Protein AF-0000000078881696 (afdb_homodimer)

Foldseek 3Di:
DPPVLVVLLVVLLVLVVDLVNLVVLLVLLVVLLVLLQPDFPPPPPPDPSNVVSLVSLVVSLVVLVVVLVSQCSNQPDDDDPRHQCVDPLSVVSVVLSVLSVVLNCCVVVPPDDPVCVLVNLVSVLSPLCSSVNNCVSDVLLVVVVVLVVVLCVVLVVLVVVLVVVLLVLLVVQLVQFAQQLWAWPQDQPDWFLVSQVVDPGTDTDGDLQGSNDSVSSSVLLVLLLLVFCVVVVQQSSQQGDDHGTHGHGRNHVVSVVSSVVSNCCNNPVSVVVSVVSSVVSVVVVVVVVVVVVVVVPDDVPPPVVVVVVPPPPCVPPDPVLQVLLCCCPDPVVLVVVLVLLVVLVVQVVPDDPPDDPVSVVVSLVVSLVVLVVSLVSVCSNQHPPRQVVDVLSVLSVVLSVLSVVLVVVLVVCVPPVPDDVVVNVVSVVSSCSSNVVNCVNDPVSVVVVVVVVVCVVSVVSVVVNVVSVLSSVLSSQSSNFLPVPCDPVQNQFLQDPQAHSRHSVSSSVNVVCVVVSNSVVRVVSSPRPPDDPD/DPPVLVVLLVVLLVCVPDLVNLVVLLVLLVVLLVLLQPDFPPPDPPDPSVVVSLVSLVVSLVVLVVVLVSQCSNQPDPDDPPHQCVDPLSVVSVVLSVLSVVLNCCVVVPPDDPVCVLVNLVSVLSPLCSSVNNCVSDVLLVVVVVLVVVLCVVLVVLVVVLVVVLLVLLVVQLVQFAQQLWAWPQDQPDWFLVSQVVDPGTDTDGDLQGSNDSVSSSVLLVLLLLVFCVVVVQQSSQQGDDHGTHGHGRNHVVSVVSSVVSNCCNNPVSVVVSVVSSVVSVVVVVVVVVVVVVVVPDDPPPPVVVVVVPPPPCVPPDPVLQVLLCCCVDPVVLVVVLVLLVVLVVQVVPDDPPDDVVSVVVSLVVSLVVLVVVLVSVCSNQHPVRQVVDVLSVLSVVLSVLSVVLVVVLVVCVPPVPDDVVVNVVSVVSSCSSNVVNCVNDPVSVVVVVVVVVCVVSVVSVVVNVVSVLSSVLSSQSSNFLPVPCDPVQNQFLCDPQAHSRHSVSSSVNVVCVVVPPSVVRVVSSPRPPDDPD

pLDDT: mean 77.82, std 12.81, range [27.45, 93.81]

InterPro domains:
  IPR005821 Ion transport domain [PF00520] (18-288)
  IPR005821 Ion transport domain [PF00520] (330-526)
  IPR027359 Voltage-dependent channel domain superfamily [G3DSA:1.20.120.350] (10-143)
  IPR027359 Voltage-dependent channel domain superfamily [G3DSA:1.20.120.350] (320-442)
  IPR043203 Voltage-gated cation channel calcium and sodium [PTHR10037] (7-525)

Nearest PDB structures (foldseek):
  8g1a-assembly1_A  TM=8.115E-01  e=1.337E-26  Homo sapiens
  8hmb-assembly1_D  TM=8.247E-01  e=6.969E-26  Homo sapiens
  8f0p-assembly1_A  TM=8.354E-01  e=2.203E-23  Homo sapiens
  8f0s-assembly1_A  TM=8.367E-01  e=2.345E-22  Homo sapiens
  6a95-assembly1_A  TM=7.964E-01  e=1.069E-21  Periplaneta americana

Structure (mmCIF, N/CA/C/O backbone):
data_AF-0000000078881696-model_v1
#
loop_
_entity.id
_entity.type
_entity.pdbx_description
1 polymer 'Ion transport domain-containing protein'
#
loop_
_atom_site.group_PDB
_atom_site.id
_atom_site.type_symbol
_atom_site.label_atom_id
_atom_site.label_alt_id
_atom_site.label_comp_id
_atom_site.label_asym_id
_atom_site.label_entity_id
_atom_site.label_seq_id
_atom_site.pdbx_PDB_ins_code
_atom_site.Cartn_x
_atom_site.Cartn_y
_atom_site.Cartn_z
_atom_site.occupancy
_atom_site.B_iso_or_equiv
_atom_site.auth_seq_id
_atom_site.auth_comp_id
_atom_site.auth_asym_id
_atom_site.auth_atom_id
_atom_site.pdbx_PDB_model_num
ATOM 1 N N . ILE A 1 1 ? 35.875 -44.031 22.422 1 47.75 1 ILE A N 1
ATOM 2 C CA . ILE A 1 1 ? 34.75 -44.344 21.547 1 47.75 1 ILE A CA 1
ATOM 3 C C . ILE A 1 1 ? 34.969 -45.656 20.828 1 47.75 1 ILE A C 1
ATOM 5 O O . ILE A 1 1 ? 35.969 -45.844 20.125 1 47.75 1 ILE A O 1
ATOM 9 N N . SER A 1 2 ? 34.312 -46.625 21.234 1 57.28 2 SER A N 1
ATOM 10 C CA . SER A 1 2 ? 34.5 -47.969 20.703 1 57.28 2 SER A CA 1
ATOM 11 C C . SER A 1 2 ? 34.5 -47.969 19.188 1 57.28 2 SER A C 1
ATOM 13 O O . SER A 1 2 ? 33.875 -47.125 18.547 1 57.28 2 SER A O 1
ATOM 15 N N . PRO A 1 3 ? 35.469 -48.625 18.562 1 63.91 3 PRO A N 1
ATOM 16 C CA . PRO A 1 3 ? 35.625 -48.719 17.109 1 63.91 3 PRO A CA 1
ATOM 17 C C . PRO A 1 3 ? 34.312 -48.938 16.375 1 63.91 3 PRO A C 1
ATOM 19 O O . PRO A 1 3 ? 34.125 -48.438 15.266 1 63.91 3 PRO A O 1
ATOM 22 N N . CYS A 1 4 ? 33.469 -49.781 16.953 1 62.19 4 CYS A N 1
ATOM 23 C CA . CYS A 1 4 ? 32.156 -50.062 16.359 1 62.19 4 CYS A CA 1
ATOM 24 C C . CYS A 1 4 ? 31.297 -48.812 16.297 1 62.19 4 CYS A C 1
ATOM 26 O O . CYS A 1 4 ? 30.594 -48.562 15.32 1 62.19 4 CYS A O 1
ATOM 28 N N . LEU A 1 5 ? 31.391 -48.031 17.328 1 66.88 5 LEU A N 1
ATOM 29 C CA . LEU A 1 5 ? 30.609 -46.812 17.391 1 66.88 5 LEU A CA 1
ATOM 30 C C . LEU A 1 5 ? 31.109 -45.781 16.359 1 66.88 5 LEU A C 1
ATOM 32 O O . LEU A 1 5 ? 30.312 -45.031 15.797 1 66.88 5 LEU A O 1
ATOM 36 N N . PHE A 1 6 ? 32.344 -46.031 16.109 1 71.88 6 PHE A N 1
ATOM 37 C CA . PHE A 1 6 ? 32.938 -45.156 15.133 1 71.88 6 PHE A CA 1
ATOM 38 C C . PHE A 1 6 ? 32.469 -45.469 13.727 1 71.88 6 PHE A C 1
ATOM 40 O O . PHE A 1 6 ? 32.156 -44.594 12.938 1 71.88 6 PHE A O 1
ATOM 47 N N . ARG A 1 7 ? 32.469 -46.812 13.461 1 76.12 7 ARG A N 1
ATOM 48 C CA . ARG A 1 7 ? 32 -47.219 12.141 1 76.12 7 ARG A CA 1
ATOM 49 C C . ARG A 1 7 ? 30.531 -46.844 11.961 1 76.12 7 ARG A C 1
ATOM 51 O O . ARG A 1 7 ? 30.109 -46.438 10.867 1 76.12 7 ARG A O 1
ATOM 58 N N . PHE A 1 8 ? 29.797 -47.062 12.992 1 80.38 8 PHE A N 1
ATOM 59 C CA . PHE A 1 8 ? 28.391 -46.719 12.961 1 80.38 8 PHE A CA 1
ATOM 60 C C . PHE A 1 8 ? 28.203 -45.25 12.727 1 80.38 8 PHE A C 1
ATOM 62 O O . PHE A 1 8 ? 27.359 -44.812 11.93 1 80.38 8 PHE A O 1
ATOM 69 N N . ARG A 1 9 ? 28.938 -44.469 13.305 1 80.75 9 ARG A N 1
ATOM 70 C CA . ARG A 1 9 ? 28.875 -43 13.156 1 80.75 9 ARG A CA 1
ATOM 71 C C . ARG A 1 9 ? 29.25 -42.594 11.734 1 80.75 9 ARG A C 1
ATOM 73 O O . ARG A 1 9 ? 28.641 -41.688 11.172 1 80.75 9 ARG A O 1
ATOM 80 N N . GLN A 1 10 ? 30.141 -43.312 11.188 1 81.94 10 GLN A N 1
ATOM 81 C CA . GLN A 1 10 ? 30.562 -43 9.828 1 81.94 10 GLN A CA 1
ATOM 82 C C . GLN A 1 10 ? 29.484 -43.344 8.82 1 81.94 10 GLN A C 1
ATOM 84 O O . GLN A 1 10 ? 29.281 -42.625 7.836 1 81.94 10 GLN A O 1
ATOM 89 N N . ARG A 1 11 ? 28.844 -44.438 9.109 1 84.88 11 ARG A N 1
ATOM 90 C CA . ARG A 1 11 ? 27.766 -44.844 8.227 1 84.88 11 ARG A CA 1
ATOM 91 C C . ARG A 1 11 ? 26.609 -43.844 8.305 1 84.88 11 ARG A C 1
ATOM 93 O O . ARG A 1 11 ? 25.984 -43.531 7.289 1 84.88 11 ARG A O 1
ATOM 100 N N . MET A 1 12 ? 26.359 -43.438 9.477 1 83.69 12 MET A N 1
ATOM 101 C CA . MET A 1 12 ? 25.281 -42.469 9.656 1 83.69 12 MET A CA 1
ATOM 102 C C . MET A 1 12 ? 25.625 -41.125 9.016 1 83.69 12 MET A C 1
ATOM 104 O O . MET A 1 12 ? 24.766 -40.469 8.445 1 83.69 12 MET A O 1
ATOM 108 N N . ARG A 1 13 ? 26.812 -40.812 9.039 1 82.25 13 ARG A N 1
ATOM 109 C CA . ARG A 1 13 ? 27.25 -39.562 8.406 1 82.25 13 ARG A CA 1
ATOM 110 C C . ARG A 1 13 ? 27.156 -39.656 6.887 1 82.25 13 ARG A C 1
ATOM 112 O O . ARG A 1 13 ? 26.797 -38.688 6.219 1 82.25 13 ARG A O 1
ATOM 119 N N . ALA A 1 14 ? 27.406 -40.844 6.418 1 84.62 14 ALA A N 1
ATOM 120 C CA . ALA A 1 14 ? 27.312 -41.062 4.98 1 84.62 14 ALA A CA 1
ATOM 121 C C . ALA A 1 14 ? 25.875 -40.969 4.496 1 84.62 14 ALA A C 1
ATOM 123 O O . ALA A 1 14 ? 25.594 -40.438 3.428 1 84.62 14 ALA A O 1
ATOM 124 N N . VAL A 1 15 ? 25 -41.438 5.293 1 83.06 15 VAL A N 1
ATOM 125 C CA . VAL A 1 15 ? 23.594 -41.406 4.938 1 83.06 15 VAL A CA 1
ATOM 126 C C . VAL A 1 15 ? 23.062 -40 4.965 1 83.06 15 VAL A C 1
ATOM 128 O O . VAL A 1 15 ? 22.312 -39.562 4.07 1 83.06 15 VAL A O 1
ATOM 131 N N . CYS A 1 16 ? 23.516 -39.25 5.918 1 79.31 16 CYS A N 1
ATOM 132 C CA . CYS A 1 16 ? 23.031 -37.875 6.105 1 79.31 16 CYS A CA 1
ATOM 133 C C . CYS A 1 16 ? 23.594 -36.969 5.043 1 79.31 16 CYS A C 1
ATOM 135 O O . CYS A 1 16 ? 22.969 -35.938 4.699 1 79.31 16 CYS A O 1
ATOM 137 N N . SER A 1 17 ? 24.734 -37.312 4.578 1 78.5 17 SER A N 1
ATOM 138 C CA . SER A 1 17 ? 25.406 -36.406 3.643 1 78.5 17 SER A CA 1
ATOM 139 C C . SER A 1 17 ? 24.922 -36.625 2.215 1 78.5 17 SER A C 1
ATOM 141 O O . SER A 1 17 ? 25.125 -35.781 1.34 1 78.5 17 SER A O 1
ATOM 143 N N . HIS A 1 18 ? 24.141 -37.75 2.01 1 81.31 18 HIS A N 1
ATOM 144 C CA . HIS A 1 18 ? 23.656 -38.031 0.665 1 81.31 18 HIS A CA 1
ATOM 145 C C . HIS A 1 18 ? 22.469 -37.156 0.307 1 81.31 18 HIS A C 1
ATOM 147 O O . HIS A 1 18 ? 21.594 -36.906 1.141 1 81.31 18 HIS A O 1
ATOM 153 N N . ARG A 1 19 ? 22.453 -36.656 -0.888 1 82.44 19 ARG A N 1
ATOM 154 C CA . ARG A 1 19 ? 21.406 -35.75 -1.378 1 82.44 19 ARG A CA 1
ATOM 155 C C . ARG A 1 19 ? 20.047 -36.438 -1.391 1 82.44 19 ARG A C 1
ATOM 157 O O . ARG A 1 19 ? 19.016 -35.781 -1.209 1 82.44 19 ARG A O 1
ATOM 164 N N . ALA A 1 20 ? 20.047 -37.719 -1.562 1 86.06 20 ALA A N 1
ATOM 165 C CA . ALA A 1 20 ? 18.797 -38.438 -1.604 1 86.06 20 ALA A CA 1
ATOM 166 C C . ALA A 1 20 ? 18.078 -38.406 -0.255 1 86.06 20 ALA A C 1
ATOM 168 O O . ALA A 1 20 ? 16.844 -38.406 -0.195 1 86.06 20 ALA A O 1
ATOM 169 N N . PHE A 1 21 ? 18.844 -38.406 0.776 1 85.81 21 PHE A N 1
ATOM 170 C CA . PHE A 1 21 ? 18.281 -38.312 2.117 1 85.81 21 PHE A CA 1
ATOM 171 C C . PHE A 1 21 ? 17.469 -37.031 2.291 1 85.81 21 PHE A C 1
ATOM 173 O O . PHE A 1 21 ? 16.359 -37.062 2.816 1 85.81 21 PHE A O 1
ATOM 180 N N . ASP A 1 22 ? 17.906 -36 1.717 1 84.12 22 ASP A N 1
ATOM 181 C CA . ASP A 1 22 ? 17.234 -34.719 1.836 1 84.12 22 ASP A CA 1
ATOM 182 C C . ASP A 1 22 ? 15.93 -34.719 1.04 1 84.12 22 ASP A C 1
ATOM 184 O O . ASP A 1 22 ? 14.922 -34.188 1.502 1 84.12 22 ASP A O 1
ATOM 188 N N . TYR A 1 23 ? 15.992 -35.344 -0.033 1 87.81 23 TYR A N 1
ATOM 189 C CA . TYR A 1 23 ? 14.805 -35.375 -0.878 1 87.81 23 TYR A CA 1
ATOM 190 C C . TYR A 1 23 ? 13.719 -36.25 -0.269 1 87.81 23 TYR A C 1
ATOM 192 O O . TYR A 1 23 ? 12.531 -35.906 -0.334 1 87.81 23 TYR A O 1
ATOM 200 N N . VAL A 1 24 ? 14.148 -37.344 0.309 1 89.69 24 VAL A N 1
ATOM 201 C CA . VAL A 1 24 ? 13.188 -38.25 0.927 1 89.69 24 VAL A CA 1
ATOM 202 C C . VAL A 1 24 ? 12.508 -37.562 2.107 1 89.69 24 VAL A C 1
ATOM 204 O O . VAL A 1 24 ? 11.281 -37.625 2.258 1 89.69 24 VAL A O 1
ATOM 207 N N . ILE A 1 25 ? 13.25 -36.906 2.854 1 88.5 25 ILE A N 1
ATOM 208 C CA . ILE A 1 25 ? 12.703 -36.219 4.008 1 88.5 25 ILE A CA 1
ATOM 209 C C . ILE A 1 25 ? 11.781 -35.094 3.539 1 88.5 25 ILE A C 1
ATOM 211 O O . ILE A 1 25 ? 10.734 -34.844 4.145 1 88.5 25 ILE A O 1
ATOM 215 N N . LEU A 1 26 ? 12.156 -34.438 2.494 1 88.5 26 LEU A N 1
ATOM 216 C CA . LEU A 1 26 ? 11.328 -33.375 1.944 1 88.5 26 LEU A CA 1
ATOM 217 C C . LEU A 1 26 ? 9.969 -33.906 1.52 1 88.5 26 LEU A C 1
ATOM 219 O O . LEU A 1 26 ? 8.945 -33.25 1.745 1 88.5 26 LEU A O 1
ATOM 223 N N . VAL A 1 27 ? 9.953 -35.031 0.941 1 91.62 27 VAL A N 1
ATOM 224 C CA . VAL A 1 27 ? 8.703 -35.656 0.508 1 91.62 27 VAL A CA 1
ATOM 225 C C . VAL A 1 27 ? 7.824 -35.938 1.722 1 91.62 27 VAL A C 1
ATOM 227 O O . VAL A 1 27 ? 6.613 -35.688 1.692 1 91.62 27 VAL A O 1
ATOM 230 N N . PHE A 1 28 ? 8.438 -36.438 2.758 1 91.06 28 PHE A N 1
ATOM 231 C CA . PHE A 1 28 ? 7.688 -36.719 3.979 1 91.06 28 PHE A CA 1
ATOM 232 C C . PHE A 1 28 ? 7.145 -35.406 4.578 1 91.06 28 PHE A C 1
ATOM 234 O O . PHE A 1 28 ? 6.039 -35.406 5.125 1 91.06 28 PHE A O 1
ATOM 241 N N . ILE A 1 29 ? 7.898 -34.406 4.453 1 90.12 29 ILE A N 1
ATOM 242 C CA . ILE A 1 29 ? 7.461 -33.125 4.965 1 90.12 29 ILE A CA 1
ATOM 243 C C . ILE A 1 29 ? 6.25 -32.625 4.172 1 90.12 29 ILE A C 1
ATOM 245 O O . ILE A 1 29 ? 5.258 -32.188 4.75 1 90.12 29 ILE A O 1
ATOM 249 N N . ILE A 1 30 ? 6.305 -32.719 2.881 1 90 30 ILE A N 1
ATOM 250 C CA . ILE A 1 30 ? 5.223 -32.25 2.016 1 90 30 ILE A CA 1
ATOM 251 C C . ILE A 1 30 ? 3.953 -33.062 2.318 1 90 30 ILE A C 1
ATOM 253 O O . ILE A 1 30 ? 2.859 -32.5 2.381 1 90 30 ILE A O 1
ATOM 257 N N . PHE A 1 31 ? 4.105 -34.344 2.6 1 91.31 31 PHE A N 1
ATOM 258 C CA . PHE A 1 31 ? 2.961 -35.188 2.941 1 91.31 31 PHE A CA 1
ATOM 259 C C . PHE A 1 31 ? 2.389 -34.781 4.297 1 91.31 31 PHE A C 1
ATOM 261 O O . PHE A 1 31 ? 1.171 -34.781 4.484 1 91.31 31 PHE A O 1
ATOM 268 N N . SER A 1 32 ? 3.279 -34.531 5.164 1 88.94 32 SER A N 1
ATOM 269 C CA . SER A 1 32 ? 2.832 -34.094 6.48 1 88.94 32 SER A CA 1
ATOM 270 C C . SER A 1 32 ? 2.047 -32.781 6.383 1 88.94 32 SER A C 1
ATOM 272 O O . SER A 1 32 ? 1.05 -32.594 7.086 1 88.94 32 SER A O 1
ATOM 274 N N . CYS A 1 33 ? 2.5 -31.906 5.516 1 88.44 33 CYS A N 1
ATOM 275 C CA . CYS A 1 33 ? 1.8 -30.641 5.309 1 88.44 33 CYS A CA 1
ATOM 276 C C . CYS A 1 33 ? 0.437 -30.875 4.668 1 88.44 33 CYS A C 1
ATOM 278 O O . CYS A 1 33 ? -0.538 -30.203 5.012 1 88.44 33 CYS A O 1
ATOM 280 N N . ALA A 1 34 ? 0.365 -31.781 3.789 1 88.25 34 ALA A N 1
ATOM 281 C CA . ALA A 1 34 ? -0.898 -32.094 3.131 1 88.25 34 ALA A CA 1
ATOM 282 C C . ALA A 1 34 ? -1.921 -32.625 4.133 1 88.25 34 ALA A C 1
ATOM 284 O O . ALA A 1 34 ? -3.1 -32.281 4.074 1 88.25 34 ALA A O 1
ATOM 285 N N . VAL A 1 35 ? -1.448 -33.438 5.031 1 87.44 35 VAL A N 1
ATOM 286 C CA . VAL A 1 35 ? -2.328 -34 6.055 1 87.44 35 VAL A CA 1
ATOM 287 C C . VAL A 1 35 ? -2.805 -32.875 6.984 1 87.44 35 VAL A C 1
ATOM 289 O O . VAL A 1 35 ? -3.971 -32.844 7.383 1 87.44 35 VAL A O 1
ATOM 292 N N . LEU A 1 36 ? -1.923 -32 7.258 1 85.62 36 LEU A N 1
ATOM 293 C CA . LEU A 1 36 ? -2.27 -30.875 8.109 1 85.62 36 LEU A CA 1
ATOM 294 C C . LEU A 1 36 ? -3.324 -30 7.438 1 85.62 36 LEU A C 1
ATOM 296 O O . LEU A 1 36 ? -4.207 -29.453 8.109 1 85.62 36 LEU A O 1
ATOM 300 N N . ALA A 1 37 ? -3.24 -29.859 6.172 1 84.94 37 ALA A N 1
ATOM 301 C CA . ALA A 1 37 ? -4.152 -29 5.418 1 84.94 37 ALA A CA 1
ATOM 302 C C . ALA A 1 37 ? -5.562 -29.594 5.398 1 84.94 37 ALA A C 1
ATOM 304 O O . ALA A 1 37 ? -6.543 -28.859 5.246 1 84.94 37 ALA A O 1
ATOM 305 N N . ILE A 1 38 ? -5.641 -30.844 5.531 1 83.56 38 ILE A N 1
ATOM 306 C CA . ILE A 1 38 ? -6.938 -31.516 5.48 1 83.56 38 ILE A CA 1
ATOM 307 C C . ILE A 1 38 ? -7.605 -31.453 6.852 1 83.56 38 ILE A C 1
ATOM 309 O O . ILE A 1 38 ? -8.828 -31.594 6.961 1 83.56 38 ILE A O 1
ATOM 313 N N . GLU A 1 39 ? -6.867 -31.109 7.812 1 76.62 39 GLU A N 1
ATOM 314 C CA . GLU A 1 39 ? -7.406 -31.047 9.164 1 76.62 39 GLU A CA 1
ATOM 315 C C . GLU A 1 39 ? -8.367 -29.875 9.336 1 76.62 39 GLU A C 1
ATOM 317 O O . GLU A 1 39 ? -8.016 -28.734 9.039 1 76.62 39 GLU A O 1
ATOM 322 N N . ALA A 1 40 ? -9.695 -30.188 9.32 1 70.75 40 ALA A N 1
ATOM 323 C CA . ALA A 1 40 ? -10.742 -29.203 9.523 1 70.75 40 ALA A CA 1
ATOM 324 C C . ALA A 1 40 ? -11.375 -29.344 10.906 1 70.75 40 ALA A C 1
ATOM 326 O O . ALA A 1 40 ? -11.375 -30.438 11.477 1 70.75 40 ALA A O 1
ATOM 327 N N . PRO A 1 41 ? -11.672 -28.188 11.484 1 65.62 41 PRO A N 1
ATOM 328 C CA . PRO A 1 41 ? -12.234 -28.25 12.836 1 65.62 41 PRO A CA 1
ATOM 329 C C . PRO A 1 41 ? -13.531 -29.062 12.891 1 65.62 41 PRO A C 1
ATOM 331 O O . PRO A 1 41 ? -13.898 -29.578 13.953 1 65.62 41 PRO A O 1
ATOM 334 N N . ASP A 1 42 ? -14.18 -29.156 11.719 1 64.44 42 ASP A N 1
ATOM 335 C CA . ASP A 1 42 ? -15.5 -29.781 11.75 1 64.44 42 ASP A CA 1
ATOM 336 C C . ASP A 1 42 ? -15.398 -31.297 11.68 1 64.44 42 ASP A C 1
ATOM 338 O O . ASP A 1 42 ? -16.406 -32 11.711 1 64.44 42 ASP A O 1
ATOM 342 N N . ILE A 1 43 ? -14.164 -31.781 11.703 1 67.12 43 ILE A N 1
ATOM 343 C CA . ILE A 1 43 ? -14.039 -33.219 11.617 1 67.12 43 ILE A CA 1
ATOM 344 C C . ILE A 1 43 ? -14.398 -33.875 12.961 1 67.12 43 ILE A C 1
ATOM 346 O O . ILE A 1 43 ? -13.883 -33.469 14 1 67.12 43 ILE A O 1
ATOM 350 N N . ALA A 1 44 ? -15.453 -34.656 12.883 1 64.56 44 ALA A N 1
ATOM 351 C CA . ALA A 1 44 ? -15.969 -35.312 14.078 1 64.56 44 ALA A CA 1
ATOM 352 C C . ALA A 1 44 ? -14.859 -36.031 14.844 1 64.56 44 ALA A C 1
ATOM 354 O O . ALA A 1 44 ? -13.953 -36.594 14.234 1 64.56 44 ALA A O 1
ATOM 355 N N . GLU A 1 45 ? -14.695 -35.75 16.094 1 64.12 45 GLU A N 1
ATOM 356 C CA . GLU A 1 45 ? -13.68 -36.344 16.969 1 64.12 45 GLU A CA 1
ATOM 357 C C . GLU A 1 45 ? -13.641 -37.875 16.797 1 64.12 45 GLU A C 1
ATOM 359 O O . GLU A 1 45 ? -12.586 -38.5 16.922 1 64.12 45 GLU A O 1
ATOM 364 N N . GLN A 1 46 ? -14.82 -38.438 16.438 1 65.06 46 GLN A N 1
ATOM 365 C CA . GLN A 1 46 ? -14.844 -39.906 16.422 1 65.06 46 GLN A CA 1
ATOM 366 C C . GLN A 1 46 ? -14.898 -40.438 14.984 1 65.06 46 GLN A C 1
ATOM 368 O O . GLN A 1 46 ? -15.094 -41.625 14.766 1 65.06 46 GLN A O 1
ATOM 373 N N . GLY A 1 47 ? -14.453 -39.562 14.031 1 71.5 47 GLY A N 1
ATOM 374 C CA . GLY A 1 47 ? -14.602 -40 12.656 1 71.5 47 GLY A CA 1
ATOM 375 C C . GLY A 1 47 ? -13.344 -40.656 12.109 1 71.5 47 GLY A C 1
ATOM 376 O O . GLY A 1 47 ? -12.281 -40.594 12.727 1 71.5 47 GLY A O 1
ATOM 377 N N . LEU A 1 48 ? -13.438 -41.531 11.109 1 80.69 48 LEU A N 1
ATOM 378 C CA . LEU A 1 48 ? -12.352 -42.219 10.43 1 80.69 48 LEU A CA 1
ATOM 379 C C . LEU A 1 48 ? -11.297 -41.25 9.938 1 80.69 48 LEU A C 1
ATOM 381 O O . LEU A 1 48 ? -10.094 -41.531 10.016 1 80.69 48 LEU A O 1
ATOM 385 N N . LYS A 1 49 ? -11.758 -40.125 9.578 1 82.19 49 LYS A N 1
ATOM 386 C CA . LYS A 1 49 ? -10.828 -39.125 9.062 1 82.19 49 LYS A CA 1
ATOM 387 C C . LYS A 1 49 ? -9.898 -38.625 10.156 1 82.19 49 LYS A C 1
ATOM 389 O O . LYS A 1 49 ? -8.703 -38.438 9.922 1 82.19 49 LYS A O 1
ATOM 394 N N . ARG A 1 50 ? -10.367 -38.531 11.273 1 81.94 50 ARG A N 1
ATOM 395 C CA . ARG A 1 50 ? -9.555 -38.062 12.391 1 81.94 50 ARG A CA 1
ATOM 396 C C . ARG A 1 50 ? -8.516 -39.094 12.797 1 81.94 50 ARG A C 1
ATOM 398 O O . ARG A 1 50 ? -7.371 -38.75 13.102 1 81.94 50 ARG A O 1
ATOM 405 N N . GLN A 1 51 ? -8.953 -40.281 12.766 1 82.81 51 GLN A N 1
ATOM 406 C CA . GLN A 1 51 ? -8.023 -41.344 13.125 1 82.81 51 GLN A CA 1
ATOM 407 C C . GLN A 1 51 ? -6.871 -41.406 12.133 1 82.81 51 GLN A C 1
ATOM 409 O O . GLN A 1 51 ? -5.719 -41.625 12.531 1 82.81 51 GLN A O 1
ATOM 414 N N . ILE A 1 52 ? -7.219 -41.25 10.922 1 85.69 52 ILE A N 1
ATOM 415 C CA . ILE A 1 52 ? -6.195 -41.281 9.883 1 85.69 52 ILE A CA 1
ATOM 416 C C . ILE A 1 52 ? -5.219 -40.125 10.07 1 85.69 52 ILE A C 1
ATOM 418 O O . ILE A 1 52 ? -4.004 -40.312 9.938 1 85.69 52 ILE A O 1
ATOM 422 N N . ILE A 1 53 ? -5.773 -39.062 10.383 1 85.25 53 ILE A N 1
ATOM 423 C CA . ILE A 1 53 ? -4.945 -37.875 10.578 1 85.25 53 ILE A CA 1
ATOM 424 C C . ILE A 1 53 ? -4.023 -38.094 11.781 1 85.25 53 ILE A C 1
ATOM 426 O O . ILE A 1 53 ? -2.822 -37.812 11.703 1 85.25 53 ILE A O 1
ATOM 430 N N . ASP A 1 54 ? -4.516 -38.625 12.844 1 83.31 54 ASP A N 1
ATOM 431 C CA . ASP A 1 54 ? -3.734 -38.812 14.062 1 83.31 54 ASP A CA 1
ATOM 432 C C . ASP A 1 54 ? -2.648 -39.875 13.867 1 83.31 54 ASP A C 1
ATOM 434 O O . ASP A 1 54 ? -1.521 -39.688 14.336 1 83.31 54 ASP A O 1
ATOM 438 N N . ILE A 1 55 ? -3 -40.844 13.18 1 87.75 55 ILE A N 1
ATOM 439 C CA . ILE A 1 55 ? -2.025 -41.906 12.922 1 87.75 55 ILE A CA 1
ATOM 440 C C . ILE A 1 55 ? -0.923 -41.375 12.008 1 87.75 55 ILE A C 1
ATOM 442 O O . ILE A 1 55 ? 0.256 -41.688 12.211 1 87.75 55 ILE A O 1
ATOM 446 N N . SER A 1 56 ? -1.372 -40.688 11.016 1 89.25 56 SER A N 1
ATOM 447 C CA . SER A 1 56 ? -0.387 -40.125 10.109 1 89.25 56 SER A CA 1
ATOM 448 C C . SER A 1 56 ? 0.561 -39.188 10.852 1 89.25 56 SER A C 1
ATOM 450 O O . SER A 1 56 ? 1.771 -39.188 10.617 1 89.25 56 SER A O 1
ATOM 452 N N . MET A 1 57 ? 0.048 -38.406 11.727 1 86.69 57 MET A N 1
ATOM 453 C CA . MET A 1 57 ? 0.875 -37.5 12.484 1 86.69 57 MET A CA 1
ATOM 454 C C . MET A 1 57 ? 1.875 -38.25 13.359 1 86.69 57 MET A C 1
ATOM 456 O O . MET A 1 57 ? 3.018 -37.812 13.516 1 86.69 57 MET A O 1
ATOM 460 N N . LEU A 1 58 ? 1.396 -39.312 13.844 1 88.69 58 LEU A N 1
ATOM 461 C CA . LEU A 1 58 ? 2.275 -40.125 14.664 1 88.69 58 LEU A CA 1
ATOM 462 C C . LEU A 1 58 ? 3.395 -40.75 13.828 1 88.69 58 LEU A C 1
ATOM 464 O O . LEU A 1 58 ? 4.559 -40.719 14.234 1 88.69 58 LEU A O 1
ATOM 468 N N . VAL A 1 59 ? 3.016 -41.219 12.703 1 93.12 59 VAL A N 1
ATOM 469 C CA . VAL A 1 59 ? 3.992 -41.844 11.82 1 93.12 59 VAL A CA 1
ATOM 470 C C . VAL A 1 59 ? 5.039 -40.812 11.391 1 93.12 59 VAL A C 1
ATOM 472 O O . VAL A 1 59 ? 6.242 -41.094 11.422 1 93.12 59 VAL A O 1
ATOM 475 N N . PHE A 1 60 ? 4.598 -39.719 11.031 1 91.5 60 PHE A N 1
ATOM 476 C CA . PHE A 1 60 ? 5.531 -38.688 10.586 1 91.5 60 PHE A CA 1
ATOM 477 C C . PHE A 1 60 ? 6.434 -38.25 11.727 1 91.5 60 PHE A C 1
ATOM 479 O O . PHE A 1 60 ? 7.625 -38 11.531 1 91.5 60 PHE A O 1
ATOM 486 N N . THR A 1 61 ? 5.93 -38.125 12.914 1 90.5 61 THR A N 1
ATOM 487 C CA . THR A 1 61 ? 6.734 -37.719 14.062 1 90.5 61 THR A CA 1
ATOM 488 C C . THR A 1 61 ? 7.824 -38.75 14.336 1 90.5 61 THR A C 1
ATOM 490 O O . THR A 1 61 ? 8.961 -38.406 14.664 1 90.5 61 THR A O 1
ATOM 493 N N . ILE A 1 62 ? 7.488 -39.969 14.156 1 93.81 62 ILE A N 1
ATOM 494 C CA . ILE A 1 62 ? 8.461 -41.031 14.367 1 93.81 62 ILE A CA 1
ATOM 495 C C . ILE A 1 62 ? 9.57 -40.938 13.32 1 93.81 62 ILE A C 1
ATOM 497 O O . ILE A 1 62 ? 10.75 -41.062 13.641 1 93.81 62 ILE A O 1
ATOM 501 N N . ILE A 1 63 ? 9.141 -40.719 12.133 1 93.25 63 ILE A N 1
ATOM 502 C CA . ILE A 1 63 ? 10.102 -40.625 11.047 1 93.25 63 ILE A CA 1
ATOM 503 C C . ILE A 1 63 ? 11.055 -39.438 11.297 1 93.25 63 ILE A C 1
ATOM 505 O O . ILE A 1 63 ? 12.266 -39.594 11.148 1 93.25 63 ILE A O 1
ATOM 509 N N . PHE A 1 64 ? 10.555 -38.375 11.695 1 91.56 64 PHE A N 1
ATOM 510 C CA . PHE A 1 64 ? 11.375 -37.188 11.93 1 91.56 64 PHE A CA 1
ATOM 511 C C . PHE A 1 64 ? 12.25 -37.375 13.164 1 91.56 64 PHE A C 1
ATOM 513 O O . PHE A 1 64 ? 13.352 -36.844 13.234 1 91.56 64 PHE A O 1
ATOM 520 N N . THR A 1 65 ? 11.773 -38.125 14.102 1 92.94 65 THR A N 1
ATOM 521 C CA . THR A 1 65 ? 12.578 -38.406 15.273 1 92.94 65 THR A CA 1
ATOM 522 C C . THR A 1 65 ? 13.766 -39.281 14.906 1 92.94 65 THR A C 1
ATOM 524 O O . THR A 1 65 ? 14.883 -39.062 15.383 1 92.94 65 THR A O 1
ATOM 527 N N . ILE A 1 66 ? 13.516 -40.25 14.039 1 92.56 66 ILE A N 1
ATOM 528 C CA . ILE A 1 66 ? 14.586 -41.125 13.562 1 92.56 66 ILE A CA 1
ATOM 529 C C . ILE A 1 66 ? 15.625 -40.281 12.805 1 92.56 66 ILE A C 1
ATOM 531 O O . ILE A 1 66 ? 16.828 -40.469 12.992 1 92.56 66 ILE A O 1
ATOM 535 N N . GLU A 1 67 ? 15.125 -39.406 12.008 1 90.31 67 GLU A N 1
ATOM 536 C CA . GLU A 1 67 ? 16.031 -38.531 11.281 1 90.31 67 GLU A CA 1
ATOM 537 C C . GLU A 1 67 ? 16.891 -37.719 12.242 1 90.31 67 GLU A C 1
ATOM 539 O O . GLU A 1 67 ? 18.094 -37.594 12.039 1 90.31 67 GLU A O 1
ATOM 544 N N . MET A 1 68 ? 16.297 -37.188 13.242 1 89.31 68 MET A N 1
ATOM 545 C CA . MET A 1 68 ? 17.016 -36.406 14.227 1 89.31 68 MET A CA 1
ATOM 546 C C . MET A 1 68 ? 18.047 -37.219 14.969 1 89.31 68 MET A C 1
ATOM 548 O O . MET A 1 68 ? 19.172 -36.781 15.195 1 89.31 68 MET A O 1
ATOM 552 N N . LEU A 1 69 ? 17.688 -38.438 15.273 1 88.94 69 LEU A N 1
ATOM 553 C CA . LEU A 1 69 ? 18.594 -39.312 16 1 88.94 69 LEU A CA 1
ATOM 554 C C . LEU A 1 69 ? 19.797 -39.688 15.133 1 88.94 69 LEU A C 1
ATOM 556 O O . LEU A 1 69 ? 20.922 -39.75 15.625 1 88.94 69 LEU A O 1
ATOM 560 N N . ILE A 1 70 ? 19.531 -39.906 13.891 1 88.12 70 ILE A N 1
ATOM 561 C CA . ILE A 1 70 ? 20.609 -40.219 12.977 1 88.12 70 ILE A CA 1
ATOM 562 C C . ILE A 1 70 ? 21.594 -39.062 12.883 1 88.12 70 ILE A C 1
ATOM 564 O O . ILE A 1 70 ? 22.812 -39.25 12.93 1 88.12 70 ILE A O 1
ATOM 568 N N . LYS A 1 71 ? 21.062 -37.906 12.781 1 86.31 71 LYS A N 1
ATOM 569 C CA . LYS A 1 71 ? 21.906 -36.719 12.672 1 86.31 71 LYS A CA 1
ATOM 570 C C . LYS A 1 71 ? 22.656 -36.438 13.977 1 86.31 71 LYS A C 1
ATOM 572 O O . LYS A 1 71 ? 23.812 -36 13.953 1 86.31 71 LYS A O 1
ATOM 577 N N . LEU A 1 72 ? 21.922 -36.688 15.055 1 85.81 72 LEU A N 1
ATOM 578 C CA . LEU A 1 72 ? 22.531 -36.5 16.359 1 85.81 72 LEU A CA 1
ATOM 579 C C . LEU A 1 72 ? 23.719 -37.438 16.547 1 85.81 72 LEU A C 1
ATOM 581 O O . LEU A 1 72 ? 24.75 -37.062 17.094 1 85.81 72 LEU A O 1
ATOM 585 N N . VAL A 1 73 ? 23.547 -38.656 16.094 1 84.12 73 VAL A N 1
ATOM 586 C CA . VAL A 1 73 ? 24.609 -39.656 16.219 1 84.12 73 VAL A CA 1
ATOM 587 C C . VAL A 1 73 ? 25.734 -39.312 15.242 1 84.12 73 VAL A C 1
ATOM 589 O O . VAL A 1 73 ? 26.922 -39.469 15.57 1 84.12 73 VAL A O 1
ATOM 592 N N . ALA A 1 74 ? 25.391 -38.812 14.086 1 83.12 74 ALA A N 1
ATOM 593 C CA . ALA A 1 74 ? 26.391 -38.5 13.07 1 83.12 74 ALA A CA 1
ATOM 594 C C . ALA A 1 74 ? 27.219 -37.281 13.469 1 83.12 74 ALA A C 1
ATOM 596 O O . ALA A 1 74 ? 28.438 -37.312 13.336 1 83.12 74 ALA A O 1
ATOM 597 N N . MET A 1 75 ? 26.609 -36.25 13.883 1 81.5 75 MET A N 1
ATOM 598 C CA . MET A 1 75 ? 27.312 -34.969 14.117 1 81.5 75 MET A CA 1
ATOM 599 C C . MET A 1 75 ? 27.719 -34.844 15.578 1 81.5 75 MET A C 1
ATOM 601 O O . MET A 1 75 ? 28.656 -34.125 15.906 1 81.5 75 MET A O 1
ATOM 605 N N . GLY A 1 76 ? 27.094 -35.5 16.5 1 76.31 76 GLY A N 1
ATOM 606 C CA . GLY A 1 76 ? 27.359 -35.312 17.922 1 76.31 76 GLY A CA 1
ATOM 607 C C . GLY A 1 76 ? 26.531 -34.219 18.562 1 76.31 76 GLY A C 1
ATOM 608 O O . GLY A 1 76 ? 26.031 -33.344 17.859 1 76.31 76 GLY A O 1
ATOM 609 N N . LEU A 1 77 ? 26.094 -34.344 19.766 1 73.5 77 LEU A N 1
ATOM 610 C CA . LEU A 1 77 ? 25.203 -33.375 20.438 1 73.5 77 LEU A CA 1
ATOM 611 C C . LEU A 1 77 ? 25.953 -32.094 20.797 1 73.5 77 LEU A C 1
ATOM 613 O O . LEU A 1 77 ? 25.547 -31.016 20.375 1 73.5 77 LEU A O 1
ATOM 617 N N . VAL A 1 78 ? 26.797 -32 21.75 1 66.94 78 VAL A N 1
ATOM 618 C CA . VAL A 1 78 ? 27.328 -30.75 22.297 1 66.94 78 VAL A CA 1
ATOM 619 C C . VAL A 1 78 ? 28.812 -30.641 21.922 1 66.94 78 VAL A C 1
ATOM 621 O O . VAL A 1 78 ? 29.312 -29.547 21.656 1 66.94 78 VAL A O 1
ATOM 624 N N . LEU A 1 79 ? 29.672 -31.703 21.906 1 59.16 79 LEU A N 1
ATOM 625 C CA . LEU A 1 79 ? 31.125 -31.609 21.984 1 59.16 79 LEU A CA 1
ATOM 626 C C . LEU A 1 79 ? 31.75 -31.547 20.594 1 59.16 79 LEU A C 1
ATOM 628 O O . LEU A 1 79 ? 31.484 -32.406 19.75 1 59.16 79 LEU A O 1
ATOM 632 N N . GLY A 1 80 ? 32.375 -30.281 20.172 1 59.75 80 GLY A N 1
ATOM 633 C CA . GLY A 1 80 ? 33.219 -30.109 19 1 59.75 80 GLY A CA 1
ATOM 634 C C . GLY A 1 80 ? 32.656 -29.141 17.984 1 59.75 80 GLY A C 1
ATOM 635 O O . GLY A 1 80 ? 31.531 -28.672 18.125 1 59.75 80 GLY A O 1
ATOM 636 N N . PRO A 1 81 ? 33.375 -28.797 16.984 1 65.75 81 PRO A N 1
ATOM 637 C CA . PRO A 1 81 ? 32.969 -27.891 15.906 1 65.75 81 PRO A CA 1
ATOM 638 C C . PRO A 1 81 ? 32 -28.547 14.93 1 65.75 81 PRO A C 1
ATOM 640 O O . PRO A 1 81 ? 32.156 -29.719 14.602 1 65.75 81 PRO A O 1
ATOM 643 N N . GLY A 1 82 ? 30.781 -27.922 14.672 1 66.69 82 GLY A N 1
ATOM 644 C CA . GLY A 1 82 ? 29.812 -28.438 13.711 1 66.69 82 GLY A CA 1
ATOM 645 C C . GLY A 1 82 ? 28.781 -29.344 14.344 1 66.69 82 GLY A C 1
ATOM 646 O O . GLY A 1 82 ? 28.312 -30.297 13.703 1 66.69 82 GLY A O 1
ATOM 647 N N . THR A 1 83 ? 28.656 -29.25 15.617 1 74.88 83 THR A N 1
ATOM 648 C CA . THR A 1 83 ? 27.734 -30.125 16.328 1 74.88 83 THR A CA 1
ATOM 649 C C . THR A 1 83 ? 26.297 -29.703 16.094 1 74.88 83 THR A C 1
ATOM 651 O O . THR A 1 83 ? 26.031 -28.625 15.562 1 74.88 83 THR A O 1
ATOM 654 N N . TYR A 1 84 ? 25.359 -30.609 16.422 1 78.94 84 TYR A N 1
ATOM 655 C CA . TYR A 1 84 ? 23.938 -30.484 16.156 1 78.94 84 TYR A CA 1
ATOM 656 C C . TYR A 1 84 ? 23.375 -29.234 16.828 1 78.94 84 TYR A C 1
ATOM 658 O O . TYR A 1 84 ? 22.594 -28.5 16.219 1 78.94 84 TYR A O 1
ATOM 666 N N . LEU A 1 85 ? 23.797 -28.797 18.016 1 80.12 85 LEU A N 1
ATOM 667 C CA . LEU A 1 85 ? 23.219 -27.688 18.766 1 80.12 85 LEU A CA 1
ATOM 668 C C . LEU A 1 85 ? 23.828 -26.359 18.328 1 80.12 85 LEU A C 1
ATOM 670 O O . LEU A 1 85 ? 23.312 -25.281 18.656 1 80.12 85 LEU A O 1
ATOM 674 N N . ARG A 1 86 ? 24.875 -26.422 17.625 1 78.44 86 ARG A N 1
ATOM 675 C CA . ARG A 1 86 ? 25.531 -25.188 17.203 1 78.44 86 ARG A CA 1
ATOM 676 C C . ARG A 1 86 ? 24.953 -24.672 15.891 1 78.44 86 ARG A C 1
ATOM 678 O O . ARG A 1 86 ? 25.047 -23.484 15.578 1 78.44 86 ARG A O 1
ATOM 685 N N . ASP A 1 87 ? 24.344 -25.594 15.195 1 80.12 87 ASP A N 1
ATOM 686 C CA . ASP A 1 87 ? 23.672 -25.203 13.961 1 80.12 87 ASP A CA 1
ATOM 687 C C . ASP A 1 87 ? 22.219 -24.797 14.242 1 80.12 87 ASP A C 1
ATOM 689 O O . ASP A 1 87 ? 21.422 -25.594 14.703 1 80.12 87 ASP A O 1
ATOM 693 N N . GLY A 1 88 ? 21.922 -23.516 14.016 1 82 88 GLY A N 1
ATOM 694 C CA . GLY A 1 88 ? 20.609 -22.969 14.289 1 82 88 GLY A CA 1
ATOM 695 C C . GLY A 1 88 ? 19.484 -23.734 13.617 1 82 88 GLY A C 1
ATOM 696 O O . GLY A 1 88 ? 18.391 -23.875 14.18 1 82 88 GLY A O 1
ATOM 697 N N . TRP A 1 89 ? 19.781 -24.281 12.445 1 82.88 89 TRP A N 1
ATOM 698 C CA . TRP A 1 89 ? 18.75 -25 11.703 1 82.88 89 TRP A CA 1
ATOM 699 C C . TRP A 1 89 ? 18.5 -26.375 12.32 1 82.88 89 TRP A C 1
ATOM 701 O O . TRP A 1 89 ? 17.344 -26.844 12.359 1 82.88 89 TRP A O 1
ATOM 711 N N . ASP A 1 90 ? 19.547 -26.938 12.789 1 85.56 90 ASP A N 1
ATOM 712 C CA . ASP A 1 90 ? 19.391 -28.234 13.461 1 85.56 90 ASP A CA 1
ATOM 713 C C . ASP A 1 90 ? 18.656 -28.078 14.789 1 85.56 90 ASP A C 1
ATOM 715 O O . ASP A 1 90 ? 17.859 -28.938 15.164 1 85.56 90 ASP A O 1
ATOM 719 N N . VAL A 1 91 ? 18.922 -27.016 15.398 1 86.94 91 VAL A N 1
ATOM 720 C CA . VAL A 1 91 ? 18.234 -26.75 16.656 1 86.94 91 VAL A CA 1
ATOM 721 C C . VAL A 1 91 ? 16.75 -26.547 16.391 1 86.94 91 VAL A C 1
ATOM 723 O O . VAL A 1 91 ? 15.906 -27 17.188 1 86.94 91 VAL A O 1
ATOM 726 N N . LEU A 1 92 ? 16.5 -25.844 15.352 1 87.19 92 LEU A N 1
ATOM 727 C CA . LEU A 1 92 ? 15.094 -25.641 14.992 1 87.19 92 LEU A CA 1
ATOM 728 C C . LEU A 1 92 ? 14.406 -26.969 14.727 1 87.19 92 LEU A C 1
ATOM 730 O O . LEU A 1 92 ? 13.281 -27.203 15.188 1 87.19 92 LEU A O 1
ATOM 734 N N . ASP A 1 93 ? 15.094 -27.812 14.047 1 87.19 93 ASP A N 1
ATOM 735 C CA . ASP A 1 93 ? 14.539 -29.125 13.766 1 87.19 93 ASP A CA 1
ATOM 736 C C . ASP A 1 93 ? 14.297 -29.906 15.055 1 87.19 93 ASP A C 1
ATOM 738 O O . ASP A 1 93 ? 13.266 -30.578 15.195 1 87.19 93 ASP A O 1
ATOM 742 N N . GLY A 1 94 ? 15.281 -29.828 15.914 1 87.62 94 GLY A N 1
ATOM 743 C CA . GLY A 1 94 ? 15.109 -30.469 17.203 1 87.62 94 GLY A CA 1
ATOM 744 C C . GLY A 1 94 ? 13.945 -29.922 18 1 87.62 94 GLY A C 1
ATOM 745 O O . GLY A 1 94 ? 13.188 -30.672 18.609 1 87.62 94 GLY A O 1
ATOM 746 N N . PHE A 1 95 ? 13.836 -28.719 18.016 1 90.75 95 PHE A N 1
ATOM 747 C CA . PHE A 1 95 ? 12.734 -28.062 18.703 1 90.75 95 PHE A CA 1
ATOM 748 C C . PHE A 1 95 ? 11.391 -28.5 18.125 1 90.75 95 PHE A C 1
ATOM 750 O O . PHE A 1 95 ? 10.445 -28.766 18.859 1 90.75 95 PHE A O 1
ATOM 757 N N . LEU A 1 96 ? 11.32 -28.609 16.812 1 90.25 96 LEU A N 1
ATOM 758 C CA . LEU A 1 96 ? 10.078 -28.984 16.141 1 90.25 96 LEU A CA 1
ATOM 759 C C . LEU A 1 96 ? 9.695 -30.422 16.453 1 90.25 96 LEU A C 1
ATOM 761 O O . LEU A 1 96 ? 8.516 -30.734 16.609 1 90.25 96 LEU A O 1
ATOM 765 N N . VAL A 1 97 ? 10.664 -31.266 16.547 1 90.25 97 VAL A N 1
ATOM 766 C CA . VAL A 1 97 ? 10.398 -32.656 16.891 1 90.25 97 VAL A CA 1
ATOM 767 C C . VAL A 1 97 ? 9.891 -32.75 18.328 1 90.25 97 VAL A C 1
ATOM 769 O O . VAL A 1 97 ? 8.953 -33.5 18.609 1 90.25 97 VAL A O 1
ATOM 772 N N . MET A 1 98 ? 10.438 -31.938 19.203 1 90.44 98 MET A N 1
ATOM 773 C CA . MET A 1 98 ? 10 -31.922 20.594 1 90.44 98 MET A CA 1
ATOM 774 C C . MET A 1 98 ? 8.555 -31.453 20.703 1 90.44 98 MET A C 1
ATOM 776 O O . MET A 1 98 ? 7.758 -32.031 21.438 1 90.44 98 MET A O 1
ATOM 780 N N . VAL A 1 99 ? 8.312 -30.438 19.984 1 87.94 99 VAL A N 1
ATOM 781 C CA . VAL A 1 99 ? 6.961 -29.891 19.984 1 87.94 99 VAL A CA 1
ATOM 782 C C . VAL A 1 99 ? 5.977 -30.906 19.438 1 87.94 99 VAL A C 1
ATOM 784 O O . VAL A 1 99 ? 4.852 -31.031 19.922 1 87.94 99 VAL A O 1
ATOM 787 N N . SER A 1 100 ? 6.359 -31.656 18.406 1 88.12 100 SER A N 1
ATOM 788 C CA . SER A 1 100 ? 5.504 -32.688 17.812 1 88.12 100 SER A CA 1
ATOM 789 C C . SER A 1 100 ? 5.207 -33.781 18.812 1 88.12 100 SER A C 1
ATOM 791 O O . SER A 1 100 ? 4.09 -34.312 18.859 1 88.12 100 SER A O 1
ATOM 793 N N . TRP A 1 101 ? 6.156 -34.094 19.641 1 89 101 TRP A N 1
ATOM 794 C CA . TRP A 1 101 ? 5.949 -35.094 20.656 1 89 101 TRP A CA 1
ATOM 795 C C . TRP A 1 101 ? 5.016 -34.625 21.75 1 89 101 TRP A C 1
ATOM 797 O O . TRP A 1 101 ? 4.188 -35.375 22.266 1 89 101 TRP A O 1
ATOM 807 N N . ILE A 1 102 ? 5.203 -33.406 22.078 1 86 102 ILE A N 1
ATOM 808 C CA . ILE A 1 102 ? 4.312 -32.844 23.078 1 86 102 ILE A CA 1
ATOM 809 C C . ILE A 1 102 ? 2.875 -32.875 22.562 1 86 102 ILE A C 1
ATOM 811 O O . ILE A 1 102 ? 1.952 -33.188 23.312 1 86 102 ILE A O 1
ATOM 815 N N . ASP A 1 103 ? 2.689 -32.562 21.297 1 82.5 103 ASP A N 1
ATOM 816 C CA . ASP A 1 103 ? 1.367 -32.594 20.688 1 82.5 103 ASP A CA 1
ATOM 817 C C . ASP A 1 103 ? 0.76 -34 20.734 1 82.5 103 ASP A C 1
ATOM 819 O O . ASP A 1 103 ? -0.411 -34.156 21.078 1 82.5 103 ASP A O 1
ATOM 823 N N . ILE A 1 104 ? 1.517 -35 20.5 1 82.62 104 ILE A N 1
ATOM 824 C CA . ILE A 1 104 ? 1.041 -36.375 20.469 1 82.62 104 ILE A CA 1
ATOM 825 C C . ILE A 1 104 ? 0.684 -36.844 21.891 1 82.62 104 ILE A C 1
ATOM 827 O O . ILE A 1 104 ? -0.347 -37.469 22.094 1 82.62 104 ILE A O 1
ATOM 831 N N . ILE A 1 105 ? 1.477 -36.406 22.797 1 82.62 105 ILE A N 1
ATOM 832 C CA . ILE A 1 105 ? 1.242 -36.812 24.188 1 82.62 105 ILE A CA 1
ATOM 833 C C . ILE A 1 105 ? -0.048 -36.156 24.688 1 82.62 105 ILE A C 1
ATOM 835 O O . ILE A 1 105 ? -0.856 -36.812 25.344 1 82.62 105 ILE A O 1
ATOM 839 N N . VAL A 1 106 ? -0.173 -34.969 24.328 1 76.5 106 VAL A N 1
ATOM 840 C CA . VAL A 1 106 ? -1.355 -34.25 24.781 1 76.5 106 VAL A CA 1
ATOM 841 C C . VAL A 1 106 ? -2.598 -34.812 24.078 1 76.5 106 VAL A C 1
ATOM 843 O O . VAL A 1 106 ? -3.652 -34.938 24.703 1 76.5 106 VAL A O 1
ATOM 846 N N . THR A 1 107 ? -2.529 -35.094 22.797 1 73.06 107 THR A N 1
ATOM 847 C CA . THR A 1 107 ? -3.658 -35.594 22.031 1 73.06 107 THR A CA 1
ATOM 848 C C . THR A 1 107 ? -4.078 -36.969 22.547 1 73.06 107 THR A C 1
ATOM 850 O O . THR A 1 107 ? -5.27 -37.281 22.641 1 73.06 107 THR A O 1
ATOM 853 N N . TYR A 1 108 ? -3.176 -37.75 22.953 1 74.75 108 TYR A N 1
ATOM 854 C CA . TYR A 1 108 ? -3.494 -39.125 23.359 1 74.75 108 TYR A CA 1
ATOM 855 C C . TYR A 1 108 ? -3.805 -39.188 24.859 1 74.75 108 TYR A C 1
ATOM 857 O O . TYR A 1 108 ? -4.48 -40.125 25.312 1 74.75 108 TYR A O 1
ATOM 865 N N . THR A 1 109 ? -3.314 -38.156 25.625 1 69.81 109 THR A N 1
ATOM 866 C CA . THR A 1 109 ? -3.617 -38.156 27.047 1 69.81 109 THR A CA 1
ATOM 867 C C . THR A 1 109 ? -4.918 -37.406 27.328 1 69.81 109 THR A C 1
ATOM 869 O O . THR A 1 109 ? -5.496 -37.562 28.422 1 69.81 109 THR A O 1
ATOM 872 N N . SER A 1 110 ? -5.305 -36.375 26.562 1 59.19 110 SER A N 1
ATOM 873 C CA . SER A 1 110 ? -6.398 -35.469 26.875 1 59.19 110 SER A CA 1
ATOM 874 C C . SER A 1 110 ? -7.75 -36.156 26.781 1 59.19 110 SER A C 1
ATOM 876 O O . SER A 1 110 ? -8.508 -35.938 25.828 1 59.19 110 SER A O 1
ATOM 878 N N . HIS A 1 111 ? -7.984 -37.344 26.828 1 52.94 111 HIS A N 1
ATOM 879 C CA . HIS A 1 111 ? -9.352 -37.781 27.078 1 52.94 111 HIS A CA 1
ATOM 880 C C . HIS A 1 111 ? -10 -36.969 28.188 1 52.94 111 HIS A C 1
ATOM 882 O O . HIS A 1 111 ? -11.141 -37.219 28.562 1 52.94 111 HIS A O 1
ATOM 888 N N . VAL A 1 112 ? -9.297 -36.312 29.109 1 48.06 112 VAL A N 1
ATOM 889 C CA . VAL A 1 112 ? -10.008 -35.969 30.328 1 48.06 112 VAL A CA 1
ATOM 890 C C . VAL A 1 112 ? -10.875 -34.75 30.094 1 48.06 112 VAL A C 1
ATOM 892 O O . VAL A 1 112 ? -11.875 -34.812 29.375 1 48.06 112 VAL A O 1
ATOM 895 N N . SER A 1 113 ? -10.773 -33.5 31.078 1 48.53 113 SER A N 1
ATOM 896 C CA . SER A 1 113 ? -11.773 -32.5 31.469 1 48.53 113 SER A CA 1
ATOM 897 C C . SER A 1 113 ? -11.883 -31.391 30.438 1 48.53 113 SER A C 1
ATOM 899 O O . SER A 1 113 ? -10.898 -31.047 29.781 1 48.53 113 SER A O 1
ATOM 901 N N . PRO A 1 114 ? -13.078 -31.016 29.984 1 49.75 114 PRO A N 1
ATOM 902 C CA . PRO A 1 114 ? -13.508 -29.953 29.078 1 49.75 114 PRO A CA 1
ATOM 903 C C . PRO A 1 114 ? -12.641 -28.703 29.172 1 49.75 114 PRO A C 1
ATOM 905 O O . PRO A 1 114 ? -12.461 -28 28.188 1 49.75 114 PRO A O 1
ATOM 908 N N . GLU A 1 115 ? -12.312 -28.391 30.375 1 49.72 115 GLU A N 1
ATOM 909 C CA . GLU A 1 115 ? -11.625 -27.141 30.641 1 49.72 115 GLU A CA 1
ATOM 910 C C . GLU A 1 115 ? -10.258 -27.094 29.969 1 49.72 115 GLU A C 1
ATOM 912 O O . GLU A 1 115 ? -9.805 -26.031 29.531 1 49.72 115 GLU A O 1
ATOM 917 N N . VAL A 1 116 ? -9.633 -28.234 29.828 1 50.22 116 VAL A N 1
ATOM 918 C CA . VAL A 1 116 ? -8.258 -28.359 29.359 1 50.22 116 VAL A CA 1
ATOM 919 C C . VAL A 1 116 ? -8.227 -28.297 27.828 1 50.22 116 VAL A C 1
ATOM 921 O O . VAL A 1 116 ? -7.152 -28.188 27.234 1 50.22 116 VAL A O 1
ATOM 924 N N . LEU A 1 117 ? -9.375 -28.359 27.312 1 52 117 LEU A N 1
ATOM 925 C CA . LEU A 1 117 ? -9.547 -28.359 25.859 1 52 117 LEU A CA 1
ATOM 926 C C . LEU A 1 117 ? -9.031 -27.062 25.25 1 52 117 LEU A C 1
ATOM 928 O O . LEU A 1 117 ? -8.445 -27.062 24.172 1 52 117 LEU A O 1
ATOM 932 N N . GLY A 1 118 ? -9.375 -25.922 26.062 1 55.19 118 GLY A N 1
ATOM 933 C CA . GLY A 1 118 ? -8.875 -24.656 25.531 1 55.19 118 GLY A CA 1
ATOM 934 C C . GLY A 1 118 ? -7.367 -24.625 25.391 1 55.19 118 GLY A C 1
ATOM 935 O O . GLY A 1 118 ? -6.844 -24.172 24.375 1 55.19 118 GLY A O 1
ATOM 936 N N . THR A 1 119 ? -6.699 -25.125 26.469 1 56.44 119 THR A N 1
ATOM 937 C CA . THR A 1 119 ? -5.242 -25.156 26.484 1 56.44 119 THR A CA 1
ATOM 938 C C . THR A 1 119 ? -4.707 -26.156 25.453 1 56.44 119 THR A C 1
ATOM 940 O O . THR A 1 119 ? -3.668 -25.922 24.844 1 56.44 119 THR A O 1
ATOM 943 N N . LEU A 1 120 ? -5.535 -27.156 25.203 1 58.72 120 LEU A N 1
ATOM 944 C CA . LEU A 1 120 ? -5.145 -28.188 24.25 1 58.72 120 LEU A CA 1
ATOM 945 C C . LEU A 1 120 ? -5.145 -27.641 22.812 1 58.72 120 LEU A C 1
ATOM 947 O O . LEU A 1 120 ? -4.297 -28.016 22 1 58.72 120 LEU A O 1
ATOM 951 N N . ARG A 1 121 ? -6.062 -26.734 22.703 1 62.97 121 ARG A N 1
ATOM 952 C CA . ARG A 1 121 ? -6.156 -26.141 21.375 1 62.97 121 ARG A CA 1
ATOM 953 C C . ARG A 1 121 ? -4.91 -25.328 21.062 1 62.97 121 ARG A C 1
ATOM 955 O O . ARG A 1 121 ? -4.438 -25.328 19.922 1 62.97 121 ARG A O 1
ATOM 962 N N . VAL A 1 122 ? -4.438 -24.734 22.125 1 65.44 122 VAL A N 1
ATOM 963 C CA . VAL A 1 122 ? -3.25 -23.922 21.922 1 65.44 122 VAL A CA 1
ATOM 964 C C . VAL A 1 122 ? -2.049 -24.812 21.609 1 65.44 122 VAL A C 1
ATOM 966 O O . VAL A 1 122 ? -1.218 -24.469 20.766 1 65.44 122 VAL A O 1
ATOM 969 N N . PHE A 1 123 ? -2.096 -25.969 22.234 1 69 123 PHE A N 1
ATOM 970 C CA . PHE A 1 123 ? -0.972 -26.875 22 1 69 123 PHE A CA 1
ATOM 971 C C . PHE A 1 123 ? -1.089 -27.531 20.641 1 69 123 PHE A C 1
ATOM 973 O O . PHE A 1 123 ? -0.08 -27.797 19.984 1 69 123 PHE A O 1
ATOM 980 N N . ARG A 1 124 ? -2.342 -27.75 20.234 1 70.69 124 ARG A N 1
ATOM 981 C CA . ARG A 1 124 ? -2.539 -28.297 18.891 1 70.69 124 ARG A CA 1
ATOM 982 C C . ARG A 1 124 ? -2.107 -27.312 17.812 1 70.69 124 ARG A C 1
ATOM 984 O O . ARG A 1 124 ? -1.757 -27.703 16.703 1 70.69 124 ARG A O 1
ATOM 991 N N . ALA A 1 125 ? -2.115 -26.094 18.266 1 77.5 125 ALA A N 1
ATOM 992 C CA . ALA A 1 125 ? -1.684 -25.047 17.344 1 77.5 125 ALA A CA 1
ATOM 993 C C . ALA A 1 125 ? -0.185 -25.141 17.062 1 77.5 125 ALA A C 1
ATOM 995 O O . ALA A 1 125 ? 0.291 -24.688 16.016 1 77.5 125 ALA A O 1
ATOM 996 N N . LEU A 1 126 ? 0.458 -25.875 17.938 1 78.56 126 LEU A N 1
ATOM 997 C CA . LEU A 1 126 ? 1.905 -25.984 17.797 1 78.56 126 LEU A CA 1
ATOM 998 C C . LEU A 1 126 ? 2.27 -26.922 16.656 1 78.56 126 LEU A C 1
ATOM 1000 O O . LEU A 1 126 ? 3.354 -26.812 16.062 1 78.56 126 LEU A O 1
ATOM 1004 N N . ARG A 1 127 ? 1.369 -27.812 16.25 1 77.88 127 ARG A N 1
ATOM 1005 C CA . ARG A 1 127 ? 1.621 -28.75 15.164 1 77.88 127 ARG A CA 1
ATOM 1006 C C . ARG A 1 127 ? 1.716 -28.016 13.828 1 77.88 127 ARG A C 1
ATOM 1008 O O . ARG A 1 127 ? 2.277 -28.547 12.859 1 77.88 127 ARG A O 1
ATOM 1015 N N . THR A 1 128 ? 1.165 -26.812 13.828 1 82.25 128 THR A N 1
ATOM 1016 C CA . THR A 1 128 ? 1.135 -26.047 12.586 1 82.25 128 THR A CA 1
ATOM 1017 C C . THR A 1 128 ? 2.516 -25.469 12.266 1 82.25 128 THR A C 1
ATOM 1019 O O . THR A 1 128 ? 2.732 -24.938 11.188 1 82.25 128 THR A O 1
ATOM 1022 N N . LEU A 1 129 ? 3.473 -25.719 13.156 1 86.38 129 LEU A N 1
ATOM 1023 C CA . LEU A 1 129 ? 4.824 -25.203 12.938 1 86.38 129 LEU A CA 1
ATOM 1024 C C . LEU A 1 129 ? 5.672 -26.234 12.195 1 86.38 129 LEU A C 1
ATOM 1026 O O . LEU A 1 129 ? 6.812 -25.938 11.82 1 86.38 129 LEU A O 1
ATOM 1030 N N . ARG A 1 130 ? 5.113 -27.438 11.875 1 83.88 130 ARG A N 1
ATOM 1031 C CA . ARG A 1 130 ? 5.84 -28.547 11.273 1 83.88 130 ARG A CA 1
ATOM 1032 C C . ARG A 1 130 ? 6.363 -28.172 9.891 1 83.88 130 ARG A C 1
ATOM 1034 O O . ARG A 1 130 ? 7.488 -28.531 9.531 1 83.88 130 ARG A O 1
ATOM 1041 N N . PRO A 1 131 ? 5.594 -27.359 9.203 1 87.69 131 PRO A N 1
ATOM 1042 C CA . PRO A 1 131 ? 6.043 -27.031 7.848 1 87.69 131 PRO A CA 1
ATOM 1043 C C . PRO A 1 131 ? 7.316 -26.188 7.836 1 87.69 131 PRO A C 1
ATOM 1045 O O . PRO A 1 131 ? 7.969 -26.062 6.797 1 87.69 131 PRO A O 1
ATOM 1048 N N . LEU A 1 132 ? 7.703 -25.625 8.969 1 89.44 132 LEU A N 1
ATOM 1049 C CA . LEU A 1 132 ? 8.914 -24.812 9.047 1 89.44 132 LEU A CA 1
ATOM 1050 C C . LEU A 1 132 ? 10.148 -25.656 8.75 1 89.44 132 LEU A C 1
ATOM 1052 O O . LEU A 1 132 ? 11.219 -25.109 8.453 1 89.44 132 LEU A O 1
ATOM 1056 N N . ARG A 1 133 ? 10 -26.984 8.68 1 86.75 133 ARG A N 1
ATOM 1057 C CA . ARG A 1 133 ? 11.102 -27.906 8.422 1 86.75 133 ARG A CA 1
ATOM 1058 C C . ARG A 1 133 ? 11.562 -27.828 6.969 1 86.75 133 ARG A C 1
ATOM 1060 O O . ARG A 1 133 ? 12.664 -28.25 6.637 1 86.75 133 ARG A O 1
ATOM 1067 N N . VAL A 1 134 ? 10.648 -27.312 6.207 1 87.12 134 VAL A N 1
ATOM 1068 C CA . VAL A 1 134 ? 10.953 -27.234 4.781 1 87.12 134 VAL A CA 1
ATOM 1069 C C . VAL A 1 134 ? 12.109 -26.266 4.547 1 87.12 134 VAL A C 1
ATOM 1071 O O . VAL A 1 134 ? 12.875 -26.422 3.588 1 87.12 134 VAL A O 1
ATOM 1074 N N . ILE A 1 135 ? 12.336 -25.344 5.402 1 86.75 135 ILE A N 1
ATOM 1075 C CA . ILE A 1 135 ? 13.312 -24.266 5.238 1 86.75 135 ILE A CA 1
ATOM 1076 C C . ILE A 1 135 ? 14.719 -24.859 5.168 1 86.75 135 ILE A C 1
ATOM 1078 O O . ILE A 1 135 ? 15.539 -24.438 4.352 1 86.75 135 ILE A O 1
ATOM 1082 N N . ARG A 1 136 ? 14.992 -25.859 5.93 1 79.88 136 ARG A N 1
ATOM 1083 C CA . ARG A 1 136 ? 16.328 -26.453 6.004 1 79.88 136 ARG A CA 1
ATOM 1084 C C . ARG A 1 136 ? 16.641 -27.25 4.746 1 79.88 136 ARG A C 1
ATOM 1086 O O . ARG A 1 136 ? 17.797 -27.359 4.344 1 79.88 136 ARG A O 1
ATOM 1093 N N . ARG A 1 137 ? 15.656 -27.734 4.18 1 80.5 137 ARG A N 1
ATOM 1094 C CA . ARG A 1 137 ? 15.867 -28.672 3.076 1 80.5 137 ARG A CA 1
ATOM 1095 C C . ARG A 1 137 ? 15.883 -27.938 1.738 1 80.5 137 ARG A C 1
ATOM 1097 O O . ARG A 1 137 ? 16.344 -28.484 0.732 1 80.5 137 ARG A O 1
ATOM 1104 N N . ALA A 1 138 ? 15.344 -26.766 1.735 1 77.88 138 ALA A N 1
ATOM 1105 C CA . ALA A 1 138 ? 15.367 -25.953 0.524 1 77.88 138 ALA A CA 1
ATOM 1106 C C . ALA A 1 138 ? 16.406 -24.844 0.628 1 77.88 138 ALA A C 1
ATOM 1108 O O . ALA A 1 138 ? 16.188 -23.828 1.301 1 77.88 138 ALA A O 1
ATOM 1109 N N . PRO A 1 139 ? 17.531 -25.016 -0.037 1 77.31 139 PRO A N 1
ATOM 1110 C CA . PRO A 1 139 ? 18.625 -24.047 0.105 1 77.31 139 PRO A CA 1
ATOM 1111 C C . PRO A 1 139 ? 18.219 -22.641 -0.278 1 77.31 139 PRO A C 1
ATOM 1113 O O . PRO A 1 139 ? 18.656 -21.672 0.354 1 77.31 139 PRO A O 1
ATOM 1116 N N . GLY A 1 140 ? 17.438 -22.5 -1.312 1 75.31 140 GLY A N 1
ATOM 1117 C CA . GLY A 1 140 ? 16.969 -21.188 -1.683 1 75.31 140 GLY A CA 1
ATOM 1118 C C . GLY A 1 140 ? 16.141 -20.516 -0.591 1 75.31 140 GLY A C 1
ATOM 1119 O O . GLY A 1 140 ? 16.297 -19.328 -0.338 1 75.31 140 GLY A O 1
ATOM 1120 N N . LEU A 1 141 ? 15.406 -21.266 0.059 1 81.88 141 LEU A N 1
ATOM 1121 C CA . LEU A 1 141 ? 14.562 -20.766 1.139 1 81.88 141 LEU A CA 1
ATOM 1122 C C . LEU A 1 141 ? 15.406 -20.391 2.354 1 81.88 141 LEU A C 1
ATOM 1124 O O . LEU A 1 141 ? 15.125 -19.391 3.021 1 81.88 141 LEU A O 1
ATOM 1128 N N . LYS A 1 142 ? 16.438 -21.156 2.562 1 81.06 142 LYS A N 1
ATOM 1129 C CA . LYS A 1 142 ? 17.312 -20.906 3.695 1 81.06 142 LYS A CA 1
ATOM 1130 C C . LYS A 1 142 ? 18 -19.547 3.572 1 81.06 142 LYS A C 1
ATOM 1132 O O . LYS A 1 142 ? 18.109 -18.797 4.551 1 81.06 142 LYS A O 1
ATOM 1137 N N . LEU A 1 143 ? 18.375 -19.25 2.42 1 76.62 143 LEU A N 1
ATOM 1138 C CA . LEU A 1 143 ? 19.062 -17.984 2.18 1 76.62 143 LEU A CA 1
ATOM 1139 C C . LEU A 1 143 ? 18.125 -16.797 2.43 1 76.62 143 LEU A C 1
ATOM 1141 O O . LEU A 1 143 ? 18.531 -15.805 3.045 1 76.62 143 LEU A O 1
ATOM 1145 N N . VAL A 1 144 ? 16.969 -16.969 1.965 1 78.38 144 VAL A N 1
ATOM 1146 C CA . VAL A 1 144 ? 16.016 -15.883 2.111 1 78.38 144 VAL A CA 1
ATOM 1147 C C . VAL A 1 144 ? 15.672 -15.695 3.588 1 78.38 144 VAL A C 1
ATOM 1149 O O . VAL A 1 144 ? 15.602 -14.562 4.074 1 78.38 144 VAL A O 1
ATOM 1152 N N . VAL A 1 145 ? 15.477 -16.734 4.289 1 82.94 145 VAL A N 1
ATOM 1153 C CA . VAL A 1 145 ? 15.109 -16.672 5.699 1 82.94 145 VAL A CA 1
ATOM 1154 C C . VAL A 1 145 ? 16.266 -16.078 6.508 1 82.94 145 VAL A C 1
ATOM 1156 O O . VAL A 1 145 ? 16.047 -15.281 7.414 1 82.94 145 VAL A O 1
ATOM 1159 N N . GLN A 1 146 ? 17.422 -16.453 6.148 1 77.38 146 GLN A N 1
ATOM 1160 C CA . GLN A 1 146 ? 18.594 -15.93 6.836 1 77.38 146 GLN A CA 1
ATOM 1161 C C . GLN A 1 146 ? 18.734 -14.43 6.629 1 77.38 146 GLN A C 1
ATOM 1163 O O . GLN A 1 146 ? 19.047 -13.688 7.562 1 77.38 146 GLN A O 1
ATOM 1168 N N . THR A 1 147 ? 18.484 -14.008 5.469 1 73.75 147 THR A N 1
ATOM 1169 C CA . THR A 1 147 ? 18.547 -12.586 5.164 1 73.75 147 THR A CA 1
ATOM 1170 C C . THR A 1 147 ? 17.5 -11.812 5.965 1 73.75 147 THR A C 1
ATOM 1172 O O . THR A 1 147 ? 17.781 -10.727 6.477 1 73.75 147 THR A O 1
ATOM 1175 N N . LEU A 1 148 ? 1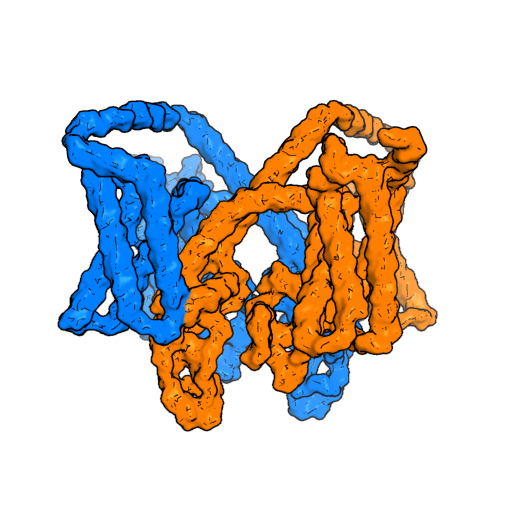6.359 -12.383 6.047 1 79.38 148 LEU A N 1
ATOM 1176 C CA . LEU A 1 148 ? 15.297 -11.742 6.801 1 79.38 148 LEU A CA 1
ATOM 1177 C C . LEU A 1 148 ? 15.641 -11.68 8.289 1 79.38 148 LEU A C 1
ATOM 1179 O O . LEU A 1 148 ? 15.352 -10.688 8.953 1 79.38 148 LEU A O 1
ATOM 1183 N N . LEU A 1 149 ? 16.25 -12.711 8.734 1 81.44 149 LEU A N 1
ATOM 1184 C CA . LEU A 1 149 ? 16.609 -12.75 10.141 1 81.44 149 LEU A CA 1
ATOM 1185 C C . LEU A 1 149 ? 17.734 -11.75 10.438 1 81.44 149 LEU A C 1
ATOM 1187 O O . LEU A 1 149 ? 17.734 -11.133 11.508 1 81.44 149 LEU A O 1
ATOM 1191 N N . TYR A 1 150 ? 18.578 -11.594 9.492 1 76.19 150 TYR A N 1
ATOM 1192 C CA . TYR A 1 150 ? 19.656 -10.617 9.633 1 76.19 150 TYR A CA 1
ATOM 1193 C C . TYR A 1 150 ? 19.109 -9.195 9.586 1 76.19 150 TYR A C 1
ATOM 1195 O O . TYR A 1 150 ? 19.688 -8.273 10.172 1 76.19 150 TYR A O 1
ATOM 1203 N N . SER A 1 151 ? 18 -9.023 8.93 1 76.12 151 SER A N 1
ATOM 1204 C CA . SER A 1 151 ? 17.391 -7.707 8.82 1 76.12 151 SER A CA 1
ATOM 1205 C C . SER A 1 151 ? 16.609 -7.355 10.078 1 76.12 151 SER A C 1
ATOM 1207 O O . SER A 1 151 ? 16.125 -6.227 10.227 1 76.12 151 SER A O 1
ATOM 1209 N N . LEU A 1 152 ? 16.5 -8.281 10.992 1 82.81 152 LEU A N 1
ATOM 1210 C CA . LEU A 1 152 ? 15.695 -8.055 12.195 1 82.81 152 LEU A CA 1
ATOM 1211 C C . LEU A 1 152 ? 16.359 -7.031 13.109 1 82.81 152 LEU A C 1
ATOM 1213 O O . LEU A 1 152 ? 15.672 -6.234 13.75 1 82.81 152 LEU A O 1
ATOM 1217 N N . LYS A 1 153 ? 17.641 -6.984 13.133 1 78.75 153 LYS A N 1
ATOM 1218 C CA . LYS A 1 153 ? 18.328 -6.055 14.016 1 78.75 153 LYS A CA 1
ATOM 1219 C C . LYS A 1 153 ? 18.125 -4.609 13.57 1 78.75 153 LYS A C 1
ATOM 1221 O O . LYS A 1 153 ? 17.625 -3.783 14.328 1 78.75 153 LYS A O 1
ATOM 1226 N N . PRO A 1 154 ? 18.484 -4.301 12.273 1 73.19 154 PRO A N 1
ATOM 1227 C CA . PRO A 1 154 ? 18.234 -2.922 11.852 1 73.19 154 PRO A CA 1
ATOM 1228 C C . PRO A 1 154 ? 16.75 -2.561 11.867 1 73.19 154 PRO A C 1
ATOM 1230 O O . PRO A 1 154 ? 16.391 -1.407 12.133 1 73.19 154 PRO A O 1
ATOM 1233 N N . ILE A 1 155 ? 15.859 -3.471 11.57 1 80.88 155 ILE A N 1
ATOM 1234 C CA . ILE A 1 155 ? 14.422 -3.23 11.609 1 80.88 155 ILE A CA 1
ATOM 1235 C C . ILE A 1 155 ? 13.984 -2.961 13.047 1 80.88 155 ILE A C 1
ATOM 1237 O O . ILE A 1 155 ? 13.031 -2.209 13.289 1 80.88 155 ILE A O 1
ATOM 1241 N N . GLY A 1 156 ? 14.656 -3.592 14.023 1 80.5 156 GLY A N 1
ATOM 1242 C CA . GLY A 1 156 ? 14.336 -3.414 15.43 1 80.5 156 GLY A CA 1
ATOM 1243 C C . GLY A 1 156 ? 14.398 -1.966 15.883 1 80.5 156 GLY A C 1
ATOM 1244 O O . GLY A 1 156 ? 13.516 -1.492 16.594 1 80.5 156 GLY A O 1
ATOM 1245 N N . ASN A 1 157 ? 15.289 -1.209 15.406 1 74.38 157 ASN A N 1
ATOM 1246 C CA . ASN A 1 157 ? 15.422 0.2 15.766 1 74.38 157 ASN A CA 1
ATOM 1247 C C . ASN A 1 157 ? 14.281 1.032 15.188 1 74.38 157 ASN A C 1
ATOM 1249 O O . ASN A 1 157 ? 13.758 1.922 15.859 1 74.38 157 ASN A O 1
ATOM 1253 N N . THR A 1 158 ? 13.977 0.708 13.969 1 77.25 158 THR A N 1
ATOM 1254 C CA . THR A 1 158 ? 12.883 1.433 13.328 1 77.25 158 THR A CA 1
ATOM 1255 C C . THR A 1 158 ? 11.555 1.131 14.016 1 77.25 158 THR A C 1
ATOM 1257 O O . THR A 1 158 ? 10.727 2.025 14.195 1 77.25 158 THR A O 1
ATOM 1260 N N . VAL A 1 159 ? 11.422 -0.101 14.422 1 83.25 159 VAL A N 1
ATOM 1261 C CA . VAL A 1 159 ? 10.195 -0.509 15.094 1 83.25 159 VAL A CA 1
ATOM 1262 C C . VAL A 1 159 ? 10.102 0.164 16.469 1 83.25 159 VAL A C 1
ATOM 1264 O O . VAL A 1 159 ? 9.016 0.535 16.906 1 83.25 159 VAL A O 1
ATOM 1267 N N . LEU A 1 160 ? 11.156 0.302 17.078 1 78.75 160 LEU A N 1
ATOM 1268 C CA . LEU A 1 160 ? 11.172 0.974 18.375 1 78.75 160 LEU A CA 1
ATOM 1269 C C . LEU A 1 160 ? 10.766 2.436 18.234 1 78.75 160 LEU A C 1
ATOM 1271 O O . LEU A 1 160 ? 9.977 2.945 19.031 1 78.75 160 LEU A O 1
ATOM 1275 N N . ILE A 1 161 ? 11.281 3.072 17.266 1 76.31 161 ILE A N 1
ATOM 1276 C CA . ILE A 1 161 ? 10.914 4.461 17 1 76.31 161 ILE A CA 1
ATOM 1277 C C . ILE A 1 161 ? 9.422 4.551 16.703 1 76.31 161 ILE A C 1
ATOM 1279 O O . ILE A 1 161 ? 8.727 5.43 17.203 1 76.31 161 ILE A O 1
ATOM 1283 N N . ALA A 1 162 ? 9.008 3.656 15.852 1 81.75 162 ALA A N 1
ATOM 1284 C CA . ALA A 1 162 ? 7.586 3.621 15.516 1 81.75 162 ALA A CA 1
ATOM 1285 C C . ALA A 1 162 ? 6.734 3.398 16.766 1 81.75 162 ALA A C 1
ATOM 1287 O O . ALA A 1 162 ? 5.684 4.02 16.922 1 81.75 162 ALA A O 1
ATOM 1288 N N . ALA A 1 163 ? 7.18 2.512 17.625 1 83.69 163 ALA A N 1
ATOM 1289 C CA . ALA A 1 163 ? 6.445 2.213 18.859 1 83.69 163 ALA A CA 1
ATOM 1290 C C . ALA A 1 163 ? 6.34 3.445 19.75 1 83.69 163 ALA A C 1
ATOM 1292 O O . ALA A 1 163 ? 5.293 3.699 20.344 1 83.69 163 ALA A O 1
ATOM 1293 N N . ILE A 1 164 ? 7.371 4.199 19.812 1 78.5 164 ILE A N 1
ATOM 1294 C CA . ILE A 1 164 ? 7.379 5.418 20.625 1 78.5 164 ILE A CA 1
ATOM 1295 C C . ILE A 1 164 ? 6.375 6.418 20.047 1 78.5 164 ILE A C 1
ATOM 1297 O O . ILE A 1 164 ? 5.598 7.016 20.797 1 78.5 164 ILE A O 1
ATOM 1301 N N . PHE A 1 165 ? 6.375 6.543 18.781 1 80.62 165 PHE A N 1
ATOM 1302 C CA . PHE A 1 165 ? 5.434 7.457 18.141 1 80.62 165 PHE A CA 1
ATOM 1303 C C . PHE A 1 165 ? 4 6.984 18.344 1 80.62 165 PHE A C 1
ATOM 1305 O O . PHE A 1 165 ? 3.109 7.793 18.609 1 80.62 165 PHE A O 1
ATOM 1312 N N . PHE A 1 166 ? 3.787 5.719 18.234 1 88.25 166 PHE A N 1
ATOM 1313 C CA . PHE A 1 166 ? 2.455 5.156 18.422 1 88.25 166 PHE A CA 1
ATOM 1314 C C . PHE A 1 166 ? 1.968 5.395 19.844 1 88.25 166 PHE A C 1
ATOM 1316 O O . PHE A 1 166 ? 0.807 5.75 20.062 1 88.25 166 PHE A O 1
ATOM 1323 N N . VAL A 1 167 ? 2.877 5.227 20.75 1 85.38 167 VAL A N 1
ATOM 1324 C CA . VAL A 1 167 ? 2.506 5.406 22.156 1 85.38 167 VAL A CA 1
ATOM 1325 C C . VAL A 1 167 ? 2.227 6.883 22.422 1 85.38 167 VAL A C 1
ATOM 1327 O O . VAL A 1 167 ? 1.268 7.219 23.125 1 85.38 167 VAL A O 1
ATOM 1330 N N . MET A 1 168 ? 2.996 7.746 21.859 1 83.56 168 MET A N 1
ATOM 1331 C CA . MET A 1 168 ? 2.795 9.18 22.031 1 83.56 168 MET A CA 1
ATOM 1332 C C . MET A 1 168 ? 1.43 9.602 21.5 1 83.56 168 MET A C 1
ATOM 1334 O O . MET A 1 168 ? 0.665 10.273 22.188 1 83.56 168 MET A O 1
ATOM 1338 N N . PHE A 1 169 ? 1.143 9.164 20.297 1 88.31 169 PHE A N 1
ATOM 1339 C CA . PHE A 1 169 ? -0.141 9.523 19.703 1 88.31 169 PHE A CA 1
ATOM 1340 C C . PHE A 1 169 ? -1.28 8.781 20.391 1 88.31 169 PHE A C 1
ATOM 1342 O O . PHE A 1 169 ? -2.41 9.273 20.438 1 88.31 169 PHE A O 1
ATOM 1349 N N . GLY A 1 170 ? -0.935 7.578 20.828 1 90.75 170 GLY A N 1
ATOM 1350 C CA . GLY A 1 170 ? -1.934 6.844 21.594 1 90.75 170 GLY A CA 1
ATOM 1351 C C . GLY A 1 170 ? -2.373 7.562 22.859 1 90.75 170 GLY A C 1
ATOM 1352 O O . GLY A 1 170 ? -3.57 7.68 23.125 1 90.75 170 GLY A O 1
ATOM 1353 N N . ILE A 1 171 ? -1.448 8.086 23.609 1 86.94 171 ILE A N 1
ATOM 1354 C CA . ILE A 1 171 ? -1.739 8.812 24.844 1 86.94 171 ILE A CA 1
ATOM 1355 C C . ILE A 1 171 ? -2.502 10.094 24.516 1 86.94 171 ILE A C 1
ATOM 1357 O O . ILE A 1 171 ? -3.477 10.43 25.188 1 86.94 171 ILE A O 1
ATOM 1361 N N . LEU A 1 172 ? -2.098 10.734 23.453 1 86.12 172 LEU A N 1
ATOM 1362 C CA . LEU A 1 172 ? -2.797 11.938 23.016 1 86.12 172 LEU A CA 1
ATOM 1363 C C . LEU A 1 172 ? -4.234 11.617 22.625 1 86.12 172 LEU A C 1
ATOM 1365 O O . LEU A 1 172 ? -5.152 12.375 22.953 1 86.12 172 LEU A O 1
ATOM 1369 N N . GLY A 1 173 ? -4.422 10.523 21.953 1 89.75 173 GLY A N 1
ATOM 1370 C CA . GLY A 1 173 ? -5.754 10.109 21.547 1 89.75 173 GLY A CA 1
ATOM 1371 C C . GLY A 1 173 ? -6.664 9.812 22.719 1 89.75 173 GLY A C 1
ATOM 1372 O O . GLY A 1 173 ? -7.844 10.164 22.703 1 89.75 173 GLY A O 1
ATOM 1373 N N . VAL A 1 174 ? -6.098 9.172 23.703 1 88.69 174 VAL A N 1
ATOM 1374 C CA . VAL A 1 174 ? -6.887 8.859 24.891 1 88.69 174 VAL A CA 1
ATOM 1375 C C . VAL A 1 174 ? -7.312 10.148 25.594 1 88.69 174 VAL A C 1
ATOM 1377 O O . VAL A 1 174 ? -8.453 10.273 26.031 1 88.69 174 VAL A O 1
ATOM 1380 N N . GLN A 1 175 ? -6.473 11.086 25.656 1 83.5 175 GLN A N 1
ATOM 1381 C CA . GLN A 1 175 ? -6.777 12.359 26.312 1 83.5 175 GLN A CA 1
ATOM 1382 C C . GLN A 1 175 ? -7.832 13.141 25.531 1 83.5 175 GLN A C 1
ATOM 1384 O O . GLN A 1 175 ? -8.672 13.82 26.125 1 83.5 175 GLN A O 1
ATOM 1389 N N . LEU A 1 176 ? -7.816 12.992 24.281 1 84.38 176 LEU A N 1
ATOM 1390 C CA . LEU A 1 176 ? -8.734 13.766 23.438 1 84.38 176 LEU A CA 1
ATOM 1391 C C . LEU A 1 176 ? -10.086 13.078 23.328 1 84.38 176 LEU A C 1
ATOM 1393 O O . LEU A 1 176 ? -11.125 13.734 23.312 1 84.38 176 LEU A O 1
ATOM 1397 N N . PHE A 1 177 ? -10.086 11.719 23.297 1 89.56 177 PHE A N 1
ATOM 1398 C CA . PHE A 1 177 ? -11.305 11.055 22.844 1 89.56 177 PHE A CA 1
ATOM 1399 C C . PHE A 1 177 ? -11.812 10.062 23.891 1 89.56 177 PHE A C 1
ATOM 1401 O O . PHE A 1 177 ? -12.805 9.375 23.656 1 89.56 177 PHE A O 1
ATOM 1408 N N . LYS A 1 178 ? -11.281 10 25.016 1 87.38 178 LYS A N 1
ATOM 1409 C CA . LYS A 1 178 ? -11.688 8.992 26 1 87.38 178 LYS A CA 1
ATOM 1410 C C . LYS A 1 178 ? -13.172 9.109 26.328 1 87.38 178 LYS A C 1
ATOM 1412 O O . LYS A 1 178 ? -13.625 10.164 26.781 1 87.38 178 LYS A O 1
ATOM 1417 N N . GLY A 1 179 ? -13.898 8.125 26 1 87.94 179 GLY A N 1
ATOM 1418 C CA . GLY A 1 179 ? -15.312 8.039 26.344 1 87.94 179 GLY A CA 1
ATOM 1419 C C . GLY A 1 179 ? -16.203 8.773 25.359 1 87.94 179 GLY A C 1
ATOM 1420 O O . GLY A 1 179 ? -17.422 8.852 25.562 1 87.94 179 GLY A O 1
ATOM 1421 N N . LYS A 1 180 ? -15.703 9.258 24.375 1 90.06 180 LYS A N 1
ATOM 1422 C CA . LYS A 1 180 ? -16.484 10.125 23.484 1 90.06 180 LYS A CA 1
ATOM 1423 C C . LYS A 1 180 ? -16.953 9.375 22.25 1 90.06 180 LYS A C 1
ATOM 1425 O O . LYS A 1 180 ? -17.719 9.906 21.453 1 90.06 180 LYS A O 1
ATOM 1430 N N . PHE A 1 181 ? -16.594 8.133 22.109 1 92 181 PHE A N 1
ATOM 1431 C CA . PHE A 1 181 ? -16.891 7.402 20.891 1 92 181 PHE A CA 1
ATOM 1432 C C . PHE A 1 181 ? -18.156 6.574 21.047 1 92 181 PHE A C 1
ATOM 1434 O O . PHE A 1 181 ? -18.469 5.734 20.203 1 92 181 PHE A O 1
ATOM 1441 N N . TYR A 1 182 ? -18.938 6.855 22.062 1 90 182 TYR A N 1
ATOM 1442 C CA . TYR A 1 182 ? -20.219 6.18 22.266 1 90 182 TYR A CA 1
ATOM 1443 C C . TYR A 1 182 ? -21.312 6.836 21.438 1 90 182 TYR A C 1
ATOM 1445 O O . TYR A 1 182 ? -21.234 8.031 21.125 1 90 182 TYR A O 1
ATOM 1453 N N . TYR A 1 183 ? -22.234 6.082 20.969 1 89.75 183 TYR A N 1
ATOM 1454 C CA . TYR A 1 183 ? -23.359 6.609 20.188 1 89.75 183 TYR A CA 1
ATOM 1455 C C . TYR A 1 183 ? -24.609 5.766 20.391 1 89.75 183 TYR A C 1
ATOM 1457 O O . TYR A 1 183 ? -24.531 4.641 20.891 1 89.75 183 TYR A O 1
ATOM 1465 N N . CYS A 1 184 ? -25.688 6.395 20.141 1 89.94 184 CYS A N 1
ATOM 1466 C CA . CYS A 1 184 ? -26.953 5.688 20.25 1 89.94 184 CYS A CA 1
ATOM 1467 C C . CYS A 1 184 ? -27.281 4.957 18.953 1 89.94 184 CYS A C 1
ATOM 1469 O O . CYS A 1 184 ? -27.516 5.59 17.922 1 89.94 184 CYS A O 1
ATOM 1471 N N . GLU A 1 185 ? -27.188 3.697 18.984 1 87.31 185 GLU A N 1
ATOM 1472 C CA . GLU A 1 185 ? -27.547 2.898 17.812 1 87.31 185 GLU A CA 1
ATOM 1473 C C . GLU A 1 185 ? -29.062 2.758 17.672 1 87.31 185 GLU A C 1
ATOM 1475 O O . GLU A 1 185 ? -29.734 2.367 18.625 1 87.31 185 GLU A O 1
ATOM 1480 N N . GLY A 1 186 ? -29.641 3.072 16.469 1 77.88 186 GLY A N 1
ATOM 1481 C CA . GLY A 1 186 ? -31.062 2.895 16.234 1 77.88 186 GLY A CA 1
ATOM 1482 C C . GLY A 1 186 ? -31.828 4.207 16.141 1 77.88 186 GLY A C 1
ATOM 1483 O O . GLY A 1 186 ? -32.875 4.27 15.516 1 77.88 186 GLY A O 1
ATOM 1484 N N . ASP A 1 187 ? -31.391 5.188 17 1 77.44 187 ASP A N 1
ATOM 1485 C CA . ASP A 1 187 ? -32.031 6.488 16.984 1 77.44 187 ASP A CA 1
ATOM 1486 C C . ASP A 1 187 ? -31.031 7.621 16.844 1 77.44 187 ASP A C 1
ATOM 1488 O O . ASP A 1 187 ? -30.328 7.949 17.812 1 77.44 187 ASP A O 1
ATOM 1492 N N . SER A 1 188 ? -30.984 8.234 15.703 1 78 188 SER A N 1
ATOM 1493 C CA . SER A 1 188 ? -29.969 9.242 15.438 1 78 188 SER A CA 1
ATOM 1494 C C . SER A 1 188 ? -30.422 10.625 15.914 1 78 188 SER A C 1
ATOM 1496 O O . SER A 1 188 ? -29.625 11.562 15.953 1 78 188 SER A O 1
ATOM 1498 N N . HIS A 1 189 ? -31.625 10.758 16.453 1 81.06 189 HIS A N 1
ATOM 1499 C CA . HIS A 1 189 ? -32.156 12.078 16.781 1 81.06 189 HIS A CA 1
ATOM 1500 C C . HIS A 1 189 ? -32 12.375 18.266 1 81.06 189 HIS A C 1
ATOM 1502 O O . HIS A 1 189 ? -32.25 13.5 18.703 1 81.06 189 HIS A O 1
ATOM 1508 N N . VAL A 1 190 ? -31.469 11.383 18.922 1 86.12 190 VAL A N 1
ATOM 1509 C CA . VAL A 1 190 ? -31.312 11.602 20.359 1 86.12 190 VAL A CA 1
ATOM 1510 C C . VAL A 1 190 ? -30.094 12.492 20.609 1 86.12 190 VAL A C 1
ATOM 1512 O O . VAL A 1 190 ? -29.156 12.508 19.812 1 86.12 190 VAL A O 1
ATOM 1515 N N . ILE A 1 191 ? -30.125 13.234 21.703 1 86.19 191 ILE A N 1
ATOM 1516 C CA . ILE A 1 191 ? -29.078 14.203 21.969 1 86.19 191 ILE A CA 1
ATOM 1517 C C . ILE A 1 191 ? -28.125 13.664 23.047 1 86.19 191 ILE A C 1
ATOM 1519 O O . ILE A 1 191 ? -26.938 13.961 23.031 1 86.19 191 ILE A O 1
ATOM 1523 N N . SER A 1 192 ? -28.734 12.852 24 1 89.69 192 SER A N 1
ATOM 1524 C CA . SER A 1 192 ? -27.906 12.414 25.125 1 89.69 192 SER A CA 1
ATOM 1525 C C . SER A 1 192 ? -28.125 10.945 25.453 1 89.69 192 SER A C 1
ATOM 1527 O O . SER A 1 192 ? -29.062 10.328 24.938 1 89.69 192 SER A O 1
ATOM 1529 N N . LYS A 1 193 ? -27.172 10.406 26.234 1 89.69 193 LYS A N 1
ATOM 1530 C CA . LYS A 1 193 ? -27.266 9.016 26.672 1 89.69 193 LYS A CA 1
ATOM 1531 C C . LYS A 1 193 ? -28.594 8.758 27.391 1 89.69 193 LYS A C 1
ATOM 1533 O O . LYS A 1 193 ? -29.219 7.715 27.188 1 89.69 193 LYS A O 1
ATOM 1538 N N . GLN A 1 194 ? -28.984 9.719 28.172 1 88.88 194 GLN A N 1
ATOM 1539 C CA . GLN A 1 194 ? -30.234 9.578 28.938 1 88.88 194 GLN A CA 1
ATOM 1540 C C . GLN A 1 194 ? -31.438 9.484 28 1 88.88 194 GLN A C 1
ATOM 1542 O O . GLN A 1 194 ? -32.344 8.664 28.219 1 88.88 194 GLN A O 1
ATOM 1547 N N . GLU A 1 195 ? -31.344 10.305 27.016 1 89.88 195 GLU A N 1
ATOM 1548 C CA . GLU A 1 195 ? -32.438 10.281 26.047 1 89.88 195 GLU A CA 1
ATOM 1549 C C . GLU A 1 195 ? -32.438 8.984 25.234 1 89.88 195 GLU A C 1
ATOM 1551 O O . GLU A 1 195 ? -33.5 8.477 24.875 1 89.88 195 GLU A O 1
ATOM 1556 N N . CYS A 1 196 ? -31.281 8.531 25.031 1 89.38 196 CYS A N 1
ATOM 1557 C CA . CYS A 1 196 ? -31.156 7.266 24.312 1 89.38 196 CYS A CA 1
ATOM 1558 C C . CYS A 1 196 ? -31.719 6.117 25.156 1 89.38 196 CYS A C 1
ATOM 1560 O O . CYS A 1 196 ? -32.375 5.227 24.625 1 89.38 196 CYS A O 1
ATOM 1562 N N . ALA A 1 197 ? -31.406 6.129 26.406 1 87.62 197 ALA A N 1
ATOM 1563 C CA . ALA A 1 197 ? -31.891 5.09 27.312 1 87.62 197 ALA A CA 1
ATOM 1564 C C . ALA A 1 197 ? -33.406 5.102 27.406 1 87.62 197 ALA A C 1
ATOM 1566 O O . ALA A 1 197 ? -34.031 4.059 27.609 1 87.62 197 ALA A O 1
ATOM 1567 N N . ASN A 1 198 ? -33.938 6.234 27.25 1 85.19 198 ASN A N 1
ATOM 1568 C CA . ASN A 1 198 ? -35.406 6.387 27.328 1 85.19 198 ASN A CA 1
ATOM 1569 C C . ASN A 1 198 ? -36.062 6.039 26 1 85.19 198 ASN A C 1
ATOM 1571 O O . ASN A 1 198 ? -37.281 5.852 25.953 1 85.19 198 ASN A O 1
ATOM 1575 N N . SER A 1 199 ? -35.25 5.992 25 1 82.56 199 SER A N 1
ATOM 1576 C CA . SER A 1 199 ? -35.812 5.656 23.688 1 82.56 199 SER A CA 1
ATOM 1577 C C . SER A 1 199 ? -36.062 4.16 23.578 1 82.56 199 SER A C 1
ATOM 1579 O O . SER A 1 199 ? -35.375 3.35 24.188 1 82.56 199 SER A O 1
ATOM 1581 N N . THR A 1 200 ? -37.125 3.684 22.984 1 73 200 THR A N 1
ATOM 1582 C CA . THR A 1 200 ? -37.531 2.291 22.844 1 73 200 THR A CA 1
ATOM 1583 C C . THR A 1 200 ? -36.625 1.552 21.859 1 73 200 THR A C 1
ATOM 1585 O O . THR A 1 200 ? -36.5 0.327 21.922 1 73 200 THR A O 1
ATOM 1588 N N . ARG A 1 201 ? -35.938 2.24 21.078 1 76.38 201 ARG A N 1
ATOM 1589 C CA . ARG A 1 201 ? -35.25 1.542 20 1 76.38 201 ARG A CA 1
ATOM 1590 C C . ARG A 1 201 ? -33.719 1.773 20.062 1 76.38 201 ARG A C 1
ATOM 1592 O O . ARG A 1 201 ? -32.969 1.123 19.359 1 76.38 201 ARG A O 1
ATOM 1599 N N . GLY A 1 202 ? -33.344 2.607 21.062 1 80.5 202 GLY A N 1
ATOM 1600 C CA . GLY A 1 202 ? -31.953 3.02 21.031 1 80.5 202 GLY A CA 1
ATOM 1601 C C . GLY A 1 202 ? -31.094 2.281 22.031 1 80.5 202 GLY A C 1
ATOM 1602 O O . GLY A 1 202 ? -31.547 1.925 23.125 1 80.5 202 GLY A O 1
ATOM 1603 N N . GLN A 1 203 ? -29.891 1.823 21.594 1 87.94 203 GLN A N 1
ATOM 1604 C CA . GLN A 1 203 ? -28.891 1.246 22.484 1 87.94 203 GLN A CA 1
ATOM 1605 C C . GLN A 1 203 ? -27.578 2.045 22.453 1 87.94 203 GLN A C 1
ATOM 1607 O O . GLN A 1 203 ? -27.078 2.354 21.375 1 87.94 203 GLN A O 1
ATOM 1612 N N . TRP A 1 204 ? -27.125 2.414 23.672 1 89.44 204 TRP A N 1
ATOM 1613 C CA . TRP A 1 204 ? -25.875 3.16 23.797 1 89.44 204 TRP A CA 1
ATOM 1614 C C . TRP A 1 204 ? -24.672 2.236 23.641 1 89.44 204 TRP A C 1
ATOM 1616 O O . TRP A 1 204 ? -24.375 1.436 24.531 1 89.44 204 TRP A O 1
ATOM 1626 N N . VAL A 1 205 ? -24.031 2.26 22.5 1 88.25 205 VAL A N 1
ATOM 1627 C CA . VAL A 1 205 ? -22.969 1.32 22.188 1 88.25 205 VAL A CA 1
ATOM 1628 C C . VAL A 1 205 ? -21.688 2.086 21.891 1 88.25 205 VAL A C 1
ATOM 1630 O O . VAL A 1 205 ? -21.719 3.242 21.453 1 88.25 205 VAL A O 1
ATOM 1633 N N . ASN A 1 206 ? -20.578 1.451 22.234 1 89 206 ASN A N 1
ATOM 1634 C CA . ASN A 1 206 ? -19.266 1.999 21.938 1 89 206 ASN A CA 1
ATOM 1635 C C . ASN A 1 206 ? -18.781 1.584 20.547 1 89 206 ASN A C 1
ATOM 1637 O O . ASN A 1 206 ? -19.141 0.51 20.062 1 89 206 ASN A O 1
ATOM 1641 N N . ARG A 1 207 ? -18.078 2.48 19.891 1 88.69 207 ARG A N 1
ATOM 1642 C CA . ARG A 1 207 ? -17.516 2.143 18.594 1 88.69 207 ARG A CA 1
ATOM 1643 C C . ARG A 1 207 ? -16.453 1.05 18.734 1 88.69 207 ARG A C 1
ATOM 1645 O O . ARG A 1 207 ? -15.805 0.93 19.766 1 88.69 207 ARG A O 1
ATOM 1652 N N . ARG A 1 208 ? -16.219 0.265 17.75 1 84.75 208 ARG A N 1
ATOM 1653 C CA . ARG A 1 208 ? -15.266 -0.837 17.734 1 84.75 208 ARG A CA 1
ATOM 1654 C C . ARG A 1 208 ? -13.844 -0.334 17.969 1 84.75 208 ARG A C 1
ATOM 1656 O O . ARG A 1 208 ? -13.078 -0.939 18.719 1 84.75 208 ARG A O 1
ATOM 1663 N N . TYR A 1 209 ? -13.609 0.606 17.281 1 88.88 209 TYR A N 1
ATOM 1664 C CA . TYR A 1 209 ? -12.312 1.251 17.453 1 88.88 209 TYR A CA 1
ATOM 1665 C C . TYR A 1 209 ? -12.453 2.549 18.25 1 88.88 209 TYR A C 1
ATOM 1667 O O . TYR A 1 209 ? -13.109 3.49 17.797 1 88.88 209 TYR A O 1
ATOM 1675 N N . ASN A 1 210 ? -11.969 2.525 19.422 1 91.94 210 ASN A N 1
ATOM 1676 C CA . ASN A 1 210 ? -12.117 3.664 20.328 1 91.94 210 ASN A CA 1
ATOM 1677 C C . ASN A 1 210 ? -10.797 4.027 21 1 91.94 210 ASN A C 1
ATOM 1679 O O . ASN A 1 210 ? -9.766 3.41 20.719 1 91.94 210 ASN A O 1
ATOM 1683 N N . PHE A 1 211 ? -10.852 5.074 21.734 1 93.19 211 PHE A N 1
ATOM 1684 C CA . PHE A 1 211 ? -9.672 5.609 22.406 1 93.19 211 PHE A CA 1
ATOM 1685 C C . PHE A 1 211 ? -9.883 5.664 23.922 1 93.19 211 PHE A C 1
ATOM 1687 O O . PHE A 1 211 ? -9.492 6.637 24.562 1 93.19 211 PHE A O 1
ATOM 1694 N N . ASP A 1 212 ? -10.562 4.676 24.469 1 91.56 212 ASP A N 1
ATOM 1695 C CA . ASP A 1 212 ? -10.922 4.703 25.875 1 91.56 212 ASP A CA 1
ATOM 1696 C C . ASP A 1 212 ? -9.719 4.371 26.766 1 91.56 212 ASP A C 1
ATOM 1698 O O . ASP A 1 212 ? -9.641 4.828 27.906 1 91.56 212 ASP A O 1
ATOM 1702 N N . ASP A 1 213 ? -8.898 3.498 26.281 1 91 213 ASP A N 1
ATOM 1703 C CA . ASP A 1 213 ? -7.641 3.162 26.938 1 91 213 ASP A CA 1
ATOM 1704 C C . ASP A 1 213 ? -6.492 3.104 25.938 1 91 213 ASP A C 1
ATOM 1706 O O . ASP A 1 213 ? -6.703 3.232 24.734 1 91 213 ASP A O 1
ATOM 1710 N N . LEU A 1 214 ? -5.324 3.018 26.547 1 89.12 214 LEU A N 1
ATOM 1711 C CA . LEU A 1 214 ? -4.152 3.088 25.688 1 89.12 214 LEU A CA 1
ATOM 1712 C C . LEU A 1 214 ? -4.109 1.901 24.734 1 89.12 214 LEU A C 1
ATOM 1714 O O . LEU A 1 214 ? -3.777 2.059 23.547 1 89.12 214 LEU A O 1
ATOM 1718 N N . LEU A 1 215 ? -4.441 0.766 25.203 1 90.06 215 LEU A N 1
ATOM 1719 C CA . LEU A 1 215 ? -4.402 -0.411 24.344 1 90.06 215 LEU A CA 1
ATOM 1720 C C . LEU A 1 215 ? -5.375 -0.265 23.172 1 90.06 215 LEU A C 1
ATOM 1722 O O . LEU A 1 215 ? -5.02 -0.531 22.016 1 90.06 215 LEU A O 1
ATOM 1726 N N . GLN A 1 216 ? -6.555 0.204 23.453 1 91.38 216 GLN A N 1
ATOM 1727 C CA . GLN A 1 216 ? -7.555 0.399 22.422 1 91.38 216 GLN A CA 1
ATOM 1728 C C . GLN A 1 216 ? -7.137 1.505 21.453 1 91.38 216 GLN A C 1
ATOM 1730 O O . GLN A 1 216 ? -7.387 1.414 20.25 1 91.38 216 GLN A O 1
ATOM 1735 N N . ALA A 1 217 ? -6.527 2.43 22.047 1 93.62 217 ALA A N 1
ATOM 1736 C CA . ALA A 1 217 ? -6.043 3.523 21.219 1 93.62 217 ALA A CA 1
ATOM 1737 C C . ALA A 1 217 ? -4.961 3.039 20.25 1 93.62 217 ALA A C 1
ATOM 1739 O O . ALA A 1 217 ? -4.945 3.424 19.078 1 93.62 217 ALA A O 1
ATOM 1740 N N . LEU A 1 218 ? -4.141 2.178 20.781 1 92.75 218 LEU A N 1
ATOM 1741 C CA . LEU A 1 218 ? -3.057 1.666 19.938 1 92.75 218 LEU A CA 1
ATOM 1742 C C . LEU A 1 218 ? -3.6 0.798 18.812 1 92.75 218 LEU A C 1
ATOM 1744 O O . LEU A 1 218 ? -3.104 0.857 17.688 1 92.75 218 LEU A O 1
ATOM 1748 N N . ILE A 1 219 ? -4.566 0.049 19.109 1 91.31 219 ILE A N 1
ATOM 1749 C CA . ILE A 1 219 ? -5.18 -0.792 18.078 1 91.31 219 ILE A CA 1
ATOM 1750 C C . ILE A 1 219 ? -5.855 0.084 17.031 1 91.31 219 ILE A C 1
ATOM 1752 O O . ILE A 1 219 ? -5.715 -0.158 15.828 1 91.31 219 ILE A O 1
ATOM 1756 N N . SER A 1 220 ? -6.539 1.087 17.5 1 92.5 220 SER A N 1
ATOM 1757 C CA . SER A 1 220 ? -7.203 2.008 16.578 1 92.5 220 SER A CA 1
ATOM 1758 C C . SER A 1 220 ? -6.191 2.715 15.688 1 92.5 220 SER A C 1
ATOM 1760 O O . SER A 1 220 ? -6.41 2.84 14.477 1 92.5 220 SER A O 1
ATOM 1762 N N . LEU A 1 221 ? -5.141 3.09 16.344 1 92.94 221 LEU A N 1
ATOM 1763 C CA . LEU A 1 221 ? -4.113 3.793 15.586 1 92.94 221 LEU A CA 1
ATOM 1764 C C . LEU A 1 221 ? -3.42 2.852 14.609 1 92.94 221 LEU A C 1
ATOM 1766 O O . LEU A 1 221 ? -3.008 3.27 13.523 1 92.94 221 LEU A O 1
ATOM 1770 N N . PHE A 1 222 ? -3.326 1.641 15 1 89.88 222 PHE A N 1
ATOM 1771 C CA . PHE A 1 222 ? -2.752 0.651 14.094 1 89.88 222 PHE A CA 1
ATOM 1772 C C . PHE A 1 222 ? -3.613 0.491 12.852 1 89.88 222 PHE A C 1
ATOM 1774 O O . PHE A 1 222 ? -3.094 0.441 11.734 1 89.88 222 PHE A O 1
ATOM 1781 N N . VAL A 1 223 ? -4.816 0.431 13.031 1 88.69 223 VAL A N 1
ATOM 1782 C CA . VAL A 1 223 ? -5.738 0.301 11.906 1 88.69 223 VAL A CA 1
ATOM 1783 C C . VAL A 1 223 ? -5.668 1.552 11.031 1 88.69 223 VAL A C 1
ATOM 1785 O O . VAL A 1 223 ? -5.66 1.457 9.805 1 88.69 223 VAL A O 1
ATOM 1788 N N . VAL A 1 224 ? -5.559 2.684 11.664 1 89.94 224 VAL A N 1
ATOM 1789 C CA . VAL A 1 224 ? -5.457 3.941 10.93 1 89.94 224 VAL A CA 1
ATOM 1790 C C . VAL A 1 224 ? -4.184 3.949 10.086 1 89.94 224 VAL A C 1
ATOM 1792 O O . VAL A 1 224 ? -4.195 4.395 8.938 1 89.94 224 VAL A O 1
ATOM 1795 N N . SER A 1 225 ? -3.184 3.398 10.633 1 89.06 225 SER A N 1
ATOM 1796 C CA . SER A 1 225 ? -1.893 3.412 9.953 1 89.06 225 SER A CA 1
ATOM 1797 C C . SER A 1 225 ? -1.901 2.502 8.727 1 89.06 225 SER A C 1
ATOM 1799 O O . SER A 1 225 ? -1.109 2.688 7.801 1 89.06 225 SER A O 1
ATOM 1801 N N . THR A 1 226 ? -2.742 1.504 8.672 1 85.75 226 THR A N 1
ATOM 1802 C CA . THR A 1 226 ? -2.834 0.591 7.539 1 85.75 226 THR A CA 1
ATOM 1803 C C . THR A 1 226 ? -3.668 1.204 6.418 1 85.75 226 THR A C 1
ATOM 1805 O O . THR A 1 226 ? -3.736 0.655 5.316 1 85.75 226 THR A O 1
ATOM 1808 N N . LYS A 1 227 ? -4.223 2.309 6.621 1 85.81 227 LYS A N 1
ATOM 1809 C CA . LYS A 1 227 ? -4.941 3.117 5.645 1 85.81 227 LYS A CA 1
ATOM 1810 C C . LYS A 1 227 ? -6.242 2.439 5.223 1 85.81 227 LYS A C 1
ATOM 1812 O O . LYS A 1 227 ? -6.848 2.814 4.215 1 85.81 227 LYS A O 1
ATOM 1817 N N . ASP A 1 228 ? -6.59 1.418 5.961 1 85 228 ASP A N 1
ATOM 1818 C CA . ASP A 1 228 ? -7.871 0.776 5.676 1 85 228 ASP A CA 1
ATOM 1819 C C . ASP A 1 228 ? -8.938 1.216 6.676 1 85 228 ASP A C 1
ATOM 1821 O O . ASP A 1 228 ? -8.781 1.022 7.883 1 85 228 ASP A O 1
ATOM 1825 N N . GLY A 1 229 ? -9.945 1.867 6.195 1 83.88 229 GLY A N 1
ATOM 1826 C CA . GLY A 1 229 ? -11.039 2.275 7.055 1 83.88 229 GLY A CA 1
ATOM 1827 C C . GLY A 1 229 ? -10.68 3.428 7.977 1 83.88 229 GLY A C 1
ATOM 1828 O O . GLY A 1 229 ? -11.312 3.609 9.023 1 83.88 229 GLY A O 1
ATOM 1829 N N . TRP A 1 230 ? -9.609 4.137 7.711 1 87.19 230 TRP A N 1
ATOM 1830 C CA . TRP A 1 230 ? -9.148 5.207 8.594 1 87.19 230 TRP A CA 1
ATOM 1831 C C . TRP A 1 230 ? -10.094 6.402 8.531 1 87.19 230 TRP A C 1
ATOM 1833 O O . TRP A 1 230 ? -10.266 7.113 9.523 1 87.19 230 TRP A O 1
ATOM 1843 N N . VAL A 1 231 ? -10.781 6.598 7.453 1 86.19 231 VAL A N 1
ATOM 1844 C CA . VAL A 1 231 ? -11.656 7.754 7.293 1 86.19 231 VAL A CA 1
ATOM 1845 C C . VAL A 1 231 ? -12.844 7.641 8.25 1 86.19 231 VAL A C 1
ATOM 1847 O O . VAL A 1 231 ? -13.289 8.641 8.812 1 86.19 231 VAL A O 1
ATOM 1850 N N . GLU A 1 232 ? -13.289 6.406 8.359 1 86.75 232 GLU A N 1
ATOM 1851 C CA . GLU A 1 232 ? -14.398 6.195 9.289 1 86.75 232 GLU A CA 1
ATOM 1852 C C . GLU A 1 232 ? -13.984 6.516 10.719 1 86.75 232 GLU A C 1
ATOM 1854 O O . GLU A 1 232 ? -14.727 7.164 11.453 1 86.75 232 GLU A O 1
ATOM 1859 N N . ILE A 1 233 ? -12.852 6.098 11.102 1 89.38 233 ILE A N 1
ATOM 1860 C CA . ILE A 1 233 ? -12.352 6.348 12.445 1 89.38 233 ILE A CA 1
ATOM 1861 C C . ILE A 1 233 ? -12.117 7.848 12.641 1 89.38 233 ILE A C 1
ATOM 1863 O O . ILE A 1 233 ? -12.445 8.398 13.695 1 89.38 233 ILE A O 1
ATOM 1867 N N . MET A 1 234 ? -11.625 8.492 11.656 1 90.88 234 MET A N 1
ATOM 1868 C CA . MET A 1 234 ? -11.383 9.93 11.703 1 90.88 234 MET A CA 1
ATOM 1869 C C . MET A 1 234 ? -12.695 10.695 11.859 1 90.88 234 MET A C 1
ATOM 1871 O O . MET A 1 234 ? -12.781 11.617 12.672 1 90.88 234 MET A O 1
ATOM 1875 N N . HIS A 1 235 ? -13.719 10.266 11.148 1 88.56 235 HIS A N 1
ATOM 1876 C CA . HIS A 1 235 ? -14.992 10.969 11.234 1 88.56 235 HIS A CA 1
ATOM 1877 C C . HIS A 1 235 ? -15.656 10.727 12.586 1 88.56 235 HIS A C 1
ATOM 1879 O O . HIS A 1 235 ? -16.344 11.609 13.117 1 88.56 235 HIS A O 1
ATOM 1885 N N . HIS A 1 236 ? -15.453 9.531 13.109 1 90.56 236 HIS A N 1
ATOM 1886 C CA . HIS A 1 236 ? -15.945 9.289 14.461 1 90.56 236 HIS A CA 1
ATOM 1887 C C . HIS A 1 236 ? -15.305 10.258 15.453 1 90.56 236 HIS A C 1
ATOM 1889 O O . HIS A 1 236 ? -15.961 10.711 16.391 1 90.56 236 HIS A O 1
ATOM 1895 N N . GLY A 1 237 ? -14.086 10.531 15.234 1 90.56 237 GLY A N 1
ATOM 1896 C CA . GLY A 1 237 ? -13.383 11.477 16.094 1 90.56 237 GLY A CA 1
ATOM 1897 C C . GLY A 1 237 ? -13.844 12.906 15.898 1 90.56 237 GLY A C 1
ATOM 1898 O O . GLY A 1 237 ? -14.008 13.648 16.875 1 90.56 237 GLY A O 1
ATOM 1899 N N . ILE A 1 238 ? -14.117 13.273 14.695 1 88.88 238 ILE A N 1
ATOM 1900 C CA . ILE A 1 238 ? -14.539 14.633 14.375 1 88.88 238 ILE A CA 1
ATOM 1901 C C . ILE A 1 238 ? -15.969 14.852 14.859 1 88.88 238 ILE A C 1
ATOM 1903 O O . ILE A 1 238 ? -16.312 15.945 15.336 1 88.88 238 ILE A O 1
ATOM 1907 N N . ASP A 1 239 ? -16.781 13.797 14.773 1 89.38 239 ASP A N 1
ATOM 1908 C CA . ASP A 1 239 ? -18.203 13.891 15.109 1 89.38 239 ASP A CA 1
ATOM 1909 C C . ASP A 1 239 ? -18.406 13.844 16.625 1 89.38 239 ASP A C 1
ATOM 1911 O O . ASP A 1 239 ? -19.453 14.25 17.125 1 89.38 239 ASP A O 1
ATOM 1915 N N . ALA A 1 240 ? -17.422 13.344 17.312 1 90.38 240 ALA A N 1
ATOM 1916 C CA . ALA A 1 240 ? -17.562 13.203 18.766 1 90.38 240 ALA A CA 1
ATOM 1917 C C . ALA A 1 240 ? -17.672 14.562 19.438 1 90.38 240 ALA A C 1
ATOM 1919 O O . ALA A 1 240 ? -16.953 15.5 19.078 1 90.38 240 ALA A O 1
ATOM 1920 N N . VAL A 1 241 ? -18.625 14.75 20.297 1 87.69 241 VAL A N 1
ATOM 1921 C CA . VAL A 1 241 ? -18.828 16.016 20.984 1 87.69 241 VAL A CA 1
ATOM 1922 C C . VAL A 1 241 ? -18.266 15.938 22.406 1 87.69 241 VAL A C 1
ATOM 1924 O O . VAL A 1 241 ? -17.281 16.594 22.734 1 87.69 241 VAL A O 1
ATOM 1927 N N . ASP A 1 242 ? -18.906 15.141 23.297 1 87.12 242 ASP A N 1
ATOM 1928 C CA . ASP A 1 242 ? -18.484 14.961 24.688 1 87.12 242 ASP A CA 1
ATOM 1929 C C . ASP A 1 242 ? -18.938 13.602 25.219 1 87.12 242 ASP A C 1
ATOM 1931 O O . ASP A 1 242 ? -19.516 12.797 24.484 1 87.12 242 ASP A O 1
ATOM 1935 N N . VAL A 1 243 ? -18.562 13.359 26.469 1 88 243 VAL A N 1
ATOM 1936 C CA . VAL A 1 243 ? -18.953 12.094 27.094 1 88 243 VAL A CA 1
ATOM 1937 C C . VAL A 1 243 ? -20.469 12.047 27.281 1 88 243 VAL A C 1
ATOM 1939 O O . VAL A 1 243 ? -21.062 13 27.75 1 88 243 VAL A O 1
ATOM 1942 N N . ASP A 1 244 ? -21.125 11.109 26.75 1 88.88 244 ASP A N 1
ATOM 1943 C CA . ASP A 1 244 ? -22.547 10.828 26.938 1 88.88 244 ASP A CA 1
ATOM 1944 C C . ASP A 1 244 ? -23.406 11.773 26.094 1 88.88 244 ASP A C 1
ATOM 1946 O O . ASP A 1 244 ? -24.516 12.148 26.484 1 88.88 244 ASP A O 1
ATOM 1950 N N . VAL A 1 245 ? -22.844 12.289 25.094 1 90.94 245 VAL A N 1
ATOM 1951 C CA . VAL A 1 245 ? -23.578 13.125 24.141 1 90.94 245 VAL A CA 1
ATOM 1952 C C . VAL A 1 245 ? -23.531 12.484 22.75 1 90.94 245 VAL A C 1
ATOM 1954 O O . VAL A 1 245 ? -22.5 11.914 22.359 1 90.94 245 VAL A O 1
ATOM 1957 N N . GLN A 1 246 ? -24.578 12.523 22.078 1 90.75 246 GLN A N 1
ATOM 1958 C CA . GLN A 1 246 ? -24.672 11.961 20.734 1 90.75 246 GLN A CA 1
ATOM 1959 C C . GLN A 1 246 ? -23.75 12.695 19.766 1 90.75 246 GLN A C 1
ATOM 1961 O O . GLN A 1 246 ? -23.641 13.922 19.828 1 90.75 246 GLN A O 1
ATOM 1966 N N . PRO A 1 247 ? -23.062 11.953 18.969 1 90.06 247 PRO A N 1
ATOM 1967 C CA . PRO A 1 247 ? -22.172 12.594 17.984 1 90.06 247 PRO A CA 1
ATOM 1968 C C . PRO A 1 247 ? -22.922 13.477 17 1 90.06 247 PRO A C 1
ATOM 1970 O O . PRO A 1 247 ? -24.062 13.164 16.625 1 90.06 247 PRO A O 1
ATOM 1973 N N . ILE A 1 248 ? -22.359 14.625 16.734 1 87.75 248 ILE A N 1
ATOM 1974 C CA . ILE A 1 248 ? -22.891 15.547 15.734 1 87.75 248 ILE A CA 1
ATOM 1975 C C . ILE A 1 248 ? -21.953 15.602 14.531 1 87.75 248 ILE A C 1
ATOM 1977 O O . ILE A 1 248 ? -20.734 15.68 14.688 1 87.75 248 ILE A O 1
ATOM 1981 N N . VAL A 1 249 ? -22.547 15.555 13.406 1 83.69 249 VAL A N 1
ATOM 1982 C CA . VAL A 1 249 ? -21.766 15.508 12.172 1 83.69 249 VAL A CA 1
ATOM 1983 C C . VAL A 1 249 ? -20.906 16.766 12.047 1 83.69 249 VAL A C 1
ATOM 1985 O O . VAL A 1 249 ? -21.422 17.891 12.219 1 83.69 249 VAL A O 1
ATOM 1988 N N . ASN A 1 250 ? -19.609 16.656 11.852 1 80.88 250 ASN A N 1
ATOM 1989 C CA . ASN A 1 250 ? -18.625 17.703 11.625 1 80.88 250 ASN A CA 1
ATOM 1990 C C . ASN A 1 250 ? -18.609 18.703 12.773 1 80.88 250 ASN A C 1
ATOM 1992 O O . ASN A 1 250 ? -18.594 19.922 12.547 1 80.88 250 ASN A O 1
ATOM 1996 N N . TYR A 1 251 ? -18.734 18.141 13.977 1 83.5 251 TYR A N 1
ATOM 1997 C CA . TYR A 1 251 ? -18.734 18.984 15.164 1 83.5 251 TYR A CA 1
ATOM 1998 C C . TYR A 1 251 ? -17.406 19.719 15.312 1 83.5 251 TYR A C 1
ATOM 2000 O O . TYR A 1 251 ? -17.375 20.938 15.492 1 83.5 251 TYR A O 1
ATOM 2008 N N . ALA A 1 252 ? -16.328 19.047 15.211 1 85.19 252 ALA A N 1
ATOM 2009 C CA . ALA A 1 252 ? -15 19.625 15.398 1 85.19 252 ALA A CA 1
ATOM 2010 C C . ALA A 1 252 ? -14.055 19.203 14.273 1 85.19 252 ALA A C 1
ATOM 2012 O O . ALA A 1 252 ? -13.328 18.219 14.398 1 85.19 252 ALA A O 1
ATOM 2013 N N . GLU A 1 253 ? -13.922 20 13.312 1 83.38 253 GLU A N 1
ATOM 2014 C CA . GLU A 1 253 ? -13.133 19.672 12.133 1 83.38 253 GLU A CA 1
ATOM 2015 C C . GLU A 1 253 ? -11.633 19.797 12.414 1 83.38 253 GLU A C 1
ATOM 2017 O O . GLU A 1 253 ? -10.812 19.203 11.719 1 83.38 253 GLU A O 1
ATOM 2022 N N . TRP A 1 254 ? -11.383 20.531 13.484 1 82.44 254 TRP A N 1
ATOM 2023 C CA . TRP A 1 254 ? -9.977 20.75 13.789 1 82.44 254 TRP A CA 1
ATOM 2024 C C . TRP A 1 254 ? -9.312 19.453 14.242 1 82.44 254 TRP A C 1
ATOM 2026 O O . TRP A 1 254 ? -8.086 19.328 14.211 1 82.44 254 TRP A O 1
ATOM 2036 N N . ARG A 1 255 ? -10.102 18.484 14.656 1 87.81 255 ARG A N 1
ATOM 2037 C CA . ARG A 1 255 ? -9.562 17.203 15.117 1 87.81 255 ARG A CA 1
ATOM 2038 C C . ARG A 1 255 ? -8.906 16.453 13.969 1 87.81 255 ARG A C 1
ATOM 2040 O O . ARG A 1 255 ? -8.219 15.445 14.188 1 87.81 255 ARG A O 1
ATOM 2047 N N . LEU A 1 256 ? -8.992 17.031 12.734 1 88.88 256 LEU A N 1
ATOM 2048 C CA . LEU A 1 256 ? -8.281 16.484 11.578 1 88.88 256 LEU A CA 1
ATOM 2049 C C . LEU A 1 256 ? -6.773 16.594 11.766 1 88.88 256 LEU A C 1
ATOM 2051 O O . LEU A 1 256 ? -6.016 15.789 11.227 1 88.88 256 LEU A O 1
ATOM 2055 N N . VAL A 1 257 ? -6.402 17.531 12.609 1 87.06 257 VAL A N 1
ATOM 2056 C CA . VAL A 1 257 ? -4.984 17.797 12.836 1 87.06 257 VAL A CA 1
ATOM 2057 C C . VAL A 1 257 ? -4.367 16.656 13.641 1 87.06 257 VAL A C 1
ATOM 2059 O O . VAL A 1 257 ? -3.146 16.469 13.625 1 87.06 257 VAL A O 1
ATOM 2062 N N . TYR A 1 258 ? -5.16 15.906 14.312 1 89.06 258 TYR A N 1
ATOM 2063 C CA . TYR A 1 258 ? -4.668 14.742 15.047 1 89.06 258 TYR A CA 1
ATOM 2064 C C . TYR A 1 258 ? -4.457 13.555 14.109 1 89.06 258 TYR A C 1
ATOM 2066 O O . TYR A 1 258 ? -3.404 12.914 14.141 1 89.06 258 TYR A O 1
ATOM 2074 N N . PHE A 1 259 ? -5.387 13.297 13.219 1 91.5 259 PHE A N 1
ATOM 2075 C CA . PHE A 1 259 ? -5.395 12.07 12.43 1 91.5 259 PHE A CA 1
ATOM 2076 C C . PHE A 1 259 ? -4.48 12.188 11.219 1 91.5 259 PHE A C 1
ATOM 2078 O O . PHE A 1 259 ? -3.795 11.234 10.859 1 91.5 259 PHE A O 1
ATOM 2085 N N . ILE A 1 260 ? -4.371 13.32 10.586 1 87.5 260 ILE A N 1
ATOM 2086 C CA . ILE A 1 260 ? -3.621 13.484 9.352 1 87.5 260 ILE A CA 1
ATOM 2087 C C . ILE A 1 260 ? -2.127 13.352 9.625 1 87.5 260 ILE A C 1
ATOM 2089 O O . ILE A 1 260 ? -1.433 12.57 8.977 1 87.5 260 ILE A O 1
ATOM 2093 N N . PRO A 1 261 ? -1.628 14.07 10.648 1 86.25 261 PRO A N 1
ATOM 2094 C CA . PRO A 1 261 ? -0.203 13.891 10.93 1 86.25 261 PRO A CA 1
ATOM 2095 C C . PRO A 1 261 ? 0.141 12.461 11.328 1 86.25 261 PRO A C 1
ATOM 2097 O O . PRO A 1 261 ? 1.212 11.953 10.984 1 86.25 261 PRO A O 1
ATOM 2100 N N . PHE A 1 262 ? -0.722 11.898 12.07 1 89.94 262 PHE A N 1
ATOM 2101 C CA . PHE A 1 262 ? -0.448 10.516 12.445 1 89.94 262 PHE A CA 1
ATOM 2102 C C . PHE A 1 262 ? -0.375 9.625 11.211 1 89.94 262 PHE A C 1
ATOM 2104 O O . PHE A 1 262 ? 0.49 8.758 11.117 1 89.94 262 PHE A O 1
ATOM 2111 N N . LEU A 1 263 ? -1.311 9.797 10.32 1 89.38 263 LEU A N 1
ATOM 2112 C CA . LEU A 1 263 ? -1.325 9.008 9.102 1 89.38 263 LEU A CA 1
ATOM 2113 C C . LEU A 1 263 ? -0.056 9.234 8.281 1 89.38 263 LEU A C 1
ATOM 2115 O O . LEU A 1 263 ? 0.507 8.289 7.727 1 89.38 263 LEU A O 1
ATOM 2119 N N . LEU A 1 264 ? 0.414 10.453 8.242 1 83.75 264 LEU A N 1
ATOM 2120 C CA . LEU A 1 264 ? 1.609 10.789 7.473 1 83.75 264 LEU A CA 1
ATOM 2121 C C . LEU A 1 264 ? 2.857 10.211 8.133 1 83.75 264 LEU A C 1
ATOM 2123 O O . LEU A 1 264 ? 3.707 9.625 7.457 1 83.75 264 LEU A O 1
ATOM 2127 N N . LEU A 1 265 ? 2.867 10.258 9.422 1 79.56 265 LEU A N 1
ATOM 2128 C CA . LEU A 1 265 ? 4.047 9.797 10.148 1 79.56 265 LEU A CA 1
ATOM 2129 C C . LEU A 1 265 ? 3.998 8.297 10.383 1 79.56 265 LEU A C 1
ATOM 2131 O O . LEU A 1 265 ? 4.949 7.582 10.062 1 79.56 265 LEU A O 1
ATOM 2135 N N . GLY A 1 266 ? 2.848 7.852 10.977 1 75.5 266 GLY A N 1
ATOM 2136 C CA . GLY A 1 266 ? 2.701 6.445 11.32 1 75.5 266 GLY A CA 1
ATOM 2137 C C . GLY A 1 266 ? 2.436 5.559 10.117 1 75.5 266 GLY A C 1
ATOM 2138 O O . GLY A 1 266 ? 2.996 4.469 10.008 1 75.5 266 GLY A O 1
ATOM 2139 N N . GLY A 1 267 ? 1.656 6.004 9.18 1 75.81 267 GLY A N 1
ATOM 2140 C CA . GLY A 1 267 ? 1.251 5.203 8.039 1 75.81 267 GLY A CA 1
ATOM 2141 C C . GLY A 1 267 ? 2.225 5.281 6.879 1 75.81 267 GLY A C 1
ATOM 2142 O O . GLY A 1 267 ? 2.664 4.254 6.359 1 75.81 267 GLY A O 1
ATOM 2143 N N . PHE A 1 268 ? 2.738 6.402 6.656 1 79.75 268 PHE A N 1
ATOM 2144 C CA . PHE A 1 268 ? 3.545 6.578 5.453 1 79.75 268 PHE A CA 1
ATOM 2145 C C . PHE A 1 268 ? 5.031 6.535 5.785 1 79.75 268 PHE A C 1
ATOM 2147 O O . PHE A 1 268 ? 5.789 5.785 5.172 1 79.75 268 PHE A O 1
ATOM 2154 N N . LEU A 1 269 ? 5.426 7.23 6.762 1 76 269 LEU A N 1
ATOM 2155 C CA . LEU A 1 269 ? 6.852 7.383 7.039 1 76 269 LEU A CA 1
ATOM 2156 C C . LEU A 1 269 ? 7.43 6.109 7.641 1 76 269 LEU A C 1
ATOM 2158 O O . LEU A 1 269 ? 8.445 5.598 7.164 1 76 269 LEU A O 1
ATOM 2162 N N . VAL A 1 270 ? 6.742 5.648 8.648 1 76.38 270 VAL A N 1
ATOM 2163 C CA . VAL A 1 270 ? 7.266 4.492 9.375 1 76.38 270 VAL A CA 1
ATOM 2164 C C . VAL A 1 270 ? 7.305 3.277 8.445 1 76.38 270 VAL A C 1
ATOM 2166 O O . VAL A 1 270 ? 8.305 2.562 8.391 1 76.38 270 VAL A O 1
ATOM 2169 N N . LEU A 1 271 ? 6.281 3.033 7.691 1 76.62 271 LEU A N 1
ATOM 2170 C CA . LEU A 1 271 ? 6.238 1.893 6.785 1 76.62 271 LEU A CA 1
ATOM 2171 C C . LEU A 1 271 ? 7.309 2.014 5.707 1 76.62 271 LEU A C 1
ATOM 2173 O O . LEU A 1 271 ? 7.973 1.03 5.371 1 76.62 271 LEU A O 1
ATOM 2177 N N . ASN A 1 272 ? 7.504 3.18 5.312 1 73.5 272 ASN A N 1
ATOM 2178 C CA . ASN A 1 272 ? 8.492 3.383 4.254 1 73.5 272 ASN A CA 1
ATOM 2179 C C . ASN A 1 272 ? 9.914 3.285 4.789 1 73.5 272 ASN A C 1
ATOM 2181 O O . ASN A 1 272 ? 10.828 2.891 4.062 1 73.5 272 ASN A O 1
ATOM 2185 N N . MET A 1 273 ? 10.07 3.639 6.035 1 73.81 273 MET A N 1
ATOM 2186 C CA . MET A 1 273 ? 11.375 3.471 6.66 1 73.81 273 MET A CA 1
ATOM 2187 C C . MET A 1 273 ? 11.727 1.993 6.809 1 73.81 273 MET A C 1
ATOM 2189 O O . MET A 1 273 ? 12.875 1.597 6.594 1 73.81 273 MET A O 1
ATOM 2193 N N . ILE A 1 274 ? 10.773 1.249 7.117 1 76.75 274 ILE A N 1
ATOM 2194 C CA . ILE A 1 274 ? 10.984 -0.186 7.273 1 76.75 274 ILE A CA 1
ATOM 2195 C C . ILE A 1 274 ? 11.344 -0.804 5.922 1 76.75 274 ILE A C 1
ATOM 2197 O O . ILE A 1 274 ? 12.289 -1.587 5.82 1 76.75 274 ILE A O 1
ATOM 2201 N N . VAL A 1 275 ? 10.633 -0.45 4.91 1 75.25 275 VAL A N 1
ATOM 2202 C CA . VAL A 1 275 ? 10.898 -0.954 3.566 1 75.25 275 VAL A CA 1
ATOM 2203 C C . VAL A 1 275 ? 12.297 -0.522 3.121 1 75.25 275 VAL A C 1
ATOM 2205 O O . VAL A 1 275 ? 13.031 -1.31 2.523 1 75.25 275 VAL A O 1
ATOM 2208 N N . GLY A 1 276 ? 12.664 0.71 3.416 1 71 276 GLY A N 1
ATOM 2209 C CA . GLY A 1 276 ? 13.984 1.219 3.066 1 71 276 GLY A CA 1
ATOM 2210 C C . GLY A 1 276 ? 15.109 0.434 3.705 1 71 276 GLY A C 1
ATOM 2211 O O . GLY A 1 276 ? 16.094 0.086 3.037 1 71 276 GLY A O 1
ATOM 2212 N N . VAL A 1 277 ? 14.945 0.07 4.914 1 73.25 277 VAL A N 1
ATOM 2213 C CA . VAL A 1 277 ? 15.969 -0.67 5.641 1 73.25 277 VAL A CA 1
ATOM 2214 C C . VAL A 1 277 ? 16.078 -2.088 5.086 1 73.25 277 VAL A C 1
ATOM 2216 O O . VAL A 1 277 ? 17.172 -2.623 4.945 1 73.25 277 VAL A O 1
ATOM 2219 N N . VAL A 1 278 ? 14.969 -2.66 4.754 1 73.31 278 VAL A N 1
ATOM 2220 C CA . VAL A 1 278 ? 14.961 -4.016 4.215 1 73.31 278 VAL A CA 1
ATOM 2221 C C . VAL A 1 278 ? 15.617 -4.035 2.838 1 73.31 278 VAL A C 1
ATOM 2223 O O . VAL A 1 278 ? 16.422 -4.918 2.537 1 73.31 278 VAL A O 1
ATOM 2226 N N . VAL A 1 279 ? 15.328 -3.043 2.059 1 70.44 279 VAL A N 1
ATOM 2227 C CA . VAL A 1 279 ? 15.883 -2.965 0.709 1 70.44 279 VAL A CA 1
ATOM 2228 C C . VAL A 1 279 ? 17.391 -2.729 0.78 1 70.44 279 VAL A C 1
ATOM 2230 O O . VAL A 1 279 ? 18.156 -3.312 0.007 1 70.44 279 VAL A O 1
ATOM 2233 N N . GLU A 1 280 ? 17.781 -1.903 1.689 1 71 280 GLU A N 1
ATOM 2234 C CA . GLU A 1 280 ? 19.203 -1.621 1.862 1 71 280 GLU A CA 1
ATOM 2235 C C . GLU A 1 280 ? 19.969 -2.875 2.275 1 71 280 GLU A C 1
ATOM 2237 O O . GLU A 1 280 ? 21.078 -3.127 1.783 1 71 280 GLU A O 1
ATOM 2242 N N . ASN A 1 281 ? 19.406 -3.607 3.133 1 70.56 281 ASN A N 1
ATOM 2243 C CA . ASN A 1 281 ? 20.047 -4.84 3.57 1 70.56 281 ASN A CA 1
ATOM 2244 C C . ASN A 1 281 ? 20.109 -5.871 2.447 1 70.56 281 ASN A C 1
ATOM 2246 O O . ASN A 1 281 ? 21.078 -6.613 2.33 1 70.56 281 ASN A O 1
ATOM 2250 N N . PHE A 1 282 ? 19.094 -5.895 1.722 1 65 282 PHE A N 1
ATOM 2251 C CA . PHE A 1 282 ? 19.078 -6.812 0.588 1 65 282 PHE A CA 1
ATOM 2252 C C . PHE A 1 282 ? 20.172 -6.445 -0.417 1 65 282 PHE A C 1
ATOM 2254 O O . PHE A 1 282 ? 20.828 -7.32 -0.972 1 65 282 PHE A O 1
ATOM 2261 N N . GLN A 1 283 ? 20.328 -5.164 -0.67 1 67.62 283 GLN A N 1
ATOM 2262 C CA . GLN A 1 283 ? 21.359 -4.699 -1.592 1 67.62 283 GLN A CA 1
ATOM 2263 C C . GLN A 1 283 ? 22.75 -5.016 -1.061 1 67.62 283 GLN A C 1
ATOM 2265 O O . GLN A 1 283 ? 23.641 -5.418 -1.821 1 67.62 283 GLN A O 1
ATOM 2270 N N . ARG A 1 284 ? 22.875 -4.852 0.136 1 71.31 284 ARG A N 1
ATOM 2271 C CA . ARG A 1 284 ? 24.156 -5.156 0.75 1 71.31 284 ARG A CA 1
ATOM 2272 C C . ARG A 1 284 ? 24.469 -6.645 0.648 1 71.31 284 ARG A C 1
ATOM 2274 O O . ARG A 1 284 ? 25.609 -7.023 0.374 1 71.31 284 ARG A O 1
ATOM 2281 N N . CYS A 1 285 ? 23.484 -7.461 0.867 1 65.06 285 CYS A N 1
ATOM 2282 C CA . CYS A 1 285 ? 23.656 -8.906 0.761 1 65.06 285 CYS A CA 1
ATOM 2283 C C . CYS A 1 285 ? 23.969 -9.312 -0.673 1 65.06 285 CYS A C 1
ATOM 2285 O O . CYS A 1 285 ? 24.812 -10.188 -0.905 1 65.06 285 CYS A O 1
ATOM 2287 N N . ARG A 1 286 ? 23.281 -8.656 -1.533 1 65.56 286 ARG A N 1
ATOM 2288 C CA . ARG A 1 286 ? 23.516 -8.938 -2.945 1 65.56 286 ARG A CA 1
ATOM 2289 C C . ARG A 1 286 ? 24.922 -8.531 -3.355 1 65.56 286 ARG A C 1
ATOM 2291 O O . ARG A 1 286 ? 25.578 -9.234 -4.121 1 65.56 286 ARG A O 1
ATOM 2298 N N . GLU A 1 287 ? 25.266 -7.414 -2.924 1 70.12 287 GLU A N 1
ATOM 2299 C CA . GLU A 1 287 ? 26.625 -6.961 -3.217 1 70.12 287 GLU A CA 1
ATOM 2300 C C . GLU A 1 287 ? 27.672 -7.934 -2.67 1 70.12 287 GLU A C 1
ATOM 2302 O O . GLU A 1 287 ? 28.672 -8.227 -3.332 1 70.12 287 GLU A O 1
ATOM 2307 N N . ARG A 1 288 ? 27.406 -8.414 -1.605 1 66.19 288 ARG A N 1
ATOM 2308 C CA . ARG A 1 288 ? 28.312 -9.383 -1.005 1 66.19 288 ARG A CA 1
ATOM 2309 C C . ARG A 1 288 ? 28.344 -10.68 -1.804 1 66.19 288 ARG A C 1
ATOM 2311 O O . ARG A 1 288 ? 29.406 -11.281 -1.982 1 66.19 288 ARG A O 1
ATOM 2318 N N . MET A 1 289 ? 27.203 -11.062 -2.254 1 63.09 289 MET A N 1
ATOM 2319 C CA . MET A 1 289 ? 27.109 -12.281 -3.055 1 63.09 289 MET A CA 1
ATOM 2320 C C . MET A 1 289 ? 27.828 -12.102 -4.395 1 63.09 289 MET A C 1
ATOM 2322 O O . MET A 1 289 ? 28.484 -13.023 -4.879 1 63.09 289 MET A O 1
ATOM 2326 N N . ASP A 1 290 ? 27.578 -10.969 -4.938 1 65.5 290 ASP A N 1
ATOM 2327 C CA . ASP A 1 290 ? 28.25 -10.656 -6.199 1 65.5 290 ASP A CA 1
ATOM 2328 C C . ASP A 1 290 ? 29.766 -10.617 -6.023 1 65.5 290 ASP A C 1
ATOM 2330 O O . ASP A 1 290 ? 30.5 -11.078 -6.891 1 65.5 290 ASP A O 1
ATOM 2334 N N . GLU A 1 291 ? 30.125 -10.062 -5.012 1 66.5 291 GLU A N 1
ATOM 2335 C CA . GLU A 1 291 ? 31.562 -10.031 -4.715 1 66.5 291 GLU A CA 1
ATOM 2336 C C . GLU A 1 291 ? 32.125 -11.445 -4.527 1 66.5 291 GLU A C 1
ATOM 2338 O O . GLU A 1 291 ? 33.219 -11.75 -4.992 1 66.5 291 GLU A O 1
ATOM 2343 N N . GLU A 1 292 ? 31.359 -12.25 -3.961 1 63.78 292 GLU A N 1
ATOM 2344 C CA . GLU A 1 292 ? 31.781 -13.633 -3.748 1 63.78 292 GLU A CA 1
ATOM 2345 C C . GLU A 1 292 ? 31.797 -14.414 -5.059 1 63.78 292 GLU A C 1
ATOM 2347 O O . GLU A 1 292 ? 32.656 -15.266 -5.27 1 63.78 292 GLU A O 1
ATOM 2352 N N . GLU A 1 293 ? 30.844 -14.07 -5.836 1 61.84 293 GLU A N 1
ATOM 2353 C CA . GLU A 1 293 ? 30.781 -14.734 -7.137 1 61.84 293 GLU A CA 1
ATOM 2354 C C . GLU A 1 293 ? 31.906 -14.266 -8.055 1 61.84 293 GLU A C 1
ATOM 2356 O O . GLU A 1 293 ? 32.438 -15.055 -8.828 1 61.84 293 GLU A O 1
ATOM 2361 N N . GLN A 1 294 ? 32.125 -12.961 -8.094 1 62.69 294 GLN A N 1
ATOM 2362 C CA . GLN A 1 294 ? 33.219 -12.414 -8.891 1 62.69 294 GLN A CA 1
ATOM 2363 C C . GLN A 1 294 ? 34.562 -12.922 -8.398 1 62.69 294 GLN A C 1
ATOM 2365 O O . GLN A 1 294 ? 35.531 -13.016 -9.164 1 62.69 294 GLN A O 1
ATOM 2370 N N . ALA A 1 295 ? 34.719 -12.969 -7.242 1 55.38 295 ALA A N 1
ATOM 2371 C CA . ALA A 1 295 ? 35.969 -13.523 -6.719 1 55.38 295 ALA A CA 1
ATOM 2372 C C . ALA A 1 295 ? 36.156 -14.969 -7.164 1 55.38 295 ALA A C 1
ATOM 2374 O O . ALA A 1 295 ? 37.25 -15.516 -7.051 1 55.38 295 ALA A O 1
ATOM 2375 N N . ARG A 1 296 ? 34.938 -15.516 -7.832 1 53.66 296 ARG A N 1
ATOM 2376 C CA . ARG A 1 296 ? 35.094 -16.844 -8.406 1 53.66 296 ARG A CA 1
ATOM 2377 C C . ARG A 1 296 ? 35.594 -16.781 -9.844 1 53.66 296 ARG A C 1
ATOM 2379 O O . ARG A 1 296 ? 35.062 -16.016 -10.648 1 53.66 296 ARG A O 1
ATOM 2386 N N . PRO A 1 297 ? 36.875 -16.922 -10.188 1 49.97 297 PRO A N 1
ATOM 2387 C CA . PRO A 1 297 ? 37.594 -16.75 -11.453 1 49.97 297 PRO A CA 1
ATOM 2388 C C . PRO A 1 297 ? 36.75 -17.141 -12.672 1 49.97 297 PRO A C 1
ATOM 2390 O O . PRO A 1 297 ? 37.156 -16.875 -13.805 1 49.97 297 PRO A O 1
ATOM 2393 N N . HIS A 1 298 ? 35.781 -17.875 -12.859 1 44.59 298 HIS A N 1
ATOM 2394 C CA . HIS A 1 298 ? 35.625 -18.781 -13.992 1 44.59 298 HIS A CA 1
ATOM 2395 C C . HIS A 1 298 ? 34.906 -18.109 -15.156 1 44.59 298 HIS A C 1
ATOM 2397 O O . HIS A 1 298 ? 34.969 -18.609 -16.281 1 44.59 298 HIS A O 1
ATOM 2403 N N . ARG A 1 299 ? 33.719 -17.453 -15.258 1 45.03 299 ARG A N 1
ATOM 2404 C CA . ARG A 1 299 ? 32.781 -17.625 -16.359 1 45.03 299 ARG A CA 1
ATOM 2405 C C . ARG A 1 299 ? 33 -16.562 -17.438 1 45.03 299 ARG A C 1
ATOM 2407 O O . ARG A 1 299 ? 32.312 -16.547 -18.438 1 45.03 299 ARG A O 1
ATOM 2414 N N . LYS A 1 300 ? 33.719 -15.531 -17.375 1 51.53 300 LYS A N 1
ATOM 2415 C CA . LYS A 1 300 ? 33.781 -14.477 -18.391 1 51.53 300 LYS A CA 1
ATOM 2416 C C . LYS A 1 300 ? 34.25 -15.023 -19.734 1 51.53 300 LYS A C 1
ATOM 2418 O O . LYS A 1 300 ? 34 -14.43 -20.781 1 51.53 300 LYS A O 1
ATOM 2423 N N . GLY A 1 301 ? 35 -15.953 -19.734 1 42.56 301 GLY A N 1
ATOM 2424 C CA . GLY A 1 301 ? 35.656 -16.375 -20.953 1 42.56 301 GLY A CA 1
ATOM 2425 C C . GLY A 1 301 ? 34.719 -16.969 -21.984 1 42.56 301 GLY A C 1
ATOM 2426 O O . GLY A 1 301 ? 35 -16.969 -23.172 1 42.56 301 GLY A O 1
ATOM 2427 N N . LYS A 1 302 ? 33.469 -17.578 -21.766 1 45.62 302 LYS A N 1
ATOM 2428 C CA . LYS A 1 302 ? 32.75 -18.438 -22.734 1 45.62 302 LYS A CA 1
ATOM 2429 C C . LYS A 1 302 ? 31.844 -17.609 -23.609 1 45.62 302 LYS A C 1
ATOM 2431 O O . LYS A 1 302 ? 31.516 -18.016 -24.734 1 45.62 302 LYS A O 1
ATOM 2436 N N . LYS A 1 303 ? 31.25 -16.469 -23.266 1 50.94 303 LYS A N 1
ATOM 2437 C CA . LYS A 1 303 ? 30.266 -15.75 -24.078 1 50.94 303 LYS A CA 1
ATOM 2438 C C . LYS A 1 303 ? 30.906 -15.172 -25.328 1 50.94 303 LYS A C 1
ATOM 2440 O O . LYS A 1 303 ? 30.266 -15.125 -26.391 1 50.94 303 LYS A O 1
ATOM 2445 N N . ALA A 1 304 ? 32.094 -14.656 -25.312 1 47.25 304 ALA A N 1
ATOM 2446 C CA . ALA A 1 304 ? 32.75 -14.047 -26.469 1 47.25 304 ALA A CA 1
ATOM 2447 C C . ALA A 1 304 ? 32.938 -15.07 -27.578 1 47.25 304 ALA A C 1
ATOM 2449 O O . ALA A 1 304 ? 32.812 -14.734 -28.766 1 47.25 304 ALA A O 1
ATOM 2450 N N . ARG A 1 305 ? 33.219 -16.188 -27.219 1 46.47 305 ARG A N 1
ATOM 2451 C CA . ARG A 1 305 ? 33.562 -17.141 -28.266 1 46.47 305 ARG A CA 1
ATOM 2452 C C . ARG A 1 305 ? 32.375 -17.516 -29.109 1 46.47 305 ARG A C 1
ATOM 2454 O O . ARG A 1 305 ? 32.5 -17.734 -30.312 1 46.47 305 ARG A O 1
ATOM 2461 N N . ASN A 1 306 ? 31.125 -17.562 -28.531 1 48.72 306 ASN A N 1
ATOM 2462 C CA . ASN A 1 306 ? 29.969 -18.016 -29.281 1 48.72 306 ASN A CA 1
ATOM 2463 C C . ASN A 1 306 ? 29.469 -16.953 -30.25 1 48.72 306 ASN A C 1
ATOM 2465 O O . ASN A 1 306 ? 28.859 -17.281 -31.281 1 48.72 306 ASN A O 1
ATOM 2469 N N . GLN A 1 307 ? 29.641 -15.695 -30.062 1 49.81 307 GLN A N 1
ATOM 2470 C CA . GLN A 1 307 ? 29.188 -14.664 -30.984 1 49.81 307 GLN A CA 1
ATOM 2471 C C . GLN A 1 307 ? 29.969 -14.719 -32.312 1 49.81 307 GLN A C 1
ATOM 2473 O O . GLN A 1 307 ? 29.422 -14.406 -33.344 1 49.81 307 GLN A O 1
ATOM 2478 N N . MET A 1 308 ? 31.219 -14.984 -32.219 1 46.75 308 MET A N 1
ATOM 2479 C CA . MET A 1 308 ? 32 -14.953 -33.469 1 46.75 308 MET A CA 1
ATOM 2480 C C . MET A 1 308 ? 31.516 -16 -34.438 1 46.75 308 MET A C 1
ATOM 2482 O O . MET A 1 308 ? 31.578 -15.805 -35.656 1 46.75 308 MET A O 1
ATOM 2486 N N . GLN A 1 309 ? 31.141 -17.188 -33.938 1 47.53 309 GLN A N 1
ATOM 2487 C CA . GLN A 1 309 ? 30.922 -18.266 -34.875 1 47.53 309 GLN A CA 1
ATOM 2488 C C . GLN A 1 309 ? 29.625 -18.062 -35.688 1 47.53 309 GLN A C 1
ATOM 2490 O O . GLN A 1 309 ? 29.391 -18.734 -36.688 1 47.53 309 GLN A O 1
ATOM 2495 N N . ASP A 1 310 ? 28.641 -17.297 -35.281 1 52.66 310 ASP A N 1
ATOM 2496 C CA . ASP A 1 310 ? 27.312 -17.266 -35.875 1 52.66 310 ASP A CA 1
ATOM 2497 C C . ASP A 1 310 ? 27.312 -16.5 -37.188 1 52.66 310 ASP A C 1
ATOM 2499 O O . ASP A 1 310 ? 26.281 -16.344 -37.844 1 52.66 310 ASP A O 1
ATOM 2503 N N . SER A 1 311 ? 28.312 -15.797 -37.562 1 53.16 311 SER A N 1
ATOM 2504 C CA . SER A 1 311 ? 28.219 -14.93 -38.719 1 53.16 311 SER A CA 1
ATOM 2505 C C . SER A 1 311 ? 27.922 -15.727 -39.969 1 53.16 311 SER A C 1
ATOM 2507 O O . SER A 1 311 ? 27.234 -15.227 -40.875 1 53.16 311 SER A O 1
ATOM 2509 N N . LEU A 1 312 ? 28.5 -16.953 -40.125 1 60.03 312 LEU A N 1
ATOM 2510 C CA . LEU A 1 312 ? 28.5 -17.391 -41.531 1 60.03 312 LEU A CA 1
ATOM 2511 C C . LEU A 1 312 ? 27.562 -18.578 -41.719 1 60.03 312 LEU A C 1
ATOM 2513 O O . LEU A 1 312 ? 27.766 -19.391 -42.625 1 60.03 312 LEU A O 1
ATOM 2517 N N . TYR A 1 313 ? 26.453 -18.656 -40.969 1 66.56 313 TYR A N 1
ATOM 2518 C CA . TYR A 1 313 ? 25.703 -19.922 -41.031 1 66.56 313 TYR A CA 1
ATOM 2519 C C . TYR A 1 313 ? 24.875 -19.984 -42.312 1 66.56 313 TYR A C 1
ATOM 2521 O O . TYR A 1 313 ? 24.484 -21.062 -42.75 1 66.56 313 TYR A O 1
ATOM 2529 N N . TYR A 1 314 ? 24.703 -18.875 -43.031 1 65.94 314 TYR A N 1
ATOM 2530 C CA . TYR A 1 314 ? 23.812 -18.875 -44.188 1 65.94 314 TYR A CA 1
ATOM 2531 C C . TYR A 1 314 ? 24.562 -19.203 -45.469 1 65.94 314 TYR A C 1
ATOM 2533 O O . TYR A 1 314 ? 24 -19.156 -46.562 1 65.94 314 TYR A O 1
ATOM 2541 N N . GLU A 1 315 ? 25.766 -19.531 -45.375 1 67.94 315 GLU A N 1
ATOM 2542 C CA . GLU A 1 315 ? 26.531 -19.766 -46.594 1 67.94 315 GLU A CA 1
ATOM 2543 C C . GLU A 1 315 ? 26.031 -21.016 -47.344 1 67.94 315 GLU A C 1
ATOM 2545 O O . GLU A 1 315 ? 26.062 -21.062 -48.562 1 67.94 315 GLU A O 1
ATOM 2550 N N . SER A 1 316 ? 25.438 -22.016 -46.594 1 69.5 316 SER A N 1
ATOM 2551 C CA . SER A 1 316 ? 25.094 -23.281 -47.219 1 69.5 316 SER A CA 1
ATOM 2552 C C . SER A 1 316 ? 23.625 -23.328 -47.594 1 69.5 316 SER A C 1
ATOM 2554 O O . SER A 1 316 ? 23.141 -24.344 -48.125 1 69.5 316 SER A O 1
ATOM 2556 N N . TYR A 1 317 ? 22.984 -22.094 -47.562 1 77.19 317 TYR A N 1
ATOM 2557 C CA . TYR A 1 317 ? 21.547 -22.172 -47.781 1 77.19 317 TYR A CA 1
ATOM 2558 C C . TYR A 1 317 ? 21.219 -22.078 -49.281 1 77.19 317 TYR A C 1
ATOM 2560 O O . TYR A 1 317 ? 21.969 -21.469 -50.031 1 77.19 317 TYR A O 1
ATOM 2568 N N . GLY A 1 318 ? 20.25 -22.891 -49.844 1 80.88 318 GLY A N 1
ATOM 2569 C CA . GLY A 1 318 ? 19.766 -22.781 -51.219 1 80.88 318 GLY A CA 1
ATOM 2570 C C . GLY A 1 318 ? 19.188 -21.422 -51.531 1 80.88 318 GLY A C 1
ATOM 2571 O O . GLY A 1 318 ? 19 -20.594 -50.625 1 80.88 318 GLY A O 1
ATOM 2572 N N . PRO A 1 319 ? 19.047 -21.125 -52.719 1 83.62 319 PRO A N 1
ATOM 2573 C CA . PRO A 1 319 ? 18.625 -19.781 -53.125 1 83.62 319 PRO A CA 1
ATOM 2574 C C . PRO A 1 319 ? 17.25 -19.422 -52.594 1 83.62 319 PRO A C 1
ATOM 2576 O O . PRO A 1 319 ? 17.047 -18.281 -52.125 1 83.62 319 PRO A O 1
ATOM 2579 N N . LEU A 1 320 ? 16.297 -20.375 -52.594 1 85.12 320 LEU A N 1
ATOM 2580 C CA . LEU A 1 320 ? 14.961 -20.078 -52.094 1 85.12 320 LEU A CA 1
ATOM 2581 C C . LEU A 1 320 ? 15.008 -19.828 -50.562 1 85.12 320 LEU A C 1
ATOM 2583 O O . LEU A 1 320 ? 14.367 -18.906 -50.062 1 85.12 320 LEU A O 1
ATOM 2587 N N . ARG A 1 321 ? 15.703 -20.578 -49.906 1 85.88 321 ARG A N 1
ATOM 2588 C CA . ARG A 1 321 ? 15.828 -20.453 -48.469 1 85.88 321 ARG A CA 1
ATOM 2589 C C . ARG A 1 321 ? 16.547 -19.156 -48.094 1 85.88 321 ARG A C 1
ATOM 2591 O O . ARG A 1 321 ? 16.219 -18.531 -47.094 1 85.88 321 ARG A O 1
ATOM 2598 N N . LEU A 1 322 ? 17.359 -18.781 -48.969 1 85.25 322 LEU A N 1
ATOM 2599 C CA . LEU A 1 322 ? 18.094 -17.547 -48.719 1 85.25 322 LEU A CA 1
ATOM 2600 C C . LEU A 1 322 ? 17.203 -16.328 -48.875 1 85.25 322 LEU A C 1
ATOM 2602 O O . LEU A 1 322 ? 17.312 -15.367 -48.125 1 85.25 322 LEU A O 1
ATOM 2606 N N . LYS A 1 323 ? 16.344 -16.469 -49.938 1 86.5 323 LYS A N 1
ATOM 2607 C CA . LYS A 1 32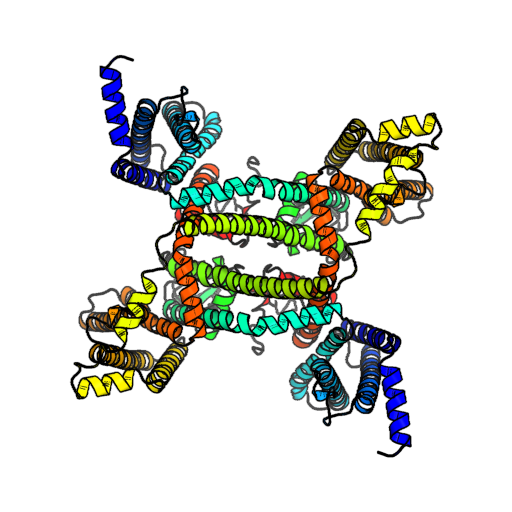3 ? 15.406 -15.367 -50.125 1 86.5 323 LYS A CA 1
ATOM 2608 C C . LYS A 1 323 ? 14.453 -15.234 -48.938 1 86.5 323 LYS A C 1
ATOM 2610 O O . LYS A 1 323 ? 14.172 -14.125 -48.5 1 86.5 323 LYS A O 1
ATOM 2615 N N . ILE A 1 324 ? 14.039 -16.328 -48.406 1 86.44 324 ILE A N 1
ATOM 2616 C CA . ILE A 1 324 ? 13.125 -16.344 -47.281 1 86.44 324 ILE A CA 1
ATOM 2617 C C . ILE A 1 324 ? 13.852 -15.828 -46.031 1 86.44 324 ILE A C 1
ATOM 2619 O O . ILE A 1 324 ? 13.281 -15.086 -45.219 1 86.44 324 ILE A O 1
ATOM 2623 N N . HIS A 1 325 ? 15.016 -16.219 -45.969 1 84.31 325 HIS A N 1
ATOM 2624 C CA . HIS A 1 325 ? 15.828 -15.797 -44.844 1 84.31 325 HIS A CA 1
ATOM 2625 C C . HIS A 1 325 ? 16.031 -14.289 -44.844 1 84.31 325 HIS A C 1
ATOM 2627 O O . HIS A 1 325 ? 15.961 -13.648 -43.781 1 84.31 325 HIS A O 1
ATOM 2633 N N . PHE A 1 326 ? 16.203 -13.773 -46.031 1 82.69 326 PHE A N 1
ATOM 2634 C CA . PHE A 1 326 ? 16.438 -12.336 -46.125 1 82.69 326 PHE A CA 1
ATOM 2635 C C . PHE A 1 326 ? 15.164 -11.562 -45.844 1 82.69 326 PHE A C 1
ATOM 2637 O O . PHE A 1 326 ? 15.195 -10.5 -45.25 1 82.69 326 PHE A O 1
ATOM 2644 N N . ILE A 1 327 ? 14.055 -12.164 -46.188 1 83.69 327 ILE A N 1
ATOM 2645 C CA . ILE A 1 327 ? 12.773 -11.508 -45.969 1 83.69 327 ILE A CA 1
ATOM 2646 C C . ILE A 1 327 ? 12.453 -11.508 -44.469 1 83.69 327 ILE A C 1
ATOM 2648 O O . ILE A 1 327 ? 11.977 -10.508 -43.938 1 83.69 327 ILE A O 1
ATOM 2652 N N . CYS A 1 328 ? 12.797 -12.594 -43.812 1 80.75 328 CYS A N 1
ATOM 2653 C CA . CYS A 1 328 ? 12.445 -12.773 -42.406 1 80.75 328 CYS A CA 1
ATOM 2654 C C . CYS A 1 328 ? 13.359 -11.953 -41.5 1 80.75 328 CYS A C 1
ATOM 2656 O O . CYS A 1 328 ? 12.984 -11.594 -40.375 1 80.75 328 CYS A O 1
ATOM 2658 N N . THR A 1 329 ? 14.516 -11.688 -42 1 76.38 329 THR A N 1
ATOM 2659 C CA . THR A 1 329 ? 15.469 -10.977 -41.156 1 76.38 329 THR A CA 1
ATOM 2660 C C . THR A 1 329 ? 15.422 -9.477 -41.438 1 76.38 329 THR A C 1
ATOM 2662 O O . THR A 1 329 ? 16.078 -8.703 -40.719 1 76.38 329 THR A O 1
ATOM 2665 N N . HIS A 1 330 ? 14.516 -9.109 -42.438 1 80.69 330 HIS A N 1
ATOM 2666 C CA . HIS A 1 330 ? 14.414 -7.688 -42.75 1 80.69 330 HIS A CA 1
ATOM 2667 C C . HIS A 1 330 ? 13.547 -6.953 -41.719 1 80.69 330 HIS A C 1
ATOM 2669 O O . HIS A 1 330 ? 12.648 -7.551 -41.125 1 80.69 330 HIS A O 1
ATOM 2675 N N . ARG A 1 331 ? 13.883 -5.723 -41.5 1 80.19 331 ARG A N 1
ATOM 2676 C CA . ARG A 1 331 ? 13.203 -4.867 -40.531 1 80.19 331 ARG A CA 1
ATOM 2677 C C . ARG A 1 331 ? 11.727 -4.703 -40.906 1 80.19 331 ARG A C 1
ATOM 2679 O O . ARG A 1 331 ? 10.867 -4.641 -40.031 1 80.19 331 ARG A O 1
ATOM 2686 N N . ASN A 1 332 ? 11.43 -4.797 -42.188 1 83.06 332 ASN A N 1
ATOM 2687 C CA . ASN A 1 332 ? 10.055 -4.625 -42.625 1 83.06 332 ASN A CA 1
ATOM 2688 C C . ASN A 1 332 ? 9.18 -5.805 -42.188 1 83.06 332 ASN A C 1
ATOM 2690 O O . ASN A 1 332 ? 7.98 -5.641 -41.938 1 83.06 332 ASN A O 1
ATOM 2694 N N . TRP A 1 333 ? 9.742 -6.945 -42.125 1 84.81 333 TRP A N 1
ATOM 2695 C CA . TRP A 1 333 ? 9.016 -8.125 -41.688 1 84.81 333 TRP A CA 1
ATOM 2696 C C . TRP A 1 333 ? 8.578 -7.992 -40.219 1 84.81 333 TRP A C 1
ATOM 2698 O O . TRP A 1 333 ? 7.426 -8.289 -39.875 1 84.81 333 TRP A O 1
ATOM 2708 N N . ASP A 1 334 ? 9.445 -7.422 -39.531 1 80.06 334 ASP A N 1
ATOM 2709 C CA . ASP A 1 334 ? 9.133 -7.25 -38.125 1 80.06 334 ASP A CA 1
ATOM 2710 C C . ASP A 1 334 ? 8.008 -6.242 -37.906 1 80.06 334 ASP A C 1
ATOM 2712 O O . ASP A 1 334 ? 7.137 -6.438 -37.062 1 80.06 334 ASP A O 1
ATOM 2716 N N . ILE A 1 335 ? 8.047 -5.262 -38.688 1 82.94 335 ILE A N 1
ATOM 2717 C CA . ILE A 1 335 ? 7.02 -4.227 -38.594 1 82.94 335 ILE A CA 1
ATOM 2718 C C . ILE A 1 335 ? 5.68 -4.781 -39.062 1 82.94 335 ILE A C 1
ATOM 2720 O O . ILE A 1 335 ? 4.637 -4.488 -38.469 1 82.94 335 ILE A O 1
ATOM 2724 N N . THR A 1 336 ? 5.723 -5.57 -40.125 1 86.69 336 THR A N 1
ATOM 2725 C CA . THR A 1 336 ? 4.496 -6.156 -40.656 1 86.69 336 THR A CA 1
ATOM 2726 C C . THR A 1 336 ? 3.875 -7.117 -39.625 1 86.69 336 THR A C 1
ATOM 2728 O O . THR A 1 336 ? 2.666 -7.082 -39.406 1 86.69 336 THR A O 1
ATOM 2731 N N . ILE A 1 337 ? 4.684 -7.887 -39.062 1 85.25 337 ILE A N 1
ATOM 2732 C CA . ILE A 1 337 ? 4.184 -8.844 -38.094 1 85.25 337 ILE A CA 1
ATOM 2733 C C . ILE A 1 337 ? 3.658 -8.102 -36.844 1 85.25 337 ILE A C 1
ATOM 2735 O O . ILE A 1 337 ? 2.627 -8.477 -36.281 1 85.25 337 ILE A O 1
ATOM 2739 N N . ALA A 1 338 ? 4.336 -7.074 -36.5 1 82.75 338 ALA A N 1
ATOM 2740 C CA . ALA A 1 338 ? 3.879 -6.254 -35.375 1 82.75 338 ALA A CA 1
ATOM 2741 C C . ALA A 1 338 ? 2.506 -5.652 -35.656 1 82.75 338 ALA A C 1
ATOM 2743 O O . ALA A 1 338 ? 1.639 -5.633 -34.781 1 82.75 338 ALA A O 1
ATOM 2744 N N . ALA A 1 339 ? 2.352 -5.215 -36.812 1 87.12 339 ALA A N 1
ATOM 2745 C CA . ALA A 1 339 ? 1.07 -4.637 -37.219 1 87.12 339 ALA A CA 1
ATOM 2746 C C . ALA A 1 339 ? -0.039 -5.684 -37.156 1 87.12 339 ALA A C 1
ATOM 2748 O O . ALA A 1 339 ? -1.152 -5.402 -36.719 1 87.12 339 ALA A O 1
ATOM 2749 N N . ILE A 1 340 ? 0.27 -6.855 -37.656 1 88.75 340 ILE A N 1
ATOM 2750 C CA . ILE A 1 340 ? -0.707 -7.938 -37.656 1 88.75 340 ILE A CA 1
ATOM 2751 C C . ILE A 1 340 ? -1.084 -8.297 -36.219 1 88.75 340 ILE A C 1
ATOM 2753 O O . ILE A 1 340 ? -2.258 -8.539 -35.938 1 88.75 340 ILE A O 1
ATOM 2757 N N . ILE A 1 341 ? -0.129 -8.336 -35.438 1 85.88 341 ILE A N 1
ATOM 2758 C CA . ILE A 1 341 ? -0.378 -8.641 -34.031 1 85.88 341 ILE A CA 1
ATOM 2759 C C . ILE A 1 341 ? -1.289 -7.574 -33.406 1 85.88 341 ILE A C 1
ATOM 2761 O O . ILE A 1 341 ? -2.262 -7.895 -32.719 1 85.88 341 ILE A O 1
ATOM 2765 N N . CYS A 1 342 ? -1.002 -6.332 -33.656 1 85.88 342 CYS A N 1
ATOM 2766 C CA . CYS A 1 342 ? -1.799 -5.227 -33.125 1 85.88 342 CYS A CA 1
ATOM 2767 C C . CYS A 1 342 ? -3.234 -5.305 -33.625 1 85.88 342 CYS A C 1
ATOM 2769 O O . CYS A 1 342 ? -4.18 -5.094 -32.875 1 85.88 342 CYS A O 1
ATOM 2771 N N . ILE A 1 343 ? -3.402 -5.645 -34.906 1 88.88 343 ILE A N 1
ATOM 2772 C CA . ILE A 1 343 ? -4.734 -5.758 -35.5 1 88.88 343 ILE A CA 1
ATOM 2773 C C . ILE A 1 343 ? -5.484 -6.922 -34.844 1 88.88 343 ILE A C 1
ATOM 2775 O O . ILE A 1 343 ? -6.68 -6.812 -34.562 1 88.88 343 ILE A O 1
ATOM 2779 N N . ASN A 1 344 ? -4.789 -7.98 -34.594 1 86.88 344 ASN A N 1
ATOM 2780 C CA . ASN A 1 344 ? -5.398 -9.125 -33.938 1 86.88 344 ASN A CA 1
ATOM 2781 C C . ASN A 1 344 ? -5.898 -8.75 -32.531 1 86.88 344 ASN A C 1
ATOM 2783 O O . ASN A 1 344 ? -7.012 -9.125 -32.156 1 86.88 344 ASN A O 1
ATOM 2787 N N . VAL A 1 345 ? -5.094 -8.008 -31.875 1 84.81 345 VAL A N 1
ATOM 2788 C CA . VAL A 1 345 ? -5.453 -7.613 -30.516 1 84.81 345 VAL A CA 1
ATOM 2789 C C . VAL A 1 345 ? -6.648 -6.66 -30.547 1 84.81 345 VAL A C 1
ATOM 2791 O O . VAL A 1 345 ? -7.555 -6.762 -29.719 1 84.81 345 VAL A O 1
ATOM 2794 N N . ILE A 1 346 ? -6.625 -5.801 -31.484 1 86 346 ILE A N 1
ATOM 2795 C CA . ILE A 1 346 ? -7.73 -4.863 -31.625 1 86 346 ILE A CA 1
ATOM 2796 C C . ILE A 1 346 ? -9.016 -5.629 -31.953 1 86 346 ILE A C 1
ATOM 2798 O O . ILE A 1 346 ? -10.078 -5.332 -31.391 1 86 346 ILE A O 1
ATOM 2802 N N . CYS A 1 347 ? -8.898 -6.625 -32.812 1 84.69 347 CYS A N 1
ATOM 2803 C CA . CYS A 1 347 ? -10.055 -7.445 -33.156 1 84.69 347 CYS A CA 1
ATOM 2804 C C . CYS A 1 347 ? -10.555 -8.219 -31.922 1 84.69 347 CYS A C 1
ATOM 2806 O O . CYS A 1 347 ? -11.766 -8.328 -31.719 1 84.69 347 CYS A O 1
ATOM 2808 N N . MET A 1 348 ? -9.641 -8.672 -31.25 1 83.06 348 MET A N 1
ATOM 2809 C CA . MET A 1 348 ? -10.023 -9.414 -30.047 1 83.06 348 MET A CA 1
ATOM 2810 C C . MET A 1 348 ? -10.633 -8.477 -29 1 83.06 348 MET A C 1
ATOM 2812 O O . MET A 1 348 ? -11.508 -8.883 -28.234 1 83.06 348 MET A O 1
ATOM 2816 N N . SER A 1 349 ? -10.18 -7.215 -29.031 1 82.81 349 SER A N 1
ATOM 2817 C CA . SER A 1 349 ? -10.656 -6.227 -28.062 1 82.81 349 SER A CA 1
ATOM 2818 C C . SER A 1 349 ? -12.078 -5.773 -28.391 1 82.81 349 SER A C 1
ATOM 2820 O O . SER A 1 349 ? -12.789 -5.266 -27.516 1 82.81 349 SER A O 1
ATOM 2822 N N . LEU A 1 350 ? -12.508 -5.996 -29.531 1 82.19 350 LEU A N 1
ATOM 2823 C CA . LEU A 1 350 ? -13.828 -5.551 -29.953 1 82.19 350 LEU A CA 1
ATOM 2824 C C . LEU A 1 350 ? -14.898 -6.547 -29.531 1 82.19 350 LEU A C 1
ATOM 2826 O O . LEU A 1 350 ? -16.094 -6.254 -29.609 1 82.19 350 LEU A O 1
ATOM 2830 N N . GLU A 1 351 ? -14.43 -7.688 -29.062 1 81.38 351 GLU A N 1
ATOM 2831 C CA . GLU A 1 351 ? -15.398 -8.672 -28.594 1 81.38 351 GLU A CA 1
ATOM 2832 C C . GLU A 1 351 ? -16.188 -8.148 -27.391 1 81.38 351 GLU A C 1
ATOM 2834 O O . GLU A 1 351 ? -15.609 -7.594 -26.453 1 81.38 351 GLU A O 1
ATOM 2839 N N . HIS A 1 352 ? -17.469 -7.934 -27.531 1 81.75 352 HIS A N 1
ATOM 2840 C CA . HIS A 1 352 ? -18.344 -7.477 -26.453 1 81.75 352 HIS A CA 1
ATOM 2841 C C . HIS A 1 352 ? -19.547 -8.398 -26.297 1 81.75 352 HIS A C 1
ATOM 2843 O O . HIS A 1 352 ? -19.766 -9.297 -27.109 1 81.75 352 HIS A O 1
ATOM 2849 N N . TYR A 1 353 ? -20.219 -8.156 -25.219 1 78 353 TYR A N 1
ATOM 2850 C CA . TYR A 1 353 ? -21.422 -8.93 -24.906 1 78 353 TYR A CA 1
ATOM 2851 C C . TYR A 1 353 ? -22.469 -8.758 -26 1 78 353 TYR A C 1
ATOM 2853 O O . TYR A 1 353 ? -22.766 -7.637 -26.422 1 78 353 TYR A O 1
ATOM 2861 N N . LYS A 1 354 ? -22.984 -9.797 -26.594 1 76.06 354 LYS A N 1
ATOM 2862 C CA . LYS A 1 354 ? -24.062 -9.875 -27.562 1 76.06 354 LYS A CA 1
ATOM 2863 C C . LYS A 1 354 ? -23.531 -9.773 -29 1 76.06 354 LYS A C 1
ATOM 2865 O O . LYS A 1 354 ? -24.281 -9.555 -29.938 1 76.06 354 LYS A O 1
ATOM 2870 N N . MET A 1 355 ? -22.203 -9.875 -29.172 1 78.06 355 MET A N 1
ATOM 2871 C CA . MET A 1 355 ? -21.625 -9.812 -30.5 1 78.06 355 MET A CA 1
ATOM 2872 C C . MET A 1 355 ? -21.844 -11.125 -31.25 1 78.06 355 MET A C 1
ATOM 2874 O O . MET A 1 355 ? -21.828 -12.195 -30.656 1 78.06 355 MET A O 1
ATOM 2878 N N . PRO A 1 356 ? -22.109 -10.945 -32.562 1 77.31 356 PRO A N 1
ATOM 2879 C CA . PRO A 1 356 ? -22.281 -12.164 -33.344 1 77.31 356 PRO A CA 1
ATOM 2880 C C . PRO A 1 356 ? -21.062 -13.07 -33.312 1 77.31 356 PRO A C 1
ATOM 2882 O O . PRO A 1 356 ? -19.922 -12.586 -33.406 1 77.31 356 PRO A O 1
ATOM 2885 N N . GLN A 1 357 ? -21.234 -14.391 -33.094 1 78.31 357 GLN A N 1
ATOM 2886 C CA . GLN A 1 357 ? -20.188 -15.375 -32.906 1 78.31 357 GLN A CA 1
ATOM 2887 C C . GLN A 1 357 ? -19.422 -15.641 -34.188 1 78.31 357 GLN A C 1
ATOM 2889 O O . GLN A 1 357 ? -18.25 -16.031 -34.188 1 78.31 357 GLN A O 1
ATOM 2894 N N . VAL A 1 358 ? -20.031 -15.266 -35.312 1 80.38 358 VAL A N 1
ATOM 2895 C CA . VAL A 1 358 ? -19.406 -15.57 -36.594 1 80.38 358 VAL A CA 1
ATOM 2896 C C . VAL A 1 358 ? -18.172 -14.703 -36.812 1 80.38 358 VAL A C 1
ATOM 2898 O O . VAL A 1 358 ? -17.156 -15.18 -37.312 1 80.38 358 VAL A O 1
ATOM 2901 N N . PHE A 1 359 ? -18.25 -13.508 -36.438 1 82.56 359 PHE A N 1
ATOM 2902 C CA . PHE A 1 359 ? -17.141 -12.586 -36.594 1 82.56 359 PHE A CA 1
ATOM 2903 C C . PHE A 1 359 ? -15.953 -13.016 -35.75 1 82.56 359 PHE A C 1
ATOM 2905 O O . PHE A 1 359 ? -14.812 -13.016 -36.219 1 82.56 359 PHE A O 1
ATOM 2912 N N . VAL A 1 360 ? -16.266 -13.477 -34.625 1 80.38 360 VAL A N 1
ATOM 2913 C CA . VAL A 1 360 ? -15.211 -13.859 -33.688 1 80.38 360 VAL A CA 1
ATOM 2914 C C . VAL A 1 360 ? -14.508 -15.117 -34.188 1 80.38 360 VAL A C 1
ATOM 2916 O O . VAL A 1 360 ? -13.281 -15.211 -34.125 1 80.38 360 VAL A O 1
ATOM 2919 N N . GLU A 1 361 ? -15.227 -16.016 -34.688 1 81.5 361 GLU A N 1
ATOM 2920 C CA . GLU A 1 361 ? -14.664 -17.281 -35.156 1 81.5 361 GLU A CA 1
ATOM 2921 C C . GLU A 1 361 ? -13.859 -17.078 -36.438 1 81.5 361 GLU A C 1
ATOM 2923 O O . GLU A 1 361 ? -12.773 -17.656 -36.594 1 81.5 361 GLU A O 1
ATOM 2928 N N . THR A 1 362 ? -14.367 -16.25 -37.312 1 85.12 362 THR A N 1
ATOM 2929 C CA . THR A 1 362 ? -13.68 -16.016 -38.562 1 85.12 362 THR A CA 1
ATOM 2930 C C . THR A 1 362 ? -12.344 -15.305 -38.344 1 85.12 362 THR A C 1
ATOM 2932 O O . THR A 1 362 ? -11.336 -15.656 -38.938 1 85.12 362 THR A O 1
ATOM 2935 N N . THR A 1 363 ? -12.43 -14.328 -37.5 1 86.81 363 THR A N 1
ATOM 2936 C CA . THR A 1 363 ? -11.203 -13.602 -37.219 1 86.81 363 THR A CA 1
ATOM 2937 C C . THR A 1 363 ? -10.195 -14.516 -36.531 1 86.81 363 THR A C 1
ATOM 2939 O O . THR A 1 363 ? -8.992 -14.422 -36.781 1 86.81 363 THR A O 1
ATOM 2942 N N . ASN A 1 364 ? -10.664 -15.398 -35.719 1 85.44 364 ASN A N 1
ATOM 2943 C CA . ASN A 1 364 ? -9.789 -16.344 -35.031 1 85.44 364 ASN A CA 1
ATOM 2944 C C . ASN A 1 364 ? -9.078 -17.266 -36 1 85.44 364 ASN A C 1
ATOM 2946 O O . ASN A 1 364 ? -7.871 -17.484 -35.906 1 85.44 364 ASN A O 1
ATOM 2950 N N . TYR A 1 365 ? -9.867 -17.719 -37 1 87.44 365 TYR A N 1
ATOM 2951 C CA . TYR A 1 365 ? -9.289 -18.609 -38 1 87.44 365 TYR A CA 1
ATOM 2952 C C . TYR A 1 365 ? -8.281 -17.891 -38.875 1 87.44 365 TYR A C 1
ATOM 2954 O O . TYR A 1 365 ? -7.215 -18.422 -39.188 1 87.44 365 TYR A O 1
ATOM 2962 N N . PHE A 1 366 ? -8.641 -16.734 -39.156 1 90.75 366 PHE A N 1
ATOM 2963 C CA . PHE A 1 366 ? -7.801 -15.945 -40.031 1 90.75 366 PHE A CA 1
ATOM 2964 C C . PHE A 1 366 ? -6.461 -15.625 -39.406 1 90.75 366 PHE A C 1
ATOM 2966 O O . PHE A 1 366 ? -5.402 -15.898 -39.969 1 90.75 366 PHE A O 1
ATOM 2973 N N . PHE A 1 367 ? -6.492 -15.102 -38.281 1 90.75 367 PHE A N 1
ATOM 2974 C CA . PHE A 1 367 ? -5.258 -14.664 -37.656 1 90.75 367 PHE A CA 1
ATOM 2975 C C . PHE A 1 367 ? -4.41 -15.859 -37.219 1 90.75 367 PHE A C 1
ATOM 2977 O O . PHE A 1 367 ? -3.18 -15.812 -37.312 1 90.75 367 PHE A O 1
ATOM 2984 N N . THR A 1 368 ? -5 -16.922 -36.812 1 89.19 368 THR A N 1
ATOM 2985 C CA . THR A 1 368 ? -4.242 -18.125 -36.469 1 89.19 368 THR A CA 1
ATOM 2986 C C . THR A 1 368 ? -3.506 -18.656 -37.688 1 89.19 368 THR A C 1
ATOM 2988 O O . THR A 1 368 ? -2.344 -19.062 -37.594 1 89.19 368 THR A O 1
ATOM 2991 N N . SER A 1 369 ? -4.219 -18.594 -38.812 1 92 369 SER A N 1
ATOM 2992 C CA . SER A 1 369 ? -3.594 -19.062 -40.062 1 92 369 SER A CA 1
ATOM 2993 C C . SER A 1 369 ? -2.385 -18.203 -40.406 1 92 369 SER A C 1
ATOM 2995 O O . SER A 1 369 ? -1.353 -18.719 -40.844 1 92 369 SER A O 1
ATOM 2997 N N . VAL A 1 370 ? -2.539 -16.938 -40.188 1 92.38 370 VAL A N 1
ATOM 2998 C CA . VAL A 1 370 ? -1.453 -16.016 -40.5 1 92.38 370 VAL A CA 1
ATOM 2999 C C . VAL A 1 370 ? -0.259 -16.297 -39.594 1 92.38 370 VAL A C 1
ATOM 3001 O O . VAL A 1 370 ? 0.888 -16.297 -40.062 1 92.38 370 VAL A O 1
ATOM 3004 N N . PHE A 1 371 ? -0.482 -16.562 -38.375 1 91.44 371 PHE A N 1
ATOM 3005 C CA . PHE A 1 371 ? 0.604 -16.797 -37.438 1 91.44 371 PHE A CA 1
ATOM 3006 C C . PHE A 1 371 ? 1.261 -18.141 -37.688 1 91.44 371 PHE A C 1
ATOM 3008 O O . PHE A 1 371 ? 2.463 -18.312 -37.469 1 91.44 371 PHE A O 1
ATOM 3015 N N . VAL A 1 372 ? 0.467 -19.094 -38.125 1 92.75 372 VAL A N 1
ATOM 3016 C CA . VAL A 1 372 ? 1.031 -20.391 -38.469 1 92.75 372 VAL A CA 1
ATOM 3017 C C . VAL A 1 372 ? 1.982 -20.234 -39.656 1 92.75 372 VAL A C 1
ATOM 3019 O O . VAL A 1 372 ? 3.086 -20.781 -39.656 1 92.75 372 VAL A O 1
ATOM 3022 N N . ILE A 1 373 ? 1.579 -19.422 -40.625 1 92.88 373 ILE A N 1
ATOM 3023 C CA . ILE A 1 373 ? 2.406 -19.172 -41.812 1 92.88 373 ILE A CA 1
ATOM 3024 C C . ILE A 1 373 ? 3.695 -18.469 -41.375 1 92.88 373 ILE A C 1
ATOM 3026 O O . ILE A 1 373 ? 4.777 -18.797 -41.875 1 92.88 373 ILE A O 1
ATOM 3030 N N . GLU A 1 374 ? 3.553 -17.609 -40.5 1 91.38 374 GLU A N 1
ATOM 3031 C CA . GLU A 1 374 ? 4.723 -16.891 -40 1 91.38 374 GLU A CA 1
ATOM 3032 C C . GLU A 1 374 ? 5.734 -17.844 -39.375 1 91.38 374 GLU A C 1
ATOM 3034 O O . GLU A 1 374 ? 6.934 -17.75 -39.656 1 91.38 374 GLU A O 1
ATOM 3039 N N . VAL A 1 375 ? 5.316 -18.766 -38.562 1 91.12 375 VAL A N 1
ATOM 3040 C CA . VAL A 1 375 ? 6.203 -19.703 -37.875 1 91.12 375 VAL A CA 1
ATOM 3041 C C . VAL A 1 375 ? 6.824 -20.656 -38.875 1 91.12 375 VAL A C 1
ATOM 3043 O O . VAL A 1 375 ? 8.016 -20.969 -38.812 1 91.12 375 VAL A O 1
ATOM 3046 N N . VAL A 1 376 ? 6.031 -21.047 -39.844 1 91.94 376 VAL A N 1
ATOM 3047 C CA . VAL A 1 376 ? 6.516 -22 -40.844 1 91.94 376 VAL A CA 1
ATOM 3048 C C . VAL A 1 376 ? 7.598 -21.344 -41.688 1 91.94 376 VAL A C 1
ATOM 3050 O O . VAL A 1 376 ? 8.641 -21.938 -41.969 1 91.94 376 VAL A O 1
ATOM 3053 N N . VAL A 1 377 ? 7.371 -20.094 -42.031 1 90.19 377 VAL A N 1
ATOM 3054 C CA . VAL A 1 377 ? 8.336 -19.359 -42.875 1 90.19 377 VAL A CA 1
ATOM 3055 C C . VAL A 1 377 ? 9.617 -19.141 -42.062 1 90.19 377 VAL A C 1
ATOM 3057 O O . VAL A 1 377 ? 10.719 -19.281 -42.625 1 90.19 377 VAL A O 1
ATOM 3060 N N . LYS A 1 378 ? 9.539 -18.859 -40.844 1 89.81 378 LYS A N 1
ATOM 3061 C CA . LYS A 1 378 ? 10.711 -18.625 -40 1 89.81 378 LYS A CA 1
ATOM 3062 C C . LYS A 1 378 ? 11.492 -19.906 -39.75 1 89.81 378 LYS A C 1
ATOM 3064 O O . LYS A 1 378 ? 12.719 -19.891 -39.688 1 89.81 378 LYS A O 1
ATOM 3069 N N . VAL A 1 379 ? 10.719 -21.016 -39.594 1 89.81 379 VAL A N 1
ATOM 3070 C CA . VAL A 1 379 ? 11.367 -22.297 -39.406 1 89.81 379 VAL A CA 1
ATOM 3071 C C . VAL A 1 379 ? 12.133 -22.703 -40.656 1 89.81 379 VAL A C 1
ATOM 3073 O O . VAL A 1 379 ? 13.234 -23.234 -40.594 1 89.81 379 VAL A O 1
ATOM 3076 N N . ILE A 1 380 ? 11.547 -22.344 -41.812 1 87.69 380 ILE A N 1
ATOM 3077 C CA . ILE A 1 380 ? 12.195 -22.641 -43.094 1 87.69 380 ILE A CA 1
ATOM 3078 C C . ILE A 1 380 ? 13.422 -21.75 -43.25 1 87.69 380 ILE A C 1
ATOM 3080 O O . ILE A 1 380 ? 14.469 -22.219 -43.719 1 87.69 380 ILE A O 1
ATOM 3084 N N . ALA A 1 381 ? 13.328 -20.531 -42.781 1 86.56 381 ALA A N 1
ATOM 3085 C CA . ALA A 1 381 ? 14.422 -19.578 -42.938 1 86.56 381 ALA A CA 1
ATOM 3086 C C . ALA A 1 381 ? 15.586 -19.891 -42 1 86.56 381 ALA A C 1
ATOM 3088 O O . ALA A 1 381 ? 16.75 -19.891 -42.438 1 86.56 381 ALA A O 1
ATOM 3089 N N . LEU A 1 382 ? 15.367 -20.188 -40.812 1 85.75 382 LEU A N 1
ATOM 3090 C CA . LEU A 1 382 ? 16.422 -20.359 -39.844 1 85.75 382 LEU A CA 1
ATOM 3091 C C . LEU A 1 382 ? 16.812 -21.828 -39.688 1 85.75 382 LEU A C 1
ATOM 3093 O O . LEU A 1 382 ? 17.938 -22.156 -39.344 1 85.75 382 LEU A O 1
ATOM 3097 N N . GLY A 1 383 ? 15.938 -22.781 -40 1 81.25 383 GLY A N 1
ATOM 3098 C CA . GLY A 1 383 ? 16.203 -24.188 -39.844 1 81.25 383 GLY A CA 1
ATOM 3099 C C . GLY A 1 383 ? 15.789 -24.734 -38.5 1 81.25 383 GLY A C 1
ATOM 3100 O O . GLY A 1 383 ? 15.516 -23.969 -37.562 1 81.25 383 GLY A O 1
ATOM 3101 N N . PHE A 1 384 ? 15.742 -26.016 -38.344 1 83.88 384 PHE A N 1
ATOM 3102 C CA . PHE A 1 384 ? 15.242 -26.688 -37.156 1 83.88 384 PHE A CA 1
ATOM 3103 C C . PHE A 1 384 ? 16.266 -26.625 -36.031 1 83.88 384 PHE A C 1
ATOM 3105 O O . PHE A 1 384 ? 15.914 -26.797 -34.844 1 83.88 384 PHE A O 1
ATOM 3112 N N . VAL A 1 385 ? 17.438 -26.203 -36.281 1 82.31 385 VAL A N 1
ATOM 3113 C CA . VAL A 1 385 ? 18.484 -26.188 -35.281 1 82.31 385 VAL A CA 1
ATOM 3114 C C . VAL A 1 385 ? 18.625 -24.781 -34.688 1 82.31 385 VAL A C 1
ATOM 3116 O O . VAL A 1 385 ? 18.766 -24.625 -33.469 1 82.31 385 VAL A O 1
ATOM 3119 N N . ARG A 1 386 ? 18.469 -23.812 -35.562 1 82.75 386 ARG A N 1
ATOM 3120 C CA . ARG A 1 386 ? 18.703 -22.453 -35.094 1 82.75 386 ARG A CA 1
ATOM 3121 C C . ARG A 1 386 ? 17.422 -21.812 -34.562 1 82.75 386 ARG A C 1
ATOM 3123 O O . ARG A 1 386 ? 17.469 -20.891 -33.75 1 82.75 386 ARG A O 1
ATOM 3130 N N . TYR A 1 387 ? 16.312 -22.328 -34.938 1 87.56 387 TYR A N 1
ATOM 3131 C CA . TYR A 1 387 ? 15.039 -21.75 -34.531 1 87.56 387 TYR A CA 1
ATOM 3132 C C . TYR A 1 387 ? 14.852 -21.797 -33.031 1 87.56 387 TYR A C 1
ATOM 3134 O O . TYR A 1 387 ? 14.508 -20.781 -32.406 1 87.56 387 TYR A O 1
ATOM 3142 N N . PRO A 1 388 ? 15.188 -22.938 -32.375 1 88 388 PRO A N 1
ATOM 3143 C CA . PRO A 1 388 ? 14.938 -23 -30.938 1 88 388 PRO A CA 1
ATOM 3144 C C . PRO A 1 388 ? 16.016 -22.281 -30.125 1 88 388 PRO A C 1
ATOM 3146 O O . PRO A 1 388 ? 15.883 -22.141 -28.906 1 88 388 PRO A O 1
ATOM 3149 N N . LYS A 1 389 ? 17.047 -21.75 -30.719 1 82.38 389 LYS A N 1
ATOM 3150 C CA . LYS A 1 389 ? 18.109 -21.047 -30 1 82.38 389 LYS A CA 1
ATOM 3151 C C . LYS A 1 389 ? 17.609 -19.703 -29.453 1 82.38 389 LYS A C 1
ATOM 3153 O O . LYS A 1 389 ? 18.078 -19.234 -28.422 1 82.38 389 LYS A O 1
ATOM 3158 N N . ASP A 1 390 ? 16.609 -19.188 -30.234 1 80.06 390 ASP A N 1
ATOM 3159 C CA . ASP A 1 390 ? 15.977 -17.969 -29.75 1 80.06 390 ASP A CA 1
ATOM 3160 C C . ASP A 1 390 ? 14.734 -18.266 -28.922 1 80.06 390 ASP A C 1
ATOM 3162 O O . ASP A 1 390 ? 13.773 -18.859 -29.406 1 80.06 390 ASP A O 1
ATOM 3166 N N . ARG A 1 391 ? 14.758 -17.891 -27.641 1 79.31 391 ARG A N 1
ATOM 3167 C CA . ARG A 1 391 ? 13.664 -18.172 -26.719 1 79.31 391 ARG A CA 1
ATOM 3168 C C . ARG A 1 391 ? 12.359 -17.562 -27.203 1 79.31 391 ARG A C 1
ATOM 3170 O O . ARG A 1 391 ? 11.281 -18.125 -26.984 1 79.31 391 ARG A O 1
ATOM 3177 N N . TRP A 1 392 ? 12.406 -16.469 -27.922 1 79.25 392 TRP A N 1
ATOM 3178 C CA . TRP A 1 392 ? 11.195 -15.789 -28.391 1 79.25 392 TRP A CA 1
ATOM 3179 C C . TRP A 1 392 ? 10.516 -16.594 -29.5 1 79.25 392 TRP A C 1
ATOM 3181 O O . TRP A 1 392 ? 9.289 -16.547 -29.641 1 79.25 392 TRP A O 1
ATOM 3191 N N . ASN A 1 393 ? 11.398 -17.281 -30.234 1 85.69 393 ASN A N 1
ATOM 3192 C CA . ASN A 1 393 ? 10.836 -18.156 -31.266 1 85.69 393 ASN A CA 1
ATOM 3193 C C . ASN A 1 393 ? 10.125 -19.359 -30.656 1 85.69 393 ASN A C 1
ATOM 3195 O O . ASN A 1 393 ? 9.117 -19.812 -31.203 1 85.69 393 ASN A O 1
ATOM 3199 N N . LEU A 1 394 ? 10.641 -19.719 -29.562 1 87.25 394 LEU A N 1
ATOM 3200 C CA . LEU A 1 394 ? 10 -20.844 -28.875 1 87.25 394 LEU A CA 1
ATOM 3201 C C . LEU A 1 394 ? 8.641 -20.422 -28.312 1 87.25 394 LEU A C 1
ATOM 3203 O O . LEU A 1 394 ? 7.691 -21.219 -28.328 1 87.25 394 LEU A O 1
ATOM 3207 N N . ILE A 1 395 ? 8.578 -19.266 -27.812 1 82.62 395 ILE A N 1
ATOM 3208 C CA . ILE A 1 395 ? 7.32 -18.75 -27.281 1 82.62 395 ILE A CA 1
ATOM 3209 C C . ILE A 1 395 ? 6.309 -18.594 -28.422 1 82.62 395 ILE A C 1
ATOM 3211 O O . ILE A 1 395 ? 5.133 -18.938 -28.266 1 82.62 395 ILE A O 1
ATOM 3215 N N . ASP A 1 396 ? 6.805 -18.156 -29.516 1 86.88 396 ASP A N 1
ATOM 3216 C CA . ASP A 1 396 ? 5.93 -18.031 -30.688 1 86.88 396 ASP A CA 1
ATOM 3217 C C . ASP A 1 396 ? 5.383 -19.375 -31.125 1 86.88 396 ASP A C 1
ATOM 3219 O O . ASP A 1 396 ? 4.203 -19.5 -31.453 1 86.88 396 ASP A O 1
ATOM 3223 N N . LEU A 1 397 ? 6.25 -20.297 -31.078 1 89.81 397 LEU A N 1
ATOM 3224 C CA . LEU A 1 397 ? 5.836 -21.641 -31.469 1 89.81 397 LEU A CA 1
ATOM 3225 C C . LEU A 1 397 ? 4.805 -22.188 -30.484 1 89.81 397 LEU A C 1
ATOM 3227 O O . LEU A 1 397 ? 3.818 -22.797 -30.906 1 89.81 397 LEU A O 1
ATOM 3231 N N . ALA A 1 398 ? 5.047 -21.984 -29.25 1 89.06 398 ALA A N 1
ATOM 3232 C CA . ALA A 1 398 ? 4.105 -22.453 -28.219 1 89.06 398 ALA A CA 1
ATOM 3233 C C . ALA A 1 398 ? 2.744 -21.781 -28.391 1 89.06 398 ALA A C 1
ATOM 3235 O O . ALA A 1 398 ? 1.707 -22.438 -28.266 1 89.06 398 ALA A O 1
ATOM 3236 N N . ILE A 1 399 ? 2.74 -20.5 -28.688 1 88.12 399 ILE A N 1
ATOM 3237 C CA . ILE A 1 399 ? 1.503 -19.734 -28.844 1 88.12 399 ILE A CA 1
ATOM 3238 C C . ILE A 1 399 ? 0.722 -20.281 -30.047 1 88.12 399 ILE A C 1
ATOM 3240 O O . ILE A 1 399 ? -0.493 -20.484 -29.969 1 88.12 399 ILE A O 1
ATOM 3244 N N . VAL A 1 400 ? 1.414 -20.562 -31.141 1 89.06 400 VAL A N 1
ATOM 3245 C CA . VAL A 1 400 ? 0.769 -21.062 -32.375 1 89.06 400 VAL A CA 1
ATOM 3246 C C . VAL A 1 400 ? 0.231 -22.469 -32.125 1 89.06 400 VAL A C 1
ATOM 3248 O O . VAL A 1 400 ? -0.882 -22.797 -32.562 1 89.06 400 VAL A O 1
ATOM 3251 N N . LEU A 1 401 ? 0.953 -23.25 -31.406 1 89.75 401 LEU A N 1
ATOM 3252 C CA . LEU A 1 401 ? 0.506 -24.609 -31.109 1 89.75 401 LEU A CA 1
ATOM 3253 C C . LEU A 1 401 ? -0.739 -24.594 -30.219 1 89.75 401 LEU A C 1
ATOM 3255 O O . LEU A 1 401 ? -1.676 -25.359 -30.453 1 89.75 401 LEU A O 1
ATOM 3259 N N . LEU A 1 402 ? -0.689 -23.703 -29.297 1 87 402 LEU A N 1
ATOM 3260 C CA . LEU A 1 402 ? -1.836 -23.594 -28.406 1 87 402 LEU A CA 1
ATOM 3261 C C . LEU A 1 402 ? -3.061 -23.078 -29.156 1 87 402 LEU A C 1
ATOM 3263 O O . LEU A 1 402 ? -4.18 -23.516 -28.906 1 87 402 LEU A O 1
ATOM 3267 N N . SER A 1 403 ? -2.865 -22.141 -30.047 1 86.12 403 SER A N 1
ATOM 3268 C CA . SER A 1 403 ? -3.969 -21.578 -30.828 1 86.12 403 SER A CA 1
ATOM 3269 C C . SER A 1 403 ? -4.562 -22.625 -31.766 1 86.12 403 SER A C 1
ATOM 3271 O O . SER A 1 403 ? -5.785 -22.734 -31.875 1 86.12 403 SER A O 1
ATOM 3273 N N . VAL A 1 404 ? -3.713 -23.453 -32.344 1 88 404 VAL A N 1
ATOM 3274 C CA . VAL A 1 404 ? -4.172 -24.484 -33.25 1 88 404 VAL A CA 1
ATOM 3275 C C . VAL A 1 404 ? -4.887 -25.594 -32.5 1 88 404 VAL A C 1
ATOM 3277 O O . VAL A 1 404 ? -5.926 -26.094 -32.906 1 88 404 VAL A O 1
ATOM 3280 N N . THR A 1 405 ? -4.293 -25.906 -31.375 1 85.38 405 THR A N 1
ATOM 3281 C CA . THR A 1 405 ? -4.926 -26.922 -30.531 1 85.38 405 THR A CA 1
ATOM 3282 C C . THR A 1 405 ? -6.309 -26.469 -30.078 1 85.38 405 THR A C 1
ATOM 3284 O O . THR A 1 405 ? -7.246 -27.266 -30.031 1 85.38 405 THR A O 1
ATOM 3287 N N . GLY A 1 406 ? -6.43 -25.172 -29.812 1 81.06 406 GLY A N 1
ATOM 3288 C CA . GLY A 1 406 ? -7.719 -24.625 -29.438 1 81.06 406 GLY A CA 1
ATOM 3289 C C . GLY A 1 406 ? -8.758 -24.719 -30.531 1 81.06 406 GLY A C 1
ATOM 3290 O O . GLY A 1 406 ? -9.906 -25.078 -30.281 1 81.06 406 GLY A O 1
ATOM 3291 N N . ILE A 1 407 ? -8.352 -24.516 -31.75 1 82.62 407 ILE A N 1
ATOM 3292 C CA . ILE A 1 407 ? -9.258 -24.562 -32.906 1 82.62 407 ILE A CA 1
ATOM 3293 C C . ILE A 1 407 ? -9.648 -26.016 -33.188 1 82.62 407 ILE A C 1
ATOM 3295 O O . ILE A 1 407 ? -10.82 -26.297 -33.438 1 82.62 407 ILE A O 1
ATOM 3299 N N . VAL A 1 408 ? -8.68 -26.891 -33.062 1 83.5 408 VAL A N 1
ATOM 3300 C CA . VAL A 1 408 ? -8.938 -28.297 -33.312 1 83.5 408 VAL A CA 1
ATOM 3301 C C . VAL A 1 408 ? -9.898 -28.859 -32.281 1 83.5 408 VAL A C 1
ATOM 3303 O O . VAL A 1 408 ? -10.82 -29.609 -32.625 1 83.5 408 VAL A O 1
ATOM 3306 N N . LEU A 1 409 ? -9.664 -28.469 -31.141 1 79.5 409 LEU A N 1
ATOM 3307 C CA . LEU A 1 409 ? -10.539 -28.938 -30.078 1 79.5 409 LEU A CA 1
ATOM 3308 C C . LEU A 1 409 ? -11.945 -28.391 -30.234 1 79.5 409 LEU A C 1
ATOM 3310 O O . LEU A 1 409 ? -12.93 -29.094 -29.984 1 79.5 409 LEU A O 1
ATOM 3314 N N . GLU A 1 410 ? -12.047 -27.125 -30.641 1 77.44 410 GLU A N 1
ATOM 3315 C CA . GLU A 1 410 ? -13.352 -26.516 -30.875 1 77.44 410 GLU A CA 1
ATOM 3316 C C . GLU A 1 410 ? -14.086 -27.219 -32.031 1 77.44 410 GLU A C 1
ATOM 3318 O O . GLU A 1 410 ? -15.297 -27.422 -31.953 1 77.44 410 GLU A O 1
ATOM 3323 N N . LEU A 1 411 ? -13.391 -27.672 -33.031 1 77.19 411 LEU A N 1
ATOM 3324 C CA . LEU A 1 411 ? -13.984 -28.344 -34.188 1 77.19 411 LEU A CA 1
ATOM 3325 C C . LEU A 1 411 ? -14.391 -29.766 -33.844 1 77.19 411 LEU A C 1
ATOM 3327 O O . LEU A 1 411 ? -15.422 -30.266 -34.312 1 77.19 411 LEU A O 1
ATOM 3331 N N . LEU A 1 412 ? -13.578 -30.328 -33 1 77.31 412 LEU A N 1
ATOM 3332 C CA . LEU A 1 412 ? -13.891 -31.688 -32.562 1 77.31 412 LEU A CA 1
ATOM 3333 C C . LEU A 1 412 ? -15.148 -31.719 -31.719 1 77.31 412 LEU A C 1
ATOM 3335 O O . LEU A 1 412 ? -15.953 -32.656 -31.812 1 77.31 412 LEU A O 1
ATOM 3339 N N . VAL A 1 413 ? -15.242 -30.75 -30.891 1 74.12 413 VAL A N 1
ATOM 3340 C CA . VAL A 1 413 ? -16.406 -30.672 -30.016 1 74.12 413 VAL A CA 1
ATOM 3341 C C . VAL A 1 413 ? -17.656 -30.391 -30.844 1 74.12 413 VAL A C 1
ATOM 3343 O O . VAL A 1 413 ? -18.734 -30.906 -30.547 1 74.12 413 VAL A O 1
ATOM 3346 N N . LYS A 1 414 ? -17.594 -29.516 -31.781 1 72.06 414 LYS A N 1
ATOM 3347 C CA . LYS A 1 414 ? -18.734 -29.203 -32.656 1 72.06 414 LYS A CA 1
ATOM 3348 C C . LYS A 1 414 ? -19.188 -30.438 -33.406 1 72.06 414 LYS A C 1
ATOM 3350 O O . LYS A 1 414 ? -20.375 -30.641 -33.625 1 72.06 414 LYS A O 1
ATOM 3355 N N . VAL A 1 415 ? -18.219 -31.266 -33.75 1 69.81 415 VAL A N 1
ATOM 3356 C CA . VAL A 1 415 ? -18.562 -32.438 -34.562 1 69.81 415 VAL A CA 1
ATOM 3357 C C . VAL A 1 415 ? -19.078 -33.562 -33.656 1 69.81 415 VAL A C 1
ATOM 3359 O O . VAL A 1 415 ? -20.078 -34.188 -33.969 1 69.81 415 VAL A O 1
ATOM 3362 N N . ASP A 1 416 ? -18.297 -33.969 -32.656 1 64.62 416 ASP A N 1
ATOM 3363 C CA . ASP A 1 416 ? -18.641 -35.219 -31.969 1 64.62 416 ASP A CA 1
ATOM 3364 C C . ASP A 1 416 ? -19.297 -34.938 -30.609 1 64.62 416 ASP A C 1
ATOM 3366 O O . ASP A 1 416 ? -19.594 -35.875 -29.844 1 64.62 416 ASP A O 1
ATOM 3370 N N . HIS A 1 417 ? -19.797 -33.75 -30.281 1 63.56 417 HIS A N 1
ATOM 3371 C CA . HIS A 1 417 ? -20.438 -33.438 -29.016 1 63.56 417 HIS A CA 1
ATOM 3372 C C . HIS A 1 417 ? -19.734 -34.125 -27.859 1 63.56 417 HIS A C 1
ATOM 3374 O O . HIS A 1 417 ? -20.375 -34.531 -26.891 1 63.56 417 HIS A O 1
ATOM 3380 N N . LEU A 1 418 ? -18.609 -34.5 -27.984 1 59.09 418 LEU A N 1
ATOM 3381 C CA . LEU A 1 418 ? -17.906 -35.344 -27.016 1 59.09 418 LEU A CA 1
ATOM 3382 C C . LEU A 1 418 ? -17.609 -34.562 -25.75 1 59.09 418 LEU A C 1
ATOM 3384 O O . LEU A 1 418 ? -17.422 -35.156 -24.672 1 59.09 418 LEU A O 1
ATOM 3388 N N . PHE A 1 419 ? -17.453 -33.281 -25.844 1 60.81 419 PHE A N 1
ATOM 3389 C CA . PHE A 1 419 ? -17.031 -32.562 -24.641 1 60.81 419 PHE A CA 1
ATOM 3390 C C . PHE A 1 419 ? -18.109 -31.609 -24.156 1 60.81 419 PHE A C 1
ATOM 3392 O O . PHE A 1 419 ? -18.938 -31.156 -24.953 1 60.81 419 PHE A O 1
ATOM 3399 N N . ASN A 1 420 ? -18.328 -31.562 -22.828 1 61 420 ASN A N 1
ATOM 3400 C CA . ASN A 1 420 ? -19.25 -30.656 -22.172 1 61 420 ASN A CA 1
ATOM 3401 C C . ASN A 1 420 ? -19.062 -29.219 -22.656 1 61 420 ASN A C 1
ATOM 3403 O O . ASN A 1 420 ? -17.922 -28.781 -22.875 1 61 420 ASN A O 1
ATOM 3407 N N . PRO A 1 421 ? -20.109 -28.625 -23.172 1 61.09 421 PRO A N 1
ATOM 3408 C CA . PRO A 1 421 ? -20.078 -27.25 -23.656 1 61.09 421 PRO A CA 1
ATOM 3409 C C . PRO A 1 421 ? -19.312 -26.312 -22.734 1 61.09 421 PRO A C 1
ATOM 3411 O O . PRO A 1 421 ? -18.719 -25.328 -23.188 1 61.09 421 PRO A O 1
ATOM 3414 N N . THR A 1 422 ? -19.25 -26.625 -21.5 1 60.03 422 THR A N 1
ATOM 3415 C CA . THR A 1 422 ? -18.562 -25.781 -20.547 1 60.03 422 THR A CA 1
ATOM 3416 C C . THR A 1 422 ? -17.062 -25.797 -20.766 1 60.03 422 THR A C 1
ATOM 3418 O O . THR A 1 422 ? -16.391 -24.766 -20.672 1 60.03 422 THR A O 1
ATOM 3421 N N . VAL A 1 423 ? -16.656 -26.984 -21.172 1 60.84 423 VAL A N 1
ATOM 3422 C CA . VAL A 1 423 ? -15.219 -27.141 -21.406 1 60.84 423 VAL A CA 1
ATOM 3423 C C . VAL A 1 423 ? -14.82 -26.375 -22.672 1 60.84 423 VAL A C 1
ATOM 3425 O O . VAL A 1 423 ? -13.727 -25.797 -22.734 1 60.84 423 VAL A O 1
ATOM 3428 N N . ILE A 1 424 ? -15.805 -26.281 -23.594 1 61.22 424 ILE A N 1
ATOM 3429 C CA . ILE A 1 424 ? -15.539 -25.578 -24.844 1 61.22 424 ILE A CA 1
ATOM 3430 C C . ILE A 1 424 ? -15.289 -24.109 -24.578 1 61.22 424 ILE A C 1
ATOM 3432 O O . ILE A 1 424 ? -14.391 -23.5 -25.172 1 61.22 424 ILE A O 1
ATOM 3436 N N . ARG A 1 425 ? -16.109 -23.688 -23.781 1 62 425 ARG A N 1
ATOM 3437 C CA . ARG A 1 425 ? -16.016 -22.266 -23.484 1 62 425 ARG A CA 1
ATOM 3438 C C . ARG A 1 425 ? -14.688 -21.938 -22.797 1 62 425 ARG A C 1
ATOM 3440 O O . ARG A 1 425 ? -14.094 -20.891 -23.078 1 62 425 ARG A O 1
ATOM 3447 N N . THR A 1 426 ? -14.227 -22.953 -22.094 1 61.81 426 THR A N 1
ATOM 3448 C CA . THR A 1 426 ? -12.977 -22.734 -21.375 1 61.81 426 THR A CA 1
ATOM 3449 C C . THR A 1 426 ? -11.781 -22.828 -22.328 1 61.81 426 THR A C 1
ATOM 3451 O O . THR A 1 426 ? -10.797 -22.109 -22.172 1 61.81 426 THR A O 1
ATOM 3454 N N . LEU A 1 427 ? -12.055 -23.625 -23.312 1 63.94 427 LEU A N 1
ATOM 3455 C CA . LEU A 1 427 ? -10.945 -23.828 -24.234 1 63.94 427 LEU A CA 1
ATOM 3456 C C . LEU A 1 427 ? -10.766 -22.625 -25.156 1 63.94 427 LEU A C 1
ATOM 3458 O O . LEU A 1 427 ? -9.672 -22.406 -25.688 1 63.94 427 LEU A O 1
ATOM 3462 N N . ARG A 1 428 ? -11.859 -21.859 -25.312 1 66.44 428 ARG A N 1
ATOM 3463 C CA . ARG A 1 428 ? -11.781 -20.625 -26.094 1 66.44 428 ARG A CA 1
ATOM 3464 C C . ARG A 1 428 ? -10.797 -19.641 -25.469 1 66.44 428 ARG A C 1
ATOM 3466 O O . ARG A 1 428 ? -10.266 -18.766 -26.156 1 66.44 428 ARG A O 1
ATOM 3473 N N . VAL A 1 429 ? -10.461 -20.047 -24.297 1 69.12 429 VAL A N 1
ATOM 3474 C CA . VAL A 1 429 ? -9.547 -19.156 -23.562 1 69.12 429 VAL A CA 1
ATOM 3475 C C . VAL A 1 429 ? -8.133 -19.297 -24.141 1 69.12 429 VAL A C 1
ATOM 3477 O O . VAL A 1 429 ? -7.332 -18.375 -24.047 1 69.12 429 VAL A O 1
ATOM 3480 N N . LEU A 1 430 ? -7.957 -20.406 -24.875 1 73.19 430 LEU A N 1
ATOM 3481 C CA . LEU A 1 430 ? -6.617 -20.656 -25.391 1 73.19 430 LEU A CA 1
ATOM 3482 C C . LEU A 1 430 ? -6.293 -19.688 -26.531 1 73.19 430 LEU A C 1
ATOM 3484 O O . LEU A 1 430 ? -5.121 -19.453 -26.828 1 73.19 430 LEU A O 1
ATOM 3488 N N . ARG A 1 431 ? -7.34 -19.141 -27.203 1 71.94 431 ARG A N 1
ATOM 3489 C CA . ARG A 1 431 ? -7.125 -18.172 -28.281 1 71.94 431 ARG A CA 1
ATOM 3490 C C . ARG A 1 431 ? -6.488 -16.906 -27.75 1 71.94 431 ARG A C 1
ATOM 3492 O O . ARG A 1 431 ? -5.84 -16.156 -28.5 1 71.94 431 ARG A O 1
ATOM 3499 N N . ILE A 1 432 ? -6.531 -16.797 -26.484 1 72 432 ILE A N 1
ATOM 3500 C CA . ILE A 1 432 ? -6.105 -15.547 -25.875 1 72 432 ILE A CA 1
ATOM 3501 C C . ILE A 1 432 ? -4.582 -15.523 -25.75 1 72 432 ILE A C 1
ATOM 3503 O O . ILE A 1 432 ? -3.977 -14.453 -25.672 1 72 432 ILE A O 1
ATOM 3507 N N . THR A 1 433 ? -4.082 -16.766 -25.922 1 75.31 433 THR A N 1
ATOM 3508 C CA . THR A 1 433 ? -2.629 -16.844 -25.797 1 75.31 433 THR A CA 1
ATOM 3509 C C . THR A 1 433 ? -1.945 -16.031 -26.891 1 75.31 433 THR A C 1
ATOM 3511 O O . THR A 1 433 ? -0.783 -15.641 -26.75 1 75.31 433 THR A O 1
ATOM 3514 N N . ARG A 1 434 ? -2.715 -15.68 -27.938 1 78.94 434 ARG A N 1
ATOM 3515 C CA . ARG A 1 434 ? -2.15 -14.914 -29.047 1 78.94 434 ARG A CA 1
ATOM 3516 C C . ARG A 1 434 ? -1.838 -13.484 -28.625 1 78.94 434 ARG A C 1
ATOM 3518 O O . ARG A 1 434 ? -0.983 -12.828 -29.234 1 78.94 434 ARG A O 1
ATOM 3525 N N . VAL A 1 435 ? -2.592 -13.094 -27.625 1 77.75 435 VAL A N 1
ATOM 3526 C CA . VAL A 1 435 ? -2.373 -11.727 -27.172 1 77.75 435 VAL A CA 1
ATOM 3527 C C . VAL A 1 435 ? -0.981 -11.602 -26.547 1 77.75 435 VAL A C 1
ATOM 3529 O O . VAL A 1 435 ? -0.406 -10.508 -26.516 1 77.75 435 VAL A O 1
ATOM 3532 N N . LEU A 1 436 ? -0.433 -12.703 -26.156 1 76.75 436 LEU A N 1
ATOM 3533 C CA . LEU A 1 436 ? 0.889 -12.711 -25.547 1 76.75 436 LEU A CA 1
ATOM 3534 C C . LEU A 1 436 ? 1.96 -12.297 -26.547 1 76.75 436 LEU A C 1
ATOM 3536 O O . LEU A 1 436 ? 3.066 -11.914 -26.156 1 76.75 436 LEU A O 1
ATOM 3540 N N . LYS A 1 437 ? 1.593 -12.367 -27.828 1 78.25 437 LYS A N 1
ATOM 3541 C CA . LYS A 1 437 ? 2.537 -11.961 -28.875 1 78.25 437 LYS A CA 1
ATOM 3542 C C . LYS A 1 437 ? 2.795 -10.453 -28.812 1 78.25 437 LYS A C 1
ATOM 3544 O O . LYS A 1 437 ? 3.787 -9.969 -29.359 1 78.25 437 LYS A O 1
ATOM 3549 N N . LEU A 1 438 ? 1.834 -9.844 -28.156 1 74.75 438 LEU A N 1
ATOM 3550 C CA . LEU A 1 438 ? 1.971 -8.398 -28.031 1 74.75 438 LEU A CA 1
ATOM 3551 C C . LEU A 1 438 ? 3.225 -8.039 -27.234 1 74.75 438 LEU A C 1
ATOM 3553 O O . LEU A 1 438 ? 3.801 -6.969 -27.422 1 74.75 438 LEU A O 1
ATOM 3557 N N . VAL A 1 439 ? 3.672 -8.906 -26.422 1 71.25 439 VAL A N 1
ATOM 3558 C CA . VAL A 1 439 ? 4.824 -8.656 -25.562 1 71.25 439 VAL A CA 1
ATOM 3559 C C . VAL A 1 439 ? 6.082 -8.508 -26.406 1 71.25 439 VAL A C 1
ATOM 3561 O O . VAL A 1 439 ? 7.023 -7.816 -26.031 1 71.25 439 VAL A O 1
ATOM 3564 N N . LYS A 1 440 ? 6.148 -9.047 -27.625 1 70.44 440 LYS A N 1
ATOM 3565 C CA . LYS A 1 440 ? 7.305 -9.047 -28.516 1 70.44 440 LYS A CA 1
ATOM 3566 C C . LYS A 1 440 ? 7.48 -7.691 -29.188 1 70.44 440 LYS A C 1
ATOM 3568 O O . LYS A 1 440 ? 8.562 -7.371 -29.688 1 70.44 440 LYS A O 1
ATOM 3573 N N . LEU A 1 441 ? 6.383 -6.93 -29.312 1 64.81 441 LEU A N 1
ATOM 3574 C CA . LEU A 1 441 ? 6.395 -5.723 -30.125 1 64.81 441 LEU A CA 1
ATOM 3575 C C . LEU A 1 441 ? 7.359 -4.691 -29.562 1 64.81 441 LEU A C 1
ATOM 3577 O O . LEU A 1 441 ? 8.016 -3.965 -30.312 1 64.81 441 LEU A O 1
ATOM 3581 N N . ALA A 1 442 ? 7.355 -4.395 -28.266 1 58.56 442 ALA A N 1
ATOM 3582 C CA . ALA A 1 442 ? 8.133 -3.219 -27.891 1 58.56 442 ALA A CA 1
ATOM 3583 C C . ALA A 1 442 ? 9.539 -3.613 -27.422 1 58.56 442 ALA A C 1
ATOM 3585 O O . ALA A 1 442 ? 9.688 -4.449 -26.531 1 58.56 442 ALA A O 1
ATOM 3586 N N . LYS A 1 443 ? 10.617 -3.275 -28.328 1 60 443 LYS A N 1
ATOM 3587 C CA . LYS A 1 443 ? 12.016 -3.492 -27.969 1 60 443 LYS A CA 1
ATOM 3588 C C . LYS A 1 443 ? 12.266 -3.162 -26.5 1 60 443 LYS A C 1
ATOM 3590 O O . LYS A 1 443 ? 12.977 -3.896 -25.812 1 60 443 LYS A O 1
ATOM 3595 N N . GLY A 1 444 ? 11.664 -2.031 -26.125 1 59.56 444 GLY A N 1
ATOM 3596 C CA . GLY A 1 444 ? 11.773 -1.657 -24.719 1 59.56 444 GLY A CA 1
ATOM 3597 C C . GLY A 1 444 ? 11.156 -2.674 -23.781 1 59.56 444 GLY A C 1
ATOM 3598 O O . GLY A 1 444 ? 11.719 -2.969 -22.719 1 59.56 444 GLY A O 1
ATOM 3599 N N . VAL A 1 445 ? 10.203 -3.322 -24.328 1 63.62 445 VAL A N 1
ATOM 3600 C CA . VAL A 1 445 ? 9.508 -4.32 -23.516 1 63.62 445 VAL A CA 1
ATOM 3601 C C . VAL A 1 445 ? 10.352 -5.594 -23.438 1 63.62 445 VAL A C 1
ATOM 3603 O O . VAL A 1 445 ? 10.414 -6.234 -22.391 1 63.62 445 VAL A O 1
ATOM 3606 N N . ARG A 1 446 ? 11.031 -5.832 -24.578 1 64.25 446 ARG A N 1
ATOM 3607 C CA . ARG A 1 446 ? 11.867 -7.031 -24.594 1 64.25 446 ARG A CA 1
ATOM 3608 C C . ARG A 1 446 ? 13.016 -6.91 -23.594 1 64.25 446 ARG A C 1
ATOM 3610 O O . ARG A 1 446 ? 13.336 -7.871 -22.891 1 64.25 446 ARG A O 1
ATOM 3617 N N . SER A 1 447 ? 13.523 -5.688 -23.578 1 67.94 447 SER A N 1
ATOM 3618 C CA . SER A 1 447 ? 14.633 -5.484 -22.656 1 67.94 447 SER A CA 1
ATOM 3619 C C . SER A 1 447 ? 14.164 -5.59 -21.203 1 67.94 447 SER A C 1
ATOM 3621 O O . SER A 1 447 ? 14.844 -6.188 -20.375 1 67.94 447 SER A O 1
ATOM 3623 N N . LEU A 1 448 ? 13.07 -5.082 -21.047 1 63.75 448 LEU A N 1
ATOM 3624 C CA . LEU A 1 448 ? 12.531 -5.117 -19.688 1 63.75 448 LEU A CA 1
ATOM 3625 C C . LEU A 1 448 ? 12.141 -6.539 -19.297 1 63.75 448 LEU A C 1
ATOM 3627 O O . LEU A 1 448 ? 12.391 -6.969 -18.172 1 63.75 448 LEU A O 1
ATOM 3631 N N . LEU A 1 449 ? 11.609 -7.215 -20.234 1 64.56 449 LEU A N 1
ATOM 3632 C CA . LEU A 1 449 ? 11.18 -8.578 -19.953 1 64.56 449 LEU A CA 1
ATOM 3633 C C . LEU A 1 449 ? 12.391 -9.492 -19.75 1 64.56 449 LEU A C 1
ATOM 3635 O O . LEU A 1 449 ? 12.359 -10.391 -18.906 1 64.56 449 LEU A O 1
ATOM 3639 N N . ASP A 1 450 ? 13.344 -9.203 -20.516 1 65.81 450 ASP A N 1
ATOM 3640 C CA . ASP A 1 450 ? 14.57 -9.984 -20.344 1 65.81 450 ASP A CA 1
ATOM 3641 C C . ASP A 1 450 ? 15.164 -9.758 -18.953 1 65.81 450 ASP A C 1
ATOM 3643 O O . ASP A 1 450 ? 15.648 -10.695 -18.312 1 65.81 450 ASP A O 1
ATOM 3647 N N . THR A 1 451 ? 15.07 -8.562 -18.547 1 63.75 451 THR A N 1
ATOM 3648 C CA . THR A 1 451 ? 15.539 -8.25 -17.203 1 63.75 451 THR A CA 1
ATOM 3649 C C . THR A 1 451 ? 14.672 -8.945 -16.156 1 63.75 451 THR A C 1
ATOM 3651 O O . THR A 1 451 ? 15.188 -9.461 -15.164 1 63.75 451 THR A O 1
ATOM 3654 N N . LEU A 1 452 ? 13.445 -8.945 -16.469 1 64.88 452 LEU A N 1
ATOM 3655 C CA . LEU A 1 452 ? 12.523 -9.617 -15.555 1 64.88 452 LEU A CA 1
ATOM 3656 C C . LEU A 1 452 ? 12.805 -11.109 -15.5 1 64.88 452 LEU A C 1
ATOM 3658 O O . LEU A 1 452 ? 12.773 -11.711 -14.422 1 64.88 452 LEU A O 1
ATOM 3662 N N . PHE A 1 453 ? 13.172 -11.656 -16.641 1 66.81 453 PHE A N 1
ATOM 3663 C CA . PHE A 1 453 ? 13.438 -13.086 -16.703 1 66.81 453 PHE A CA 1
ATOM 3664 C C . PHE A 1 453 ? 14.75 -13.43 -16 1 66.81 453 PHE A C 1
ATOM 3666 O O . PHE A 1 453 ? 14.891 -14.508 -15.43 1 66.81 453 PHE A O 1
ATOM 3673 N N . GLU A 1 454 ? 15.547 -12.477 -16.109 1 64.44 454 GLU A N 1
ATOM 3674 C CA . GLU A 1 454 ? 16.812 -12.688 -15.406 1 64.44 454 GLU A CA 1
ATOM 3675 C C . GLU A 1 454 ? 16.625 -12.617 -13.891 1 64.44 454 GLU A C 1
ATOM 3677 O O . GLU A 1 454 ? 17.375 -13.25 -13.141 1 64.44 454 GLU A O 1
ATOM 3682 N N . ALA A 1 455 ? 15.609 -11.891 -13.5 1 62.38 455 ALA A N 1
ATOM 3683 C CA . ALA A 1 455 ? 15.336 -11.727 -12.078 1 62.38 455 ALA A CA 1
ATOM 3684 C C . ALA A 1 455 ? 14.414 -12.828 -11.562 1 62.38 455 ALA A C 1
ATOM 3686 O O . ALA A 1 455 ? 14.328 -13.055 -10.352 1 62.38 455 ALA A O 1
ATOM 3687 N N . LEU A 1 456 ? 13.898 -13.625 -12.422 1 66.94 456 LEU A N 1
ATOM 3688 C CA . LEU A 1 456 ? 12.844 -14.586 -12.117 1 66.94 456 LEU A CA 1
ATOM 3689 C C . LEU A 1 456 ? 13.375 -15.703 -11.234 1 66.94 456 LEU A C 1
ATOM 3691 O O . LEU A 1 456 ? 12.68 -16.156 -10.32 1 66.94 456 LEU A O 1
ATOM 3695 N N . PRO A 1 457 ? 14.609 -16.078 -11.43 1 63.81 457 PRO A N 1
ATOM 3696 C CA . PRO A 1 457 ? 15.047 -17.203 -10.609 1 63.81 457 PRO A CA 1
ATOM 3697 C C . PRO A 1 457 ? 15.117 -16.859 -9.125 1 63.81 457 PRO A C 1
ATOM 3699 O O . PRO A 1 457 ? 15.055 -17.766 -8.281 1 63.81 457 PRO A O 1
ATOM 3702 N N . GLN A 1 458 ? 15.18 -15.703 -8.812 1 64.56 458 GLN A N 1
ATOM 3703 C CA . GLN A 1 458 ? 15.25 -15.297 -7.414 1 64.56 458 GLN A CA 1
ATOM 3704 C C . GLN A 1 458 ? 13.852 -15.133 -6.824 1 64.56 458 GLN A C 1
ATOM 3706 O O . GLN A 1 458 ? 13.68 -15.172 -5.605 1 64.56 458 GLN A O 1
ATOM 3711 N N . VAL A 1 459 ? 12.867 -15.078 -7.609 1 73.56 459 VAL A N 1
ATOM 3712 C CA . VAL A 1 459 ? 11.508 -14.742 -7.184 1 73.56 459 VAL A CA 1
ATOM 3713 C C . VAL A 1 459 ? 10.828 -15.977 -6.605 1 73.56 459 VAL A C 1
ATOM 3715 O O . VAL A 1 459 ? 10.125 -15.891 -5.59 1 73.56 459 VAL A O 1
ATOM 3718 N N . PRO A 1 460 ? 11.172 -17.141 -7.117 1 76.25 460 PRO A N 1
ATOM 3719 C CA . PRO A 1 460 ? 10.461 -18.312 -6.602 1 76.25 460 PRO A CA 1
ATOM 3720 C C . PRO A 1 460 ? 10.789 -18.594 -5.141 1 76.25 460 PRO A C 1
ATOM 3722 O O . PRO A 1 460 ? 9.93 -19.078 -4.391 1 76.25 460 PRO A O 1
ATOM 3725 N N . ASN A 1 461 ? 11.977 -18.344 -4.691 1 76.81 461 ASN A N 1
ATOM 3726 C CA . ASN A 1 461 ? 12.336 -18.578 -3.299 1 76.81 461 ASN A CA 1
ATOM 3727 C C . ASN A 1 461 ? 11.562 -17.672 -2.357 1 76.81 461 ASN A C 1
ATOM 3729 O O . ASN A 1 461 ? 11.109 -18.094 -1.294 1 76.81 461 ASN A O 1
ATOM 3733 N N . LEU A 1 462 ? 11.43 -16.5 -2.795 1 80.06 462 LEU A N 1
ATOM 3734 C CA . LEU A 1 462 ? 10.633 -15.578 -2.002 1 80.06 462 LEU A CA 1
ATOM 3735 C C . LEU A 1 462 ? 9.164 -15.984 -2 1 80.06 462 LEU A C 1
ATOM 3737 O O . LEU A 1 462 ? 8.492 -15.898 -0.968 1 80.06 462 LEU A O 1
ATOM 3741 N N . GLY A 1 463 ? 8.758 -16.375 -3.133 1 82.75 463 GLY A N 1
ATOM 3742 C CA . GLY A 1 463 ? 7.391 -16.859 -3.23 1 82.75 463 GLY A CA 1
ATOM 3743 C C . GLY A 1 463 ? 7.125 -18.078 -2.369 1 82.75 463 GLY A C 1
ATOM 3744 O O . GLY A 1 463 ? 6.07 -18.188 -1.739 1 82.75 463 GLY A O 1
ATOM 3745 N N . LEU A 1 464 ? 8.047 -18.875 -2.322 1 85.06 464 LEU A N 1
ATOM 3746 C CA . LEU A 1 464 ? 7.914 -20.078 -1.511 1 85.06 464 LEU A CA 1
ATOM 3747 C C . LEU A 1 464 ? 7.852 -19.734 -0.028 1 85.06 464 LEU A C 1
ATOM 3749 O O . LEU A 1 464 ? 7.113 -20.375 0.731 1 85.06 464 LEU A O 1
ATOM 3753 N N . LEU A 1 465 ? 8.648 -18.844 0.325 1 86.25 465 LEU A N 1
ATOM 3754 C CA . LEU A 1 465 ? 8.609 -18.422 1.718 1 86.25 465 LEU A CA 1
ATOM 3755 C C . LEU A 1 465 ? 7.246 -17.844 2.072 1 86.25 465 LEU A C 1
ATOM 3757 O O . LEU A 1 465 ? 6.68 -18.172 3.115 1 86.25 465 LEU A O 1
ATOM 3761 N N . PHE A 1 466 ? 6.754 -17 1.233 1 87.5 466 PHE A N 1
ATOM 3762 C CA . PHE A 1 466 ? 5.441 -16.422 1.479 1 87.5 466 PHE A CA 1
ATOM 3763 C C . PHE A 1 466 ? 4.367 -17.5 1.523 1 87.5 466 PHE A C 1
ATOM 3765 O O . PHE A 1 466 ? 3.469 -17.453 2.363 1 87.5 466 PHE A O 1
ATOM 3772 N N . PHE A 1 467 ? 4.488 -18.391 0.604 1 88.75 467 PHE A N 1
ATOM 3773 C CA . PHE A 1 467 ? 3.541 -19.5 0.584 1 88.75 467 PHE A CA 1
ATOM 3774 C C . PHE A 1 467 ? 3.617 -20.312 1.878 1 88.75 467 PHE A C 1
ATOM 3776 O O . PHE A 1 467 ? 2.588 -20.703 2.434 1 88.75 467 PHE A O 1
ATOM 3783 N N . LEU A 1 468 ? 4.773 -20.562 2.359 1 88.38 468 LEU A N 1
ATOM 3784 C CA . LEU A 1 468 ? 4.973 -21.297 3.605 1 88.38 468 LEU A CA 1
ATOM 3785 C C . LEU A 1 468 ? 4.348 -20.547 4.781 1 88.38 468 LEU A C 1
ATOM 3787 O O . LEU A 1 468 ? 3.67 -21.156 5.613 1 88.38 468 LEU A O 1
ATOM 3791 N N . LEU A 1 469 ? 4.566 -19.297 4.797 1 90.38 469 LEU A N 1
ATOM 3792 C CA . LEU A 1 469 ? 4.02 -18.484 5.879 1 90.38 469 LEU A CA 1
ATOM 3793 C C . LEU A 1 469 ? 2.494 -18.484 5.832 1 90.38 469 LEU A C 1
ATOM 3795 O O . LEU A 1 469 ? 1.835 -18.625 6.863 1 90.38 469 LEU A O 1
ATOM 3799 N N . PHE A 1 470 ? 1.983 -18.297 4.641 1 91.31 470 PHE A N 1
ATOM 3800 C CA . PHE A 1 470 ? 0.534 -18.328 4.492 1 91.31 470 PHE A CA 1
ATOM 3801 C C . PHE A 1 470 ? -0.026 -19.688 4.902 1 91.31 470 PHE A C 1
ATOM 3803 O O . PHE A 1 470 ? -1.103 -19.766 5.496 1 91.31 470 PHE A O 1
ATOM 3810 N N . PHE A 1 471 ? 0.689 -20.703 4.59 1 90.19 471 PHE A N 1
ATOM 3811 C CA . PHE A 1 471 ? 0.269 -22.062 4.934 1 90.19 471 PHE A CA 1
ATOM 3812 C C . PHE A 1 471 ? 0.228 -22.234 6.445 1 90.19 471 PHE A C 1
ATOM 3814 O O . PHE A 1 471 ? -0.776 -22.703 6.992 1 90.19 471 PHE A O 1
ATOM 3821 N N . ILE A 1 472 ? 1.186 -21.812 7.086 1 89.94 472 ILE A N 1
ATOM 3822 C CA . ILE A 1 472 ? 1.285 -21.984 8.531 1 89.94 472 ILE A CA 1
ATOM 3823 C C . ILE A 1 472 ? 0.198 -21.172 9.219 1 89.94 472 ILE A C 1
ATOM 3825 O O . ILE A 1 472 ? -0.516 -21.672 10.086 1 89.94 472 ILE A O 1
ATOM 3829 N N . TYR A 1 473 ? 0.044 -20 8.773 1 91.31 473 TYR A N 1
ATOM 3830 C CA . TYR A 1 473 ? -0.933 -19.125 9.422 1 91.31 473 TYR A CA 1
ATOM 3831 C C . TYR A 1 473 ? -2.355 -19.578 9.102 1 91.31 473 TYR A C 1
ATOM 3833 O O . TYR A 1 473 ? -3.275 -19.359 9.891 1 91.31 473 TYR A O 1
ATOM 3841 N N . SER A 1 474 ? -2.488 -20.062 7.941 1 89.94 474 SER A N 1
ATOM 3842 C CA . SER A 1 474 ? -3.803 -20.609 7.609 1 89.94 474 SER A CA 1
ATOM 3843 C C . SER A 1 474 ? -4.16 -21.781 8.516 1 89.94 474 SER A C 1
ATOM 3845 O O . SER A 1 474 ? -5.281 -21.859 9.023 1 89.94 474 SER A O 1
ATOM 3847 N N . CYS A 1 475 ? -3.244 -22.656 8.781 1 87.19 475 CYS A N 1
ATOM 3848 C CA . CYS A 1 475 ? -3.473 -23.812 9.648 1 87.19 475 CYS A CA 1
ATOM 3849 C C . CYS A 1 475 ? -3.674 -23.359 11.094 1 87.19 475 CYS A C 1
ATOM 3851 O O . CYS A 1 475 ? -4.523 -23.906 11.797 1 87.19 475 CYS A O 1
ATOM 3853 N N . LEU A 1 476 ? -2.936 -22.391 11.461 1 86.62 476 LEU A N 1
ATOM 3854 C CA . LEU A 1 476 ? -3.078 -21.844 12.812 1 86.62 476 LEU A CA 1
ATOM 3855 C C . LEU A 1 476 ? -4.438 -21.188 12.984 1 86.62 476 LEU A C 1
ATOM 3857 O O . LEU A 1 476 ? -5.082 -21.328 14.023 1 86.62 476 LEU A O 1
ATOM 3861 N N . GLY A 1 477 ? -4.824 -20.438 12.008 1 84.31 477 GLY A N 1
ATOM 3862 C CA . GLY A 1 477 ? -6.129 -19.797 12.062 1 84.31 477 GLY A CA 1
ATOM 3863 C C . GLY A 1 477 ? -7.277 -20.781 12.156 1 84.31 477 GLY A C 1
ATOM 3864 O O . GLY A 1 477 ? -8.25 -20.531 12.883 1 84.31 477 GLY A O 1
ATOM 3865 N N . ILE A 1 478 ? -7.148 -21.844 11.445 1 83.44 478 ILE A N 1
ATOM 3866 C CA . ILE A 1 478 ? -8.188 -22.859 11.484 1 83.44 478 ILE A CA 1
ATOM 3867 C C . ILE A 1 478 ? -8.25 -23.484 12.883 1 83.44 478 ILE A C 1
ATOM 3869 O O . ILE A 1 478 ? -9.336 -23.734 13.406 1 83.44 478 ILE A O 1
ATOM 3873 N N . GLN A 1 479 ? -7.137 -23.641 13.5 1 78.88 479 GLN A N 1
ATOM 3874 C CA . GLN A 1 479 ? -7.09 -24.25 14.82 1 78.88 479 GLN A CA 1
ATOM 3875 C C . GLN A 1 479 ? -7.586 -23.297 15.891 1 78.88 479 GLN A C 1
ATOM 3877 O O . GLN A 1 479 ? -8.273 -23.703 16.828 1 78.88 479 GLN A O 1
ATOM 3882 N N . LEU A 1 480 ? -7.297 -22.047 15.711 1 77.38 480 LEU A N 1
ATOM 3883 C CA . LEU A 1 480 ? -7.625 -21.078 16.75 1 77.38 480 LEU A CA 1
ATOM 3884 C C . LEU A 1 480 ? -9.031 -20.516 16.547 1 77.38 480 LEU A C 1
ATOM 3886 O O . LEU A 1 480 ? -9.766 -20.312 17.516 1 77.38 480 LEU A O 1
ATOM 3890 N N . PHE A 1 481 ? -9.438 -20.312 15.273 1 76.31 481 PHE A N 1
ATOM 3891 C CA . PHE A 1 481 ? -10.672 -19.578 15.023 1 76.31 481 PHE A CA 1
ATOM 3892 C C . PHE A 1 481 ? -11.664 -20.438 14.258 1 76.31 481 PHE A C 1
ATOM 3894 O O . PHE A 1 481 ? -12.773 -20 13.953 1 76.31 481 PHE A O 1
ATOM 3901 N N . GLY A 1 482 ? -11.281 -21.531 13.875 1 71.19 482 GLY A N 1
ATOM 3902 C CA . GLY A 1 482 ? -12.141 -22.391 13.062 1 71.19 482 GLY A CA 1
ATOM 3903 C C . GLY A 1 482 ? -13.438 -22.75 13.766 1 71.19 482 GLY A C 1
ATOM 3904 O O . GLY A 1 482 ? -14.453 -23 13.109 1 71.19 482 GLY A O 1
ATOM 3905 N N . SER A 1 483 ? -13.391 -22.75 15.062 1 63.16 483 SER A N 1
ATOM 3906 C CA . SER A 1 483 ? -14.578 -23.172 15.789 1 63.16 483 SER A CA 1
ATOM 3907 C C . SER A 1 483 ? -15.5 -21.984 16.078 1 63.16 483 SER A C 1
ATOM 3909 O O . SER A 1 483 ? -16.562 -22.156 16.672 1 63.16 483 SER A O 1
ATOM 3911 N N . LEU A 1 484 ? -15.055 -20.812 15.594 1 59.69 484 LEU A N 1
ATOM 3912 C CA . LEU A 1 484 ? -15.906 -19.656 15.844 1 59.69 484 LEU A CA 1
ATOM 3913 C C . LEU A 1 484 ? -17.156 -19.703 14.977 1 59.69 484 LEU A C 1
ATOM 3915 O O . LEU A 1 484 ? -17.078 -19.875 13.758 1 59.69 484 LEU A O 1
ATOM 3919 N N . GLU A 1 485 ? -18.25 -20.344 15.445 1 54.16 485 GLU A N 1
ATOM 3920 C CA . GLU A 1 485 ? -19.531 -20.484 14.773 1 54.16 485 GLU A CA 1
ATOM 3921 C C . GLU A 1 485 ? -20.109 -19.125 14.398 1 54.16 485 GLU A C 1
ATOM 3923 O O . GLU A 1 485 ? -20.359 -18.281 15.266 1 54.16 485 GLU A O 1
ATOM 3928 N N . CYS A 1 486 ? -19.703 -18.547 13.32 1 54.97 486 CYS A N 1
ATOM 3929 C CA . CYS A 1 486 ? -20.422 -17.359 12.875 1 54.97 486 CYS A CA 1
ATOM 3930 C C . CYS A 1 486 ? -21.781 -17.734 12.305 1 54.97 486 CYS A C 1
ATOM 3932 O O . CYS A 1 486 ? -21.859 -18.375 11.258 1 54.97 486 CYS A O 1
ATOM 3934 N N . SER A 1 487 ? -22.703 -18.219 13.109 1 48.75 487 SER A N 1
ATOM 3935 C CA . SER A 1 487 ? -24.047 -18.609 12.703 1 48.75 487 SER A CA 1
ATOM 3936 C C . SER A 1 487 ? -24.922 -17.391 12.43 1 48.75 487 SER A C 1
ATOM 3938 O O . SER A 1 487 ? -24.516 -16.266 12.711 1 48.75 487 SER A O 1
ATOM 3940 N N . HIS A 1 488 ? -25.969 -17.562 11.594 1 51.16 488 HIS A N 1
ATOM 3941 C CA . HIS A 1 488 ? -27.031 -16.578 11.359 1 51.16 488 HIS A CA 1
ATOM 3942 C C . HIS A 1 488 ? -27.406 -15.867 12.648 1 51.16 488 HIS A C 1
ATOM 3944 O O . HIS A 1 488 ? -27.719 -14.672 12.641 1 51.16 488 HIS A O 1
ATOM 3950 N N . ASP A 1 489 ? -27.359 -16.578 13.656 1 48.66 489 ASP A N 1
ATOM 3951 C CA . ASP A 1 489 ? -27.859 -16.047 14.922 1 48.66 489 ASP A CA 1
ATOM 3952 C C . ASP A 1 489 ? -26.797 -15.195 15.617 1 48.66 489 ASP A C 1
ATOM 3954 O O . ASP A 1 489 ? -27.141 -14.328 16.422 1 48.66 489 ASP A O 1
ATOM 3958 N N . TYR A 1 490 ? -25.547 -15.516 15.344 1 49.44 490 TYR A N 1
ATOM 3959 C CA . TYR A 1 490 ? -24.469 -14.727 15.938 1 49.44 490 TYR A CA 1
ATOM 3960 C C . TYR A 1 490 ? -23.547 -14.148 14.867 1 49.44 490 TYR A C 1
ATOM 3962 O O . TYR A 1 490 ? -22.547 -14.766 14.508 1 49.44 490 TYR A O 1
ATOM 3970 N N . PRO A 1 491 ? -24.031 -13.102 14.234 1 52.5 491 PRO A N 1
ATOM 3971 C CA . PRO A 1 491 ? -23.297 -12.531 13.102 1 52.5 491 PRO A CA 1
ATOM 3972 C C . PRO A 1 491 ? -21.875 -12.094 13.461 1 52.5 491 PRO A C 1
ATOM 3974 O O . PRO A 1 491 ? -21.672 -11.438 14.484 1 52.5 491 PRO A O 1
ATOM 3977 N N . CYS A 1 492 ? -20.922 -12.898 13.273 1 54.5 492 CYS A N 1
ATOM 3978 C CA . CYS A 1 492 ? -19.547 -12.461 13.461 1 54.5 492 CYS A CA 1
ATOM 3979 C C . CYS A 1 492 ? -19.219 -11.289 12.547 1 54.5 492 CYS A C 1
ATOM 3981 O O . CYS A 1 492 ? -19.391 -11.383 11.328 1 54.5 492 CYS A O 1
ATOM 3983 N N . GLN A 1 493 ? -19.172 -10.164 13.125 1 52.56 493 GLN A N 1
ATOM 3984 C CA . GLN A 1 493 ? -18.859 -8.93 12.398 1 52.56 493 GLN A CA 1
ATOM 3985 C C . GLN A 1 493 ? -17.469 -8.992 11.797 1 52.56 493 GLN A C 1
ATOM 3987 O O . GLN A 1 493 ? -16.5 -9.32 12.484 1 52.56 493 GLN A O 1
ATOM 3992 N N . GLY A 1 494 ? -17.297 -9.039 10.5 1 55.66 494 GLY A N 1
ATOM 3993 C CA . GLY A 1 494 ? -16.047 -9.055 9.766 1 55.66 494 GLY A CA 1
ATOM 3994 C C . GLY A 1 494 ? -15.859 -10.305 8.93 1 55.66 494 GLY A C 1
ATOM 3995 O O . GLY A 1 494 ? -15.359 -10.242 7.809 1 55.66 494 GLY A O 1
ATOM 3996 N N . PHE A 1 495 ? -16.25 -11.461 9.82 1 55.81 495 PHE A N 1
ATOM 3997 C CA . PHE A 1 495 ? -16.188 -12.695 9.047 1 55.81 495 PHE A CA 1
ATOM 3998 C C . PHE A 1 495 ? -17.438 -12.852 8.18 1 55.81 495 PHE A C 1
ATOM 4000 O O . PHE A 1 495 ? -18.547 -12.586 8.633 1 55.81 495 PHE A O 1
ATOM 4007 N N . ASN A 1 496 ? -17.234 -12.555 6.977 1 59.88 496 ASN A N 1
ATOM 4008 C CA . ASN A 1 496 ? -18.312 -12.742 6.016 1 59.88 496 ASN A CA 1
ATOM 4009 C C . ASN A 1 496 ? -18.203 -14.094 5.309 1 59.88 496 ASN A C 1
ATOM 4011 O O . ASN A 1 496 ? -17.281 -14.867 5.582 1 59.88 496 ASN A O 1
ATOM 4015 N N . ARG A 1 497 ? -19.188 -14.438 4.688 1 61.25 497 ARG A N 1
ATOM 4016 C CA . ARG A 1 497 ? -19.25 -15.664 3.898 1 61.25 497 ARG A CA 1
ATOM 4017 C C . ARG A 1 497 ? -17.953 -15.875 3.117 1 61.25 497 ARG A C 1
ATOM 4019 O O . ARG A 1 497 ? -17.562 -17.016 2.863 1 61.25 497 ARG A O 1
ATOM 4026 N N . HIS A 1 498 ? -17.234 -14.812 3.057 1 63.94 498 HIS A N 1
ATOM 4027 C CA . HIS A 1 498 ? -16.078 -14.938 2.18 1 63.94 498 HIS A CA 1
ATOM 4028 C C . HIS A 1 498 ? -14.773 -14.891 2.977 1 63.94 498 HIS A C 1
ATOM 4030 O O . HIS A 1 498 ? -13.688 -15.039 2.41 1 63.94 498 HIS A O 1
ATOM 4036 N N . ALA A 1 499 ? -14.953 -14.664 4.309 1 71.25 499 ALA A N 1
ATOM 4037 C CA . ALA A 1 499 ? -13.742 -14.602 5.129 1 71.25 499 ALA A CA 1
ATOM 4038 C C . ALA A 1 499 ? -13.914 -15.406 6.414 1 71.25 499 ALA A C 1
ATOM 4040 O O . ALA A 1 499 ? -14.547 -14.938 7.367 1 71.25 499 ALA A O 1
ATOM 4041 N N . HIS A 1 500 ? -13.516 -16.609 6.34 1 73.69 500 HIS A N 1
ATOM 4042 C CA . HIS A 1 500 ? -13.586 -17.438 7.543 1 73.69 500 HIS A CA 1
ATOM 4043 C C . HIS A 1 500 ? -12.461 -18.469 7.566 1 73.69 500 HIS A C 1
ATOM 4045 O O . HIS A 1 500 ? -11.727 -18.609 6.59 1 73.69 500 HIS A O 1
ATOM 4051 N N . PHE A 1 501 ? -12.281 -19.062 8.633 1 76.5 501 PHE A N 1
ATOM 4052 C CA . PHE A 1 501 ? -11.211 -20.031 8.828 1 76.5 501 PHE A CA 1
ATOM 4053 C C . PHE A 1 501 ? -11.773 -21.438 9.016 1 76.5 501 PHE A C 1
ATOM 4055 O O . PHE A 1 501 ? -11.289 -22.203 9.852 1 76.5 501 PHE A O 1
ATOM 4062 N N . ARG A 1 502 ? -12.781 -21.734 8.242 1 75.75 502 ARG A N 1
ATOM 4063 C CA . ARG A 1 502 ? -13.383 -23.047 8.383 1 75.75 502 ARG A CA 1
ATOM 4064 C C . ARG A 1 502 ? -12.703 -24.062 7.469 1 75.75 502 ARG A C 1
ATOM 4066 O O . ARG A 1 502 ? -12.562 -25.234 7.828 1 75.75 502 ARG A O 1
ATOM 4073 N N . ASP A 1 503 ? -12.383 -23.578 6.305 1 80 503 ASP A N 1
ATOM 4074 C CA . ASP A 1 503 ? -11.695 -24.438 5.344 1 80 503 ASP A CA 1
ATOM 4075 C C . ASP A 1 503 ? -10.344 -23.844 4.949 1 80 503 ASP A C 1
ATOM 4077 O O . ASP A 1 503 ? -10.117 -22.641 5.098 1 80 503 ASP A O 1
ATOM 4081 N N . PHE A 1 504 ? -9.477 -24.797 4.602 1 84.69 504 PHE A N 1
ATOM 4082 C CA . PHE A 1 504 ? -8.109 -24.391 4.297 1 84.69 504 PHE A CA 1
ATOM 4083 C C . PHE A 1 504 ? -8.078 -23.406 3.131 1 84.69 504 PHE A C 1
ATOM 4085 O O . PHE A 1 504 ? -7.375 -22.406 3.182 1 84.69 504 PHE A O 1
ATOM 4092 N N . GLY A 1 505 ? -8.82 -23.672 2.076 1 81.5 505 GLY A N 1
ATOM 4093 C CA . GLY A 1 505 ? -8.828 -22.797 0.915 1 81.5 505 GLY A CA 1
ATOM 4094 C C . GLY A 1 505 ? -9.305 -21.391 1.231 1 81.5 505 GLY A C 1
ATOM 4095 O O . GLY A 1 505 ? -8.664 -20.406 0.833 1 81.5 505 GLY A O 1
ATOM 4096 N N . THR A 1 506 ? -10.328 -21.25 1.999 1 83.19 506 THR A N 1
ATOM 4097 C CA . THR A 1 506 ? -10.867 -19.938 2.355 1 83.19 506 THR A CA 1
ATOM 4098 C C . THR A 1 506 ? -9.961 -19.234 3.365 1 83.19 506 THR A C 1
ATOM 4100 O O . THR A 1 506 ? -9.844 -18.016 3.355 1 83.19 506 THR A O 1
ATOM 4103 N N . ALA A 1 507 ? -9.336 -20.047 4.172 1 87.19 507 ALA A N 1
ATOM 4104 C CA . ALA A 1 507 ? -8.398 -19.469 5.129 1 87.19 507 ALA A CA 1
ATOM 4105 C C . ALA A 1 507 ? -7.215 -18.812 4.414 1 87.19 507 ALA A C 1
ATOM 4107 O O . ALA A 1 507 ? -6.789 -17.719 4.777 1 87.19 507 ALA A O 1
ATOM 4108 N N . MET A 1 508 ? -6.797 -19.516 3.414 1 88.06 508 MET A N 1
ATOM 4109 C CA . MET A 1 508 ? -5.688 -18.984 2.629 1 88.06 508 MET A CA 1
ATOM 4110 C C . MET A 1 508 ? -6.098 -17.688 1.927 1 88.06 508 MET A C 1
ATOM 4112 O O . MET A 1 508 ? -5.332 -16.719 1.901 1 88.06 508 MET A O 1
ATOM 4116 N N . LEU A 1 509 ? -7.238 -17.688 1.456 1 84.94 509 LEU A N 1
ATOM 4117 C CA . LEU A 1 509 ? -7.738 -16.5 0.76 1 84.94 509 LEU A CA 1
ATOM 4118 C C . LEU A 1 509 ? -7.965 -15.352 1.735 1 84.94 509 LEU A C 1
ATOM 4120 O O . LEU A 1 509 ? -7.734 -14.188 1.396 1 84.94 509 LEU A O 1
ATOM 4124 N N . THR A 1 510 ? -8.391 -15.703 2.877 1 86 510 THR A N 1
ATOM 4125 C CA . THR A 1 510 ? -8.609 -14.68 3.9 1 86 510 THR A CA 1
ATOM 4126 C C . THR A 1 510 ? -7.285 -14.039 4.309 1 86 510 THR A C 1
ATOM 4128 O O . THR A 1 510 ? -7.203 -12.82 4.465 1 86 510 THR A O 1
ATOM 4131 N N . LEU A 1 511 ? -6.352 -14.883 4.457 1 88.5 511 LEU A N 1
ATOM 4132 C CA . LEU A 1 511 ? -5.043 -14.352 4.824 1 88.5 511 LEU A CA 1
ATOM 4133 C C . LEU A 1 511 ? -4.461 -13.508 3.695 1 88.5 511 LEU A C 1
ATOM 4135 O O . LEU A 1 511 ? -3.789 -12.508 3.945 1 88.5 511 LEU A O 1
ATOM 4139 N N . PHE A 1 512 ? -4.727 -13.953 2.494 1 86.88 512 PHE A N 1
ATOM 4140 C CA . PHE A 1 512 ? -4.285 -13.172 1.349 1 86.88 512 PHE A CA 1
ATOM 4141 C C . PHE A 1 512 ? -5 -11.828 1.303 1 86.88 512 PHE A C 1
ATOM 4143 O O . PHE A 1 512 ? -4.398 -10.805 0.965 1 86.88 512 PHE A O 1
ATOM 4150 N N . ARG A 1 513 ? -6.203 -11.812 1.646 1 86.06 513 ARG A N 1
ATOM 4151 C CA . ARG A 1 513 ? -6.984 -10.578 1.732 1 86.06 513 ARG A CA 1
ATOM 4152 C C . ARG A 1 513 ? -6.418 -9.648 2.793 1 86.06 513 ARG A C 1
ATOM 4154 O O . ARG A 1 513 ? -6.293 -8.438 2.564 1 86.06 513 ARG A O 1
ATOM 4161 N N . ILE A 1 514 ? -5.984 -10.219 3.875 1 86.5 514 ILE A N 1
ATOM 4162 C CA . ILE A 1 514 ? -5.414 -9.43 4.965 1 86.5 514 ILE A CA 1
ATOM 4163 C C . ILE A 1 514 ? -4.059 -8.867 4.547 1 86.5 514 ILE A C 1
ATOM 4165 O O . ILE A 1 514 ? -3.752 -7.707 4.816 1 86.5 514 ILE A O 1
ATOM 4169 N N . ALA A 1 515 ? -3.387 -9.703 3.855 1 86.5 515 ALA A N 1
ATOM 4170 C CA . ALA A 1 515 ? -2.051 -9.289 3.434 1 86.5 515 ALA A CA 1
ATOM 4171 C C . ALA A 1 515 ? -2.121 -8.164 2.408 1 86.5 515 ALA A C 1
ATOM 4173 O O . ALA A 1 515 ? -1.228 -7.312 2.348 1 86.5 515 ALA A O 1
ATOM 4174 N N . THR A 1 516 ? -3.174 -8.102 1.616 1 84.69 516 THR A N 1
ATOM 4175 C CA . THR A 1 516 ? -3.328 -7.07 0.598 1 84.69 516 THR A CA 1
ATOM 4176 C C . THR A 1 516 ? -4.09 -5.875 1.154 1 84.69 516 THR A C 1
ATOM 4178 O O . THR A 1 516 ? -4.293 -4.879 0.453 1 84.69 516 THR A O 1
ATOM 4181 N N . GLY A 1 517 ? -4.43 -5.914 2.391 1 79.38 517 GLY A N 1
ATOM 4182 C CA . GLY A 1 517 ? -5.004 -4.777 3.096 1 79.38 517 GLY A CA 1
ATOM 4183 C C . GLY A 1 517 ? -6.461 -4.531 2.744 1 79.38 517 GLY A C 1
ATOM 4184 O O . GLY A 1 517 ? -6.973 -3.428 2.939 1 79.38 517 GLY A O 1
ATOM 4185 N N . ASP A 1 518 ? -7.078 -5.504 2.164 1 80.5 518 ASP A N 1
ATOM 4186 C CA . ASP A 1 518 ? -8.477 -5.289 1.814 1 80.5 518 ASP A CA 1
ATOM 4187 C C . ASP A 1 518 ? -9.391 -5.602 2.996 1 80.5 518 ASP A C 1
ATOM 4189 O O . ASP A 1 518 ? -9.523 -6.758 3.4 1 80.5 518 ASP A O 1
ATOM 4193 N N . ASN A 1 519 ? -10.039 -4.621 3.578 1 74.75 519 ASN A N 1
ATOM 4194 C CA . ASN A 1 519 ? -11.047 -4.688 4.633 1 74.75 519 ASN A CA 1
ATOM 4195 C C . ASN A 1 519 ? -10.562 -5.512 5.82 1 74.75 519 ASN A C 1
ATOM 4197 O O . ASN A 1 519 ? -11.32 -6.32 6.367 1 74.75 519 ASN A O 1
ATOM 4201 N N . TRP A 1 520 ? -9.305 -5.426 6.137 1 77.25 520 TRP A N 1
ATOM 4202 C CA . TRP A 1 520 ? -8.797 -6.211 7.258 1 77.25 520 TRP A CA 1
ATOM 4203 C C . TRP A 1 520 ? -9.258 -5.625 8.586 1 77.25 520 TRP A C 1
ATOM 4205 O O . TRP A 1 520 ? -9.328 -6.332 9.594 1 77.25 520 TRP A O 1
ATOM 4215 N N . ASN A 1 521 ? -9.602 -4.289 8.5 1 76.12 521 ASN A N 1
ATOM 4216 C CA . ASN A 1 521 ? -10.141 -3.666 9.711 1 76.12 521 ASN A CA 1
ATOM 4217 C C . ASN A 1 521 ? -11.414 -4.359 10.18 1 76.12 521 ASN A C 1
ATOM 4219 O O . ASN A 1 521 ? -11.664 -4.465 11.375 1 76.12 521 ASN A O 1
ATOM 4223 N N . GLY A 1 522 ? -12.211 -4.883 9.227 1 71.44 522 GLY A N 1
ATOM 4224 C CA . GLY A 1 522 ? -13.422 -5.605 9.578 1 71.44 522 GLY A CA 1
ATOM 4225 C C . GLY A 1 522 ? -13.148 -6.988 10.141 1 71.44 522 GLY A C 1
ATOM 4226 O O . GLY A 1 522 ? -13.883 -7.465 11.008 1 71.44 522 GLY A O 1
ATOM 4227 N N . ILE A 1 523 ? -12.016 -7.539 9.812 1 71.25 523 ILE A N 1
ATOM 4228 C CA . ILE A 1 523 ? -11.688 -8.906 10.203 1 71.25 523 ILE A CA 1
ATOM 4229 C C . ILE A 1 523 ? -11.016 -8.898 11.57 1 71.25 523 ILE A C 1
ATOM 4231 O O . ILE A 1 523 ? -11.211 -9.82 12.367 1 71.25 523 ILE A O 1
ATOM 4235 N N . LEU A 1 524 ? -10.219 -7.914 11.875 1 70.31 524 LE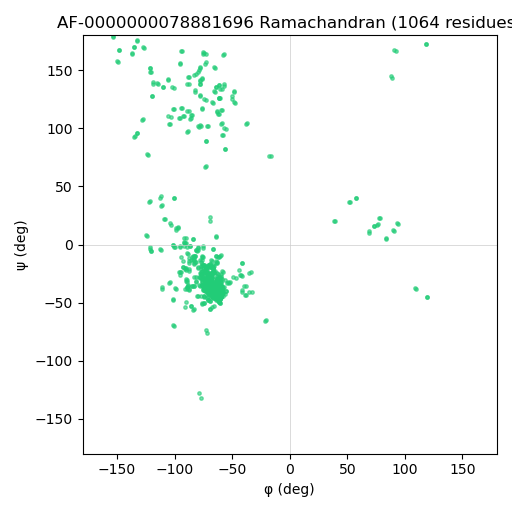U A N 1
ATOM 4236 C CA . LEU A 1 524 ? -9.422 -7.859 13.094 1 70.31 524 LEU A CA 1
ATOM 4237 C C . LEU A 1 524 ? -10.32 -7.875 14.328 1 70.31 524 LEU A C 1
ATOM 4239 O O . LEU A 1 524 ? -10.031 -8.578 15.305 1 70.31 524 LEU A O 1
ATOM 4243 N N . LYS A 1 525 ? -11.328 -7.055 14.422 1 64.5 525 LYS A N 1
ATOM 4244 C CA . LYS A 1 525 ? -12.117 -7.004 15.648 1 64.5 525 LYS A CA 1
ATOM 4245 C C . LYS A 1 525 ? -13.422 -7.781 15.5 1 64.5 525 LYS A C 1
ATOM 4247 O O . LYS A 1 525 ? -14.5 -7.188 15.461 1 64.5 525 LYS A O 1
ATOM 4252 N N . VAL A 1 526 ? -13.484 -8.945 14.852 1 56.22 526 VAL A N 1
ATOM 4253 C CA . VAL A 1 526 ? -14.625 -9.859 14.891 1 56.22 526 VAL A CA 1
ATOM 4254 C C . VAL A 1 526 ? -14.812 -10.375 16.312 1 56.22 526 VAL A C 1
ATOM 4256 O O . VAL A 1 526 ? -15.711 -11.188 16.562 1 56.22 526 VAL A O 1
ATOM 4259 N N . GLY A 1 527 ? -14.195 -10.008 17.359 1 47.03 527 GLY A N 1
ATOM 4260 C CA . GLY A 1 527 ? -14.422 -10.789 18.562 1 47.03 527 GLY A CA 1
ATOM 4261 C C . GLY A 1 527 ? -15.883 -10.859 18.953 1 47.03 527 GLY A C 1
ATOM 4262 O O . GLY A 1 527 ? -16.688 -10.039 18.531 1 47.03 527 GLY A O 1
ATOM 4263 N N . PRO A 1 528 ? -16.344 -12.016 19.359 1 41.59 528 PRO A N 1
ATOM 4264 C CA . PRO A 1 528 ? -17.672 -12.195 19.953 1 41.59 528 PRO A CA 1
ATOM 4265 C C . PRO A 1 528 ? -18.078 -11.031 20.844 1 41.59 528 PRO A C 1
ATOM 4267 O O . PRO A 1 528 ? -17.25 -10.453 21.547 1 41.59 528 PRO A O 1
ATOM 4270 N N . THR A 1 529 ? -18.984 -10.109 20.453 1 39.44 529 THR A N 1
ATOM 4271 C CA . THR A 1 529 ? -19.5 -9.305 21.562 1 39.44 529 THR A CA 1
ATOM 4272 C C . THR A 1 529 ? -19.312 -10.016 22.891 1 39.44 529 THR A C 1
ATOM 4274 O O . THR A 1 529 ? -19.047 -9.375 23.906 1 39.44 529 THR A O 1
ATOM 4277 N N . ASN A 1 530 ? -19.953 -11.18 23.203 1 34.62 530 ASN A N 1
ATOM 4278 C CA . ASN A 1 530 ? -19.938 -11.93 24.453 1 34.62 530 ASN A CA 1
ATOM 4279 C C . ASN A 1 530 ? -18.641 -12.703 24.641 1 34.62 530 ASN A C 1
ATOM 4281 O O . ASN A 1 530 ? -18.469 -13.406 25.641 1 34.62 530 ASN A O 1
ATOM 4285 N N . THR A 1 531 ? -18.172 -13.453 23.719 1 34.19 531 THR A N 1
ATOM 4286 C CA . THR A 1 531 ? -17.141 -14.383 24.172 1 34.19 531 THR A CA 1
ATOM 4287 C C . THR A 1 531 ? -15.82 -13.648 24.406 1 34.19 531 THR A C 1
ATOM 4289 O O . THR A 1 531 ? -15.594 -12.578 23.828 1 34.19 531 THR A O 1
ATOM 4292 N N . VAL A 1 532 ? -14.812 -14.383 25.219 1 30.53 532 VAL A N 1
ATOM 4293 C CA . VAL A 1 532 ? -13.516 -14.164 25.844 1 30.53 532 VAL A CA 1
ATOM 4294 C C . VAL A 1 532 ? -12.516 -13.672 24.812 1 30.53 532 VAL A C 1
ATOM 4296 O O . VAL A 1 532 ? -12.375 -14.273 23.734 1 30.53 532 VAL A O 1
ATOM 4299 N N . THR A 1 533 ? -12.219 -12.352 24.719 1 32.56 533 THR A N 1
ATOM 4300 C CA . THR A 1 533 ? -11.039 -11.672 24.203 1 32.56 533 THR A CA 1
ATOM 4301 C C . THR A 1 533 ? -9.867 -12.641 24.078 1 32.56 533 THR A C 1
ATOM 4303 O O . THR A 1 533 ? -9.445 -13.234 25.078 1 32.56 533 THR A O 1
ATOM 4306 N N . LEU A 1 534 ? -9.75 -13.547 23.094 1 27.58 534 LEU A N 1
ATOM 4307 C CA . LEU A 1 534 ? -8.422 -14.133 23.078 1 27.58 534 LEU A CA 1
ATOM 4308 C C . LEU A 1 534 ? -7.355 -13.07 22.828 1 27.58 534 LEU A C 1
ATOM 4310 O O . LEU A 1 534 ? -7.52 -12.219 21.953 1 27.58 534 LEU A O 1
ATOM 4314 N N . ILE B 1 1 ? 17.312 48.781 -33.062 1 47.47 1 ILE B N 1
ATOM 4315 C CA . ILE B 1 1 ? 16.547 48.875 -31.828 1 47.47 1 ILE B CA 1
ATOM 4316 C C . ILE B 1 1 ? 16.812 50.25 -31.172 1 47.47 1 ILE B C 1
ATOM 4318 O O . ILE B 1 1 ? 17.969 50.594 -30.891 1 47.47 1 ILE B O 1
ATOM 4322 N N . SER B 1 2 ? 15.922 51.062 -31.266 1 56.5 2 SER B N 1
ATOM 4323 C CA . SER B 1 2 ? 16.062 52.438 -30.797 1 56.5 2 SER B CA 1
ATOM 4324 C C . SER B 1 2 ? 16.625 52.469 -29.375 1 56.5 2 SER B C 1
ATOM 4326 O O . SER B 1 2 ? 16.422 51.562 -28.594 1 56.5 2 SER B O 1
ATOM 4328 N N . PRO B 1 3 ? 17.641 53.281 -29.141 1 63.75 3 PRO B N 1
ATOM 4329 C CA . PRO B 1 3 ? 18.328 53.438 -27.859 1 63.75 3 PRO B CA 1
ATOM 4330 C C . PRO B 1 3 ? 17.359 53.469 -26.672 1 63.75 3 PRO B C 1
ATOM 4332 O O . PRO B 1 3 ? 17.688 52.969 -25.594 1 63.75 3 PRO B O 1
ATOM 4335 N N . CYS B 1 4 ? 16.234 54.125 -26.859 1 61.34 4 CYS B N 1
ATOM 4336 C CA . CYS B 1 4 ? 15.234 54.219 -25.797 1 61.34 4 CYS B CA 1
ATOM 4337 C C . CYS B 1 4 ? 14.664 52.844 -25.484 1 61.34 4 CYS B C 1
ATOM 4339 O O . CYS B 1 4 ? 14.438 52.5 -24.312 1 61.34 4 CYS B O 1
ATOM 4341 N N . LEU B 1 5 ? 14.477 52.062 -26.5 1 66 5 LEU B N 1
ATOM 4342 C CA . LEU B 1 5 ? 13.938 50.719 -26.328 1 66 5 LEU B CA 1
ATOM 4343 C C . LEU B 1 5 ? 14.938 49.844 -25.594 1 66 5 LEU B C 1
ATOM 4345 O O . LEU B 1 5 ? 14.547 48.969 -24.797 1 66 5 LEU B O 1
ATOM 4349 N N . PHE B 1 6 ? 16.125 50.281 -25.812 1 71.69 6 PHE B N 1
ATOM 4350 C CA . PHE B 1 6 ? 17.172 49.531 -25.172 1 71.69 6 PHE B CA 1
ATOM 4351 C C . PHE B 1 6 ? 17.219 49.812 -23.672 1 71.69 6 PHE B C 1
ATOM 4353 O O . PHE B 1 6 ? 17.391 48.906 -22.859 1 71.69 6 PHE B O 1
ATOM 4360 N N . ARG B 1 7 ? 17.125 51.125 -23.375 1 75.56 7 ARG B N 1
ATOM 4361 C CA . ARG B 1 7 ? 17.125 51.469 -21.953 1 75.56 7 ARG B CA 1
ATOM 4362 C C . ARG B 1 7 ? 15.906 50.906 -21.25 1 75.56 7 ARG B C 1
ATOM 4364 O O . ARG B 1 7 ? 16 50.469 -20.109 1 75.56 7 ARG B O 1
ATOM 4371 N N . PHE B 1 8 ? 14.82 50.969 -21.938 1 79.94 8 PHE B N 1
ATOM 4372 C CA . PHE B 1 8 ? 13.602 50.375 -21.391 1 79.94 8 PHE B CA 1
ATOM 4373 C C . PHE B 1 8 ? 13.75 48.875 -21.172 1 79.94 8 PHE B C 1
ATOM 4375 O O . PHE B 1 8 ? 13.344 48.375 -20.125 1 79.94 8 PHE B O 1
ATOM 4382 N N . ARG B 1 9 ? 14.344 48.25 -22 1 80.81 9 ARG B N 1
ATOM 4383 C CA . ARG B 1 9 ? 14.57 46.812 -21.906 1 80.81 9 ARG B CA 1
ATOM 4384 C C . ARG B 1 9 ? 15.508 46.469 -20.75 1 80.81 9 ARG B C 1
ATOM 4386 O O . ARG B 1 9 ? 15.305 45.5 -20.031 1 80.81 9 ARG B O 1
ATOM 4393 N N . GLN B 1 10 ? 16.406 47.344 -20.547 1 81.94 10 GLN B N 1
ATOM 4394 C CA . GLN B 1 10 ? 17.359 47.125 -19.453 1 81.94 10 GLN B CA 1
ATOM 4395 C C . GLN B 1 10 ? 16.688 47.344 -18.109 1 81.94 10 GLN B C 1
ATOM 4397 O O . GLN B 1 10 ? 16.984 46.625 -17.141 1 81.94 10 GLN B O 1
ATOM 4402 N N . ARG B 1 11 ? 15.828 48.312 -18.078 1 84.38 11 ARG B N 1
ATOM 4403 C CA . ARG B 1 11 ? 15.102 48.531 -16.844 1 84.38 11 ARG B CA 1
ATOM 4404 C C . ARG B 1 11 ? 14.18 47.375 -16.516 1 84.38 11 ARG B C 1
ATOM 4406 O O . ARG B 1 11 ? 14.039 46.969 -15.359 1 84.38 11 ARG B O 1
ATOM 4413 N N . MET B 1 12 ? 13.578 46.875 -17.547 1 83.44 12 MET B N 1
ATOM 4414 C CA . MET B 1 12 ? 12.672 45.75 -17.344 1 83.44 12 MET B CA 1
ATOM 4415 C C . MET B 1 12 ? 13.445 44.5 -16.938 1 83.44 12 MET B C 1
ATOM 4417 O O . MET B 1 12 ? 12.977 43.719 -16.109 1 83.44 12 MET B O 1
ATOM 4421 N N . ARG B 1 13 ? 14.562 44.375 -17.422 1 82 13 ARG B N 1
ATOM 4422 C CA . ARG B 1 13 ? 15.406 43.25 -17.047 1 82 13 ARG B CA 1
ATOM 4423 C C . ARG B 1 13 ? 15.875 43.375 -15.602 1 82 13 ARG B C 1
ATOM 4425 O O . ARG B 1 13 ? 15.961 42.344 -14.898 1 82 13 ARG B O 1
ATOM 4432 N N . ALA B 1 14 ? 16.078 44.562 -15.211 1 84.5 14 ALA B N 1
ATOM 4433 C CA . ALA B 1 14 ? 16.5 44.812 -13.836 1 84.5 14 ALA B CA 1
ATOM 4434 C C . ALA B 1 14 ? 15.383 44.5 -12.852 1 84.5 14 ALA B C 1
ATOM 4436 O O . ALA B 1 14 ? 15.625 43.938 -11.781 1 84.5 14 ALA B O 1
ATOM 4437 N N . VAL B 1 15 ? 14.211 44.781 -13.242 1 82.12 15 VAL B N 1
ATOM 4438 C CA . VAL B 1 15 ? 13.055 44.562 -12.383 1 82.12 15 VAL B CA 1
ATOM 4439 C C . VAL B 1 15 ? 12.789 43.062 -12.273 1 82.12 15 VAL B C 1
ATOM 4441 O O . VAL B 1 15 ? 12.516 42.562 -11.18 1 82.12 15 VAL B O 1
ATOM 4444 N N . CYS B 1 16 ? 12.977 42.375 -13.352 1 78.75 16 CYS B N 1
ATOM 4445 C CA . CYS B 1 16 ? 12.672 40.969 -13.398 1 78.75 16 CYS B CA 1
ATOM 4446 C C . CYS B 1 16 ? 13.734 40.156 -12.664 1 78.75 16 CYS B C 1
ATOM 4448 O O . CYS B 1 16 ? 13.453 39.062 -12.148 1 78.75 16 CYS B O 1
ATOM 4450 N N . SER B 1 17 ? 14.891 40.688 -12.656 1 78.31 17 SER B N 1
ATOM 4451 C CA . SER B 1 17 ? 15.992 39.938 -12.078 1 78.31 17 SER B CA 1
ATOM 4452 C C . SER B 1 17 ? 16.047 40.094 -10.562 1 78.31 17 SER B C 1
ATOM 4454 O O . SER B 1 17 ? 16.703 39.344 -9.867 1 78.31 17 SER B O 1
ATOM 4456 N N . HIS B 1 18 ? 15.25 41.062 -10.039 1 81.12 18 HIS B N 1
ATOM 4457 C CA . HIS B 1 18 ? 15.266 41.281 -8.594 1 81.12 18 HIS B CA 1
ATOM 4458 C C . HIS B 1 18 ? 14.453 40.219 -7.867 1 81.12 18 HIS B C 1
ATOM 4460 O O . HIS B 1 18 ? 13.375 39.844 -8.32 1 81.12 18 HIS B O 1
ATOM 4466 N N . ARG B 1 19 ? 14.93 39.75 -6.812 1 80.44 19 ARG B N 1
ATOM 4467 C CA . ARG B 1 19 ? 14.32 38.719 -6.004 1 80.44 19 ARG B CA 1
ATOM 4468 C C . ARG B 1 19 ? 12.977 39.188 -5.441 1 80.44 19 ARG B C 1
ATOM 4470 O O . ARG B 1 19 ? 12.078 38.375 -5.227 1 80.44 19 ARG B O 1
ATOM 4477 N N . ALA B 1 20 ? 12.883 40.469 -5.227 1 84.88 20 ALA B N 1
ATOM 4478 C CA . ALA B 1 20 ? 11.641 41.031 -4.684 1 84.88 20 ALA B CA 1
ATOM 4479 C C . ALA B 1 20 ? 10.484 40.844 -5.668 1 84.88 20 ALA B C 1
ATOM 4481 O O . ALA B 1 20 ? 9.336 40.625 -5.254 1 84.88 20 ALA B O 1
ATOM 4482 N N . PHE B 1 21 ? 10.766 40.938 -6.891 1 85.69 21 PHE B N 1
ATOM 4483 C CA . PHE B 1 21 ? 9.75 40.75 -7.922 1 85.69 21 PHE B CA 1
ATOM 4484 C C . PHE B 1 21 ? 9.156 39.344 -7.828 1 85.69 21 PHE B C 1
ATOM 4486 O O . PHE B 1 21 ? 7.938 39.188 -7.895 1 85.69 21 PHE B O 1
ATOM 4493 N N . ASP B 1 22 ? 9.938 38.406 -7.484 1 83.94 22 ASP B N 1
ATOM 4494 C CA . ASP B 1 22 ? 9.484 37.031 -7.391 1 83.94 22 ASP B CA 1
ATOM 4495 C C . ASP B 1 22 ? 8.586 36.812 -6.168 1 83.94 22 ASP B C 1
ATOM 4497 O O . ASP B 1 22 ? 7.574 36.125 -6.242 1 83.94 22 ASP B O 1
ATOM 4501 N N . TYR B 1 23 ? 8.938 37.469 -5.176 1 87.75 23 TYR B N 1
ATOM 4502 C CA . TYR B 1 23 ? 8.156 37.344 -3.947 1 87.75 23 TYR B CA 1
ATOM 4503 C C . TYR B 1 23 ? 6.805 38 -4.078 1 87.75 23 TYR B C 1
ATOM 4505 O O . TYR B 1 23 ? 5.793 37.5 -3.59 1 87.75 23 TYR B O 1
ATOM 4513 N N . VAL B 1 24 ? 6.801 39.156 -4.73 1 89.69 24 VAL B N 1
ATOM 4514 C CA . VAL B 1 24 ? 5.551 39.875 -4.914 1 89.69 24 VAL B CA 1
ATOM 4515 C C . VAL B 1 24 ? 4.598 39.062 -5.781 1 89.69 24 VAL B C 1
ATOM 4517 O O . VAL B 1 24 ? 3.412 38.938 -5.461 1 89.69 24 VAL B O 1
ATOM 4520 N N . ILE B 1 25 ? 5.105 38.531 -6.777 1 88.56 25 ILE B N 1
ATOM 4521 C CA . ILE B 1 25 ? 4.285 37.719 -7.672 1 88.56 25 ILE B CA 1
ATOM 4522 C C . ILE B 1 25 ? 3.789 36.469 -6.934 1 88.56 25 ILE B C 1
ATOM 4524 O O . ILE B 1 25 ? 2.646 36.031 -7.117 1 88.56 25 ILE B O 1
ATOM 4528 N N . LEU B 1 26 ? 4.629 35.906 -6.129 1 88.56 26 LEU B N 1
ATOM 4529 C CA . LEU B 1 26 ? 4.246 34.75 -5.352 1 88.56 26 LEU B CA 1
ATOM 4530 C C . LEU B 1 26 ? 3.072 35.062 -4.43 1 88.56 26 LEU B C 1
ATOM 4532 O O . LEU B 1 26 ? 2.156 34.25 -4.281 1 88.56 26 LEU B O 1
ATOM 4536 N N . VAL B 1 27 ? 3.105 36.188 -3.852 1 91.75 27 VAL B N 1
ATOM 4537 C CA . VAL B 1 27 ? 2.025 36.594 -2.963 1 91.75 27 VAL B CA 1
ATOM 4538 C C . VAL B 1 27 ? 0.722 36.719 -3.752 1 91.75 27 VAL B C 1
ATOM 4540 O O . VAL B 1 27 ? -0.334 36.281 -3.283 1 91.75 27 VAL B O 1
ATOM 4543 N N . PHE B 1 28 ? 0.816 37.281 -4.918 1 91.06 28 PHE B N 1
ATOM 4544 C CA . PHE B 1 28 ? -0.365 37.406 -5.762 1 91.06 28 PHE B CA 1
ATOM 4545 C C . PHE B 1 28 ? -0.884 36.031 -6.164 1 91.06 28 PHE B C 1
ATOM 4547 O O . PHE B 1 28 ? -2.096 35.812 -6.258 1 91.06 28 PHE B O 1
ATOM 4554 N N . ILE B 1 29 ? 0.013 35.156 -6.363 1 90.12 29 ILE B N 1
ATOM 4555 C CA . ILE B 1 29 ? -0.376 33.781 -6.723 1 90.12 29 ILE B CA 1
ATOM 4556 C C . ILE B 1 29 ? -1.11 33.125 -5.555 1 90.12 29 ILE B C 1
ATOM 4558 O O . ILE B 1 29 ? -2.162 32.531 -5.742 1 90.12 29 ILE B O 1
ATOM 4562 N N . ILE B 1 30 ? -0.594 33.25 -4.375 1 90.12 30 ILE B N 1
ATOM 4563 C CA . ILE B 1 30 ? -1.191 32.656 -3.188 1 90.12 30 ILE B CA 1
ATOM 4564 C C . ILE B 1 30 ? -2.59 33.219 -2.969 1 90.12 30 ILE B C 1
ATOM 4566 O O . ILE B 1 30 ? -3.523 32.5 -2.641 1 90.12 30 ILE B O 1
ATOM 4570 N N . PHE B 1 31 ? -2.762 34.531 -3.244 1 91.31 31 PHE B N 1
ATOM 4571 C CA . PHE B 1 31 ? -4.07 35.156 -3.105 1 91.31 31 PHE B CA 1
ATOM 4572 C C . PHE B 1 31 ? -5.035 34.656 -4.164 1 91.31 31 PHE B C 1
ATOM 4574 O O . PHE B 1 31 ? -6.219 34.438 -3.889 1 91.31 31 PHE B O 1
ATOM 4581 N N . SER B 1 32 ? -4.512 34.5 -5.309 1 88.94 32 SER B N 1
ATOM 4582 C CA . SER B 1 32 ? -5.34 33.969 -6.379 1 88.94 32 SER B CA 1
ATOM 4583 C C . SER B 1 32 ? -5.82 32.562 -6.047 1 88.94 32 SER B C 1
ATOM 4585 O O . SER B 1 32 ? -6.961 32.188 -6.332 1 88.94 32 SER B O 1
ATOM 4587 N N . CYS B 1 33 ? -4.945 31.781 -5.445 1 88.5 33 CYS B N 1
ATOM 4588 C CA . CYS B 1 33 ? -5.309 30.438 -5.035 1 88.5 33 CYS B CA 1
ATOM 4589 C C . CYS B 1 33 ? -6.352 30.469 -3.926 1 88.5 33 CYS B C 1
ATOM 4591 O O . CYS B 1 33 ? -7.266 29.641 -3.906 1 88.5 33 CYS B O 1
ATOM 4593 N N . ALA B 1 34 ? -6.223 31.375 -3.057 1 88.31 34 ALA B N 1
ATOM 4594 C CA . ALA B 1 34 ? -7.184 31.516 -1.966 1 88.31 34 ALA B CA 1
ATOM 4595 C C . ALA B 1 34 ? -8.578 31.844 -2.498 1 88.31 34 ALA B C 1
ATOM 4597 O O . ALA B 1 34 ? -9.578 31.312 -2.018 1 88.31 34 ALA B O 1
ATOM 4598 N N . VAL B 1 35 ? -8.609 32.688 -3.467 1 87.44 35 VAL B N 1
ATOM 4599 C CA . VAL B 1 35 ? -9.883 33.094 -4.07 1 87.44 35 VAL B CA 1
ATOM 4600 C C . VAL B 1 35 ? -10.484 31.875 -4.793 1 87.44 35 VAL B C 1
ATOM 4602 O O . VAL B 1 35 ? -11.695 31.656 -4.734 1 87.44 35 VAL B O 1
ATOM 4605 N N . LEU B 1 36 ? -9.648 31.141 -5.414 1 85.75 36 LEU B N 1
ATOM 4606 C CA . LEU B 1 36 ? -10.109 29.953 -6.113 1 85.75 36 LEU B CA 1
ATOM 4607 C C . LEU B 1 36 ? -10.688 28.938 -5.133 1 85.75 36 LEU B C 1
ATOM 4609 O O . LEU B 1 36 ? -11.656 28.25 -5.445 1 85.75 36 LEU B O 1
ATOM 4613 N N . ALA B 1 37 ? -10.109 28.844 -3.994 1 85 37 ALA B N 1
ATOM 4614 C CA . ALA B 1 37 ? -10.531 27.875 -2.984 1 85 37 ALA B CA 1
ATOM 4615 C C . ALA B 1 37 ? -11.906 28.234 -2.422 1 85 37 ALA B C 1
ATOM 4617 O O . ALA B 1 37 ? -12.625 27.359 -1.942 1 85 37 ALA B O 1
ATOM 4618 N N . ILE B 1 38 ? -12.219 29.453 -2.465 1 83.81 38 ILE B N 1
ATOM 4619 C CA . ILE B 1 38 ? -13.492 29.906 -1.914 1 83.81 38 ILE B CA 1
ATOM 4620 C C . ILE B 1 38 ? -14.602 29.703 -2.939 1 83.81 38 ILE B C 1
ATOM 4622 O O . ILE B 1 38 ? -15.781 29.641 -2.584 1 83.81 38 ILE B O 1
ATOM 4626 N N . GLU B 1 39 ? -14.219 29.453 -4.121 1 76.81 39 GLU B N 1
ATOM 4627 C CA . GLU B 1 39 ? -15.211 29.281 -5.18 1 76.81 39 GLU B CA 1
ATOM 4628 C C . GLU B 1 39 ? -15.969 27.969 -5.023 1 76.81 39 GLU B C 1
ATOM 4630 O O . GLU B 1 39 ? -15.359 26.906 -4.953 1 76.81 39 GLU B O 1
ATOM 4635 N N . ALA B 1 40 ? -17.219 28.062 -4.488 1 70.5 40 ALA B N 1
ATOM 4636 C CA . ALA B 1 40 ? -18.094 26.906 -4.332 1 70.5 40 ALA B CA 1
ATOM 4637 C C . ALA B 1 40 ? -19.219 26.922 -5.375 1 70.5 40 ALA B C 1
ATOM 4639 O O . ALA B 1 40 ? -19.594 27.984 -5.867 1 70.5 40 ALA B O 1
ATOM 4640 N N . PRO B 1 41 ? -19.516 25.734 -5.836 1 65.62 41 PRO B N 1
ATOM 4641 C CA . PRO B 1 41 ? -20.562 25.672 -6.871 1 65.62 41 PRO B CA 1
ATOM 4642 C C . PRO B 1 41 ? -21.891 26.266 -6.41 1 65.62 41 PRO B C 1
ATOM 4644 O O . PRO B 1 41 ? -22.703 26.688 -7.234 1 65.62 41 PRO B O 1
ATOM 4647 N N . ASP B 1 42 ? -22.062 26.281 -5.074 1 64.44 42 ASP B N 1
ATOM 4648 C CA . ASP B 1 42 ? -23.375 26.688 -4.582 1 64.44 42 ASP B CA 1
ATOM 4649 C C . ASP B 1 42 ? -23.484 28.203 -4.5 1 64.44 42 ASP B C 1
ATOM 4651 O O . ASP B 1 42 ? -24.531 28.734 -4.105 1 64.44 42 ASP B O 1
ATOM 4655 N N . ILE B 1 43 ? -22.453 28.891 -4.969 1 67.81 43 ILE B N 1
ATOM 4656 C CA . ILE B 1 43 ? -22.531 30.344 -4.879 1 67.81 43 ILE B CA 1
ATOM 4657 C C . ILE B 1 43 ? -23.469 30.875 -5.953 1 67.81 43 ILE B C 1
ATOM 4659 O O . ILE B 1 43 ? -23.344 30.516 -7.129 1 67.81 43 ILE B O 1
ATOM 4663 N N . ALA B 1 44 ? -24.5 31.469 -5.438 1 64.44 44 ALA B N 1
ATOM 4664 C CA . ALA B 1 44 ? -25.531 32 -6.32 1 64.44 44 ALA B CA 1
ATOM 4665 C C . ALA B 1 44 ? -24.906 32.875 -7.418 1 64.44 44 ALA B C 1
ATOM 4667 O O . ALA B 1 44 ? -23.953 33.594 -7.176 1 64.44 44 ALA B O 1
ATOM 4668 N N . GLU B 1 45 ? -25.234 32.594 -8.68 1 64.12 45 GLU B N 1
ATOM 4669 C CA . GLU B 1 45 ? -24.719 33.312 -9.836 1 64.12 45 GLU B CA 1
ATOM 4670 C C . GLU B 1 45 ? -24.859 34.812 -9.648 1 64.12 45 GLU B C 1
ATOM 4672 O O . GLU B 1 45 ? -24.016 35.594 -10.141 1 64.12 45 GLU B O 1
ATOM 4677 N N . GLN B 1 46 ? -25.875 35.219 -8.852 1 65.25 46 GLN B N 1
ATOM 4678 C CA . GLN B 1 46 ? -26.109 36.656 -8.773 1 65.25 46 GLN B CA 1
ATOM 4679 C C . GLN B 1 46 ? -25.703 37.188 -7.402 1 65.25 46 GLN B C 1
ATOM 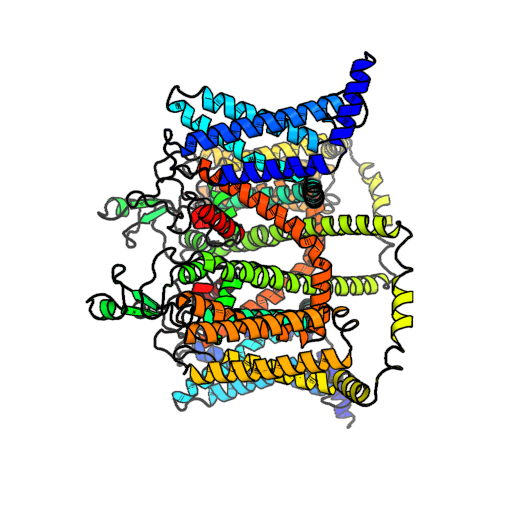4681 O O . GLN B 1 46 ? -25.984 38.344 -7.078 1 65.25 46 GLN B O 1
ATOM 4686 N N . GLY B 1 47 ? -24.812 36.406 -6.73 1 72 47 GLY B N 1
ATOM 4687 C CA . GLY B 1 47 ? -24.5 36.875 -5.383 1 72 47 GLY B CA 1
ATOM 4688 C C . GLY B 1 47 ? -23.25 37.719 -5.316 1 72 47 GLY B C 1
ATOM 4689 O O . GLY B 1 47 ? -22.5 37.812 -6.293 1 72 47 GLY B O 1
ATOM 4690 N N . LEU B 1 48 ? -23.094 38.594 -4.32 1 80.56 48 LEU B N 1
ATOM 4691 C CA . LEU B 1 48 ? -21.969 39.469 -4.062 1 80.56 48 LEU B CA 1
ATOM 4692 C C . LEU B 1 48 ? -20.656 38.688 -4.039 1 80.56 48 LEU B C 1
ATOM 4694 O O . LEU B 1 48 ? -19.641 39.156 -4.543 1 80.56 48 LEU B O 1
ATOM 4698 N N . LYS B 1 49 ? -20.781 37.5 -3.596 1 82.12 49 LYS B N 1
ATOM 4699 C CA . LYS B 1 49 ? -19.578 36.688 -3.496 1 82.12 49 LYS B CA 1
ATOM 4700 C C . LYS B 1 49 ? -19.062 36.312 -4.879 1 82.12 49 LYS B C 1
ATOM 4702 O O . LYS B 1 49 ? -17.844 36.312 -5.113 1 82.12 49 LYS B O 1
ATOM 4707 N N . ARG B 1 50 ? -19.891 36.125 -5.746 1 82 50 ARG B N 1
ATOM 4708 C CA . ARG B 1 50 ? -19.484 35.75 -7.102 1 82 50 ARG B CA 1
ATOM 4709 C C . ARG B 1 50 ? -18.859 36.938 -7.824 1 82 50 ARG B C 1
ATOM 4711 O O . ARG B 1 50 ? -17.875 36.781 -8.547 1 82 50 ARG B O 1
ATOM 4718 N N . GLN B 1 51 ? -19.422 38.031 -7.586 1 82.75 51 GLN B N 1
ATOM 4719 C CA . GLN B 1 51 ? -18.891 39.219 -8.219 1 82.75 51 GLN B CA 1
ATOM 4720 C C . GLN B 1 51 ? -17.469 39.5 -7.73 1 82.75 51 GLN B C 1
ATOM 4722 O O . GLN B 1 51 ? -16.594 39.875 -8.523 1 82.75 51 GLN B O 1
ATOM 4727 N N . ILE B 1 52 ? -17.297 39.312 -6.48 1 85.75 52 ILE B N 1
ATOM 4728 C CA . ILE B 1 52 ? -15.977 39.562 -5.898 1 85.75 52 ILE B CA 1
ATOM 4729 C C . ILE B 1 52 ? -14.977 38.562 -6.48 1 85.75 52 ILE B C 1
ATOM 4731 O O . ILE B 1 52 ? -13.844 38.938 -6.805 1 85.75 52 ILE B O 1
ATOM 4735 N N . ILE B 1 53 ? -15.43 37.406 -6.613 1 85.38 53 ILE B N 1
ATOM 4736 C CA . ILE B 1 53 ? -14.562 36.375 -7.148 1 85.38 53 ILE B CA 1
ATOM 4737 C C . ILE B 1 53 ? -14.203 36.688 -8.602 1 85.38 53 ILE B C 1
ATOM 4739 O O . ILE B 1 53 ? -13.031 36.625 -8.984 1 85.38 53 ILE B O 1
ATOM 4743 N N . ASP B 1 54 ? -15.141 37.125 -9.367 1 83.31 54 ASP B N 1
ATOM 4744 C CA . ASP B 1 54 ? -14.914 37.406 -10.781 1 83.31 54 ASP B CA 1
ATOM 4745 C C . ASP B 1 54 ? -14.016 38.625 -10.969 1 83.31 54 ASP B C 1
ATOM 4747 O O . ASP B 1 54 ? -13.133 38.625 -11.828 1 83.31 54 ASP B O 1
ATOM 4751 N N . ILE B 1 55 ? -14.242 39.562 -10.156 1 87.69 55 ILE B N 1
ATOM 4752 C CA . ILE B 1 55 ? -13.414 40.75 -10.242 1 87.69 55 ILE B CA 1
ATOM 4753 C C . ILE B 1 55 ? -11.984 40.438 -9.828 1 87.69 55 ILE B C 1
ATOM 4755 O O . ILE B 1 55 ? -11.031 40.906 -10.445 1 87.69 55 ILE B O 1
ATOM 4759 N N . SER B 1 56 ? -11.906 39.719 -8.766 1 89.12 56 SER B N 1
ATOM 4760 C CA . SER B 1 56 ? -10.578 39.312 -8.32 1 89.12 56 SER B CA 1
ATOM 4761 C C . SER B 1 56 ? -9.844 38.531 -9.398 1 89.12 56 SER B C 1
ATOM 4763 O O . SER B 1 56 ? -8.648 38.75 -9.633 1 89.12 56 SER B O 1
ATOM 4765 N N . MET B 1 57 ? -10.516 37.688 -10.039 1 86.56 57 MET B N 1
ATOM 4766 C CA . MET B 1 57 ? -9.906 36.875 -11.094 1 86.56 57 MET B CA 1
ATOM 4767 C C . MET B 1 57 ? -9.438 37.75 -12.242 1 86.56 57 MET B C 1
ATOM 4769 O O . MET B 1 57 ? -8.383 37.5 -12.828 1 86.56 57 MET B O 1
ATOM 4773 N N . LEU B 1 58 ? -10.219 38.719 -12.484 1 88.56 58 LEU B N 1
ATOM 4774 C CA . LEU B 1 58 ? -9.852 39.656 -13.547 1 88.56 58 LEU B CA 1
ATOM 4775 C C . LEU B 1 58 ? -8.609 40.438 -13.164 1 88.56 58 LEU B C 1
ATOM 4777 O O . LEU B 1 58 ? -7.699 40.625 -13.977 1 88.56 58 LEU B O 1
ATOM 4781 N N . VAL B 1 59 ? -8.609 40.875 -11.961 1 93.06 59 VAL B N 1
ATOM 4782 C CA . VAL B 1 59 ? -7.488 41.688 -11.484 1 93.06 59 VAL B CA 1
ATOM 4783 C C . VAL B 1 59 ? -6.211 40.844 -11.516 1 93.06 59 VAL B C 1
ATOM 4785 O O . VAL B 1 59 ? -5.168 41.312 -11.977 1 93.06 59 VAL B O 1
ATOM 4788 N N . PHE B 1 60 ? -6.301 39.688 -11.062 1 91.44 60 PHE B N 1
ATOM 4789 C CA . PHE B 1 60 ? -5.121 38.844 -11.031 1 91.44 60 PHE B CA 1
ATOM 4790 C C . PHE B 1 60 ? -4.652 38.531 -12.445 1 91.44 60 PHE B C 1
ATOM 4792 O O . PHE B 1 60 ? -3.451 38.469 -12.711 1 91.44 60 PHE B O 1
ATOM 4799 N N . THR B 1 61 ? -5.531 38.281 -13.359 1 90.44 61 THR B N 1
ATOM 4800 C CA . THR B 1 61 ? -5.164 37.969 -14.742 1 90.44 61 THR B CA 1
ATOM 4801 C C . THR B 1 61 ? -4.434 39.156 -15.367 1 90.44 61 THR B C 1
ATOM 4803 O O . THR B 1 61 ? -3.461 39 -16.109 1 90.44 61 THR B O 1
ATOM 4806 N N . ILE B 1 62 ? -4.867 40.344 -15.016 1 93.75 62 ILE B N 1
ATOM 4807 C CA . ILE B 1 62 ? -4.223 41.531 -15.539 1 93.75 62 ILE B CA 1
ATOM 4808 C C . ILE B 1 62 ? -2.809 41.656 -14.984 1 93.75 62 ILE B C 1
ATOM 4810 O O . ILE B 1 62 ? -1.865 41.938 -15.719 1 93.75 62 ILE B O 1
ATOM 4814 N N . ILE B 1 63 ? -2.709 41.375 -13.734 1 93.19 63 ILE B N 1
ATOM 4815 C CA . ILE B 1 63 ? -1.404 41.469 -13.086 1 93.19 63 ILE B CA 1
ATOM 4816 C C . ILE B 1 63 ? -0.449 40.469 -13.719 1 93.19 63 ILE B C 1
ATOM 4818 O O . ILE B 1 63 ? 0.697 40.781 -14.031 1 93.19 63 ILE B O 1
ATOM 4822 N N . PHE B 1 64 ? -0.893 39.312 -13.953 1 91.44 64 PHE B N 1
ATOM 4823 C CA . PHE B 1 64 ? -0.04 38.281 -14.516 1 91.44 64 PHE B CA 1
ATOM 4824 C C . PHE B 1 64 ? 0.272 38.562 -15.977 1 91.44 64 PHE B C 1
ATOM 4826 O O . PHE B 1 64 ? 1.34 38.219 -16.484 1 91.44 64 PHE B O 1
ATOM 4833 N N . THR B 1 65 ? -0.631 39.188 -16.641 1 93 65 THR B N 1
ATOM 4834 C CA . THR B 1 65 ? -0.38 39.562 -18.016 1 93 65 THR B CA 1
ATOM 4835 C C . THR B 1 65 ? 0.708 40.656 -18.078 1 93 65 THR B C 1
ATOM 4837 O O . THR B 1 65 ? 1.586 40.594 -18.938 1 93 65 THR B O 1
ATOM 4840 N N . ILE B 1 66 ? 0.646 41.562 -17.156 1 92.56 66 ILE B N 1
ATOM 4841 C CA . ILE B 1 66 ? 1.666 42.594 -17.078 1 92.56 66 ILE B CA 1
ATOM 4842 C C . ILE B 1 66 ? 3.027 41.969 -16.797 1 92.56 66 ILE B C 1
ATOM 4844 O O . ILE B 1 66 ? 4.031 42.344 -17.406 1 92.56 66 ILE B O 1
ATOM 4848 N N . GLU B 1 67 ? 3.012 41.062 -15.898 1 90.31 67 GLU B N 1
ATOM 4849 C CA . GLU B 1 67 ? 4.246 40.344 -15.586 1 90.31 67 GLU B CA 1
ATOM 4850 C C . GLU B 1 67 ? 4.805 39.656 -16.828 1 90.31 67 GLU B C 1
ATOM 4852 O O . GLU B 1 67 ? 6.004 39.719 -17.094 1 90.31 67 GLU B O 1
ATOM 4857 N N . MET B 1 68 ? 3.971 39.031 -17.562 1 89.25 68 MET B N 1
ATOM 4858 C CA . MET B 1 68 ? 4.387 38.312 -18.766 1 89.25 68 MET B CA 1
ATOM 4859 C C . MET B 1 68 ? 4.93 39.281 -19.812 1 89.25 68 MET B C 1
ATOM 4861 O O . MET B 1 68 ? 5.945 39 -20.453 1 89.25 68 MET B O 1
ATOM 4865 N N . LEU B 1 69 ? 4.289 40.406 -19.906 1 88.94 69 LEU B N 1
ATOM 4866 C CA . LEU B 1 69 ? 4.707 41.406 -20.891 1 88.94 69 LEU B CA 1
ATOM 4867 C C . LEU B 1 69 ? 6.066 42 -20.516 1 88.94 69 LEU B C 1
ATOM 4869 O O . LEU B 1 69 ? 6.906 42.219 -21.391 1 88.94 69 LEU B O 1
ATOM 4873 N N . ILE B 1 70 ? 6.262 42.188 -19.266 1 88 70 ILE B N 1
ATOM 4874 C CA . ILE B 1 70 ? 7.547 42.719 -18.812 1 88 70 ILE B CA 1
ATOM 4875 C C . ILE B 1 70 ? 8.656 41.719 -19.125 1 88 70 ILE B C 1
ATOM 4877 O O . ILE B 1 70 ? 9.719 42.094 -19.625 1 88 70 ILE B O 1
ATOM 4881 N N . LYS B 1 71 ? 8.391 40.5 -18.875 1 86.25 71 LYS B N 1
ATOM 4882 C CA . LYS B 1 71 ? 9.383 39.469 -19.125 1 86.25 71 LYS B CA 1
ATOM 4883 C C . LYS B 1 71 ? 9.633 39.281 -20.625 1 86.25 71 LYS B C 1
ATOM 4885 O O . LYS B 1 71 ? 10.766 39.031 -21.047 1 86.25 71 LYS B O 1
ATOM 4890 N N . LEU B 1 72 ? 8.516 39.375 -21.344 1 85.88 72 LEU B N 1
ATOM 4891 C CA . LEU B 1 72 ? 8.617 39.25 -22.781 1 85.88 72 LEU B CA 1
ATOM 4892 C C . LEU B 1 72 ? 9.484 40.375 -23.359 1 85.88 72 LEU B C 1
ATOM 4894 O O . LEU B 1 72 ? 10.289 40.125 -24.266 1 85.88 72 LEU B O 1
ATOM 4898 N N . VAL B 1 73 ? 9.305 41.562 -22.844 1 84.06 73 VAL B N 1
ATOM 4899 C CA . VAL B 1 73 ? 10.078 42.719 -23.312 1 84.06 73 VAL B CA 1
ATOM 4900 C C . VAL B 1 73 ? 11.523 42.594 -22.844 1 84.06 73 VAL B C 1
ATOM 4902 O O . VAL B 1 73 ? 12.453 42.906 -23.578 1 84.06 73 VAL B O 1
ATOM 4905 N N . ALA B 1 74 ? 11.711 42.062 -21.656 1 83.12 74 ALA B N 1
ATOM 4906 C CA . ALA B 1 74 ? 13.055 41.938 -21.094 1 83.12 74 ALA B CA 1
ATOM 4907 C C . ALA B 1 74 ? 13.867 40.875 -21.812 1 83.12 74 ALA B C 1
ATOM 4909 O O . ALA B 1 74 ? 15.031 41.062 -22.141 1 83.12 74 ALA B O 1
ATOM 4910 N N . MET B 1 75 ? 13.312 39.719 -22.016 1 81.44 75 MET B N 1
ATOM 4911 C CA . MET B 1 75 ? 14.062 38.594 -22.531 1 81.44 75 MET B CA 1
ATOM 4912 C C . MET B 1 75 ? 13.906 38.5 -24.047 1 81.44 75 MET B C 1
ATOM 4914 O O . MET B 1 75 ? 14.766 37.938 -24.734 1 81.44 75 MET B O 1
ATOM 4918 N N . GLY B 1 76 ? 12.898 39 -24.641 1 76.31 76 GLY B N 1
ATOM 4919 C CA . GLY B 1 76 ? 12.625 38.844 -26.062 1 76.31 76 GLY B CA 1
ATOM 4920 C C . GLY B 1 76 ? 11.812 37.594 -26.391 1 76.31 76 GLY B C 1
ATOM 4921 O O . GLY B 1 76 ? 11.766 36.656 -25.594 1 76.31 76 GLY B O 1
ATOM 4922 N N . LEU B 1 77 ? 10.938 37.594 -27.344 1 73.62 77 LEU B N 1
ATOM 4923 C CA . LEU B 1 77 ? 10.031 36.5 -27.688 1 73.62 77 LEU B CA 1
ATOM 4924 C C . LEU B 1 77 ? 10.789 35.344 -28.328 1 73.62 77 LEU B C 1
ATOM 4926 O O . LEU B 1 77 ? 10.758 34.219 -27.828 1 73.62 77 LEU B O 1
ATOM 4930 N N . VAL B 1 78 ? 11.219 35.344 -29.531 1 67.06 78 VAL B N 1
ATOM 4931 C CA . VAL B 1 78 ? 11.719 34.188 -30.281 1 67.06 78 VAL B CA 1
ATOM 4932 C C . VAL B 1 78 ? 13.227 34.344 -30.5 1 67.06 78 VAL B C 1
ATOM 4934 O O . VAL B 1 78 ? 13.953 33.344 -30.484 1 67.06 78 VAL B O 1
ATOM 4937 N N . LEU B 1 79 ? 13.836 35.562 -30.734 1 58.59 79 LEU B N 1
ATOM 4938 C CA . LEU B 1 79 ? 15.156 35.688 -31.344 1 58.59 79 LEU B CA 1
ATOM 4939 C C . LEU B 1 79 ? 16.25 35.75 -30.281 1 58.59 79 LEU B C 1
ATOM 4941 O O . LEU B 1 79 ? 16.188 36.562 -29.375 1 58.59 79 LEU B O 1
ATOM 4945 N N . GLY B 1 80 ? 17.156 34.594 -30.172 1 59.41 80 GLY B N 1
ATOM 4946 C CA . GLY B 1 80 ? 18.406 34.562 -29.438 1 59.41 80 GLY B CA 1
ATOM 4947 C C . GLY B 1 80 ? 18.422 33.562 -28.312 1 59.41 80 GLY B C 1
ATOM 4948 O O . GLY B 1 80 ? 17.406 32.906 -28.062 1 59.41 80 GLY B O 1
ATOM 4949 N N . PRO B 1 81 ? 19.516 33.344 -27.688 1 65.5 81 PRO B N 1
ATOM 4950 C CA . PRO B 1 81 ? 19.688 32.406 -26.562 1 65.5 81 PRO B CA 1
ATOM 4951 C C . PRO B 1 81 ? 19.062 32.906 -25.266 1 65.5 81 PRO B C 1
ATOM 4953 O O . PRO B 1 81 ? 19.141 34.094 -24.969 1 65.5 81 PRO B O 1
ATOM 4956 N N . GLY B 1 82 ? 18.125 32.125 -24.609 1 66.81 82 GLY B N 1
ATOM 4957 C CA . GLY B 1 82 ? 17.516 32.5 -23.344 1 66.81 82 GLY B CA 1
ATOM 4958 C C . GLY B 1 82 ? 16.203 33.219 -23.5 1 66.81 82 GLY B C 1
ATOM 4959 O O . GLY B 1 82 ? 15.859 34.094 -22.703 1 66.81 82 GLY B O 1
ATOM 4960 N N . THR B 1 83 ? 15.633 33.094 -24.656 1 74.81 83 THR B N 1
ATOM 4961 C CA . THR B 1 83 ? 14.391 33.781 -24.938 1 74.81 83 THR B CA 1
ATOM 4962 C C . THR B 1 83 ? 13.219 33.156 -24.203 1 74.81 83 THR B C 1
ATOM 4964 O O . THR B 1 83 ? 13.352 32.062 -23.656 1 74.81 83 THR B O 1
ATOM 4967 N N . TYR B 1 84 ? 12.109 33.875 -24.125 1 78.88 84 TYR B N 1
ATOM 4968 C CA . TYR B 1 84 ? 10.93 33.531 -23.344 1 78.88 84 TYR B CA 1
ATOM 4969 C C . TYR B 1 84 ? 10.359 32.188 -23.812 1 78.88 84 TYR B C 1
ATOM 4971 O O . TYR B 1 84 ? 9.992 31.359 -22.984 1 78.88 84 TYR B O 1
ATOM 4979 N N . LEU B 1 85 ? 10.375 31.797 -25.094 1 80.25 85 LEU B N 1
ATOM 4980 C CA . LEU B 1 85 ? 9.742 30.594 -25.609 1 80.25 85 LEU B CA 1
ATOM 4981 C C . LEU B 1 85 ? 10.68 29.391 -25.5 1 80.25 85 LEU B C 1
ATOM 4983 O O . LEU B 1 85 ? 10.25 28.25 -25.641 1 80.25 85 LEU B O 1
ATOM 4987 N N . ARG B 1 86 ? 11.875 29.625 -25.219 1 78.75 86 ARG B N 1
ATOM 4988 C CA . ARG B 1 86 ? 12.828 28.531 -25.109 1 78.75 86 ARG B CA 1
ATOM 4989 C C . ARG B 1 86 ? 12.859 27.953 -23.703 1 78.75 86 ARG B C 1
ATOM 4991 O O . ARG B 1 86 ? 13.258 26.812 -23.5 1 78.75 86 ARG B O 1
ATOM 4998 N N . ASP B 1 87 ? 12.438 28.797 -22.797 1 80.31 87 ASP B N 1
ATOM 4999 C CA . ASP B 1 87 ? 12.344 28.328 -21.406 1 80.31 87 ASP B CA 1
ATOM 5000 C C . ASP B 1 87 ? 10.984 27.688 -21.141 1 80.31 87 ASP B C 1
ATOM 5002 O O . ASP B 1 87 ? 9.945 28.344 -21.25 1 80.31 87 ASP B O 1
ATOM 5006 N N . GLY B 1 88 ? 10.984 26.391 -20.859 1 82.19 88 GLY B N 1
ATOM 5007 C CA . GLY B 1 88 ? 9.766 25.641 -20.641 1 82.19 88 GLY B CA 1
ATOM 5008 C C . GLY B 1 88 ? 8.875 26.234 -19.578 1 82.19 88 GLY B C 1
ATOM 5009 O O . GLY B 1 88 ? 7.645 26.188 -19.688 1 82.19 88 GLY B O 1
ATOM 5010 N N . TRP B 1 89 ? 9.492 26.844 -18.578 1 82.94 89 TRP B N 1
ATOM 5011 C CA . TRP B 1 89 ? 8.727 27.422 -17.484 1 82.94 89 TRP B CA 1
ATOM 5012 C C . TRP B 1 89 ? 8.039 28.719 -17.906 1 82.94 89 TRP B C 1
ATOM 5014 O O . TRP B 1 89 ? 6.91 28.984 -17.5 1 82.94 89 TRP B O 1
ATOM 5024 N N . ASP B 1 90 ? 8.734 29.438 -18.719 1 85.62 90 ASP B N 1
ATOM 5025 C CA . ASP B 1 90 ? 8.141 30.656 -19.25 1 85.62 90 ASP B CA 1
ATOM 5026 C C . ASP B 1 90 ? 6.996 30.359 -20.203 1 85.62 90 ASP B C 1
ATOM 5028 O O . ASP B 1 90 ? 5.988 31.062 -20.219 1 85.62 90 ASP B O 1
ATOM 5032 N N . VAL B 1 91 ? 7.176 29.328 -20.891 1 87.12 91 VAL B N 1
ATOM 5033 C CA . VAL B 1 91 ? 6.121 28.922 -21.812 1 87.12 91 VAL B CA 1
ATOM 5034 C C . VAL B 1 91 ? 4.887 28.484 -21.031 1 87.12 91 VAL B C 1
ATOM 5036 O O . VAL B 1 91 ? 3.756 28.781 -21.422 1 87.12 91 VAL B O 1
ATOM 5039 N N . LEU B 1 92 ? 5.164 27.797 -19.984 1 87.25 92 LEU B N 1
ATOM 5040 C CA . LEU B 1 92 ? 4.051 27.375 -19.141 1 87.25 92 LEU B CA 1
ATOM 5041 C C . LEU B 1 92 ? 3.309 28.594 -18.594 1 87.25 92 LEU B C 1
ATOM 5043 O O . LEU B 1 92 ? 2.076 28.625 -18.594 1 87.25 92 LEU B O 1
ATOM 5047 N N . ASP B 1 93 ? 4.066 29.547 -18.203 1 87.31 93 ASP B N 1
ATOM 5048 C CA . ASP B 1 93 ? 3.457 30.766 -17.688 1 87.31 93 ASP B CA 1
ATOM 5049 C C . ASP B 1 93 ? 2.625 31.453 -18.766 1 87.31 93 ASP B C 1
ATOM 5051 O O . ASP B 1 93 ? 1.529 31.953 -18.484 1 87.31 93 ASP B O 1
ATOM 5055 N N . GLY B 1 94 ? 3.209 31.516 -19.922 1 87.62 94 GLY B N 1
ATOM 5056 C CA . GLY B 1 94 ? 2.469 32.094 -21.031 1 87.62 94 GLY B CA 1
ATOM 5057 C C . GLY B 1 94 ? 1.195 31.344 -21.359 1 87.62 94 GLY B C 1
ATOM 5058 O O . GLY B 1 94 ? 0.153 31.953 -21.609 1 87.62 94 GLY B O 1
ATOM 5059 N N . PHE B 1 95 ? 1.276 30.125 -21.375 1 90.75 95 PHE B N 1
ATOM 5060 C CA . PHE B 1 95 ? 0.116 29.281 -21.609 1 90.75 95 PHE B CA 1
ATOM 5061 C C . PHE B 1 95 ? -0.961 29.516 -20.562 1 90.75 95 PHE B C 1
ATOM 5063 O O . PHE B 1 95 ? -2.146 29.609 -20.891 1 90.75 95 PHE B O 1
ATOM 5070 N N . LEU B 1 96 ? -0.544 29.656 -19.312 1 90.31 96 LEU B N 1
ATOM 5071 C CA . LEU B 1 96 ? -1.492 29.844 -18.219 1 90.31 96 LEU B CA 1
ATOM 5072 C C . LEU B 1 96 ? -2.186 31.188 -18.328 1 90.31 96 LEU B C 1
ATOM 5074 O O . LEU B 1 96 ? -3.371 31.312 -18 1 90.31 96 LEU B O 1
ATOM 5078 N N . VAL B 1 97 ? -1.466 32.188 -18.734 1 90.19 97 VAL B N 1
ATOM 5079 C CA . VAL B 1 97 ? -2.051 33.5 -18.906 1 90.19 97 VAL B CA 1
ATOM 5080 C C . VAL B 1 97 ? -3.07 33.469 -20.047 1 90.19 97 VAL B C 1
ATOM 5082 O O . VAL B 1 97 ? -4.152 34.062 -19.938 1 90.19 97 VAL B O 1
ATOM 5085 N N . MET B 1 98 ? -2.773 32.75 -21.094 1 90.5 98 MET B N 1
ATOM 5086 C CA . MET B 1 98 ? -3.689 32.625 -22.219 1 90.5 98 MET B CA 1
ATOM 5087 C C . MET B 1 98 ? -4.977 31.922 -21.797 1 90.5 98 MET B C 1
ATOM 5089 O O . MET B 1 98 ? -6.07 32.344 -22.172 1 90.5 98 MET B O 1
ATOM 5093 N N . VAL B 1 99 ? -4.773 30.906 -21.078 1 87.88 99 VAL B N 1
ATOM 5094 C CA . VAL B 1 99 ? -5.926 30.141 -20.609 1 87.88 99 VAL B CA 1
ATOM 5095 C C . VAL B 1 99 ? -6.781 31.016 -19.688 1 87.88 99 VAL B C 1
ATOM 5097 O O . VAL B 1 99 ? -8.016 30.938 -19.734 1 87.88 99 VAL B O 1
ATOM 5100 N N . SER B 1 100 ? -6.168 31.844 -18.859 1 88.06 100 SER B N 1
ATOM 5101 C CA . SER B 1 100 ? -6.895 32.719 -17.953 1 88.06 100 SER B CA 1
ATOM 5102 C C . SER B 1 100 ? -7.715 33.75 -18.734 1 88.06 100 SER B C 1
ATOM 5104 O O . SER B 1 100 ? -8.836 34.094 -18.344 1 88.06 100 SER B O 1
ATOM 5106 N N . TRP B 1 101 ? -7.191 34.156 -19.844 1 88.94 101 TRP B N 1
ATOM 5107 C CA . TRP B 1 101 ? -7.918 35.125 -20.656 1 88.94 101 TRP B CA 1
ATOM 5108 C C . TRP B 1 101 ? -9.102 34.469 -21.359 1 88.94 101 TRP B C 1
ATOM 5110 O O . TRP B 1 101 ? -10.172 35.062 -21.5 1 88.94 101 TRP B O 1
ATOM 5120 N N . ILE B 1 102 ? -8.875 33.312 -21.766 1 85.94 102 ILE B N 1
ATOM 5121 C CA . ILE B 1 102 ? -9.961 32.562 -22.391 1 85.94 102 ILE B CA 1
ATOM 5122 C C . ILE B 1 102 ? -11.102 32.375 -21.375 1 85.94 102 ILE B C 1
ATOM 5124 O O . ILE B 1 102 ? -12.273 32.531 -21.719 1 85.94 102 ILE B O 1
ATOM 5128 N N . ASP B 1 103 ? -10.758 32.062 -20.156 1 82.56 103 ASP B N 1
ATOM 5129 C CA . ASP B 1 103 ? -11.742 31.906 -19.094 1 82.56 103 ASP B CA 1
ATOM 5130 C C . ASP B 1 103 ? -12.539 33.188 -18.859 1 82.56 103 ASP B C 1
ATOM 5132 O O . ASP B 1 103 ? -13.766 33.156 -18.75 1 82.56 103 ASP B O 1
ATOM 5136 N N . ILE B 1 104 ? -11.914 34.312 -18.906 1 82.5 104 ILE B N 1
ATOM 5137 C CA . ILE B 1 104 ? -12.555 35.594 -18.641 1 82.5 104 ILE B CA 1
ATOM 5138 C C . ILE B 1 104 ? -13.477 35.969 -19.812 1 82.5 104 ILE B C 1
ATOM 5140 O O . ILE B 1 104 ? -14.602 36.406 -19.609 1 82.5 104 ILE B O 1
ATOM 5144 N N . ILE B 1 105 ? -13.023 35.625 -20.969 1 82.5 105 ILE B N 1
ATOM 5145 C CA . ILE B 1 105 ? -13.812 35.969 -22.156 1 82.5 105 ILE B CA 1
ATOM 5146 C C . ILE B 1 105 ? -15.078 35.094 -22.172 1 82.5 105 ILE B C 1
ATOM 5148 O O . ILE B 1 105 ? -16.172 35.594 -22.469 1 82.5 105 ILE B O 1
ATOM 5152 N N . VAL B 1 106 ? -14.875 33.906 -21.828 1 76.31 106 VAL B N 1
ATOM 5153 C CA . VAL B 1 106 ? -16 33 -21.844 1 76.31 106 VAL B CA 1
ATOM 5154 C C . VAL B 1 106 ? -16.984 33.375 -20.719 1 76.31 106 VAL B C 1
ATOM 5156 O O . VAL B 1 106 ? -18.203 33.312 -20.906 1 76.31 106 VAL B O 1
ATOM 5159 N N . THR B 1 107 ? -16.484 33.688 -19.547 1 72.69 107 THR B N 1
ATOM 5160 C CA . THR B 1 107 ? -17.328 34.031 -18.391 1 72.69 107 THR B CA 1
ATOM 5161 C C . THR B 1 107 ? -18.109 35.312 -18.672 1 72.69 107 THR B C 1
ATOM 5163 O O . THR B 1 107 ? -19.281 35.406 -18.297 1 72.69 107 THR B O 1
ATOM 5166 N N . TYR B 1 108 ? -17.547 36.219 -19.344 1 74.38 108 TYR B N 1
ATOM 5167 C CA . TYR B 1 108 ? -18.203 37.531 -19.562 1 74.38 108 TYR B CA 1
ATOM 5168 C C . TYR B 1 108 ? -19.047 37.5 -20.828 1 74.38 108 TYR B C 1
ATOM 5170 O O . TYR B 1 108 ? -19.984 38.281 -20.969 1 74.38 108 TYR B O 1
ATOM 5178 N N . THR B 1 109 ? -18.734 36.562 -21.766 1 69.38 109 THR B N 1
ATOM 5179 C CA . THR B 1 109 ? -19.531 36.469 -22.984 1 69.38 109 THR B CA 1
ATOM 5180 C C . THR B 1 109 ? -20.703 35.531 -22.797 1 69.38 109 THR B C 1
ATOM 5182 O O . THR B 1 109 ? -21.656 35.531 -23.594 1 69.38 109 THR B O 1
ATOM 5185 N N . SER B 1 110 ? -20.609 34.438 -21.969 1 58.84 110 SER B N 1
ATOM 5186 C CA . SER B 1 110 ? -21.578 33.375 -21.891 1 58.84 110 SER B CA 1
ATOM 5187 C C . SER B 1 110 ? -22.891 33.844 -21.266 1 58.84 110 SER B C 1
ATOM 5189 O O . SER B 1 110 ? -23.188 33.5 -20.109 1 58.84 110 SER B O 1
ATOM 5191 N N . HIS B 1 111 ? -23.344 34.938 -21.203 1 52.5 111 HIS B N 1
ATOM 5192 C CA . HIS B 1 111 ? -24.766 35.125 -20.938 1 52.5 111 HIS B CA 1
ATOM 5193 C C . HIS B 1 111 ? -25.609 34.125 -21.703 1 52.5 111 HIS B C 1
ATOM 5195 O O . HIS B 1 111 ? -26.844 34.188 -21.656 1 52.5 111 HIS B O 1
ATOM 5201 N N . VAL B 1 112 ? -25.219 33.594 -22.828 1 47.03 112 VAL B N 1
ATOM 5202 C CA . VAL B 1 112 ? -26.25 33.062 -23.734 1 47.03 112 VAL B CA 1
ATOM 5203 C C . VAL B 1 112 ? -26.75 31.719 -23.219 1 47.03 112 VAL B C 1
ATOM 5205 O O . VAL B 1 112 ? -27.641 31.672 -22.359 1 47.03 112 VAL B O 1
ATOM 5208 N N . SER B 1 113 ? -26.859 30.5 -24.188 1 48.03 113 SER B N 1
ATOM 5209 C CA . SER B 1 113 ? -27.766 29.359 -24.219 1 48.03 113 SER B CA 1
ATOM 5210 C C . SER B 1 113 ? -27.297 28.266 -23.25 1 48.03 113 SER B C 1
ATOM 5212 O O . SER B 1 113 ? -26.109 28.109 -23.016 1 48.03 113 SER B O 1
ATOM 5214 N N . PRO B 1 114 ? -28.172 27.719 -22.438 1 49.34 114 PRO B N 1
ATOM 5215 C CA . PRO B 1 114 ? -28.062 26.641 -21.453 1 49.34 114 PRO B CA 1
ATOM 5216 C C . PRO B 1 114 ? -27.094 25.547 -21.906 1 49.34 114 PRO B C 1
ATOM 5218 O O . PRO B 1 114 ? -26.453 24.906 -21.062 1 49.34 114 PRO B O 1
ATOM 5221 N N . GLU B 1 115 ? -27.172 25.25 -23.141 1 49.38 115 GLU B N 1
ATOM 5222 C CA . GLU B 1 115 ? -26.422 24.109 -23.672 1 49.38 115 GLU B CA 1
ATOM 5223 C C . GLU B 1 115 ? -24.906 24.328 -23.531 1 49.38 115 GLU B C 1
ATOM 5225 O O . GLU B 1 115 ? -24.156 23.375 -23.328 1 49.38 115 GLU B O 1
ATOM 5230 N N . VAL B 1 116 ? -24.484 25.562 -23.578 1 49.94 116 VAL B N 1
ATOM 5231 C CA . VAL B 1 116 ? -23.062 25.938 -23.641 1 49.94 116 VAL B CA 1
ATOM 5232 C C . VAL B 1 116 ? -22.469 25.922 -22.234 1 49.94 116 VAL B C 1
ATOM 5234 O O . VAL B 1 116 ? -21.25 26.031 -22.062 1 49.94 116 VAL B O 1
ATOM 5237 N N . LEU B 1 117 ? -23.344 25.797 -21.328 1 51.88 117 LEU B N 1
ATOM 5238 C CA . LEU B 1 117 ? -22.969 25.797 -19.922 1 51.88 117 LEU B CA 1
ATOM 5239 C C . LEU B 1 117 ? -22.047 24.625 -19.609 1 51.88 117 LEU B C 1
ATOM 5241 O O . LEU B 1 117 ? -21.125 24.75 -18.812 1 51.88 117 LEU B O 1
ATOM 5245 N N . GLY B 1 118 ? -22.484 23.422 -20.281 1 54.81 118 GLY B N 1
ATOM 5246 C CA . GLY B 1 118 ? -21.609 22.281 -20.031 1 54.81 118 GLY B CA 1
ATOM 5247 C C . GLY B 1 118 ? -20.172 22.516 -20.469 1 54.81 118 GLY B C 1
ATOM 5248 O O . GLY B 1 118 ? -19.234 22.188 -19.734 1 54.81 118 GLY B O 1
ATOM 5249 N N . THR B 1 119 ? -20.047 23.125 -21.672 1 56.38 119 THR B N 1
ATOM 5250 C CA . THR B 1 119 ? -18.734 23.422 -22.219 1 56.38 119 THR B CA 1
ATOM 5251 C C . THR B 1 119 ? -18.031 24.531 -21.422 1 56.38 119 THR B C 1
ATOM 5253 O O . THR B 1 119 ? -16.812 24.5 -21.25 1 56.38 119 THR B O 1
ATOM 5256 N N . LEU B 1 120 ? -18.859 25.375 -20.828 1 58.72 120 LEU B N 1
ATOM 5257 C CA . LEU B 1 120 ? -18.328 26.469 -20.031 1 58.72 120 LEU B CA 1
ATOM 5258 C C . LEU B 1 120 ? -17.703 25.953 -18.734 1 58.72 120 LEU B C 1
ATOM 5260 O O . LEU B 1 120 ? -16.688 26.484 -18.281 1 58.72 120 LEU B O 1
ATOM 5264 N N . ARG B 1 121 ? -18.344 24.906 -18.359 1 63 121 ARG B N 1
ATOM 5265 C CA . ARG B 1 121 ? -17.844 24.312 -17.109 1 63 121 ARG B CA 1
ATOM 5266 C C . ARG B 1 121 ? -16.438 23.734 -17.312 1 63 121 ARG B C 1
ATOM 5268 O O . ARG B 1 121 ? -15.586 23.828 -16.438 1 63 121 ARG B O 1
ATOM 5275 N N . VAL B 1 122 ? -16.312 23.203 -18.516 1 65.38 122 VAL B N 1
ATOM 5276 C CA . VAL B 1 122 ? -15.023 22.609 -18.797 1 65.38 122 VAL B CA 1
ATOM 5277 C C . VAL B 1 122 ? -13.961 23.688 -18.922 1 65.38 122 VAL B C 1
ATOM 5279 O O . VAL B 1 122 ? -12.828 23.516 -18.453 1 65.38 122 VAL B O 1
ATOM 5282 N N . PHE B 1 123 ? -14.422 24.828 -19.438 1 68.94 123 PHE B N 1
ATOM 5283 C CA . PHE B 1 123 ? -13.453 25.906 -19.578 1 68.94 123 PHE B CA 1
ATOM 5284 C C . PHE B 1 123 ? -13.156 26.562 -18.234 1 68.94 123 PHE B C 1
ATOM 5286 O O . PHE B 1 123 ? -12.039 27 -18 1 68.94 123 PHE B O 1
ATOM 5293 N N . ARG B 1 124 ? -14.188 26.562 -17.391 1 70.56 124 ARG B N 1
ATOM 5294 C CA . ARG B 1 124 ? -13.961 27.094 -16.047 1 70.56 124 ARG B CA 1
ATOM 5295 C C . ARG B 1 124 ? -13 26.219 -15.266 1 70.56 124 ARG B C 1
ATOM 5297 O O . ARG B 1 124 ? -12.32 26.688 -14.344 1 70.56 124 ARG B O 1
ATOM 5304 N N . ALA B 1 125 ? -12.992 25 -15.742 1 77.44 125 ALA B N 1
ATOM 5305 C CA . ALA B 1 125 ? -12.086 24.047 -15.094 1 77.44 125 ALA B CA 1
ATOM 5306 C C . ALA B 1 125 ? -10.633 24.391 -15.398 1 77.44 125 ALA B C 1
ATOM 5308 O O . ALA B 1 125 ? -9.734 24.047 -14.633 1 77.44 125 ALA B O 1
ATOM 5309 N N . LEU B 1 126 ? -10.484 25.188 -16.406 1 78.62 126 LEU B N 1
ATOM 5310 C CA . LEU B 1 126 ? -9.133 25.547 -16.828 1 78.62 126 LEU B CA 1
ATOM 5311 C C . LEU B 1 126 ? -8.516 26.547 -15.859 1 78.62 126 LEU B C 1
ATOM 5313 O O . LEU B 1 126 ? -7.289 26.625 -15.734 1 78.62 126 LEU B O 1
ATOM 5317 N N . ARG B 1 127 ? -9.328 27.312 -15.125 1 77.88 127 ARG B N 1
ATOM 5318 C CA . ARG B 1 127 ? -8.836 28.297 -14.164 1 77.88 127 ARG B CA 1
ATOM 5319 C C . ARG B 1 127 ? -8.141 27.609 -12.992 1 77.88 127 ARG B C 1
ATOM 5321 O O . ARG B 1 127 ? -7.352 28.25 -12.289 1 77.88 127 ARG B O 1
ATOM 5328 N N . THR B 1 128 ? -8.453 26.328 -12.836 1 82.12 128 THR B N 1
ATOM 5329 C CA . THR B 1 128 ? -7.898 25.609 -11.703 1 82.12 128 THR B CA 1
ATOM 5330 C C . THR B 1 128 ? -6.43 25.281 -11.938 1 82.12 128 THR B C 1
ATOM 5332 O O . THR B 1 128 ? -5.738 24.812 -11.031 1 82.12 128 THR B O 1
ATOM 5335 N N . LEU B 1 129 ? -5.918 25.625 -13.109 1 86.31 129 LEU B N 1
ATOM 5336 C CA . LEU B 1 129 ? -4.523 25.359 -13.43 1 86.31 129 LEU B CA 1
ATOM 5337 C C . LEU B 1 129 ? -3.629 26.516 -13.016 1 86.31 129 LEU B C 1
ATOM 5339 O O . LEU B 1 129 ? -2.402 26.422 -13.094 1 86.31 129 LEU B O 1
ATOM 5343 N N . ARG B 1 130 ? -4.219 27.625 -12.469 1 83.94 130 ARG B N 1
ATOM 5344 C CA . ARG B 1 130 ? -3.506 28.859 -12.141 1 83.94 130 ARG B CA 1
ATOM 5345 C C . ARG B 1 130 ? -2.455 28.609 -11.062 1 83.94 130 ARG B C 1
ATOM 5347 O O . ARG B 1 130 ? -1.348 29.156 -11.133 1 83.94 130 ARG B O 1
ATOM 5354 N N . PRO B 1 131 ? -2.768 27.688 -10.18 1 87.69 131 PRO B N 1
ATOM 5355 C CA . PRO B 1 131 ? -1.798 27.469 -9.102 1 87.69 131 PRO B CA 1
ATOM 5356 C C . PRO B 1 131 ? -0.496 26.844 -9.594 1 87.69 131 PRO B C 1
ATOM 5358 O O . PRO B 1 131 ? 0.508 26.859 -8.875 1 87.69 131 PRO B O 1
ATOM 5361 N N . LEU B 1 132 ? -0.475 26.328 -10.812 1 89.5 132 LEU B N 1
ATOM 5362 C CA . LEU B 1 132 ? 0.731 25.719 -11.359 1 89.5 132 LEU B CA 1
ATOM 5363 C C . LEU B 1 132 ? 1.842 26.75 -11.516 1 89.5 132 LEU B C 1
ATOM 5365 O O . LEU B 1 132 ? 3.014 26.391 -11.656 1 89.5 132 LEU B O 1
ATOM 5369 N N . ARG B 1 133 ? 1.525 28.047 -11.352 1 86.88 133 ARG B N 1
ATOM 5370 C CA . ARG B 1 133 ? 2.482 29.141 -11.492 1 86.88 133 ARG B CA 1
ATOM 5371 C C . ARG B 1 133 ? 3.449 29.172 -10.312 1 86.88 133 ARG B C 1
ATOM 5373 O O . ARG B 1 133 ? 4.52 29.781 -10.398 1 86.88 133 ARG B O 1
ATOM 5380 N N . VAL B 1 134 ? 2.99 28.531 -9.289 1 87.12 134 VAL B N 1
ATOM 5381 C CA . VAL B 1 134 ? 3.811 28.547 -8.086 1 87.12 134 VAL B CA 1
ATOM 5382 C C . VAL B 1 134 ? 5.113 27.781 -8.336 1 87.12 134 VAL B C 1
ATOM 5384 O O . VAL B 1 134 ? 6.141 28.094 -7.727 1 87.12 134 VAL B O 1
ATOM 5387 N N . ILE B 1 135 ? 5.141 26.891 -9.242 1 86.69 135 ILE B N 1
ATOM 5388 C CA . ILE B 1 135 ? 6.262 25.984 -9.5 1 86.69 135 ILE B CA 1
ATOM 5389 C C . ILE B 1 135 ? 7.48 26.797 -9.938 1 86.69 135 ILE B C 1
ATOM 5391 O O . ILE B 1 135 ? 8.602 26.531 -9.5 1 86.69 135 ILE B O 1
ATOM 5395 N N . ARG B 1 136 ? 7.281 27.828 -10.688 1 79.94 136 ARG B N 1
ATOM 5396 C CA . ARG B 1 136 ? 8.383 28.609 -11.234 1 79.94 136 ARG B CA 1
ATOM 5397 C C . ARG B 1 136 ? 9.008 29.484 -10.156 1 79.94 136 ARG B C 1
ATOM 5399 O O . ARG B 1 136 ? 10.203 29.797 -10.219 1 79.94 136 ARG B O 1
ATOM 5406 N N . ARG B 1 137 ? 8.242 29.812 -9.242 1 80.56 137 ARG B N 1
ATOM 5407 C CA . ARG B 1 137 ? 8.703 30.797 -8.266 1 80.56 137 ARG B CA 1
ATOM 5408 C C . ARG B 1 137 ? 9.336 30.109 -7.059 1 80.56 137 ARG B C 1
ATOM 5410 O O . ARG B 1 137 ? 10.039 30.75 -6.273 1 80.56 137 ARG B O 1
ATOM 5417 N N . ALA B 1 138 ? 9.031 28.859 -6.902 1 77.94 138 ALA B N 1
ATOM 5418 C CA . ALA B 1 138 ? 9.625 28.094 -5.816 1 77.94 138 ALA B CA 1
ATOM 5419 C C . ALA B 1 138 ? 10.711 27.156 -6.34 1 77.94 138 ALA B C 1
ATOM 5421 O O . ALA B 1 138 ? 10.414 26.109 -6.91 1 77.94 138 ALA B O 1
ATOM 5422 N N . PRO B 1 139 ? 11.977 27.516 -6.129 1 77.38 139 PRO B N 1
ATOM 5423 C CA . PRO B 1 139 ? 13.07 26.734 -6.703 1 77.38 139 PRO B CA 1
ATOM 5424 C C . PRO B 1 139 ? 13.062 25.281 -6.246 1 77.38 139 PRO B C 1
ATOM 5426 O O . PRO B 1 139 ? 13.375 24.391 -7.031 1 77.38 139 PRO B O 1
ATOM 5429 N N . GLY B 1 140 ? 12.75 25.078 -4.996 1 75.44 140 GLY B N 1
ATOM 5430 C CA . GLY B 1 140 ? 12.656 23.703 -4.523 1 75.44 140 GLY B CA 1
ATOM 5431 C C . GLY B 1 140 ? 11.609 22.891 -5.258 1 75.44 140 GLY B C 1
ATOM 5432 O O . GLY B 1 140 ? 11.844 21.719 -5.59 1 75.44 140 GLY B O 1
ATOM 5433 N N . LEU B 1 141 ? 10.578 23.5 -5.57 1 82 141 LEU B N 1
ATOM 5434 C CA . LEU B 1 141 ? 9.484 22.844 -6.277 1 82 141 LEU B CA 1
ATOM 5435 C C . LEU B 1 141 ? 9.867 22.578 -7.73 1 82 141 LEU B C 1
ATOM 5437 O O . LEU B 1 141 ? 9.516 21.531 -8.281 1 82 141 LEU B O 1
ATOM 5441 N N . LYS B 1 142 ? 10.617 23.469 -8.281 1 81.12 142 LYS B N 1
ATOM 5442 C CA . LYS B 1 142 ? 11.047 23.344 -9.672 1 81.12 142 LYS B CA 1
ATOM 5443 C C . LYS B 1 142 ? 11.93 22.109 -9.859 1 81.12 142 LYS B C 1
ATOM 5445 O O . LYS B 1 142 ? 11.773 21.359 -10.828 1 81.12 142 LYS B O 1
ATOM 5450 N N . LEU B 1 143 ? 12.75 21.906 -8.938 1 76.69 143 LEU B N 1
ATOM 5451 C CA . LEU B 1 143 ? 13.664 20.766 -9.008 1 76.69 143 LEU B CA 1
ATOM 5452 C C . LEU B 1 143 ? 12.906 19.453 -8.938 1 76.69 143 LEU B C 1
ATOM 5454 O O . LEU B 1 143 ? 13.195 18.516 -9.688 1 76.69 143 LEU B O 1
ATOM 5458 N N . VAL B 1 144 ? 11.984 19.453 -8.07 1 78.31 144 VAL B N 1
ATOM 5459 C CA . VAL B 1 144 ? 11.219 18.219 -7.891 1 78.31 144 VAL B CA 1
ATOM 5460 C C . VAL B 1 144 ? 10.391 17.938 -9.141 1 78.31 144 VAL B C 1
ATOM 5462 O O . VAL B 1 144 ? 10.32 16.812 -9.609 1 78.31 144 VAL B O 1
ATOM 5465 N N . VAL B 1 145 ? 9.789 18.922 -9.68 1 82.81 145 VAL B N 1
ATOM 5466 C CA . VAL B 1 145 ? 8.945 18.766 -10.852 1 82.81 145 VAL B CA 1
ATOM 5467 C C . VAL B 1 145 ? 9.797 18.344 -12.055 1 82.81 145 VAL B C 1
ATOM 5469 O O . VAL B 1 145 ? 9.391 17.484 -12.844 1 82.81 145 VAL B O 1
ATOM 5472 N N . GLN B 1 146 ? 10.922 18.906 -12.141 1 77.38 146 GLN B N 1
ATOM 5473 C CA . GLN B 1 146 ? 11.828 18.562 -13.234 1 77.38 146 GLN B CA 1
ATOM 5474 C C . GLN B 1 146 ? 12.266 17.094 -13.141 1 77.38 146 GLN B C 1
ATOM 5476 O O . GLN B 1 146 ? 12.328 16.406 -14.148 1 77.38 146 GLN B O 1
ATOM 5481 N N . THR B 1 147 ? 12.547 16.672 -11.992 1 73.81 147 THR B N 1
ATOM 5482 C CA . THR B 1 147 ? 12.945 15.289 -11.781 1 73.81 147 THR B CA 1
ATOM 5483 C C . THR B 1 147 ? 11.805 14.344 -12.164 1 73.81 147 THR B C 1
ATOM 5485 O O . THR B 1 147 ? 12.047 13.297 -12.773 1 73.81 147 THR B O 1
ATOM 5488 N N . LEU B 1 148 ? 10.641 14.719 -11.797 1 79.25 148 LEU B N 1
ATOM 5489 C CA . LEU B 1 148 ? 9.484 13.891 -12.125 1 79.25 148 LEU B CA 1
ATOM 5490 C C . LEU B 1 148 ? 9.266 13.844 -13.633 1 79.25 148 LEU B C 1
ATOM 5492 O O . LEU B 1 148 ? 8.914 12.797 -14.18 1 79.25 148 LEU B O 1
ATOM 5496 N N . LEU B 1 149 ? 9.492 14.945 -14.234 1 81.38 149 LEU B N 1
ATOM 5497 C CA . LEU B 1 149 ? 9.305 15 -15.68 1 81.38 149 LEU B CA 1
ATOM 5498 C C . LEU B 1 149 ? 10.375 14.18 -16.406 1 81.38 149 LEU B C 1
ATOM 5500 O O . LEU B 1 149 ? 10.086 13.539 -17.406 1 81.38 149 LEU B O 1
ATOM 5504 N N . TYR B 1 150 ? 11.523 14.18 -15.844 1 75.94 150 TYR B N 1
ATOM 5505 C CA . TYR B 1 150 ? 12.609 13.383 -16.406 1 75.94 150 TYR B CA 1
ATOM 5506 C C . TYR B 1 150 ? 12.352 11.898 -16.203 1 75.94 150 TYR B C 1
ATOM 5508 O O . TYR B 1 150 ? 12.812 11.07 -17 1 75.94 150 TYR B O 1
ATOM 5516 N N . SER B 1 151 ? 11.609 11.578 -15.188 1 76.12 151 SER B N 1
ATOM 5517 C CA . SER B 1 151 ? 11.297 10.18 -14.898 1 76.12 151 SER B CA 1
ATOM 5518 C C . SER B 1 151 ? 10.172 9.664 -15.797 1 76.12 151 SER B C 1
ATOM 5520 O O . SER B 1 151 ? 9.859 8.477 -15.781 1 76.12 151 SER B O 1
ATOM 5522 N N . LEU B 1 152 ? 9.602 10.523 -16.594 1 82.81 152 LEU B N 1
ATOM 5523 C CA . LEU B 1 152 ? 8.453 10.141 -17.406 1 82.81 152 LEU B CA 1
ATOM 5524 C C . LEU B 1 152 ? 8.883 9.203 -18.531 1 82.81 152 LEU B C 1
ATOM 5526 O O . LEU B 1 152 ? 8.141 8.289 -18.891 1 82.81 152 LEU B O 1
ATOM 5530 N N . LYS B 1 153 ? 10.062 9.367 -19.031 1 78.81 153 LYS B N 1
ATOM 5531 C CA . LYS B 1 153 ? 10.508 8.531 -20.141 1 78.81 153 LYS B CA 1
ATOM 5532 C C . LYS B 1 153 ? 10.719 7.09 -19.703 1 78.81 153 LYS B C 1
ATOM 5534 O O . LYS B 1 153 ? 10.109 6.168 -20.234 1 78.81 153 LYS B O 1
ATOM 5539 N N . PRO B 1 154 ? 11.578 6.879 -18.641 1 73.12 154 PRO B N 1
ATOM 5540 C CA . PRO B 1 154 ? 11.727 5.492 -18.188 1 73.12 154 PRO B CA 1
ATOM 5541 C C . PRO B 1 154 ? 10.422 4.891 -17.672 1 73.12 154 PRO B C 1
ATOM 5543 O O . PRO B 1 154 ? 10.195 3.689 -17.812 1 73.12 154 PRO B O 1
ATOM 5546 N N . ILE B 1 155 ? 9.562 5.66 -17.047 1 80.88 155 ILE B N 1
ATOM 5547 C CA . ILE B 1 155 ? 8.273 5.188 -16.562 1 80.88 155 ILE B CA 1
ATOM 5548 C C . ILE B 1 155 ? 7.387 4.801 -17.734 1 80.88 155 ILE B C 1
ATOM 5550 O O . ILE B 1 155 ? 6.547 3.904 -17.625 1 80.88 155 ILE B O 1
ATOM 5554 N N . GLY B 1 156 ? 7.543 5.488 -18.875 1 80.5 156 GLY B N 1
ATOM 5555 C CA . GLY B 1 156 ? 6.75 5.219 -20.062 1 80.5 156 GLY B CA 1
ATOM 5556 C C . GLY B 1 156 ? 6.867 3.783 -20.547 1 80.5 156 GLY B C 1
ATOM 5557 O O . GLY B 1 156 ? 5.863 3.156 -20.891 1 80.5 156 GLY B O 1
ATOM 5558 N N . ASN B 1 157 ? 7.973 3.193 -20.469 1 74.62 157 ASN B N 1
ATOM 5559 C CA . ASN B 1 157 ? 8.18 1.811 -20.891 1 74.62 157 ASN B CA 1
ATOM 5560 C C . ASN B 1 157 ? 7.473 0.832 -19.953 1 74.62 157 ASN B C 1
ATOM 5562 O O . ASN B 1 157 ? 6.879 -0.149 -20.406 1 74.62 157 ASN B O 1
ATOM 5566 N N . THR B 1 158 ? 7.609 1.146 -18.688 1 77.12 158 THR B N 1
ATOM 5567 C CA . THR B 1 158 ? 6.961 0.284 -17.703 1 77.12 158 THR B CA 1
ATOM 5568 C C . THR B 1 158 ? 5.441 0.351 -17.844 1 77.12 158 THR B C 1
ATOM 5570 O O . THR B 1 158 ? 4.758 -0.667 -17.734 1 77.12 158 THR B O 1
ATOM 5573 N N . VAL B 1 159 ? 4.98 1.531 -18.141 1 83.31 159 VAL B N 1
ATOM 5574 C CA . VAL B 1 159 ? 3.541 1.719 -18.297 1 83.31 159 VAL B CA 1
ATOM 5575 C C . VAL B 1 159 ? 3.053 0.995 -19.547 1 83.31 159 VAL B C 1
ATOM 5577 O O . VAL B 1 159 ? 1.949 0.443 -19.562 1 83.31 159 VAL B O 1
ATOM 5580 N N . LEU B 1 160 ? 3.811 1.005 -20.516 1 78.94 160 LEU B N 1
ATOM 5581 C CA . LEU B 1 160 ? 3.449 0.303 -21.75 1 78.94 160 LEU B CA 1
ATOM 5582 C C . LEU B 1 160 ? 3.355 -1.2 -21.5 1 78.94 160 LEU B C 1
ATOM 5584 O O . LEU B 1 160 ? 2.418 -1.851 -21.969 1 78.94 160 LEU B O 1
ATOM 5588 N N . ILE B 1 161 ? 4.281 -1.723 -20.812 1 76.31 161 ILE B N 1
ATOM 5589 C CA . ILE B 1 161 ? 4.262 -3.143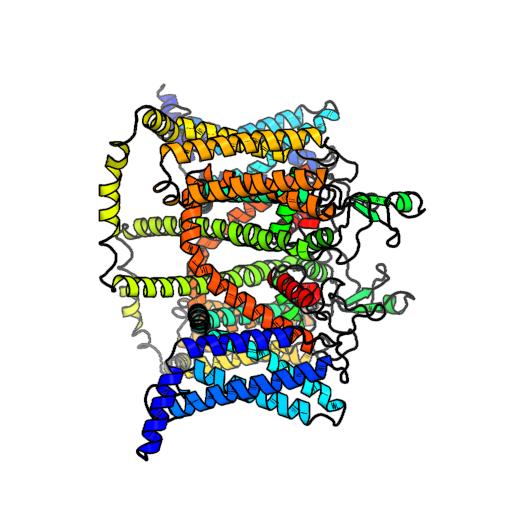 -20.469 1 76.31 161 ILE B CA 1
ATOM 5590 C C . ILE B 1 161 ? 3.025 -3.455 -19.641 1 76.31 161 ILE B C 1
ATOM 5592 O O . ILE B 1 161 ? 2.34 -4.453 -19.875 1 76.31 161 ILE B O 1
ATOM 5596 N N . ALA B 1 162 ? 2.832 -2.609 -18.672 1 81.69 162 ALA B N 1
ATOM 5597 C CA . ALA B 1 162 ? 1.653 -2.789 -17.844 1 81.69 162 ALA B CA 1
ATOM 5598 C C . ALA B 1 162 ? 0.374 -2.748 -18.672 1 81.69 162 ALA B C 1
ATOM 5600 O O . ALA B 1 162 ? -0.547 -3.535 -18.438 1 81.69 162 ALA B O 1
ATOM 5601 N N . ALA B 1 163 ? 0.308 -1.831 -19.609 1 83.69 163 ALA B N 1
ATOM 5602 C CA . ALA B 1 163 ? -0.868 -1.694 -20.469 1 83.69 163 ALA B CA 1
ATOM 5603 C C . ALA B 1 163 ? -1.099 -2.959 -21.281 1 83.69 163 ALA B C 1
ATOM 5605 O O . ALA B 1 163 ? -2.24 -3.395 -21.453 1 83.69 163 ALA B O 1
ATOM 5606 N N . ILE B 1 164 ? -0.061 -3.549 -21.75 1 78.56 164 ILE B N 1
ATOM 5607 C CA . ILE B 1 164 ? -0.157 -4.777 -22.531 1 78.56 164 ILE B CA 1
ATOM 5608 C C . ILE B 1 164 ? -0.708 -5.902 -21.656 1 78.56 164 ILE B C 1
ATOM 5610 O O . ILE B 1 164 ? -1.602 -6.641 -22.078 1 78.56 164 ILE B O 1
ATOM 5614 N N . PHE B 1 165 ? -0.214 -5.984 -20.5 1 80.5 165 PHE B N 1
ATOM 5615 C CA . PHE B 1 165 ? -0.687 -7.012 -19.578 1 80.5 165 PHE B CA 1
ATOM 5616 C C . PHE B 1 165 ? -2.148 -6.781 -19.219 1 80.5 165 PHE B C 1
ATOM 5618 O O . PHE B 1 165 ? -2.936 -7.727 -19.156 1 80.5 165 PHE B O 1
ATOM 5625 N N . PHE B 1 166 ? -2.502 -5.559 -19 1 88.25 166 PHE B N 1
ATOM 5626 C CA . PHE B 1 166 ? -3.881 -5.223 -18.656 1 88.25 166 PHE B CA 1
ATOM 5627 C C . PHE B 1 166 ? -4.82 -5.582 -19.812 1 88.25 166 PHE B C 1
ATOM 5629 O O . PHE B 1 166 ? -5.902 -6.125 -19.578 1 88.25 166 PHE B O 1
ATOM 5636 N N . VAL B 1 167 ? -4.352 -5.301 -20.984 1 85.44 167 VAL B N 1
ATOM 5637 C CA . VAL B 1 167 ? -5.188 -5.586 -22.141 1 85.44 167 VAL B CA 1
ATOM 5638 C C . VAL B 1 167 ? -5.309 -7.098 -22.344 1 85.44 167 VAL B C 1
ATOM 5640 O O . VAL B 1 167 ? -6.391 -7.605 -22.641 1 85.44 167 VAL B O 1
ATOM 5643 N N . MET B 1 168 ? -4.254 -7.805 -22.125 1 83.5 168 MET B N 1
ATOM 5644 C CA . MET B 1 168 ? -4.27 -9.258 -22.234 1 83.5 168 MET B CA 1
ATOM 5645 C C . MET B 1 168 ? -5.254 -9.875 -21.25 1 83.5 168 MET B C 1
ATOM 5647 O O . MET B 1 168 ? -6.109 -10.672 -21.641 1 83.5 168 MET B O 1
ATOM 5651 N N . PHE B 1 169 ? -5.137 -9.461 -20.016 1 88.25 169 PHE B N 1
ATOM 5652 C CA . PHE B 1 169 ? -6.035 -9.992 -19 1 88.25 169 PHE B CA 1
ATOM 5653 C C . PHE B 1 169 ? -7.449 -9.461 -19.188 1 88.25 169 PHE B C 1
ATOM 5655 O O . PHE B 1 169 ? -8.422 -10.117 -18.828 1 88.25 169 PHE B O 1
ATOM 5662 N N . GLY B 1 170 ? -7.488 -8.234 -19.703 1 90.75 170 GLY B N 1
ATOM 5663 C CA . GLY B 1 170 ? -8.797 -7.688 -20.016 1 90.75 170 GLY B CA 1
ATOM 5664 C C . GLY B 1 170 ? -9.555 -8.508 -21.031 1 90.75 170 GLY B C 1
ATOM 5665 O O . GLY B 1 170 ? -10.734 -8.82 -20.844 1 90.75 170 GLY B O 1
ATOM 5666 N N . ILE B 1 171 ? -8.914 -8.906 -22.109 1 86.94 171 ILE B N 1
ATOM 5667 C CA . ILE B 1 171 ? -9.523 -9.711 -23.156 1 86.94 171 ILE B CA 1
ATOM 5668 C C . ILE B 1 171 ? -9.891 -11.086 -22.609 1 86.94 171 ILE B C 1
ATOM 5670 O O . ILE B 1 171 ? -10.984 -11.594 -22.875 1 86.94 171 ILE B O 1
ATOM 5674 N N . LEU B 1 172 ? -9.016 -11.609 -21.797 1 86.06 172 LEU B N 1
ATOM 5675 C CA . LEU B 1 172 ? -9.305 -12.891 -21.156 1 86.06 172 LEU B CA 1
ATOM 5676 C C . LEU B 1 172 ? -10.523 -12.789 -20.25 1 86.06 172 LEU B C 1
ATOM 5678 O O . LEU B 1 172 ? -11.359 -13.695 -20.234 1 86.06 172 LEU B O 1
ATOM 5682 N N . GLY B 1 173 ? -10.609 -11.727 -19.531 1 89.81 173 GLY B N 1
ATOM 5683 C CA . GLY B 1 173 ? -11.75 -11.516 -18.641 1 89.81 173 GLY B CA 1
ATOM 5684 C C . GLY B 1 173 ? -13.062 -11.406 -19.391 1 89.81 173 GLY B C 1
ATOM 5685 O O . GLY B 1 173 ? -14.078 -11.945 -18.938 1 89.81 173 GLY B O 1
ATOM 5686 N N . VAL B 1 174 ? -13.016 -10.711 -20.484 1 88.69 174 VAL B N 1
ATOM 5687 C CA . VAL B 1 174 ? -14.234 -10.57 -21.281 1 88.69 174 VAL B CA 1
ATOM 5688 C C . VAL B 1 174 ? -14.672 -11.93 -21.812 1 88.69 174 VAL B C 1
ATOM 5690 O O . VAL B 1 174 ? -15.859 -12.258 -21.797 1 88.69 174 VAL B O 1
ATOM 5693 N N . GLN B 1 175 ? -13.773 -12.727 -22.219 1 83.38 175 GLN B N 1
ATOM 5694 C CA . GLN B 1 175 ? -14.094 -14.055 -22.75 1 83.38 175 GLN B CA 1
ATOM 5695 C C . GLN B 1 175 ? -14.641 -14.969 -21.656 1 83.38 175 GLN B C 1
ATOM 5697 O O . GLN B 1 175 ? -15.516 -15.797 -21.922 1 83.38 175 GLN B O 1
ATOM 5702 N N . LEU B 1 176 ? -14.188 -14.789 -20.5 1 84.38 176 LEU B N 1
ATOM 5703 C CA . LEU B 1 176 ? -14.586 -15.672 -19.406 1 84.38 176 LEU B CA 1
ATOM 5704 C C . LEU B 1 176 ? -15.898 -15.195 -18.781 1 84.38 176 LEU B C 1
ATOM 5706 O O . LEU B 1 176 ? -16.734 -16.016 -18.391 1 84.38 176 LEU B O 1
ATOM 5710 N N . PHE B 1 177 ? -16.109 -13.859 -18.703 1 89.5 177 PHE B N 1
ATOM 5711 C CA . PHE B 1 177 ? -17.172 -13.391 -17.797 1 89.5 177 PHE B CA 1
ATOM 5712 C C . PHE B 1 177 ? -18.172 -12.523 -18.547 1 89.5 177 PHE B C 1
ATOM 5714 O O . PHE B 1 177 ? -19.109 -11.992 -17.953 1 89.5 177 PHE B O 1
ATOM 5721 N N . LYS B 1 178 ? -18.125 -12.406 -19.797 1 87.25 178 LYS B N 1
ATOM 5722 C CA . LYS B 1 178 ? -19.016 -11.508 -20.516 1 87.25 178 LYS B CA 1
ATOM 5723 C C . LYS B 1 178 ? -20.469 -11.875 -20.281 1 87.25 178 LYS B C 1
ATOM 5725 O O . LYS B 1 178 ? -20.891 -13 -20.562 1 87.25 178 LYS B O 1
ATOM 5730 N N . GLY B 1 179 ? -21.172 -11 -19.672 1 87.81 179 GLY B N 1
ATOM 5731 C CA . GLY B 1 179 ? -22.609 -11.148 -19.453 1 87.81 179 GLY B CA 1
ATOM 5732 C C . GLY B 1 179 ? -22.938 -11.992 -18.234 1 87.81 179 GLY B C 1
ATOM 5733 O O . GLY B 1 179 ? -24.109 -12.266 -17.969 1 87.81 179 GLY B O 1
ATOM 5734 N N . LYS B 1 180 ? -22.031 -12.359 -17.516 1 90 180 LYS B N 1
ATOM 5735 C CA . LYS B 1 180 ? -22.281 -13.312 -16.438 1 90 180 LYS B CA 1
ATOM 5736 C C . LYS B 1 180 ? -22.359 -12.602 -15.086 1 90 180 LYS B C 1
ATOM 5738 O O . LYS B 1 180 ? -22.656 -13.227 -14.07 1 90 180 LYS B O 1
ATOM 5743 N N . PHE B 1 181 ? -22.188 -11.32 -15.062 1 91.88 181 PHE B N 1
ATOM 5744 C CA . PHE B 1 181 ? -22.125 -10.609 -13.789 1 91.88 181 PHE B CA 1
ATOM 5745 C C . PHE B 1 181 ? -23.484 -10.008 -13.445 1 91.88 181 PHE B C 1
ATOM 5747 O O . PHE B 1 181 ? -23.594 -9.203 -12.508 1 91.88 181 PHE B O 1
ATOM 5754 N N . TYR B 1 182 ? -24.5 -10.43 -14.125 1 89.88 182 TYR B N 1
ATOM 5755 C CA . TYR B 1 182 ? -25.859 -9.984 -13.812 1 89.88 182 TYR B CA 1
ATOM 5756 C C . TYR B 1 182 ? -26.438 -10.773 -12.648 1 89.88 182 TYR B C 1
ATOM 5758 O O . TYR B 1 182 ? -26.078 -11.93 -12.438 1 89.88 182 TYR B O 1
ATOM 5766 N N . TYR B 1 183 ? -27.25 -10.172 -11.844 1 89.69 183 TYR B N 1
ATOM 5767 C CA . TYR B 1 183 ? -27.906 -10.852 -10.727 1 89.69 183 TYR B CA 1
ATOM 5768 C C . TYR B 1 183 ? -29.266 -10.227 -10.422 1 89.69 183 TYR B C 1
ATOM 5770 O O . TYR B 1 183 ? -29.562 -9.117 -10.875 1 89.69 183 TYR B O 1
ATOM 5778 N N . CYS B 1 184 ? -30.031 -11.016 -9.812 1 89.75 184 CYS B N 1
ATOM 5779 C CA . CYS B 1 184 ? -31.344 -10.523 -9.422 1 89.75 184 CYS B CA 1
ATOM 5780 C C . CYS B 1 184 ? -31.281 -9.812 -8.07 1 89.75 184 CYS B C 1
ATOM 5782 O O . CYS B 1 184 ? -31.016 -10.438 -7.047 1 89.75 184 CYS B O 1
ATOM 5784 N N . GLU B 1 185 ? -31.406 -8.547 -8.094 1 87.31 185 GLU B N 1
ATOM 5785 C CA . GLU B 1 185 ? -31.422 -7.77 -6.859 1 87.31 185 GLU B CA 1
ATOM 5786 C C . GLU B 1 185 ? -32.781 -7.863 -6.164 1 87.31 185 GLU B C 1
ATOM 5788 O O . GLU B 1 185 ? -33.812 -7.617 -6.777 1 87.31 185 GLU B O 1
ATOM 5793 N N . GLY B 1 186 ? -32.812 -8.219 -4.848 1 77.56 186 GLY B N 1
ATOM 5794 C CA . GLY B 1 186 ? -34.062 -8.258 -4.098 1 77.56 186 GLY B CA 1
ATOM 5795 C C . GLY B 1 186 ? -34.5 -9.672 -3.76 1 77.56 186 GLY B C 1
ATOM 5796 O O . GLY B 1 186 ? -35.25 -9.875 -2.789 1 77.56 186 GLY B O 1
ATOM 5797 N N . ASP B 1 187 ? -34.281 -10.602 -4.742 1 77.31 187 ASP B N 1
ATOM 5798 C CA . ASP B 1 187 ? -34.656 -11.984 -4.512 1 77.31 187 ASP B CA 1
ATOM 5799 C C . ASP B 1 187 ? -33.5 -12.945 -4.793 1 77.31 187 ASP B C 1
ATOM 5801 O O . ASP B 1 187 ? -33.156 -13.18 -5.953 1 77.31 187 ASP B O 1
ATOM 5805 N N . SER B 1 188 ? -32.938 -13.508 -3.764 1 77.44 188 SER B N 1
ATOM 5806 C CA . SER B 1 188 ? -31.766 -14.336 -3.92 1 77.44 188 SER B CA 1
ATOM 5807 C C . SER B 1 188 ? -32.125 -15.781 -4.23 1 77.44 188 SER B C 1
ATOM 5809 O O . SER B 1 188 ? -31.266 -16.594 -4.582 1 77.44 188 SER B O 1
ATOM 5811 N N . HIS B 1 189 ? -33.406 -16.125 -4.289 1 80.81 189 HIS B N 1
ATOM 5812 C CA . HIS B 1 189 ? -33.781 -17.531 -4.434 1 80.81 189 HIS B CA 1
ATOM 5813 C C . HIS B 1 189 ? -34.156 -17.844 -5.883 1 80.81 189 HIS B C 1
ATOM 5815 O O . HIS B 1 189 ? -34.375 -19.016 -6.223 1 80.81 189 HIS B O 1
ATOM 5821 N N . VAL B 1 190 ? -34.062 -16.812 -6.656 1 85.56 190 VAL B N 1
ATOM 5822 C CA . VAL B 1 190 ? -34.406 -17.047 -8.055 1 85.56 190 VAL B CA 1
ATOM 5823 C C . VAL B 1 190 ? -33.25 -17.75 -8.766 1 85.56 190 VAL B C 1
ATOM 5825 O O . VAL B 1 190 ? -32.094 -17.594 -8.375 1 85.56 190 VAL B O 1
ATOM 5828 N N . ILE B 1 191 ? -33.594 -18.5 -9.797 1 85.94 191 ILE B N 1
ATOM 5829 C CA . ILE B 1 191 ? -32.562 -19.312 -10.469 1 85.94 191 ILE B CA 1
ATOM 5830 C C . ILE B 1 191 ? -32.188 -18.656 -11.797 1 85.94 191 ILE B C 1
ATOM 5832 O O . ILE B 1 191 ? -31.047 -18.75 -12.242 1 85.94 191 ILE B O 1
ATOM 5836 N N . SER B 1 192 ? -33.25 -17.984 -12.445 1 89.5 192 SER B N 1
ATOM 5837 C CA . SER B 1 192 ? -32.969 -17.469 -13.781 1 89.5 192 SER B CA 1
ATOM 5838 C C . SER B 1 192 ? -33.531 -16.062 -13.953 1 89.5 192 SER B C 1
ATOM 5840 O O . SER B 1 192 ? -34.312 -15.586 -13.117 1 89.5 192 SER B O 1
ATOM 5842 N N . LYS B 1 193 ? -33.031 -15.406 -15.023 1 89.5 193 LYS B N 1
ATOM 5843 C CA . LYS B 1 193 ? -33.5 -14.062 -15.352 1 89.5 193 LYS B CA 1
ATOM 5844 C C . LYS B 1 193 ? -35.031 -14.039 -15.516 1 89.5 193 LYS B C 1
ATOM 5846 O O . LYS B 1 193 ? -35.688 -13.109 -15.07 1 89.5 193 LYS B O 1
ATOM 5851 N N . GLN B 1 194 ? -35.531 -15.078 -16.141 1 88.62 194 GLN B N 1
ATOM 5852 C CA . GLN B 1 194 ? -36.969 -15.156 -16.375 1 88.62 194 GLN B CA 1
ATOM 5853 C C . GLN B 1 194 ? -37.719 -15.234 -15.055 1 88.62 194 GLN B C 1
ATOM 5855 O O . GLN B 1 194 ? -38.75 -14.578 -14.898 1 88.62 194 GLN B O 1
ATOM 5860 N N . GLU B 1 195 ? -37.156 -15.984 -14.195 1 89.62 195 GLU B N 1
ATOM 5861 C CA . GLU B 1 195 ? -37.781 -16.109 -12.891 1 89.62 195 GLU B CA 1
ATOM 5862 C C . GLU B 1 195 ? -37.688 -14.805 -12.109 1 89.62 195 GLU B C 1
ATOM 5864 O O . GLU B 1 195 ? -38.625 -14.461 -11.352 1 89.62 195 GLU B O 1
ATOM 5869 N N . CYS B 1 196 ? -36.625 -14.18 -12.328 1 89.19 196 CYS B N 1
ATOM 5870 C CA . CYS B 1 196 ? -36.469 -12.891 -11.672 1 89.19 196 CYS B CA 1
ATOM 5871 C C . CYS B 1 196 ? -37.469 -11.867 -12.211 1 89.19 196 CYS B C 1
ATOM 5873 O O . CYS B 1 196 ? -38.031 -11.078 -11.445 1 89.19 196 CYS B O 1
ATOM 5875 N N . ALA B 1 197 ? -37.656 -11.875 -13.484 1 87.38 197 ALA B N 1
ATOM 5876 C CA . ALA B 1 197 ? -38.594 -10.953 -14.125 1 87.38 197 ALA B CA 1
ATOM 5877 C C . ALA B 1 197 ? -40.031 -11.211 -13.641 1 87.38 197 ALA B C 1
ATOM 5879 O O . ALA B 1 197 ? -40.844 -10.289 -13.578 1 87.38 197 ALA B O 1
ATOM 5880 N N . ASN B 1 198 ? -40.281 -12.406 -13.32 1 84.88 198 ASN B N 1
ATOM 5881 C CA . ASN B 1 198 ? -41.594 -12.789 -12.859 1 84.88 198 ASN B CA 1
ATOM 5882 C C . ASN B 1 198 ? -41.781 -12.5 -11.367 1 84.88 198 ASN B C 1
ATOM 5884 O O . ASN B 1 198 ? -42.906 -12.516 -10.859 1 84.88 198 ASN B O 1
ATOM 5888 N N . SER B 1 199 ? -40.656 -12.312 -10.758 1 82.44 199 SER B N 1
ATOM 5889 C CA . SER B 1 199 ? -40.75 -12.016 -9.336 1 82.44 199 SER B CA 1
ATOM 5890 C C . SER B 1 199 ? -41.156 -10.578 -9.086 1 82.44 199 SER B C 1
ATOM 5892 O O . SER B 1 199 ? -40.875 -9.695 -9.898 1 82.44 199 SER B O 1
ATOM 5894 N N . THR B 1 200 ? -41.969 -10.234 -8.125 1 73.19 200 THR B N 1
ATOM 5895 C CA . THR B 1 200 ? -42.5 -8.914 -7.805 1 73.19 200 THR B CA 1
ATOM 5896 C C . THR B 1 200 ? -41.438 -8.008 -7.219 1 73.19 200 THR B C 1
ATOM 5898 O O . THR B 1 200 ? -41.531 -6.785 -7.281 1 73.19 200 THR B O 1
ATOM 5901 N N . ARG B 1 201 ? -40.406 -8.523 -6.75 1 76 201 ARG B N 1
ATOM 5902 C CA . ARG B 1 201 ? -39.5 -7.684 -5.988 1 76 201 ARG B CA 1
ATOM 5903 C C . ARG B 1 201 ? -38.094 -7.668 -6.621 1 76 201 ARG B C 1
ATOM 5905 O O . ARG B 1 201 ? -37.25 -6.871 -6.238 1 76 201 ARG B O 1
ATOM 5912 N N . GLY B 1 202 ? -38 -8.5 -7.688 1 80.44 202 GLY B N 1
ATOM 5913 C CA . GLY B 1 202 ? -36.656 -8.688 -8.188 1 80.44 202 GLY B CA 1
ATOM 5914 C C . GLY B 1 202 ? -36.344 -7.859 -9.43 1 80.44 202 GLY B C 1
ATOM 5915 O O . GLY B 1 202 ? -37.25 -7.621 -10.25 1 80.44 202 GLY B O 1
ATOM 5916 N N . GLN B 1 203 ? -35.156 -7.199 -9.461 1 87.75 203 GLN B N 1
ATOM 5917 C CA . GLN B 1 203 ? -34.656 -6.504 -10.648 1 87.75 203 GLN B CA 1
ATOM 5918 C C . GLN B 1 203 ? -33.344 -7.082 -11.117 1 87.75 203 GLN B C 1
ATOM 5920 O O . GLN B 1 203 ? -32.406 -7.266 -10.32 1 87.75 203 GLN B O 1
ATOM 5925 N N . TRP B 1 204 ? -33.312 -7.426 -12.438 1 89.31 204 TRP B N 1
ATOM 5926 C CA . TRP B 1 204 ? -32.094 -7.969 -13.047 1 89.31 204 TRP B CA 1
ATOM 5927 C C . TRP B 1 204 ? -31.078 -6.859 -13.328 1 89.31 204 TRP B C 1
ATOM 5929 O O . TRP B 1 204 ? -31.266 -6.062 -14.25 1 89.31 204 TRP B O 1
ATOM 5939 N N . VAL B 1 205 ? -30.078 -6.73 -12.5 1 88.19 205 VAL B N 1
ATOM 5940 C CA . VAL B 1 205 ? -29.125 -5.625 -12.578 1 88.19 205 VAL B CA 1
ATOM 5941 C C . VAL B 1 205 ? -27.719 -6.164 -12.797 1 88.19 205 VAL B C 1
ATOM 5943 O O . VAL B 1 205 ? -27.406 -7.297 -12.414 1 88.19 205 VAL B O 1
ATOM 5946 N N . ASN B 1 206 ? -26.938 -5.363 -13.508 1 88.81 206 ASN B N 1
ATOM 5947 C CA . ASN B 1 206 ? -25.531 -5.684 -13.734 1 88.81 206 ASN B CA 1
ATOM 5948 C C . ASN B 1 206 ? -24.641 -5.145 -12.617 1 88.81 206 ASN B C 1
ATOM 5950 O O . ASN B 1 206 ? -24.969 -4.125 -12 1 88.81 206 ASN B O 1
ATOM 5954 N N . ARG B 1 207 ? -23.625 -5.898 -12.297 1 88.44 207 ARG B N 1
ATOM 5955 C CA . ARG B 1 207 ? -22.672 -5.426 -11.289 1 88.44 207 ARG B CA 1
ATOM 5956 C C . ARG B 1 207 ? -21.938 -4.184 -11.773 1 88.44 207 ARG B C 1
ATOM 5958 O O . ARG B 1 207 ? -21.75 -3.994 -12.977 1 88.44 207 ARG B O 1
ATOM 5965 N N . ARG B 1 208 ? -21.5 -3.324 -10.906 1 84.38 208 ARG B N 1
ATOM 5966 C CA . ARG B 1 208 ? -20.797 -2.082 -11.211 1 84.38 208 ARG B CA 1
ATOM 5967 C C . ARG B 1 208 ? -19.5 -2.355 -11.969 1 84.38 208 ARG B C 1
ATOM 5969 O O . ARG B 1 208 ? -19.188 -1.661 -12.938 1 84.38 208 ARG B O 1
ATOM 5976 N N . TYR B 1 209 ? -18.891 -3.258 -11.477 1 88.88 209 TYR B N 1
ATOM 5977 C CA . TYR B 1 209 ? -17.656 -3.689 -12.148 1 88.88 209 TYR B CA 1
ATOM 5978 C C . TYR B 1 209 ? -17.875 -5.02 -12.867 1 88.88 209 TYR B C 1
ATOM 5980 O O . TYR B 1 209 ? -18.141 -6.039 -12.227 1 88.88 209 TYR B O 1
ATOM 5988 N N . ASN B 1 210 ? -17.875 -4.957 -14.133 1 91.94 210 ASN B N 1
ATOM 5989 C CA . ASN B 1 210 ? -18.156 -6.137 -14.945 1 91.94 210 ASN B CA 1
ATOM 5990 C C . ASN B 1 210 ? -17.141 -6.309 -16.062 1 91.94 210 ASN B C 1
ATOM 5992 O O . ASN B 1 210 ? -16.188 -5.523 -16.172 1 91.94 210 ASN B O 1
ATOM 5996 N N . PHE B 1 211 ? -17.281 -7.375 -16.781 1 93.19 211 PHE B N 1
ATOM 5997 C CA . PHE B 1 211 ? -16.375 -7.738 -17.859 1 93.19 211 PHE B CA 1
ATOM 5998 C C . PHE B 1 211 ? -17.125 -7.875 -19.172 1 93.19 211 PHE B C 1
ATOM 6000 O O . PHE B 1 211 ? -16.859 -8.789 -19.953 1 93.19 211 PHE B O 1
ATOM 6007 N N . ASP B 1 212 ? -18.125 -7.02 -19.391 1 91.56 212 ASP B N 1
ATOM 6008 C CA . ASP B 1 212 ? -18.969 -7.152 -20.578 1 91.56 212 ASP B CA 1
ATOM 6009 C C . ASP B 1 212 ? -18.25 -6.668 -21.828 1 91.56 212 ASP B C 1
ATOM 6011 O O . ASP B 1 212 ? -18.531 -7.145 -22.938 1 91.56 212 ASP B O 1
ATOM 6015 N N . ASP B 1 213 ? -17.453 -5.652 -21.656 1 91 213 ASP B N 1
ATOM 6016 C CA . ASP B 1 213 ? -16.609 -5.148 -22.734 1 91 213 ASP B CA 1
ATOM 6017 C C . ASP B 1 213 ? -15.195 -4.875 -22.234 1 91 213 ASP B C 1
ATOM 6019 O O . ASP B 1 213 ? -14.922 -4.996 -21.031 1 91 213 ASP B O 1
ATOM 6023 N N . LEU B 1 214 ? -14.375 -4.633 -23.234 1 89.12 214 LEU B N 1
ATOM 6024 C CA . LEU B 1 214 ? -12.969 -4.484 -22.875 1 89.12 214 LEU B CA 1
ATOM 6025 C C . LEU B 1 214 ? -12.766 -3.273 -21.969 1 89.12 214 LEU B C 1
ATOM 6027 O O . LEU B 1 214 ? -12 -3.336 -21 1 89.12 214 LEU B O 1
ATOM 6031 N N . LEU B 1 215 ? -13.422 -2.207 -22.25 1 90.06 215 LEU B N 1
ATOM 6032 C CA . LEU B 1 215 ? -13.258 -1.009 -21.438 1 90.06 215 LEU B CA 1
ATOM 6033 C C . LEU B 1 215 ? -13.688 -1.269 -20 1 90.06 215 LEU B C 1
ATOM 6035 O O . LEU B 1 215 ? -12.977 -0.909 -19.047 1 90.06 215 LEU B O 1
ATOM 6039 N N . GLN B 1 216 ? -14.797 -1.934 -19.844 1 91.38 216 GLN B N 1
ATOM 6040 C CA . GLN B 1 216 ? -15.289 -2.248 -18.5 1 91.38 216 GLN B CA 1
ATOM 6041 C C . GLN B 1 216 ? -14.375 -3.24 -17.797 1 91.38 216 GLN B C 1
ATOM 6043 O O . GLN B 1 216 ? -14.164 -3.15 -16.578 1 91.38 216 GLN B O 1
ATOM 6048 N N . ALA B 1 217 ? -13.883 -4.078 -18.594 1 93.62 217 ALA B N 1
ATOM 6049 C CA . ALA B 1 217 ? -12.953 -5.051 -18.031 1 93.62 217 ALA B CA 1
ATOM 6050 C C . ALA B 1 217 ? -11.688 -4.367 -17.531 1 93.62 217 ALA B C 1
ATOM 6052 O O . ALA B 1 217 ? -11.172 -4.703 -16.469 1 93.62 217 ALA B O 1
ATOM 6053 N N . LEU B 1 218 ? -11.273 -3.404 -18.297 1 92.75 218 LEU B N 1
ATOM 6054 C CA . LEU B 1 218 ? -10.055 -2.699 -17.922 1 92.75 218 LEU B CA 1
ATOM 6055 C C . LEU B 1 218 ? -10.266 -1.89 -16.641 1 92.75 218 LEU B C 1
ATOM 6057 O O . LEU B 1 218 ? -9.383 -1.829 -15.789 1 92.75 218 LEU B O 1
ATOM 6061 N N . ILE B 1 219 ? -11.375 -1.315 -16.531 1 91.31 219 ILE B N 1
ATOM 6062 C CA . ILE B 1 219 ? -11.688 -0.548 -15.336 1 91.31 219 ILE B CA 1
ATOM 6063 C C . ILE B 1 219 ? -11.773 -1.483 -14.133 1 91.31 219 ILE B C 1
ATOM 6065 O O . ILE B 1 219 ? -11.234 -1.182 -13.062 1 91.31 219 ILE B O 1
ATOM 6069 N N . SER B 1 220 ? -12.422 -2.6 -14.336 1 92.56 220 SER B N 1
ATOM 6070 C CA . SER B 1 220 ? -12.539 -3.582 -13.266 1 92.56 220 SER B CA 1
ATOM 6071 C C . SER B 1 220 ? -11.164 -4.09 -12.828 1 92.56 220 SER B C 1
ATOM 6073 O O . SER B 1 220 ? -10.891 -4.207 -11.633 1 92.56 220 SER B O 1
ATOM 6075 N N . LEU B 1 221 ? -10.391 -4.32 -13.844 1 93.06 221 LEU B N 1
ATOM 6076 C CA . LEU B 1 221 ? -9.055 -4.824 -13.539 1 93.06 221 LEU B CA 1
ATOM 6077 C C . LEU B 1 221 ? -8.211 -3.752 -12.867 1 93.06 221 LEU B C 1
ATOM 6079 O O . LEU B 1 221 ? -7.359 -4.062 -12.023 1 93.06 221 LEU B O 1
ATOM 6083 N N . PHE B 1 222 ? -8.461 -2.549 -13.234 1 89.88 222 PHE B N 1
ATOM 6084 C CA . PHE B 1 222 ? -7.754 -1.45 -12.578 1 89.88 222 PHE B CA 1
ATOM 6085 C C . PHE B 1 222 ? -8.102 -1.388 -11.102 1 89.88 222 PHE B C 1
ATOM 6087 O O . PHE B 1 222 ? -7.219 -1.219 -10.258 1 89.88 222 PHE B O 1
ATOM 6094 N N . VAL B 1 223 ? -9.281 -1.534 -10.82 1 88.81 223 VAL B N 1
ATOM 6095 C CA . VAL B 1 223 ? -9.719 -1.515 -9.43 1 88.81 223 VAL B CA 1
ATOM 6096 C C . VAL B 1 223 ? -9.133 -2.709 -8.68 1 88.81 223 VAL B C 1
ATOM 6098 O O . VAL B 1 223 ? -8.68 -2.574 -7.543 1 88.81 223 VAL B O 1
ATOM 6101 N N . VAL B 1 224 ? -9.086 -3.826 -9.328 1 90.06 224 VAL B N 1
ATOM 6102 C CA . VAL B 1 224 ? -8.523 -5.027 -8.727 1 90.06 224 VAL B CA 1
ATOM 6103 C C . VAL B 1 224 ? -7.043 -4.809 -8.414 1 90.06 224 VAL B C 1
ATOM 6105 O O . VAL B 1 224 ? -6.555 -5.211 -7.359 1 90.06 224 VAL B O 1
ATOM 6108 N N . SER B 1 225 ? -6.422 -4.125 -9.281 1 89.12 225 SER B N 1
ATOM 6109 C CA . SER B 1 225 ? -4.988 -3.912 -9.133 1 89.12 225 SER B CA 1
ATOM 6110 C C . SER B 1 225 ? -4.688 -2.975 -7.969 1 89.12 225 SER B C 1
ATOM 6112 O O . SER B 1 225 ? -3.588 -3.004 -7.41 1 89.12 225 SER B O 1
ATOM 6114 N N . THR B 1 226 ? -5.59 -2.123 -7.582 1 85.88 226 THR B N 1
ATOM 6115 C CA . THR B 1 226 ? -5.395 -1.199 -6.469 1 85.88 226 THR B CA 1
ATOM 6116 C C . THR B 1 226 ? -5.648 -1.897 -5.137 1 85.88 226 THR B C 1
ATOM 6118 O O . THR B 1 226 ? -5.398 -1.328 -4.074 1 85.88 226 THR B O 1
ATOM 6121 N N . LYS B 1 227 ? -6.055 -3.076 -5.137 1 86 227 LYS B N 1
ATOM 6122 C CA . LYS B 1 227 ? -6.219 -3.957 -3.984 1 86 227 LYS B CA 1
ATOM 6123 C C . LYS B 1 227 ? -7.363 -3.488 -3.094 1 86 227 LYS B C 1
ATOM 6125 O O . LYS B 1 227 ? -7.5 -3.945 -1.957 1 86 227 LYS B O 1
ATOM 6130 N N . ASP B 1 228 ? -8.102 -2.551 -3.611 1 85 228 ASP B N 1
ATOM 6131 C CA . ASP B 1 228 ? -9.273 -2.113 -2.855 1 85 228 ASP B CA 1
ATOM 6132 C C . ASP B 1 228 ? -10.547 -2.756 -3.398 1 85 228 ASP B C 1
ATOM 6134 O O . ASP B 1 228 ? -10.891 -2.58 -4.57 1 85 228 ASP B O 1
ATOM 6138 N N . GLY B 1 229 ? -11.188 -3.545 -2.594 1 83.94 229 GLY B N 1
ATOM 6139 C CA . GLY B 1 229 ? -12.445 -4.152 -2.992 1 83.94 229 GLY B CA 1
ATOM 6140 C C . GLY B 1 229 ? -12.273 -5.266 -4.012 1 83.94 229 GLY B C 1
ATOM 6141 O O . GLY B 1 229 ? -13.211 -5.582 -4.75 1 83.94 229 GLY B O 1
ATOM 6142 N N . TRP B 1 230 ? -11.078 -5.781 -4.188 1 87.31 230 TRP B N 1
ATOM 6143 C CA . TRP B 1 230 ? -10.82 -6.789 -5.207 1 87.31 230 TRP B CA 1
ATOM 6144 C C . TRP B 1 230 ? -11.469 -8.117 -4.836 1 87.31 230 TRP B C 1
ATOM 6146 O O . TRP B 1 230 ? -11.883 -8.883 -5.711 1 87.31 230 TRP B O 1
ATOM 6156 N N . VAL B 1 231 ? -11.664 -8.391 -3.596 1 86.19 231 VAL B N 1
ATOM 6157 C CA . VAL B 1 231 ? -12.219 -9.664 -3.154 1 86.19 231 VAL B CA 1
ATOM 6158 C C . VAL B 1 231 ? -13.68 -9.781 -3.598 1 86.19 231 VAL B C 1
ATOM 6160 O O . VAL B 1 231 ? -14.133 -10.859 -3.979 1 86.19 231 VAL B O 1
ATOM 6163 N N . GLU B 1 232 ? -14.328 -8.633 -3.486 1 86.81 232 GLU B N 1
ATOM 6164 C CA . GLU B 1 232 ? -15.719 -8.633 -3.93 1 86.81 232 GLU B CA 1
ATOM 6165 C C . GLU B 1 232 ? -15.82 -8.93 -5.426 1 86.81 232 GLU B C 1
ATOM 6167 O O . GLU B 1 232 ? -16.672 -9.719 -5.848 1 86.81 232 GLU B O 1
ATOM 6172 N N . ILE B 1 233 ? -14.992 -8.344 -6.184 1 89.19 233 ILE B N 1
ATOM 6173 C CA . ILE B 1 233 ? -14.992 -8.555 -7.625 1 89.19 233 ILE B CA 1
ATOM 6174 C C . ILE B 1 233 ? -14.617 -10 -7.938 1 89.19 233 ILE B C 1
ATOM 6176 O O . ILE B 1 233 ? -15.219 -10.633 -8.812 1 89.19 233 ILE B O 1
ATOM 6180 N N . MET B 1 234 ? -13.688 -10.523 -7.227 1 90.81 234 MET B N 1
ATOM 6181 C CA . MET B 1 234 ? -13.258 -11.906 -7.406 1 90.81 234 MET B CA 1
ATOM 6182 C C . MET B 1 234 ? -14.398 -12.875 -7.09 1 90.81 234 MET B C 1
ATOM 6184 O O . MET B 1 234 ? -14.625 -13.828 -7.836 1 90.81 234 MET B O 1
ATOM 6188 N N . HIS B 1 235 ? -15.125 -12.594 -6.031 1 88.5 235 HIS B N 1
ATOM 6189 C CA . HIS B 1 235 ? -16.219 -13.492 -5.66 1 88.5 235 HIS B CA 1
ATOM 6190 C C . HIS B 1 235 ? -17.359 -13.406 -6.66 1 88.5 235 HIS B C 1
ATOM 6192 O O . HIS B 1 235 ? -18.047 -14.406 -6.922 1 88.5 235 HIS B O 1
ATOM 6198 N N . HIS B 1 236 ? -17.578 -12.219 -7.18 1 90.56 236 HIS B N 1
ATOM 6199 C CA . HIS B 1 236 ? -18.562 -12.102 -8.25 1 90.56 236 HIS B CA 1
ATOM 6200 C C . HIS B 1 236 ? -18.188 -12.992 -9.438 1 90.56 236 HIS B C 1
ATOM 6202 O O . HIS B 1 236 ? -19.062 -13.57 -10.078 1 90.56 236 HIS B O 1
ATOM 6208 N N . GLY B 1 237 ? -16.953 -13.055 -9.695 1 90.56 237 GLY B N 1
ATOM 6209 C CA . GLY B 1 237 ? -16.469 -13.898 -10.773 1 90.56 237 GLY B CA 1
ATOM 6210 C C . GLY B 1 237 ? -16.594 -15.383 -10.469 1 90.56 237 GLY B C 1
ATOM 6211 O O . GLY B 1 237 ? -16.984 -16.172 -11.328 1 90.56 237 GLY B O 1
ATOM 6212 N N . ILE B 1 238 ? -16.344 -15.742 -9.258 1 88.88 238 ILE B N 1
ATOM 6213 C CA . ILE B 1 238 ? -16.375 -17.141 -8.844 1 88.88 238 ILE B CA 1
ATOM 6214 C C . ILE B 1 238 ? -17.828 -17.609 -8.766 1 88.88 238 ILE B C 1
ATOM 6216 O O . ILE B 1 238 ? -18.141 -18.75 -9.109 1 88.88 238 ILE B O 1
ATOM 6220 N N . ASP B 1 239 ? -18.719 -16.688 -8.352 1 89.25 239 ASP B N 1
ATOM 6221 C CA . ASP B 1 239 ? -20.125 -17.031 -8.141 1 89.25 239 ASP B CA 1
ATOM 6222 C C . ASP B 1 239 ? -20.875 -17.078 -9.461 1 89.25 239 ASP B C 1
ATOM 6224 O O . ASP B 1 239 ? -21.953 -17.656 -9.547 1 89.25 239 ASP B O 1
ATOM 6228 N N . ALA B 1 240 ? -20.312 -16.438 -10.453 1 90.31 240 ALA B N 1
ATOM 6229 C CA . ALA B 1 240 ? -21.016 -16.359 -11.742 1 90.31 240 ALA B CA 1
ATOM 6230 C C . ALA B 1 240 ? -21.141 -17.75 -12.375 1 90.31 240 ALA B C 1
ATOM 6232 O O . ALA B 1 240 ? -20.203 -18.547 -12.328 1 90.31 240 ALA B O 1
ATOM 6233 N N . VAL B 1 241 ? -22.297 -18.109 -12.82 1 87.56 241 VAL B N 1
ATOM 6234 C CA . VAL B 1 241 ? -22.547 -19.422 -13.422 1 87.56 241 VAL B CA 1
ATOM 6235 C C . VAL B 1 241 ? -22.562 -19.281 -14.945 1 87.56 241 VAL B C 1
ATOM 6237 O O . VAL B 1 241 ? -21.688 -19.797 -15.633 1 87.56 241 VAL B O 1
ATOM 6240 N N . ASP B 1 242 ? -23.609 -18.625 -15.508 1 87 242 ASP B N 1
ATOM 6241 C CA . ASP B 1 242 ? -23.781 -18.438 -16.938 1 87 242 ASP B CA 1
ATOM 6242 C C . ASP B 1 242 ? -24.609 -17.172 -17.234 1 87 242 ASP B C 1
ATOM 6244 O O . ASP B 1 242 ? -24.984 -16.453 -16.312 1 87 242 ASP B O 1
ATOM 6248 N N . VAL B 1 243 ? -24.781 -16.938 -18.516 1 87.94 243 VAL B N 1
ATOM 6249 C CA . VAL B 1 243 ? -25.562 -15.773 -18.922 1 87.94 243 VAL B CA 1
ATOM 6250 C C . VAL B 1 243 ? -27.016 -15.977 -18.516 1 87.94 243 VAL B C 1
ATOM 6252 O O . VAL B 1 243 ? -27.594 -17.031 -18.766 1 87.94 243 VAL B O 1
ATOM 6255 N N . ASP B 1 244 ? -27.578 -15.133 -17.766 1 88.75 244 ASP B N 1
ATOM 6256 C CA . ASP B 1 244 ? -29 -15.094 -17.391 1 88.75 244 ASP B CA 1
ATOM 6257 C C . ASP B 1 244 ? -29.312 -16.141 -16.312 1 88.75 244 ASP B C 1
ATOM 6259 O O . ASP B 1 244 ? -30.406 -16.703 -16.297 1 88.75 244 ASP B O 1
ATOM 6263 N N . VAL B 1 245 ? -28.328 -16.516 -15.617 1 90.81 245 VAL B N 1
ATOM 6264 C CA . VAL B 1 245 ? -28.5 -17.438 -14.484 1 90.81 245 VAL B CA 1
ATOM 6265 C C . VAL B 1 245 ? -28.047 -16.75 -13.195 1 90.81 245 VAL B C 1
ATOM 6267 O O . VAL B 1 245 ? -27.062 -16.016 -13.195 1 90.81 245 VAL B O 1
ATOM 6270 N N . GLN B 1 246 ? -28.766 -16.938 -12.195 1 90.62 246 GLN B N 1
ATOM 6271 C CA . GLN B 1 246 ? -28.438 -16.344 -10.898 1 90.62 246 GLN B CA 1
ATOM 6272 C C . GLN B 1 246 ? -27.125 -16.891 -10.359 1 90.62 246 GLN B C 1
ATOM 6274 O O . GLN B 1 246 ? -26.844 -18.094 -10.484 1 90.62 246 GLN B O 1
ATOM 6279 N N . PRO B 1 247 ? -26.297 -16.031 -9.852 1 90 247 PRO B N 1
ATOM 6280 C CA . PRO B 1 247 ? -25.031 -16.484 -9.297 1 90 247 PRO B CA 1
ATOM 6281 C C . PRO B 1 247 ? -25.203 -17.438 -8.117 1 90 247 PRO B C 1
ATOM 6283 O O . PRO B 1 247 ? -26.156 -17.297 -7.344 1 90 247 PRO B O 1
ATOM 6286 N N . ILE B 1 248 ? -24.391 -18.484 -8.117 1 87.56 248 ILE B N 1
ATOM 6287 C CA . ILE B 1 248 ? -24.359 -19.438 -7.023 1 87.56 248 ILE B CA 1
ATOM 6288 C C . ILE B 1 248 ? -23.047 -19.297 -6.254 1 87.56 248 ILE B C 1
ATOM 6290 O O . ILE B 1 248 ? -21.969 -19.188 -6.855 1 87.56 248 ILE B O 1
ATOM 6294 N N . VAL B 1 249 ? -23.188 -19.312 -4.988 1 83.56 249 VAL B N 1
ATOM 6295 C CA . VAL B 1 249 ? -22.031 -19.094 -4.125 1 83.56 249 VAL B CA 1
ATOM 6296 C C . VAL B 1 249 ? -21 -20.203 -4.367 1 83.56 249 VAL B C 1
ATOM 6298 O O . VAL B 1 249 ? -21.328 -21.391 -4.359 1 83.56 249 VAL B O 1
ATOM 6301 N N . ASN B 1 250 ? -19.75 -19.859 -4.664 1 80.88 250 ASN B N 1
ATOM 6302 C CA . ASN B 1 250 ? -18.594 -20.734 -4.855 1 80.88 250 ASN B CA 1
ATOM 6303 C C . ASN B 1 250 ? -18.844 -21.766 -5.957 1 80.88 250 ASN B C 1
ATOM 6305 O O . ASN B 1 250 ? -18.562 -22.953 -5.781 1 80.88 250 ASN B O 1
ATOM 6309 N N . TYR B 1 251 ? -19.5 -21.281 -7.008 1 83.44 251 TYR B N 1
ATOM 6310 C CA . TYR B 1 251 ? -19.797 -22.141 -8.133 1 83.44 251 TYR B CA 1
ATOM 6311 C C . TYR B 1 251 ? -18.531 -22.672 -8.789 1 83.44 251 TYR B C 1
ATOM 6313 O O . TYR B 1 251 ? -18.375 -23.875 -8.992 1 83.44 251 TYR B O 1
ATOM 6321 N N . ALA B 1 252 ? -17.609 -21.812 -9.078 1 85.25 252 ALA B N 1
ATOM 6322 C CA . ALA B 1 252 ? -16.375 -22.188 -9.758 1 85.25 252 ALA B CA 1
ATOM 6323 C C . ALA B 1 252 ? -15.156 -21.578 -9.055 1 85.25 252 ALA B C 1
ATOM 6325 O O . ALA B 1 252 ? -14.703 -20.484 -9.414 1 85.25 252 ALA B O 1
ATOM 6326 N N . GLU B 1 253 ? -14.555 -22.312 -8.234 1 83.5 253 GLU B N 1
ATOM 6327 C CA . GLU B 1 253 ? -13.445 -21.828 -7.426 1 83.5 253 GLU B CA 1
ATOM 6328 C C . GLU B 1 253 ? -12.164 -21.719 -8.25 1 83.5 253 GLU B C 1
ATOM 6330 O O . GLU B 1 253 ? -11.25 -20.969 -7.891 1 83.5 253 GLU B O 1
ATOM 6335 N N . TRP B 1 254 ? -12.219 -22.422 -9.359 1 82.38 254 TRP B N 1
ATOM 6336 C CA . TRP B 1 254 ? -11.008 -22.422 -10.172 1 82.38 254 TRP B CA 1
ATOM 6337 C C . TRP B 1 254 ? -10.773 -21.047 -10.805 1 82.38 254 TRP B C 1
ATOM 6339 O O . TRP B 1 254 ? -9.656 -20.734 -11.219 1 82.38 254 TRP B O 1
ATOM 6349 N N . ARG B 1 255 ? -11.805 -20.25 -10.867 1 87.81 255 ARG B N 1
ATOM 6350 C CA . ARG B 1 255 ? -11.68 -18.922 -11.453 1 87.81 255 ARG B CA 1
ATOM 6351 C C . ARG B 1 255 ? -10.781 -18.031 -10.609 1 87.81 255 ARG B C 1
ATOM 6353 O O . ARG B 1 255 ? -10.398 -16.938 -11.047 1 87.81 255 ARG B O 1
ATOM 6360 N N . LEU B 1 256 ? -10.32 -18.578 -9.445 1 88.81 256 LEU B N 1
ATOM 6361 C CA . LEU B 1 256 ? -9.336 -17.891 -8.617 1 88.81 256 LEU B CA 1
ATOM 6362 C C . LEU B 1 256 ? -8.008 -17.766 -9.352 1 88.81 256 LEU B C 1
ATOM 6364 O O . LEU B 1 256 ? -7.242 -16.828 -9.117 1 88.81 256 LEU B O 1
ATOM 6368 N N . VAL B 1 257 ? -7.828 -18.656 -10.312 1 87.06 257 VAL B N 1
ATOM 6369 C CA . VAL B 1 257 ? -6.574 -18.688 -11.055 1 87.06 257 VAL B CA 1
ATOM 6370 C C . VAL B 1 257 ? -6.492 -17.5 -12 1 87.06 257 VAL B C 1
ATOM 6372 O O . VAL B 1 257 ? -5.402 -17.109 -12.43 1 87.06 257 VAL B O 1
ATOM 6375 N N . TYR B 1 258 ? -7.586 -16.906 -12.305 1 89 258 TYR B N 1
ATOM 6376 C CA . TYR B 1 258 ? -7.598 -15.719 -13.141 1 89 258 TYR B CA 1
ATOM 6377 C C . TYR B 1 258 ? -7.25 -14.477 -12.32 1 89 258 TYR B C 1
ATOM 6379 O O . TYR B 1 258 ? -6.398 -13.68 -12.719 1 89 258 TYR B O 1
ATOM 6387 N N . PHE B 1 259 ? -7.809 -14.336 -11.133 1 91.5 259 PHE B N 1
ATOM 6388 C CA . PHE B 1 259 ? -7.723 -13.102 -10.375 1 91.5 259 PHE B CA 1
ATOM 6389 C C . PHE B 1 259 ? -6.414 -13.031 -9.594 1 91.5 259 PHE B C 1
ATOM 6391 O O . PHE B 1 259 ? -5.805 -11.969 -9.484 1 91.5 259 PHE B O 1
ATOM 6398 N N . ILE B 1 260 ? -5.902 -14.109 -9.078 1 87.44 260 ILE B N 1
ATOM 6399 C CA . ILE B 1 260 ? -4.727 -14.109 -8.211 1 87.44 260 ILE B CA 1
ATOM 6400 C C . ILE B 1 260 ? -3.486 -13.75 -9.023 1 87.44 260 ILE B C 1
ATOM 6402 O O . ILE B 1 260 ? -2.734 -12.844 -8.656 1 87.44 260 ILE B O 1
ATOM 6406 N N . PRO B 1 261 ? -3.295 -14.414 -10.18 1 86.06 261 PRO B N 1
ATOM 6407 C CA . PRO B 1 261 ? -2.127 -14.008 -10.969 1 86.06 261 PRO B CA 1
ATOM 6408 C C . PRO B 1 261 ? -2.195 -12.555 -11.43 1 86.06 261 PRO B C 1
ATOM 6410 O O . PRO B 1 261 ? -1.167 -11.875 -11.492 1 86.06 261 PRO B O 1
ATOM 6413 N N . PHE B 1 262 ? -3.35 -12.172 -11.773 1 89.88 262 PHE B N 1
ATOM 6414 C CA . PHE B 1 262 ? -3.461 -10.781 -12.18 1 89.88 262 PHE B CA 1
ATOM 6415 C C . PHE B 1 262 ? -3.074 -9.852 -11.031 1 89.88 262 PHE B C 1
ATOM 6417 O O . PHE B 1 262 ? -2.391 -8.844 -11.242 1 89.88 262 PHE B O 1
ATOM 6424 N N . LEU B 1 263 ? -3.568 -10.133 -9.867 1 89.44 263 LEU B N 1
ATOM 6425 C CA . LEU B 1 263 ? -3.25 -9.312 -8.703 1 89.44 263 LEU B CA 1
ATOM 6426 C C . LEU B 1 263 ? -1.75 -9.312 -8.438 1 89.44 263 LEU B C 1
ATOM 6428 O O . LEU B 1 263 ? -1.175 -8.273 -8.102 1 89.44 263 LEU B O 1
ATOM 6432 N N . LEU B 1 264 ? -1.105 -10.438 -8.602 1 83.69 264 LEU B N 1
ATOM 6433 C CA . LEU B 1 264 ? 0.326 -10.547 -8.344 1 83.69 264 LEU B CA 1
ATOM 6434 C C . LEU B 1 264 ? 1.129 -9.805 -9.406 1 83.69 264 LEU B C 1
ATOM 6436 O O . LEU B 1 264 ? 2.064 -9.07 -9.078 1 83.69 264 LEU B O 1
ATOM 6440 N N . LEU B 1 265 ? 0.658 -9.898 -10.609 1 79.44 265 LEU B N 1
ATOM 6441 C CA . LEU B 1 265 ? 1.397 -9.289 -11.703 1 79.44 265 LEU B CA 1
ATOM 6442 C C . LEU B 1 265 ? 1.024 -7.82 -11.867 1 79.44 265 LEU B C 1
ATOM 6444 O O . LEU B 1 265 ? 1.9 -6.953 -11.906 1 79.44 265 LEU B O 1
ATOM 6448 N N . GLY B 1 266 ? -0.32 -7.59 -11.984 1 75.56 266 GLY B N 1
ATOM 6449 C CA . GLY B 1 266 ? -0.805 -6.238 -12.219 1 75.56 266 GLY B CA 1
ATOM 6450 C C . GLY B 1 266 ? -0.75 -5.367 -10.977 1 75.56 266 GLY B C 1
ATOM 6451 O O . GLY B 1 266 ? -0.374 -4.195 -11.055 1 75.56 266 GLY B O 1
ATOM 6452 N N . GLY B 1 267 ? -1.048 -5.898 -9.836 1 76.06 267 GLY B N 1
ATOM 6453 C CA . GLY B 1 267 ? -1.129 -5.129 -8.602 1 76.06 267 GLY B CA 1
ATOM 6454 C C . GLY B 1 267 ? 0.204 -5.004 -7.891 1 76.06 267 GLY B C 1
ATOM 6455 O O . GLY B 1 267 ? 0.626 -3.9 -7.543 1 76.06 267 GLY B O 1
ATOM 6456 N N . PHE B 1 268 ? 0.94 -6.027 -7.906 1 79.62 268 PHE B N 1
ATOM 6457 C CA . PHE B 1 268 ? 2.15 -6.023 -7.09 1 79.62 268 PHE B CA 1
ATOM 6458 C C . PHE B 1 268 ? 3.381 -5.758 -7.953 1 79.62 268 PHE B C 1
ATOM 6460 O O . PHE B 1 268 ? 4.184 -4.875 -7.645 1 79.62 268 PHE B O 1
ATOM 6467 N N . LEU B 1 269 ? 3.492 -6.41 -9.016 1 76.12 269 LEU B N 1
ATOM 6468 C CA . LEU B 1 269 ? 4.719 -6.348 -9.805 1 76.12 269 LEU B CA 1
ATOM 6469 C C . LEU B 1 269 ? 4.82 -5.016 -10.539 1 76.12 269 LEU B C 1
ATOM 6471 O O . LEU B 1 269 ? 5.848 -4.336 -10.461 1 76.12 269 LEU B O 1
ATOM 6475 N N . VAL B 1 270 ? 3.74 -4.699 -11.211 1 76.44 270 VAL B N 1
ATOM 6476 C CA . VAL B 1 270 ? 3.768 -3.5 -12.039 1 76.44 270 VAL B CA 1
ATOM 6477 C C . VAL B 1 270 ? 3.959 -2.268 -11.156 1 76.44 270 VAL B C 1
ATOM 6479 O O . VAL B 1 270 ? 4.781 -1.401 -11.461 1 76.44 270 VAL B O 1
ATOM 6482 N N . LEU B 1 271 ? 3.26 -2.174 -10.07 1 77 271 LEU B N 1
ATOM 6483 C CA . LEU B 1 271 ? 3.379 -1.026 -9.18 1 77 271 LEU B CA 1
ATOM 6484 C C . LEU B 1 271 ? 4.777 -0.943 -8.586 1 77 271 LEU B C 1
ATOM 6486 O O . LEU B 1 271 ? 5.355 0.143 -8.492 1 77 271 LEU B O 1
ATOM 6490 N N . ASN B 1 272 ? 5.293 -2.037 -8.32 1 73.69 272 ASN B N 1
ATOM 6491 C CA . ASN B 1 272 ? 6.617 -2.049 -7.711 1 73.69 272 ASN B CA 1
ATOM 6492 C C . ASN B 1 272 ? 7.707 -1.748 -8.734 1 73.69 272 ASN B C 1
ATOM 6494 O O . ASN B 1 272 ? 8.75 -1.188 -8.391 1 73.69 272 ASN B O 1
ATOM 6498 N N . MET B 1 273 ? 7.441 -2.115 -9.953 1 74 273 MET B N 1
ATOM 6499 C CA . MET B 1 273 ? 8.383 -1.767 -11.016 1 74 273 MET B CA 1
ATOM 6500 C C . MET B 1 273 ? 8.414 -0.259 -11.242 1 74 273 MET B C 1
ATOM 6502 O O . MET B 1 273 ? 9.477 0.319 -11.453 1 74 273 MET B O 1
ATOM 6506 N N . ILE B 1 274 ? 7.305 0.303 -11.148 1 76.75 274 ILE B N 1
ATOM 6507 C CA . ILE B 1 274 ? 7.215 1.747 -11.336 1 76.75 274 ILE B CA 1
ATOM 6508 C C . ILE B 1 274 ? 7.941 2.457 -10.195 1 76.75 274 ILE B C 1
ATOM 6510 O O . ILE B 1 274 ? 8.719 3.383 -10.43 1 76.75 274 ILE B O 1
ATOM 6514 N N . VAL B 1 275 ? 7.715 2.035 -9.016 1 75.31 275 VAL B N 1
ATOM 6515 C CA . VAL B 1 275 ? 8.375 2.619 -7.852 1 75.31 275 VAL B CA 1
ATOM 6516 C C . VAL B 1 275 ? 9.883 2.426 -7.957 1 75.31 275 VAL B C 1
ATOM 6518 O O . VAL B 1 275 ? 10.656 3.338 -7.656 1 75.31 275 VAL B O 1
ATOM 6521 N N . GLY B 1 276 ? 10.32 1.262 -8.398 1 71 276 GLY B N 1
ATOM 6522 C CA . GLY B 1 276 ? 11.742 0.978 -8.57 1 71 276 GLY B CA 1
ATOM 6523 C C . GLY B 1 276 ? 12.414 1.909 -9.562 1 71 276 GLY B C 1
ATOM 6524 O O . GLY B 1 276 ? 13.5 2.43 -9.289 1 71 276 GLY B O 1
ATOM 6525 N N . VAL B 1 277 ? 11.758 2.199 -10.617 1 73.06 277 VAL B N 1
ATOM 6526 C CA . VAL B 1 277 ? 12.312 3.066 -11.656 1 73.06 277 VAL B CA 1
ATOM 6527 C C . VAL B 1 277 ? 12.391 4.504 -11.133 1 73.06 277 VAL B C 1
ATOM 6529 O O . VAL B 1 277 ? 13.367 5.211 -11.398 1 73.06 277 VAL B O 1
ATOM 6532 N N . VAL B 1 278 ? 11.406 4.902 -10.406 1 73.19 278 VAL B N 1
ATOM 6533 C CA . VAL B 1 278 ? 11.375 6.258 -9.859 1 73.19 278 VAL B CA 1
ATOM 6534 C C . VAL B 1 278 ? 12.484 6.422 -8.82 1 73.19 278 VAL B C 1
ATOM 6536 O O . VAL B 1 278 ? 13.188 7.43 -8.812 1 73.19 278 VAL B O 1
ATOM 6539 N N . VAL B 1 279 ? 12.664 5.434 -8.016 1 70.38 279 VAL B N 1
ATOM 6540 C CA . VAL B 1 279 ? 13.68 5.488 -6.969 1 70.38 279 VAL B CA 1
ATOM 6541 C C . VAL B 1 279 ? 15.07 5.488 -7.598 1 70.38 279 VAL B C 1
ATOM 6543 O O . VAL B 1 279 ? 15.961 6.207 -7.145 1 70.38 279 VAL B O 1
ATOM 6546 N N . GLU B 1 280 ? 15.227 4.707 -8.617 1 70.75 280 GLU B N 1
ATOM 6547 C CA . GLU B 1 280 ? 16.516 4.645 -9.312 1 70.75 280 GLU B CA 1
ATOM 6548 C C . GLU B 1 280 ? 16.859 5.988 -9.938 1 70.75 280 GLU B C 1
ATOM 6550 O O . GLU B 1 280 ? 18.016 6.422 -9.883 1 70.75 280 GLU B O 1
ATOM 6555 N N . ASN B 1 281 ? 15.906 6.594 -10.5 1 70.31 281 ASN B N 1
ATOM 6556 C CA . ASN B 1 281 ? 16.141 7.898 -11.109 1 70.31 281 ASN B CA 1
ATOM 6557 C C . ASN B 1 281 ? 16.453 8.961 -10.062 1 70.31 281 ASN B C 1
ATOM 6559 O O . ASN B 1 281 ? 17.281 9.844 -10.289 1 70.31 281 ASN B O 1
ATOM 6563 N N . PHE B 1 282 ? 15.781 8.844 -9.008 1 65.31 282 PHE B N 1
ATOM 6564 C CA . PHE B 1 282 ? 16.047 9.781 -7.926 1 65.31 282 PHE B CA 1
ATOM 6565 C C . PHE B 1 282 ? 17.469 9.617 -7.402 1 65.31 282 PHE B C 1
ATOM 6567 O O . PHE B 1 282 ? 18.141 10.602 -7.105 1 65.31 282 PHE B O 1
ATOM 6574 N N . GLN B 1 283 ? 17.906 8.391 -7.262 1 67.56 283 GLN B N 1
ATOM 6575 C CA . GLN B 1 283 ? 19.266 8.117 -6.797 1 67.56 283 GLN B CA 1
ATOM 6576 C C . GLN B 1 283 ? 20.297 8.633 -7.797 1 67.56 283 GLN B C 1
ATOM 6578 O O . GLN B 1 283 ? 21.328 9.188 -7.406 1 67.56 283 GLN B O 1
ATOM 6583 N N . ARG B 1 284 ? 19.984 8.453 -8.961 1 71.38 284 ARG B N 1
ATOM 6584 C CA . ARG B 1 284 ? 20.891 8.938 -9.992 1 71.38 284 ARG B CA 1
ATOM 6585 C C . ARG B 1 284 ? 21 10.461 -9.969 1 71.38 284 ARG B C 1
ATOM 6587 O O . ARG B 1 284 ? 22.078 11.016 -10.125 1 71.38 284 ARG B O 1
ATOM 6594 N N . CYS B 1 285 ? 19.875 11.109 -9.789 1 64.88 285 CYS B N 1
ATOM 6595 C CA . CYS B 1 285 ? 19.859 12.562 -9.711 1 64.88 285 CYS B CA 1
ATOM 6596 C C . CYS B 1 285 ? 20.609 13.055 -8.477 1 64.88 285 CYS B C 1
ATOM 6598 O O . CYS B 1 285 ? 21.328 14.055 -8.539 1 64.88 285 CYS B O 1
ATOM 6600 N N . ARG B 1 286 ? 20.391 12.336 -7.43 1 65.5 286 ARG B N 1
ATOM 6601 C CA . ARG B 1 286 ? 21.094 12.688 -6.195 1 65.5 286 ARG B CA 1
ATOM 6602 C C . ARG B 1 286 ? 22.594 12.516 -6.344 1 65.5 286 ARG B C 1
ATOM 6604 O O . ARG B 1 286 ? 23.375 13.344 -5.855 1 65.5 286 ARG B O 1
ATOM 6611 N N . GLU B 1 287 ? 22.922 11.453 -6.918 1 70 287 GLU B N 1
ATOM 6612 C CA . GLU B 1 287 ? 24.344 11.227 -7.156 1 70 287 GLU B CA 1
ATOM 6613 C C . GLU B 1 287 ? 24.953 12.336 -8.016 1 70 287 GLU B C 1
ATOM 6615 O O . GLU B 1 287 ? 26.062 12.789 -7.758 1 70 287 GLU B O 1
ATOM 6620 N N . ARG B 1 288 ? 24.25 12.734 -8.883 1 65.88 288 ARG B N 1
ATOM 6621 C CA . ARG B 1 288 ? 24.719 13.82 -9.742 1 65.88 288 ARG B CA 1
ATOM 6622 C C . ARG B 1 288 ? 24.828 15.125 -8.969 1 65.88 288 ARG B C 1
ATOM 6624 O O . ARG B 1 288 ? 25.781 15.891 -9.172 1 65.88 288 ARG B O 1
ATOM 6631 N N . MET B 1 289 ? 23.875 15.336 -8.109 1 63.19 289 MET B N 1
ATOM 6632 C CA . MET B 1 289 ? 23.906 16.547 -7.301 1 63.19 289 MET B CA 1
ATOM 6633 C C . MET B 1 289 ? 25.078 16.516 -6.324 1 63.19 289 MET B C 1
ATOM 6635 O O . MET B 1 289 ? 25.719 17.531 -6.082 1 63.19 289 MET B O 1
ATOM 6639 N N . ASP B 1 290 ? 25.234 15.367 -5.762 1 65.31 290 ASP B N 1
ATOM 6640 C CA . ASP B 1 290 ? 26.359 15.203 -4.844 1 65.31 290 ASP B CA 1
ATOM 6641 C C . ASP B 1 290 ? 27.703 15.391 -5.562 1 65.31 290 ASP B C 1
ATOM 6643 O O . ASP B 1 290 ? 28.625 15.984 -5.016 1 65.31 290 ASP B O 1
ATOM 6647 N N . GLU B 1 291 ? 27.75 14.867 -6.652 1 66.38 291 GLU B N 1
ATOM 6648 C CA . GLU B 1 291 ? 28.969 15.047 -7.453 1 66.38 291 GLU B CA 1
ATOM 6649 C C . GLU B 1 291 ? 29.188 16.516 -7.785 1 66.38 291 GLU B C 1
ATOM 6651 O O . GLU B 1 291 ? 30.312 17 -7.75 1 66.38 291 GLU B O 1
ATOM 6656 N N . GLU B 1 292 ? 28.172 17.188 -8.008 1 63.81 292 GLU B N 1
ATOM 6657 C CA . GLU B 1 292 ? 28.266 18.609 -8.312 1 63.81 292 GLU B CA 1
ATOM 6658 C C . GLU B 1 292 ? 28.641 19.422 -7.074 1 63.81 292 GLU B C 1
ATOM 6660 O O . GLU B 1 292 ? 29.391 20.391 -7.168 1 63.81 292 GLU B O 1
ATOM 6665 N N . GLU B 1 293 ? 28.109 18.953 -6.012 1 61.69 293 GLU B N 1
ATOM 6666 C CA . GLU B 1 293 ? 28.422 19.641 -4.758 1 61.69 293 GLU B CA 1
ATOM 6667 C C . GLU B 1 293 ? 29.859 19.375 -4.332 1 61.69 293 GLU B C 1
ATOM 6669 O O . GLU B 1 293 ? 30.531 20.25 -3.787 1 61.69 293 GLU B O 1
ATOM 6674 N N . GLN B 1 294 ? 30.281 18.109 -4.398 1 62.53 294 GLN B N 1
ATOM 6675 C CA . GLN B 1 294 ? 31.656 17.766 -4.07 1 62.53 294 GLN B CA 1
ATOM 6676 C C . GLN B 1 294 ? 32.656 18.453 -5.008 1 62.53 294 GLN B C 1
ATOM 6678 O O . GLN B 1 294 ? 33.781 18.719 -4.633 1 62.53 294 GLN B O 1
ATOM 6683 N N . ALA B 1 295 ? 32.344 18.5 -6.145 1 55.56 295 ALA B N 1
ATOM 6684 C CA . ALA B 1 295 ? 33.219 19.234 -7.066 1 55.56 295 ALA B CA 1
ATOM 6685 C C . ALA B 1 295 ? 33.344 20.703 -6.664 1 55.56 295 ALA B C 1
ATOM 6687 O O . ALA B 1 295 ? 34.219 21.406 -7.148 1 55.56 295 ALA B O 1
ATOM 6688 N N . ARG B 1 296 ? 32.375 21.062 -5.59 1 52.84 296 ARG B N 1
ATOM 6689 C CA . ARG B 1 296 ? 32.531 22.406 -5.07 1 52.84 296 ARG B CA 1
ATOM 6690 C C . ARG B 1 296 ? 33.531 22.438 -3.908 1 52.84 296 ARG B C 1
ATOM 6692 O O . ARG B 1 296 ? 33.438 21.625 -2.988 1 52.84 296 ARG B O 1
ATOM 6699 N N . PRO B 1 297 ? 34.812 22.781 -4.02 1 50.25 297 PRO B N 1
ATOM 6700 C CA . PRO B 1 297 ? 35.938 22.734 -3.113 1 50.25 297 PRO B CA 1
ATOM 6701 C C . PRO B 1 297 ? 35.562 23.016 -1.66 1 50.25 297 PRO B C 1
ATOM 6703 O O . PRO B 1 297 ? 36.406 22.859 -0.759 1 50.25 297 PRO B O 1
ATOM 6706 N N . HIS B 1 298 ? 34.625 23.641 -1.08 1 44.53 298 HIS B N 1
ATOM 6707 C CA . HIS B 1 298 ? 34.781 24.531 0.057 1 44.53 298 HIS B CA 1
ATOM 6708 C C . HIS B 1 298 ? 34.656 23.797 1.377 1 44.53 298 HIS B C 1
ATOM 6710 O O . HIS B 1 298 ? 34.938 24.328 2.441 1 44.53 298 HIS B O 1
ATOM 6716 N N . ARG B 1 299 ? 33.719 22.938 1.825 1 44.78 299 ARG B N 1
ATOM 6717 C CA . ARG B 1 299 ? 33.219 22.938 3.195 1 44.78 299 ARG B CA 1
ATOM 6718 C C . ARG B 1 299 ? 34 21.969 4.07 1 44.78 299 ARG B C 1
ATOM 6720 O O . ARG B 1 299 ? 33.688 21.812 5.258 1 44.78 299 ARG B O 1
ATOM 6727 N N . LYS B 1 300 ? 34.781 21.062 3.646 1 49.34 300 LYS B N 1
ATOM 6728 C CA . LYS B 1 300 ? 35.406 20.094 4.523 1 49.34 300 LYS B CA 1
ATOM 6729 C C . LYS B 1 300 ? 36.219 20.781 5.629 1 49.34 300 LYS B C 1
ATOM 6731 O O . LYS B 1 300 ? 36.406 20.203 6.699 1 49.34 300 LYS B O 1
ATOM 6736 N N . GLY B 1 301 ? 36.719 21.797 5.438 1 42.31 301 GLY B N 1
ATOM 6737 C CA . GLY B 1 301 ? 37.719 22.375 6.328 1 42.31 301 GLY B CA 1
ATOM 6738 C C . GLY B 1 301 ? 37.125 22.875 7.637 1 42.31 301 GLY B C 1
ATOM 6739 O O . GLY B 1 301 ? 37.812 22.953 8.648 1 42.31 301 GLY B O 1
ATOM 6740 N N . LYS B 1 302 ? 35.812 23.266 7.867 1 45.25 302 LYS B N 1
ATOM 6741 C CA . LYS B 1 302 ? 35.375 24.031 9.031 1 45.25 302 LYS B CA 1
ATOM 6742 C C . LYS B 1 302 ? 35 23.094 10.18 1 45.25 302 LYS B C 1
ATOM 6744 O O . LYS B 1 302 ? 35.062 23.469 11.352 1 45.25 302 LYS B O 1
ATOM 6749 N N . LYS B 1 303 ? 34.5 21.875 10.016 1 51.12 303 LYS B N 1
ATOM 6750 C CA . LYS B 1 303 ? 34.031 21.031 11.102 1 51.12 303 LYS B CA 1
ATOM 6751 C C . LYS B 1 303 ? 35.188 20.594 12 1 51.12 303 LYS B C 1
ATOM 6753 O O . LYS B 1 303 ? 35.031 20.5 13.219 1 51.12 303 LYS B O 1
ATOM 6758 N N . ALA B 1 304 ? 36.344 20.297 11.508 1 47.97 304 ALA B N 1
ATOM 6759 C CA . ALA B 1 304 ? 37.5 19.844 12.312 1 47.97 304 ALA B CA 1
ATOM 6760 C C . ALA B 1 304 ? 37.906 20.906 13.305 1 47.97 304 ALA B C 1
ATOM 6762 O O . ALA B 1 304 ? 38.312 20.594 14.438 1 47.97 304 ALA B O 1
ATOM 6763 N N . ARG B 1 305 ? 37.812 22.078 12.898 1 46.56 305 ARG B N 1
ATOM 6764 C CA . ARG B 1 305 ? 38.406 23.125 13.75 1 46.56 305 ARG B CA 1
ATOM 6765 C C . ARG B 1 305 ? 37.562 23.344 15 1 46.56 305 ARG B C 1
ATOM 6767 O O . ARG B 1 305 ? 38.094 23.609 16.078 1 46.56 305 ARG B O 1
ATOM 6774 N N . ASN B 1 306 ? 36.188 23.156 14.898 1 48.94 306 ASN B N 1
ATOM 6775 C CA . ASN B 1 306 ? 35.344 23.453 16.047 1 48.94 306 ASN B CA 1
ATOM 6776 C C . ASN B 1 306 ? 35.406 22.344 17.094 1 48.94 306 ASN B C 1
ATOM 6778 O O . ASN B 1 306 ? 35.219 22.609 18.281 1 48.94 306 ASN B O 1
ATOM 6782 N N . GLN B 1 307 ? 35.656 21.125 16.812 1 50.12 307 GLN B N 1
ATOM 6783 C CA . GLN B 1 307 ? 35.75 20.047 17.797 1 50.12 307 GLN B CA 1
ATOM 6784 C C . GLN B 1 307 ? 36.938 20.266 18.719 1 50.12 307 GLN B C 1
ATOM 6786 O O . GLN B 1 307 ? 36.906 19.875 19.891 1 50.12 307 GLN B O 1
ATOM 6791 N N . MET B 1 308 ? 38 20.703 18.188 1 47.06 308 MET B N 1
ATOM 6792 C CA . MET B 1 308 ? 39.188 20.828 19.016 1 47.06 308 MET B CA 1
ATOM 6793 C C . MET B 1 308 ? 38.969 21.828 20.156 1 47.06 308 MET B C 1
ATOM 6795 O O . MET B 1 308 ? 39.5 21.672 21.25 1 47.06 308 MET B O 1
ATOM 6799 N N . GLN B 1 309 ? 38.25 22.938 19.859 1 47.5 309 GLN B N 1
ATOM 6800 C CA . GLN B 1 309 ? 38.219 24 20.859 1 47.5 309 GLN B CA 1
ATOM 6801 C C . GLN B 1 309 ? 37.375 23.625 22.062 1 47.5 309 GLN B C 1
ATOM 6803 O O . GLN B 1 309 ? 37.406 24.297 23.094 1 47.5 309 GLN B O 1
ATOM 6808 N N . ASP B 1 310 ? 36.438 22.703 22.047 1 52.38 310 ASP B N 1
ATOM 6809 C CA . ASP B 1 310 ? 35.469 22.484 23.094 1 52.38 310 ASP B CA 1
ATOM 6810 C C . ASP B 1 310 ? 36.094 21.766 24.281 1 52.38 310 ASP B C 1
ATOM 6812 O O . ASP B 1 310 ? 35.406 21.438 25.25 1 52.38 310 ASP B O 1
ATOM 6816 N N . SER B 1 311 ? 37.219 21.219 24.203 1 53.16 311 SER B N 1
ATOM 6817 C CA . SER B 1 311 ? 37.75 20.375 25.281 1 53.16 311 SER B CA 1
ATOM 6818 C C . SER B 1 311 ? 37.781 21.141 26.609 1 53.16 311 SER B C 1
ATOM 6820 O O . SER B 1 311 ? 37.562 20.547 27.672 1 53.16 311 SER B O 1
ATOM 6822 N N . LEU B 1 312 ? 38.219 22.453 26.594 1 60.12 312 LEU B N 1
ATOM 6823 C CA . LEU B 1 312 ? 38.656 22.906 27.906 1 60.12 312 LEU B CA 1
ATOM 6824 C C . LEU B 1 312 ? 37.688 23.953 28.469 1 60.12 312 LEU B C 1
ATOM 6826 O O . LEU B 1 312 ? 38.094 24.812 29.25 1 60.12 312 LEU B O 1
ATOM 6830 N N . TYR B 1 313 ? 36.375 23.859 28.188 1 66.75 313 TYR B N 1
ATOM 6831 C CA . TYR B 1 313 ? 35.531 25 28.562 1 66.75 313 TYR B CA 1
ATOM 6832 C C . TYR B 1 313 ? 35.25 24.984 30.062 1 66.75 313 TYR B C 1
ATOM 6834 O O . TYR B 1 313 ? 34.906 26.016 30.641 1 66.75 313 TYR B O 1
ATOM 6842 N N . TYR B 1 314 ? 35.5 23.875 30.75 1 66.19 314 TYR B N 1
ATOM 6843 C CA . TYR B 1 314 ? 35.125 23.781 32.156 1 66.19 314 TYR B CA 1
ATOM 6844 C C . TYR B 1 314 ? 36.25 24.266 33.062 1 66.19 314 TYR B C 1
ATOM 6846 O O . TYR B 1 314 ? 36.156 24.141 34.281 1 66.19 314 TYR B O 1
ATOM 6854 N N . GLU B 1 315 ? 37.25 24.766 32.531 1 67.88 315 GLU B N 1
ATOM 6855 C CA . GLU B 1 315 ? 38.375 25.141 33.406 1 67.88 315 GLU B CA 1
ATOM 6856 C C . GLU B 1 315 ? 38.031 26.312 34.312 1 67.88 315 GLU B C 1
ATOM 6858 O O . GLU B 1 315 ? 38.5 26.406 35.438 1 67.88 315 GLU B O 1
ATOM 6863 N N . SER B 1 316 ? 37.031 27.188 33.875 1 69.56 316 SER B N 1
ATOM 6864 C CA . SER B 1 316 ? 36.781 28.391 34.625 1 69.56 316 SER B CA 1
ATOM 6865 C C . SER B 1 316 ? 35.562 28.219 35.562 1 69.56 316 SER B C 1
ATOM 6867 O O . SER B 1 316 ? 35.156 29.156 36.25 1 69.56 316 SER B O 1
ATOM 6869 N N . TYR B 1 317 ? 35.156 26.906 35.688 1 77.38 317 TYR B N 1
ATOM 6870 C CA . TYR B 1 317 ? 33.906 26.766 36.438 1 77.38 317 TYR B CA 1
ATOM 6871 C C . TYR B 1 317 ? 34.188 26.656 37.938 1 77.38 317 TYR B C 1
ATOM 6873 O O . TYR B 1 317 ? 35.25 26.203 38.344 1 77.38 317 TYR B O 1
ATOM 6881 N N . GLY B 1 318 ? 33.375 27.344 38.844 1 81 318 GLY B N 1
ATOM 6882 C CA . GLY B 1 318 ? 33.469 27.188 40.281 1 81 318 GLY B CA 1
ATOM 6883 C C . GLY B 1 318 ? 33.281 25.75 40.75 1 81 318 GLY B C 1
ATOM 6884 O O . GLY B 1 318 ? 32.906 24.891 39.969 1 81 318 GLY B O 1
ATOM 6885 N N . PRO B 1 319 ? 33.656 25.484 41.938 1 83.38 319 PRO B N 1
ATOM 6886 C CA . PRO B 1 319 ? 33.625 24.094 42.406 1 83.38 319 PRO B CA 1
ATOM 6887 C C . PRO B 1 319 ? 32.219 23.5 42.406 1 83.38 319 PRO B C 1
ATOM 6889 O O . PRO B 1 319 ? 32.062 22.344 42.031 1 83.38 319 PRO B O 1
ATOM 6892 N N . LEU B 1 320 ? 31.203 24.281 42.812 1 85.06 320 LEU B N 1
ATOM 6893 C CA . LEU B 1 320 ? 29.844 23.766 42.812 1 85.06 320 LEU B CA 1
ATOM 6894 C C . LEU B 1 320 ? 29.359 23.5 41.406 1 85.06 320 LEU B C 1
ATOM 6896 O O . LEU B 1 320 ? 28.719 22.469 41.125 1 85.06 320 LEU B O 1
ATOM 6900 N N . ARG B 1 321 ? 29.641 24.312 40.562 1 85.81 321 ARG B N 1
ATOM 6901 C CA . ARG B 1 321 ? 29.219 24.172 39.156 1 85.81 321 ARG B CA 1
ATOM 6902 C C . ARG B 1 321 ? 29.938 23 38.5 1 85.81 321 ARG B C 1
ATOM 6904 O O . ARG B 1 321 ? 29.359 22.297 37.656 1 85.81 321 ARG B O 1
ATOM 6911 N N . LEU B 1 322 ? 31.062 22.781 39 1 85.19 322 LEU B N 1
ATOM 6912 C CA . LEU B 1 322 ? 31.844 21.688 38.438 1 85.19 322 LEU B CA 1
ATOM 6913 C C . LEU B 1 322 ? 31.281 20.344 38.875 1 85.19 322 LEU B C 1
ATOM 6915 O O . LEU B 1 322 ? 31.234 19.375 38.125 1 85.19 322 LEU B O 1
ATOM 6919 N N . LYS B 1 323 ? 30.859 20.375 40.188 1 86.38 323 LYS B N 1
ATOM 6920 C CA . LYS B 1 323 ? 30.266 19.141 40.688 1 86.38 323 LYS B CA 1
ATOM 6921 C C . LYS B 1 323 ? 28.969 18.828 39.938 1 86.38 323 LYS B C 1
ATOM 6923 O O . LYS B 1 323 ? 28.719 17.672 39.562 1 86.38 323 LYS B O 1
ATOM 6928 N N . ILE B 1 324 ? 28.203 19.828 39.656 1 86.38 324 ILE B N 1
ATOM 6929 C CA . ILE B 1 324 ? 26.953 19.656 38.938 1 86.38 324 ILE B CA 1
ATOM 6930 C C . ILE B 1 324 ? 27.219 19.234 37.5 1 86.38 324 ILE B C 1
ATOM 6932 O O . ILE B 1 324 ? 26.516 18.391 36.938 1 86.38 324 ILE B O 1
ATOM 6936 N N . HIS B 1 325 ? 28.203 19.812 37.031 1 84.56 325 HIS B N 1
ATOM 6937 C CA . HIS B 1 325 ? 28.594 19.5 35.656 1 84.56 325 HIS B CA 1
ATOM 6938 C C . HIS B 1 325 ? 29.016 18.047 35.531 1 84.56 325 HIS B C 1
ATOM 6940 O O . HIS B 1 325 ? 28.656 17.359 34.562 1 84.56 325 HIS B O 1
ATOM 6946 N N . PHE B 1 326 ? 29.703 17.594 36.531 1 82.69 326 PHE B N 1
ATOM 6947 C CA . PHE B 1 326 ? 30.188 16.219 36.5 1 82.69 326 PHE B CA 1
ATOM 6948 C C . PHE B 1 326 ? 29.031 15.242 36.688 1 82.69 326 PHE B C 1
ATOM 6950 O O . PHE B 1 326 ? 29 14.188 36.062 1 82.69 326 PHE B O 1
ATOM 6957 N N . ILE B 1 327 ? 28.062 15.664 37.438 1 83.81 327 ILE B N 1
ATOM 6958 C CA . ILE B 1 327 ? 26.906 14.805 37.688 1 83.81 327 ILE B CA 1
ATOM 6959 C C . ILE B 1 327 ? 26.047 14.719 36.438 1 83.81 327 ILE B C 1
ATOM 6961 O O . ILE B 1 327 ? 25.578 13.633 36.062 1 83.81 327 ILE B O 1
ATOM 6965 N N . CYS B 1 328 ? 25.922 15.812 35.719 1 80.62 328 CYS B N 1
ATOM 6966 C CA . CYS B 1 328 ? 25.047 15.891 34.562 1 80.62 328 CYS B CA 1
ATOM 6967 C C . CYS B 1 328 ? 25.688 15.211 33.344 1 80.62 328 CYS B C 1
ATOM 6969 O O . CYS B 1 328 ? 24.984 14.773 32.438 1 80.62 328 CYS B O 1
ATOM 6971 N N . THR B 1 329 ? 26.984 15.148 33.375 1 76.5 329 THR B N 1
ATOM 6972 C CA . THR B 1 329 ? 27.641 14.586 32.219 1 76.5 329 THR B CA 1
ATOM 6973 C C . THR B 1 329 ? 27.938 13.102 32.406 1 76.5 329 THR B C 1
ATOM 6975 O O . THR B 1 329 ? 28.406 12.422 31.5 1 76.5 329 THR B O 1
ATOM 6978 N N . HIS B 1 330 ? 27.547 12.617 33.688 1 80.62 330 HIS B N 1
ATOM 6979 C CA . HIS B 1 330 ? 27.812 11.211 33.969 1 80.62 330 HIS B CA 1
ATOM 6980 C C . HIS B 1 330 ? 26.75 10.32 33.312 1 80.62 330 HIS B C 1
ATOM 6982 O O . HIS B 1 330 ? 25.609 10.742 33.125 1 80.62 330 HIS B O 1
ATOM 6988 N N . ARG B 1 331 ? 27.172 9.148 32.969 1 80.56 331 ARG B N 1
ATOM 6989 C CA . ARG B 1 331 ? 26.312 8.172 32.281 1 80.56 331 ARG B CA 1
ATOM 6990 C C . ARG B 1 331 ? 25.141 7.785 33.188 1 80.56 331 ARG B C 1
ATOM 6992 O O . ARG B 1 331 ? 24.031 7.555 32.688 1 80.56 331 ARG B O 1
ATOM 6999 N N . ASN B 1 332 ? 25.312 7.867 34.469 1 83.38 332 ASN B N 1
ATOM 7000 C CA . ASN B 1 332 ? 24.25 7.488 35.375 1 83.38 332 ASN B CA 1
ATOM 7001 C C . ASN B 1 332 ? 23.109 8.5 35.375 1 83.38 332 ASN B C 1
ATOM 7003 O O . ASN B 1 332 ? 21.953 8.141 35.562 1 83.38 332 ASN B O 1
ATOM 7007 N N . TRP B 1 333 ? 23.422 9.719 35.094 1 84.94 333 TRP B N 1
ATOM 7008 C CA . TRP B 1 333 ? 22.391 10.758 35 1 84.94 333 TRP B CA 1
ATOM 7009 C C . TRP B 1 333 ? 21.469 10.508 33.812 1 84.94 333 TRP B C 1
ATOM 7011 O O . TRP B 1 333 ? 20.25 10.609 33.938 1 84.94 333 TRP B O 1
ATOM 7021 N N . ASP B 1 334 ? 22.094 10.055 32.844 1 80 334 ASP B N 1
ATOM 7022 C CA . ASP B 1 334 ? 21.312 9.789 31.625 1 80 334 ASP B CA 1
ATOM 7023 C C . ASP B 1 334 ? 20.359 8.609 31.844 1 80 334 ASP B C 1
ATOM 7025 O O . ASP B 1 334 ? 19.219 8.633 31.391 1 80 334 ASP B O 1
ATOM 7029 N N . ILE B 1 335 ? 20.828 7.672 32.5 1 83.06 335 ILE B N 1
ATOM 7030 C CA . ILE B 1 335 ? 20.031 6.484 32.781 1 83.06 335 ILE B CA 1
ATOM 7031 C C . ILE B 1 335 ? 18.891 6.832 33.719 1 83.06 335 ILE B C 1
ATOM 7033 O O . ILE B 1 335 ? 17.766 6.359 33.562 1 83.06 335 ILE B O 1
ATOM 7037 N N . THR B 1 336 ? 19.219 7.652 34.719 1 86.69 336 THR B N 1
ATOM 7038 C CA . THR B 1 336 ? 18.203 8.047 35.688 1 86.69 336 THR B CA 1
ATOM 7039 C C . THR B 1 336 ? 17.094 8.867 35 1 86.69 336 THR B C 1
ATOM 7041 O O . THR B 1 336 ? 15.914 8.633 35.25 1 86.69 336 THR B O 1
ATOM 7044 N N . ILE B 1 337 ? 17.484 9.734 34.219 1 85.38 337 ILE B N 1
ATOM 7045 C CA . ILE B 1 337 ? 16.516 10.57 33.531 1 85.38 337 ILE B CA 1
ATOM 7046 C C . ILE B 1 337 ? 15.688 9.719 32.562 1 85.38 337 ILE B C 1
ATOM 7048 O O . ILE B 1 337 ? 14.477 9.906 32.438 1 85.38 337 ILE B O 1
ATOM 7052 N N . ALA B 1 338 ? 16.344 8.789 31.922 1 82.81 338 ALA B N 1
ATOM 7053 C CA . ALA B 1 338 ? 15.633 7.879 31.031 1 82.81 338 ALA B CA 1
ATOM 7054 C C . ALA B 1 338 ? 14.578 7.074 31.781 1 82.81 338 ALA B C 1
ATOM 7056 O O . ALA B 1 338 ? 13.461 6.891 31.297 1 82.81 338 ALA B O 1
ATOM 7057 N N . ALA B 1 339 ? 14.938 6.656 32.906 1 87.19 339 ALA B N 1
ATOM 7058 C CA . ALA B 1 339 ? 14.008 5.895 33.75 1 87.19 339 ALA B CA 1
ATOM 7059 C C . ALA B 1 339 ? 12.82 6.75 34.156 1 87.19 339 ALA B C 1
ATOM 7061 O O . ALA B 1 339 ? 11.68 6.281 34.156 1 87.19 339 ALA B O 1
ATOM 7062 N N . ILE B 1 340 ? 13.094 7.973 34.531 1 88.81 340 ILE B N 1
ATOM 7063 C CA . ILE B 1 340 ? 12.039 8.883 34.938 1 88.81 340 ILE B CA 1
ATOM 7064 C C . ILE B 1 340 ? 11.094 9.141 33.75 1 88.81 340 ILE B C 1
ATOM 7066 O O . ILE B 1 340 ? 9.875 9.18 33.938 1 88.81 340 ILE B O 1
ATOM 7070 N N . ILE B 1 341 ? 11.656 9.297 32.656 1 85.81 341 ILE B N 1
ATOM 7071 C CA . ILE B 1 341 ? 10.852 9.508 31.453 1 85.81 341 ILE B CA 1
ATOM 7072 C C . ILE B 1 341 ? 9.961 8.297 31.203 1 85.81 341 ILE B C 1
ATOM 7074 O O . ILE B 1 341 ? 8.766 8.438 30.938 1 85.81 341 ILE B O 1
ATOM 7078 N N . CYS B 1 342 ? 10.516 7.129 31.281 1 85.94 342 CYS B N 1
ATOM 7079 C CA . CYS B 1 342 ? 9.766 5.898 31.062 1 85.94 342 CYS B CA 1
ATOM 7080 C C . CYS B 1 342 ? 8.633 5.758 32.062 1 85.94 342 CYS B C 1
ATOM 7082 O O . CYS B 1 342 ? 7.52 5.379 31.703 1 85.94 342 CYS B O 1
ATOM 7084 N N . ILE B 1 343 ? 8.891 6.102 33.312 1 88.94 343 ILE B N 1
ATOM 7085 C CA . ILE B 1 343 ? 7.879 6.02 34.344 1 88.94 343 ILE B CA 1
ATOM 7086 C C . ILE B 1 343 ? 6.77 7.031 34.062 1 88.94 343 ILE B C 1
ATOM 7088 O O . ILE B 1 343 ? 5.586 6.727 34.25 1 88.94 343 ILE B O 1
ATOM 7092 N N . ASN B 1 344 ? 7.152 8.188 33.625 1 86.88 344 ASN B N 1
ATOM 7093 C CA . ASN B 1 344 ? 6.16 9.195 33.281 1 86.88 344 ASN B CA 1
ATOM 7094 C C . ASN B 1 344 ? 5.242 8.711 32.156 1 86.88 344 ASN B C 1
ATOM 7096 O O . ASN B 1 344 ? 4.023 8.891 32.219 1 86.88 344 ASN B O 1
ATOM 7100 N N . VAL B 1 345 ? 5.84 8.078 31.219 1 84.94 345 VAL B N 1
ATOM 7101 C CA . VAL B 1 345 ? 5.07 7.59 30.078 1 84.94 345 VAL B CA 1
ATOM 7102 C C . VAL B 1 345 ? 4.141 6.461 30.516 1 84.94 345 VAL B C 1
ATOM 7104 O O . VAL B 1 345 ? 2.986 6.391 30.094 1 84.94 345 VAL B O 1
ATOM 7107 N N . ILE B 1 346 ? 4.645 5.656 31.344 1 86.12 346 ILE B N 1
ATOM 7108 C CA . ILE B 1 346 ? 3.834 4.559 31.859 1 86.12 346 ILE B CA 1
ATOM 7109 C C . ILE B 1 346 ? 2.658 5.117 32.656 1 86.12 346 ILE B C 1
ATOM 7111 O O . ILE B 1 346 ? 1.528 4.637 32.531 1 86.12 346 ILE B O 1
ATOM 7115 N N . CYS B 1 347 ? 2.924 6.141 33.438 1 84.88 347 CYS B N 1
ATOM 7116 C CA . CYS B 1 347 ? 1.866 6.781 34.219 1 84.88 347 CYS B CA 1
ATOM 7117 C C . CYS B 1 347 ? 0.83 7.422 33.312 1 84.88 347 CYS B C 1
ATOM 7119 O O . CYS B 1 347 ? -0.372 7.336 33.562 1 84.88 347 CYS B O 1
ATOM 7121 N N . MET B 1 348 ? 1.346 8.008 32.344 1 83.19 348 MET B N 1
ATOM 7122 C CA . MET B 1 348 ? 0.428 8.633 31.391 1 83.19 348 MET B CA 1
ATOM 7123 C C . MET B 1 348 ? -0.369 7.582 30.625 1 83.19 348 MET B C 1
ATOM 7125 O O . MET B 1 348 ? -1.518 7.82 30.25 1 83.19 348 MET B O 1
ATOM 7129 N N . SER B 1 349 ? 0.25 6.406 30.438 1 83.12 349 SER B N 1
ATOM 7130 C CA . SER B 1 349 ? -0.387 5.328 29.688 1 83.12 349 SER B CA 1
ATOM 7131 C C . SER B 1 349 ? -1.489 4.664 30.5 1 83.12 349 SER B C 1
ATOM 7133 O O . SER B 1 349 ? -2.383 4.023 29.953 1 83.12 349 SER B O 1
ATOM 7135 N N . LEU B 1 350 ? -1.495 4.84 31.734 1 82.62 350 LEU B N 1
ATOM 7136 C CA . LEU B 1 350 ? -2.473 4.203 32.594 1 82.62 350 LEU B CA 1
ATOM 7137 C C . LEU B 1 350 ? -3.771 5 32.625 1 82.62 350 LEU B C 1
ATOM 7139 O O . LEU B 1 350 ? -4.785 4.523 33.156 1 82.62 350 LEU B O 1
ATOM 7143 N N . GLU B 1 351 ? -3.701 6.191 32.062 1 81.62 351 GLU B N 1
ATOM 7144 C CA . GLU B 1 351 ? -4.922 6.992 32.031 1 81.62 351 GLU B CA 1
ATOM 7145 C C . GLU B 1 351 ? -6.004 6.312 31.203 1 81.62 351 GLU B C 1
ATOM 7147 O O . GLU B 1 351 ? -5.73 5.824 30.094 1 81.62 351 GLU B O 1
ATOM 7152 N N . HIS B 1 352 ? -7.094 5.902 31.797 1 82.12 352 HIS B N 1
ATOM 7153 C CA . HIS B 1 352 ? -8.219 5.277 31.109 1 82.12 352 HIS B CA 1
ATOM 7154 C C . HIS B 1 352 ? -9.531 5.984 31.438 1 82.12 352 HIS B C 1
ATOM 7156 O O . HIS B 1 352 ? -9.57 6.852 32.312 1 82.12 352 HIS B O 1
ATOM 7162 N N . TYR B 1 353 ? -10.5 5.594 30.688 1 78 353 TYR B N 1
ATOM 7163 C CA . TYR B 1 353 ? -11.828 6.164 30.875 1 78 353 TYR B CA 1
ATOM 7164 C C . TYR B 1 353 ? -12.367 5.859 32.281 1 78 353 TYR B C 1
ATOM 7166 O O . TYR B 1 353 ? -12.297 4.715 32.719 1 78 353 TYR B O 1
ATOM 7174 N N . LYS B 1 354 ? -12.773 6.809 33.031 1 76.38 354 LYS B N 1
ATOM 7175 C CA . LYS B 1 354 ? -13.406 6.742 34.375 1 76.38 354 LYS B CA 1
ATOM 7176 C C . LYS B 1 354 ? -12.367 6.77 35.469 1 76.38 354 LYS B C 1
ATOM 7178 O O . LYS B 1 354 ? -12.672 6.461 36.625 1 76.38 354 LYS B O 1
ATOM 7183 N N . MET B 1 355 ? -11.117 7.094 35.125 1 78.38 355 MET B N 1
ATOM 7184 C CA . MET B 1 355 ? -10.078 7.168 36.156 1 78.38 355 MET B CA 1
ATOM 7185 C C . MET B 1 355 ? -10.219 8.445 36.969 1 78.38 355 MET B C 1
ATOM 7187 O O . MET B 1 355 ? -10.609 9.492 36.469 1 78.38 355 MET B O 1
ATOM 7191 N N . PRO B 1 356 ? -9.914 8.266 38.281 1 77.75 356 PRO B N 1
ATOM 7192 C CA . PRO B 1 356 ? -9.977 9.469 39.125 1 77.75 356 PRO B CA 1
ATOM 7193 C C . PRO B 1 356 ? -9 10.555 38.656 1 77.75 356 PRO B C 1
ATOM 7195 O O . PRO B 1 356 ? -7.855 10.25 38.312 1 77.75 356 PRO B O 1
ATOM 7198 N N . GLN B 1 357 ? -9.453 11.82 38.562 1 78.44 357 GLN B N 1
ATOM 7199 C CA . GLN B 1 357 ? -8.719 12.953 38.031 1 78.44 357 GLN B CA 1
ATOM 7200 C C . GLN B 1 357 ? -7.586 13.375 38.938 1 78.44 357 GLN B C 1
ATOM 7202 O O . GLN B 1 357 ? -6.594 13.953 38.5 1 78.44 357 GLN B O 1
ATOM 7207 N N . VAL B 1 358 ? -7.652 12.938 40.188 1 80.5 358 VAL B N 1
ATOM 7208 C CA . VAL B 1 358 ? -6.664 13.375 41.188 1 80.5 358 VAL B CA 1
ATOM 7209 C C . VAL B 1 358 ? -5.316 12.727 40.875 1 80.5 358 VAL B C 1
ATOM 7211 O O . VAL B 1 358 ? -4.27 13.375 40.969 1 80.5 358 VAL B O 1
ATOM 7214 N N . PHE B 1 359 ? -5.332 11.516 40.531 1 82.81 359 PHE B N 1
ATOM 7215 C CA . PHE B 1 359 ? -4.102 10.797 40.219 1 82.81 359 PHE B CA 1
ATOM 7216 C C . PHE B 1 359 ? -3.41 11.391 39 1 82.81 359 PHE B C 1
ATOM 7218 O O . PHE B 1 359 ? -2.193 11.586 39 1 82.81 359 PHE B O 1
ATOM 7225 N N . VAL B 1 360 ? -4.191 11.766 38.062 1 80.5 360 VAL B N 1
ATOM 7226 C CA . VAL B 1 360 ? -3.645 12.289 36.812 1 80.5 360 VAL B CA 1
ATOM 7227 C C . VAL B 1 360 ? -3.023 13.664 37.062 1 80.5 360 VAL B C 1
ATOM 7229 O O . VAL B 1 360 ? -1.93 13.953 36.594 1 80.5 360 VAL B O 1
ATOM 7232 N N . GLU B 1 361 ? -3.633 14.445 37.875 1 81.69 361 GLU B N 1
ATOM 7233 C CA . GLU B 1 361 ? -3.148 15.797 38.125 1 81.69 361 GLU B CA 1
ATOM 7234 C C . GLU B 1 361 ? -1.899 15.766 39 1 81.69 361 GLU B C 1
ATOM 7236 O O . GLU B 1 361 ? -0.947 16.516 38.781 1 81.69 361 GLU B O 1
ATOM 7241 N N . THR B 1 362 ? -1.903 14.875 39.969 1 85.25 362 THR B N 1
ATOM 7242 C CA . THR B 1 362 ? -0.765 14.789 40.875 1 85.25 362 THR B CA 1
ATOM 7243 C C . THR B 1 362 ? 0.479 14.305 40.125 1 85.25 362 THR B C 1
ATOM 7245 O O . THR B 1 362 ? 1.576 14.828 40.344 1 85.25 362 THR B O 1
ATOM 7248 N N . THR B 1 363 ? 0.246 13.305 39.375 1 86.88 363 THR B N 1
ATOM 7249 C CA . THR B 1 363 ? 1.376 12.773 38.594 1 86.88 363 THR B CA 1
ATOM 7250 C C . THR B 1 363 ? 1.896 13.82 37.625 1 86.88 363 THR B C 1
ATOM 7252 O O . THR B 1 363 ? 3.105 13.93 37.406 1 86.88 363 THR B O 1
ATOM 7255 N N . ASN B 1 364 ? 1.022 14.602 37.094 1 85.5 364 ASN B N 1
ATOM 7256 C CA . ASN B 1 364 ? 1.414 15.648 36.156 1 85.5 364 ASN B CA 1
ATOM 7257 C C . ASN B 1 364 ? 2.281 16.703 36.844 1 85.5 364 ASN B C 1
ATOM 7259 O O . ASN B 1 364 ? 3.312 17.109 36.281 1 85.5 364 ASN B O 1
ATOM 7263 N N . TYR B 1 365 ? 1.855 17.047 38.062 1 87.5 365 TYR B N 1
ATOM 7264 C CA . TYR B 1 365 ? 2.607 18.047 38.781 1 87.5 365 TYR B CA 1
ATOM 7265 C C . TYR B 1 365 ? 3.973 17.516 39.219 1 87.5 365 TYR B C 1
ATOM 7267 O O . TYR B 1 365 ? 4.977 18.234 39.125 1 87.5 365 TYR B O 1
ATOM 7275 N N . PHE B 1 366 ? 3.936 16.344 39.562 1 91 366 PHE B N 1
ATOM 7276 C CA . PHE B 1 366 ? 5.16 15.727 40.062 1 91 366 PHE B CA 1
ATOM 7277 C C . PHE B 1 366 ? 6.195 15.609 38.938 1 91 366 PHE B C 1
ATOM 7279 O O . PHE B 1 366 ? 7.328 16.062 39.094 1 91 366 PHE B O 1
ATOM 7286 N N . PHE B 1 367 ? 5.836 15.047 37.906 1 90.88 367 PHE B N 1
ATOM 7287 C CA . PHE B 1 367 ? 6.801 14.797 36.844 1 90.88 367 PHE B CA 1
ATOM 7288 C C . PHE B 1 367 ? 7.23 16.094 36.188 1 90.88 367 PHE B C 1
ATOM 7290 O O . PHE B 1 367 ? 8.383 16.25 35.781 1 90.88 367 PHE B O 1
ATOM 7297 N N . THR B 1 368 ? 6.367 17.031 36.031 1 89.25 368 THR B N 1
ATOM 7298 C CA . THR B 1 368 ? 6.742 18.328 35.5 1 89.25 368 THR B CA 1
ATOM 7299 C C . THR B 1 368 ? 7.789 19.016 36.375 1 89.25 368 THR B C 1
ATOM 7301 O O . THR B 1 368 ? 8.75 19.594 35.875 1 89.25 368 THR B O 1
ATOM 7304 N N . SER B 1 369 ? 7.57 18.859 37.688 1 92 369 SER B N 1
ATOM 7305 C CA . SER B 1 369 ? 8.531 19.453 38.594 1 92 369 SER B CA 1
ATOM 7306 C C . SER B 1 369 ? 9.906 18.812 38.469 1 92 369 SER B C 1
ATOM 7308 O O . SER B 1 369 ? 10.922 19.516 38.469 1 92 369 SER B O 1
ATOM 7310 N N . VAL B 1 370 ? 9.883 17.531 38.281 1 92.44 370 VAL B N 1
ATOM 7311 C CA . VAL B 1 370 ? 11.141 16.812 38.125 1 92.44 370 VAL B CA 1
ATOM 7312 C C . VAL B 1 370 ? 11.844 17.25 36.844 1 92.44 370 VAL B C 1
ATOM 7314 O O . VAL B 1 370 ? 13.062 17.453 36.844 1 92.44 370 VAL B O 1
ATOM 7317 N N . PHE B 1 371 ? 11.141 17.453 35.812 1 91.5 371 PHE B N 1
ATOM 7318 C CA . PHE B 1 371 ? 11.742 17.828 34.531 1 91.5 371 PHE B CA 1
ATOM 7319 C C . PHE B 1 371 ? 12.219 19.266 34.562 1 91.5 371 PHE B C 1
ATOM 7321 O O . PHE B 1 371 ? 13.211 19.625 33.906 1 91.5 371 PHE B O 1
ATOM 7328 N N . VAL B 1 372 ? 11.516 20.094 35.312 1 92.69 372 VAL B N 1
ATOM 7329 C CA . VAL B 1 372 ? 11.953 21.484 35.469 1 92.69 372 VAL B CA 1
ATOM 7330 C C . VAL B 1 372 ? 13.289 21.516 36.188 1 92.69 372 VAL B C 1
ATOM 7332 O O . VAL B 1 372 ? 14.211 22.234 35.812 1 92.69 372 VAL B O 1
ATOM 7335 N N . ILE B 1 373 ? 13.422 20.672 37.219 1 92.94 373 ILE B N 1
ATOM 7336 C CA . ILE B 1 373 ? 14.656 20.594 38 1 92.94 373 ILE B CA 1
ATOM 7337 C C . ILE B 1 373 ? 15.789 20.094 37.094 1 92.94 373 ILE B C 1
ATOM 7339 O O . ILE B 1 373 ? 16.906 20.594 37.156 1 92.94 373 ILE B O 1
ATOM 7343 N N . GLU B 1 374 ? 15.445 19.188 36.281 1 91.31 374 GLU B N 1
ATOM 7344 C CA . GLU B 1 374 ? 16.438 18.656 35.344 1 91.31 374 GLU B CA 1
ATOM 7345 C C . GLU B 1 374 ? 16.984 19.734 34.438 1 91.31 374 GLU B C 1
ATOM 7347 O O . GLU B 1 374 ? 18.203 19.844 34.219 1 91.31 374 GLU B O 1
ATOM 7352 N N . VAL B 1 375 ? 16.156 20.562 33.875 1 91.19 375 VAL B N 1
ATOM 7353 C CA . VAL B 1 375 ? 16.562 21.594 32.938 1 91.19 375 VAL B CA 1
ATOM 7354 C C . VAL B 1 375 ? 17.344 22.672 33.656 1 91.19 375 VAL B C 1
ATOM 7356 O O . VAL B 1 375 ? 18.359 23.172 33.156 1 91.19 375 VAL B O 1
ATOM 7359 N N . VAL B 1 376 ? 16.922 22.969 34.875 1 92 376 VAL B N 1
ATOM 7360 C CA . VAL B 1 376 ? 17.594 24.016 35.656 1 92 376 VAL B CA 1
ATOM 7361 C C . VAL B 1 376 ? 19 23.562 36 1 92 376 VAL B C 1
ATOM 7363 O O . VAL B 1 376 ? 19.969 24.328 35.875 1 92 376 VAL B O 1
ATOM 7366 N N . VAL B 1 377 ? 19.125 22.297 36.375 1 90.19 377 VAL B N 1
ATOM 7367 C CA . VAL B 1 377 ? 20.438 21.75 36.75 1 90.19 377 VAL B CA 1
ATOM 7368 C C . VAL B 1 377 ? 21.344 21.719 35.531 1 90.19 377 VAL B C 1
ATOM 7370 O O . VAL B 1 377 ? 22.531 22.062 35.625 1 90.19 377 VAL B O 1
ATOM 7373 N N . LYS B 1 378 ? 20.844 21.406 34.406 1 89.88 378 LYS B N 1
ATOM 7374 C CA . LYS B 1 378 ? 21.641 21.328 33.188 1 89.88 378 LYS B CA 1
ATOM 7375 C C . LYS B 1 378 ? 22.047 22.719 32.719 1 89.88 378 LYS B C 1
ATOM 7377 O O . LYS B 1 378 ? 23.156 22.891 32.188 1 89.88 378 LYS B O 1
ATOM 7382 N N . VAL B 1 379 ? 21.125 23.672 32.875 1 89.88 379 VAL B N 1
ATOM 7383 C CA . VAL B 1 379 ? 21.438 25.047 32.5 1 89.88 379 VAL B CA 1
ATOM 7384 C C . VAL B 1 379 ? 22.547 25.594 33.406 1 89.88 379 VAL B C 1
ATOM 7386 O O . VAL B 1 379 ? 23.438 26.281 32.938 1 89.88 379 VAL B O 1
ATOM 7389 N N . ILE B 1 380 ? 22.5 25.188 34.688 1 87.69 380 ILE B N 1
ATOM 7390 C CA . ILE B 1 380 ? 23.516 25.609 35.625 1 87.69 380 ILE B CA 1
ATOM 7391 C C . ILE B 1 380 ? 24.844 24.938 35.281 1 87.69 380 ILE B C 1
ATOM 7393 O O . ILE B 1 380 ? 25.906 25.562 35.344 1 87.69 380 ILE B O 1
ATOM 7397 N N . ALA B 1 381 ? 24.781 23.719 34.812 1 86.56 381 ALA B N 1
ATOM 7398 C CA . ALA B 1 381 ? 25.984 22.938 34.562 1 86.56 381 ALA B CA 1
ATOM 7399 C C . ALA B 1 381 ? 26.656 23.422 33.25 1 86.56 381 ALA B C 1
ATOM 7401 O O . ALA B 1 381 ? 27.875 23.609 33.219 1 86.56 381 ALA B O 1
ATOM 7402 N N . LEU B 1 382 ? 25.953 23.641 32.25 1 85.75 382 LEU B N 1
ATOM 7403 C CA . LEU B 1 382 ? 26.531 23.953 30.953 1 85.75 382 LEU B CA 1
ATOM 7404 C C . LEU B 1 382 ? 26.594 25.469 30.734 1 85.75 382 LEU B C 1
ATOM 7406 O O . LEU B 1 382 ? 27.453 25.938 29.984 1 85.75 382 LEU B O 1
ATOM 7410 N N . GLY B 1 383 ? 25.75 26.25 31.359 1 81.38 383 GLY B N 1
ATOM 7411 C CA . GLY B 1 383 ? 25.719 27.688 31.172 1 81.38 383 GLY B CA 1
ATOM 7412 C C . GLY B 1 383 ? 24.75 28.125 30.094 1 81.38 383 GLY B C 1
ATOM 7413 O O . GLY B 1 383 ? 24.266 27.312 29.312 1 81.38 383 GLY B O 1
ATOM 7414 N N . PHE B 1 384 ? 24.438 29.391 30.016 1 84.06 384 PHE B N 1
ATOM 7415 C CA . PHE B 1 384 ? 23.438 29.938 29.125 1 84.06 384 PHE B CA 1
ATOM 7416 C C . PHE B 1 384 ? 23.953 30 27.688 1 84.06 384 PHE B C 1
ATOM 7418 O O . PHE B 1 384 ? 23.172 30.094 26.734 1 84.06 384 PHE B O 1
ATOM 7425 N N . VAL B 1 385 ? 25.188 29.781 27.484 1 82.31 385 VAL B N 1
ATOM 7426 C CA . VAL B 1 385 ? 25.766 29.906 26.156 1 82.31 385 VAL B CA 1
ATOM 7427 C C . VAL B 1 385 ? 25.891 28.516 25.516 1 82.31 385 VAL B C 1
ATOM 7429 O O . VAL B 1 385 ? 25.609 28.344 24.328 1 82.31 385 VAL B O 1
ATOM 7432 N N . ARG B 1 386 ? 26.234 27.562 26.328 1 82.94 386 ARG B N 1
ATOM 7433 C CA . ARG B 1 386 ? 26.5 26.234 25.781 1 82.94 386 ARG B CA 1
ATOM 7434 C C . ARG B 1 386 ? 25.234 25.391 25.75 1 82.94 386 ARG B C 1
ATOM 7436 O O . ARG B 1 386 ? 25.125 24.469 24.938 1 82.94 386 ARG B O 1
ATOM 7443 N N . TYR B 1 387 ? 24.281 25.75 26.516 1 87.69 387 TYR B N 1
ATOM 7444 C CA . TYR B 1 387 ? 23.062 24.953 26.625 1 87.69 387 TYR B CA 1
ATOM 7445 C C . TYR B 1 387 ? 22.312 24.922 25.297 1 87.69 387 TYR B C 1
ATOM 7447 O O . TYR B 1 387 ? 21.938 23.859 24.812 1 87.69 387 TYR B O 1
ATOM 7455 N N . PRO B 1 388 ? 22.203 26.109 24.609 1 88 388 PRO B N 1
ATOM 7456 C CA . PRO B 1 388 ? 21.422 26.078 23.359 1 88 388 PRO B CA 1
ATOM 7457 C C . PRO B 1 388 ? 22.219 25.516 22.188 1 88 388 PRO B C 1
ATOM 7459 O O . PRO B 1 388 ? 21.656 25.328 21.094 1 88 388 PRO B O 1
ATOM 7462 N N . LYS B 1 389 ? 23.453 25.156 22.328 1 82.44 389 LYS B N 1
ATOM 7463 C CA . LYS B 1 389 ? 24.266 24.609 21.234 1 82.44 389 LYS B CA 1
ATOM 7464 C C . LYS B 1 389 ? 23.828 23.203 20.875 1 82.44 389 LYS B C 1
ATOM 7466 O O . LYS B 1 389 ? 23.953 22.781 19.734 1 82.44 389 LYS B O 1
ATOM 7471 N N . ASP B 1 390 ? 23.266 22.562 21.953 1 80.12 390 ASP B N 1
ATOM 7472 C CA . ASP B 1 390 ? 22.719 21.234 21.703 1 80.12 390 ASP B CA 1
ATOM 7473 C C . ASP B 1 390 ? 21.219 21.312 21.406 1 80.12 390 ASP B C 1
ATOM 7475 O O . ASP B 1 390 ? 20.438 21.75 22.234 1 80.12 390 ASP B O 1
ATOM 7479 N N . ARG B 1 391 ? 20.828 20.906 20.203 1 79.31 391 ARG B N 1
ATOM 7480 C CA . ARG B 1 391 ? 19.438 20.984 19.766 1 79.31 391 ARG B CA 1
ATOM 7481 C C . ARG B 1 391 ? 18.531 20.172 20.672 1 79.31 391 ARG B C 1
ATOM 7483 O O . ARG B 1 391 ? 17.375 20.562 20.891 1 79.31 391 ARG B O 1
ATOM 7490 N N . TRP B 1 392 ? 19.016 19.141 21.281 1 79.38 392 TRP B N 1
ATOM 7491 C CA . TRP B 1 392 ? 18.203 18.281 22.141 1 79.38 392 TRP B CA 1
ATOM 7492 C C . TRP B 1 392 ? 17.859 18.984 23.453 1 79.38 392 TRP B C 1
ATOM 7494 O O . TRP B 1 392 ? 16.812 18.75 24.047 1 79.38 392 TRP B O 1
ATOM 7504 N N . ASN B 1 393 ? 18.828 19.844 23.828 1 85.75 393 ASN B N 1
ATOM 7505 C CA . ASN B 1 393 ? 18.578 20.641 25.031 1 85.75 393 ASN B CA 1
ATOM 7506 C C . ASN B 1 393 ? 17.5 21.688 24.781 1 85.75 393 ASN B C 1
ATOM 7508 O O . ASN B 1 393 ? 16.703 22 25.672 1 85.75 393 ASN B O 1
ATOM 7512 N N . LEU B 1 394 ? 17.484 22.094 23.578 1 87.25 394 LEU B N 1
ATOM 7513 C CA . LEU B 1 394 ? 16.453 23.078 23.219 1 87.25 394 LEU B CA 1
ATOM 7514 C C . LEU B 1 394 ? 15.078 22.438 23.188 1 87.25 394 LEU B C 1
ATOM 7516 O O . LEU B 1 394 ? 14.086 23.062 23.578 1 87.25 394 LEU B O 1
ATOM 7520 N N . ILE B 1 395 ? 15.031 21.266 22.719 1 82.75 395 ILE B N 1
ATOM 7521 C CA . ILE B 1 395 ? 13.766 20.547 22.672 1 82.75 395 ILE B CA 1
ATOM 7522 C C . ILE B 1 395 ? 13.297 20.25 24.109 1 82.75 395 ILE B C 1
ATOM 7524 O O . ILE B 1 395 ? 12.109 20.406 24.406 1 82.75 395 ILE B O 1
ATOM 7528 N N . ASP B 1 396 ? 14.227 19.938 24.922 1 86.69 396 ASP B N 1
ATOM 7529 C CA . ASP B 1 396 ? 13.883 19.688 26.312 1 86.69 396 ASP B CA 1
ATOM 7530 C C . ASP B 1 396 ? 13.336 20.953 26.969 1 86.69 396 ASP B C 1
ATOM 7532 O O . ASP B 1 396 ? 12.359 20.906 27.719 1 86.69 396 ASP B O 1
ATOM 7536 N N . LEU B 1 397 ? 13.953 22 26.656 1 89.88 397 LEU B N 1
ATOM 7537 C CA . LEU B 1 397 ? 13.508 23.266 27.203 1 89.88 397 LEU B CA 1
ATOM 7538 C C . LEU B 1 397 ? 12.109 23.625 26.703 1 89.88 397 LEU B C 1
ATOM 7540 O O . LEU B 1 397 ? 11.266 24.078 27.484 1 89.88 397 LEU B O 1
ATOM 7544 N N . ALA B 1 398 ? 11.891 23.422 25.453 1 89.06 398 ALA B N 1
ATOM 7545 C CA . ALA B 1 398 ? 10.578 23.703 24.875 1 89.06 398 ALA B CA 1
ATOM 7546 C C . ALA B 1 398 ? 9.5 22.828 25.516 1 89.06 398 ALA B C 1
ATOM 7548 O O . ALA B 1 398 ? 8.406 23.312 25.812 1 89.06 398 ALA B O 1
ATOM 7549 N N . ILE B 1 399 ? 9.82 21.562 25.75 1 88.06 399 ILE B N 1
ATOM 7550 C CA . ILE B 1 399 ? 8.875 20.625 26.344 1 88.06 399 ILE B CA 1
ATOM 7551 C C . ILE B 1 399 ? 8.523 21.078 27.75 1 88.06 399 ILE B C 1
ATOM 7553 O O . ILE B 1 399 ? 7.348 21.062 28.141 1 88.06 399 ILE B O 1
ATOM 7557 N N . VAL B 1 400 ? 9.516 21.5 28.531 1 89.06 400 VAL B N 1
ATOM 7558 C CA . VAL B 1 400 ? 9.305 21.922 29.906 1 89.06 400 VAL B CA 1
ATOM 7559 C C . VAL B 1 400 ? 8.5 23.219 29.938 1 89.06 400 VAL B C 1
ATOM 7561 O O . VAL B 1 400 ? 7.586 23.359 30.766 1 89.06 400 VAL B O 1
ATOM 7564 N N . LEU B 1 401 ? 8.75 24.078 29.031 1 89.75 401 LEU B N 1
ATOM 7565 C CA . LEU B 1 401 ? 8.016 25.344 28.969 1 89.75 401 LEU B CA 1
ATOM 7566 C C . LEU B 1 401 ? 6.551 25.094 28.609 1 89.75 401 LEU B C 1
ATOM 7568 O O . LEU B 1 401 ? 5.656 25.719 29.203 1 89.75 401 LEU B O 1
ATOM 7572 N N . LEU B 1 402 ? 6.391 24.203 27.703 1 87 402 LEU B N 1
ATOM 7573 C CA . LEU B 1 402 ? 5.027 23.875 27.297 1 87 402 LEU B CA 1
ATOM 7574 C C . LEU B 1 402 ? 4.27 23.188 28.438 1 87 402 LEU B C 1
ATOM 7576 O O . LEU B 1 402 ? 3.08 23.453 28.641 1 87 402 LEU B O 1
ATOM 7580 N N . SER B 1 403 ? 4.938 22.328 29.156 1 86.25 403 SER B N 1
ATOM 7581 C CA . SER B 1 403 ? 4.312 21.625 30.281 1 86.25 403 SER B CA 1
ATOM 7582 C C . SER B 1 403 ? 3.949 22.594 31.391 1 86.25 403 SER B C 1
ATOM 7584 O O . SER B 1 403 ? 2.857 22.516 31.969 1 86.25 403 SER B O 1
ATOM 7586 N N . VAL B 1 404 ? 4.816 23.562 31.656 1 88 404 VAL B N 1
ATOM 7587 C CA . VAL B 1 404 ? 4.574 24.547 32.719 1 88 404 VAL B CA 1
ATOM 7588 C C . VAL B 1 404 ? 3.453 25.484 32.281 1 88 404 VAL B C 1
ATOM 7590 O O . VAL B 1 404 ? 2.584 25.828 33.094 1 88 404 VAL B O 1
ATOM 7593 N N . THR B 1 405 ? 3.525 25.875 31.047 1 85.44 405 THR B N 1
ATOM 7594 C CA . THR B 1 405 ? 2.471 26.734 30.531 1 85.44 405 THR B CA 1
ATOM 7595 C C . THR B 1 405 ? 1.113 26.047 30.609 1 85.44 405 THR B C 1
ATOM 7597 O O . THR B 1 405 ? 0.108 26.688 30.953 1 85.44 405 THR B O 1
ATOM 7600 N N . GLY B 1 406 ? 1.113 24.75 30.375 1 81.19 406 GLY B N 1
ATOM 7601 C CA . GLY B 1 406 ? -0.12 23.984 30.484 1 81.19 406 GLY B CA 1
ATOM 7602 C C . GLY B 1 406 ? -0.67 23.938 31.891 1 81.19 406 GLY B C 1
ATOM 7603 O O . GLY B 1 406 ? -1.876 24.094 32.094 1 81.19 406 GLY B O 1
ATOM 7604 N N . ILE B 1 407 ? 0.184 23.844 32.875 1 82.62 407 ILE B N 1
ATOM 7605 C CA . ILE B 1 407 ? -0.22 23.781 34.25 1 82.62 407 ILE B CA 1
ATOM 7606 C C . ILE B 1 407 ? -0.713 25.141 34.719 1 82.62 407 ILE B C 1
ATOM 7608 O O . ILE B 1 407 ? -1.734 25.25 35.406 1 82.62 407 ILE B O 1
ATOM 7612 N N . VAL B 1 408 ? -0.016 26.172 34.281 1 83.56 408 VAL B N 1
ATOM 7613 C CA . VAL B 1 408 ? -0.378 27.531 34.656 1 83.56 408 VAL B CA 1
ATOM 7614 C C . VAL B 1 408 ? -1.738 27.891 34.062 1 83.56 408 VAL B C 1
ATOM 7616 O O . VAL B 1 408 ? -2.578 28.484 34.75 1 83.56 408 VAL B O 1
ATOM 7619 N N . LEU B 1 409 ? -1.886 27.516 32.906 1 79.44 409 LEU B N 1
ATOM 7620 C CA . LEU B 1 409 ? -3.158 27.812 32.281 1 79.44 409 LEU B CA 1
ATOM 7621 C C . LEU B 1 409 ? -4.297 27.047 32.938 1 79.44 409 LEU B C 1
ATOM 7623 O O . LEU B 1 409 ? -5.406 27.562 33.062 1 79.44 409 LEU B O 1
ATOM 7627 N N . GLU B 1 410 ? -4.043 25.781 33.312 1 77.44 410 GLU B N 1
ATOM 7628 C CA . GLU B 1 410 ? -5.051 24.984 34 1 77.44 410 GLU B CA 1
ATOM 7629 C C . GLU B 1 410 ? -5.402 25.578 35.344 1 77.44 410 GLU B C 1
ATOM 7631 O O . GLU B 1 410 ? -6.57 25.594 35.75 1 77.44 410 GLU B O 1
ATOM 7636 N N . LEU B 1 411 ? -4.449 26.188 36.062 1 77.25 411 LEU B N 1
ATOM 7637 C CA . LEU B 1 411 ? -4.668 26.781 37.375 1 77.25 411 LEU B CA 1
ATOM 7638 C C . LEU B 1 411 ? -5.402 28.109 37.25 1 77.25 411 LEU B C 1
ATOM 7640 O O . LEU B 1 411 ? -6.25 28.438 38.062 1 77.25 411 LEU B O 1
ATOM 7644 N N . LEU B 1 412 ? -5.078 28.766 36.156 1 77.25 412 LEU B N 1
ATOM 7645 C CA . LEU B 1 412 ? -5.742 30.047 35.938 1 77.25 412 LEU B CA 1
ATOM 7646 C C . LEU B 1 412 ? -7.219 29.844 35.625 1 77.25 412 LEU B C 1
ATOM 7648 O O . LEU B 1 412 ? -8.062 30.641 36.031 1 77.25 412 LEU B O 1
ATOM 7652 N N . VAL B 1 413 ? -7.457 28.859 34.875 1 74.06 413 VAL B N 1
ATOM 7653 C CA . VAL B 1 413 ? -8.836 28.562 34.5 1 74.06 413 VAL B CA 1
ATOM 7654 C C . VAL B 1 413 ? -9.625 28.109 35.719 1 74.06 413 VAL B C 1
ATOM 7656 O O . VAL B 1 413 ? -10.797 28.453 35.875 1 74.06 413 VAL B O 1
ATOM 7659 N N . LYS B 1 414 ? -9.039 27.266 36.531 1 72.12 414 LYS B N 1
ATOM 7660 C CA . LYS B 1 414 ? -9.703 26.812 37.719 1 72.12 414 LYS B CA 1
ATOM 7661 C C . LYS B 1 414 ? -10.031 27.969 38.656 1 72.12 414 LYS B C 1
ATOM 7663 O O . LYS B 1 414 ? -11.078 27.984 39.312 1 72.12 414 LYS B O 1
ATOM 7668 N N . VAL B 1 415 ? -9.164 28.969 38.625 1 70.62 415 VAL B N 1
ATOM 7669 C CA . VAL B 1 415 ? -9.359 30.094 39.531 1 70.62 415 VAL B CA 1
ATOM 7670 C C . VAL B 1 415 ? -10.344 31.094 38.938 1 70.62 415 VAL B C 1
ATOM 7672 O O . VAL B 1 415 ? -11.242 31.578 39.625 1 70.62 415 VAL B O 1
ATOM 7675 N N . ASP B 1 416 ? -10.078 31.609 37.719 1 64.81 416 ASP B N 1
ATOM 7676 C CA . ASP B 1 416 ? -10.859 32.75 37.281 1 64.81 416 ASP B CA 1
ATOM 7677 C C . ASP B 1 416 ? -11.906 32.344 36.25 1 64.81 416 ASP B C 1
ATOM 7679 O O . ASP B 1 416 ? -12.594 33.188 35.688 1 64.81 416 ASP B O 1
ATOM 7683 N N . HIS B 1 417 ? -12.297 31.047 36.094 1 63.53 417 HIS B N 1
ATOM 7684 C CA . HIS B 1 417 ? -13.305 30.625 35.156 1 63.53 417 HIS B CA 1
ATOM 7685 C C . HIS B 1 417 ? -13.195 31.391 33.844 1 63.53 417 HIS B C 1
ATOM 7687 O O . HIS B 1 417 ? -14.203 31.672 33.188 1 63.53 417 HIS B O 1
ATOM 7693 N N . LEU B 1 418 ? -12.18 31.938 33.562 1 59.12 418 LEU B N 1
ATOM 7694 C CA . LEU B 1 418 ? -12.023 32.844 32.438 1 59.12 418 LEU B CA 1
ATOM 7695 C C . LEU B 1 418 ? -12.102 32.094 31.109 1 59.12 418 LEU B C 1
ATOM 7697 O O . LEU B 1 418 ? -12.438 32.688 30.078 1 59.12 418 LEU B O 1
ATOM 7701 N N . PHE B 1 419 ? -11.727 30.828 31.109 1 60.78 419 PHE B N 1
ATOM 7702 C CA . PHE B 1 419 ? -11.688 30.172 29.797 1 60.78 419 PHE B CA 1
ATOM 7703 C C . PHE B 1 419 ? -12.703 29.047 29.719 1 60.78 419 PHE B C 1
ATOM 7705 O O . PHE B 1 419 ? -13.078 28.469 30.75 1 60.78 419 PHE B O 1
ATOM 7712 N N . ASN B 1 420 ? -13.383 28.938 28.562 1 60.88 420 ASN B N 1
ATOM 7713 C CA . ASN B 1 420 ? -14.328 27.875 28.25 1 60.88 420 ASN B CA 1
ATOM 7714 C C . ASN B 1 420 ? -13.75 26.5 28.578 1 60.88 420 ASN B C 1
ATOM 7716 O O . ASN B 1 420 ? -12.57 26.25 28.344 1 60.88 420 ASN B O 1
ATOM 7720 N N . PRO B 1 421 ? -14.43 25.75 29.438 1 60.97 421 PRO B N 1
ATOM 7721 C CA . PRO B 1 421 ? -14 24.406 29.828 1 60.97 421 PRO B CA 1
ATOM 7722 C C . PRO B 1 421 ? -13.508 23.578 28.641 1 60.97 421 PRO B C 1
ATOM 7724 O O . PRO B 1 421 ? -12.641 22.719 28.812 1 60.97 421 PRO B O 1
ATOM 7727 N N . THR B 1 422 ? -13.969 23.875 27.5 1 59.88 422 THR B N 1
ATOM 7728 C CA . THR B 1 422 ? -13.562 23.109 26.312 1 59.88 422 THR B CA 1
ATOM 7729 C C . THR B 1 422 ? -12.102 23.375 25.969 1 59.88 422 THR B C 1
ATOM 7731 O O . THR B 1 422 ? -11.375 22.469 25.594 1 59.88 422 THR B O 1
ATOM 7734 N N . VAL B 1 423 ? -11.758 24.625 26.234 1 60.72 423 VAL B N 1
ATOM 7735 C CA . VAL B 1 423 ? -10.391 25.016 25.922 1 60.72 423 VAL B CA 1
ATOM 7736 C C . VAL B 1 423 ? -9.422 24.359 26.906 1 60.72 423 VAL B C 1
ATOM 7738 O O . VAL B 1 423 ? -8.32 23.953 26.531 1 60.72 423 VAL B O 1
ATOM 7741 N N . ILE B 1 424 ? -9.961 24.109 28.109 1 60.88 424 ILE B N 1
ATOM 7742 C CA . ILE B 1 424 ? -9.141 23.5 29.156 1 60.88 424 ILE B CA 1
ATOM 7743 C C . ILE B 1 424 ? -8.781 22.062 28.766 1 60.88 424 ILE B C 1
ATOM 7745 O O . ILE B 1 424 ? -7.641 21.641 28.953 1 60.88 424 ILE B O 1
ATOM 7749 N N . ARG B 1 425 ? -9.758 21.516 28.328 1 61.78 425 ARG B N 1
ATOM 7750 C CA . ARG B 1 425 ? -9.562 20.109 27.953 1 61.78 425 ARG B CA 1
ATOM 7751 C C . ARG B 1 425 ? -8.555 19.984 26.828 1 61.78 425 ARG B C 1
ATOM 7753 O O . ARG B 1 425 ? -7.738 19.062 26.812 1 61.78 425 ARG B O 1
ATOM 7760 N N . THR B 1 426 ? -8.562 21.062 26.031 1 61.78 426 THR B N 1
ATOM 7761 C CA . THR B 1 426 ? -7.648 21.016 24.906 1 61.78 426 THR B CA 1
ATOM 7762 C C . THR B 1 426 ? -6.223 21.328 25.344 1 61.78 426 THR B C 1
ATOM 7764 O O . THR B 1 426 ? -5.266 20.781 24.797 1 61.78 426 THR B O 1
ATOM 7767 N N . LEU B 1 427 ? -6.227 22.094 26.391 1 63.75 427 LEU B N 1
ATOM 7768 C CA . LEU B 1 427 ? -4.898 22.5 26.828 1 63.75 427 LEU B CA 1
ATOM 7769 C C . LEU B 1 427 ? -4.195 21.375 27.578 1 63.75 427 LEU B C 1
ATOM 7771 O O . LEU B 1 427 ? -2.965 21.344 27.656 1 63.75 427 LEU B O 1
ATOM 7775 N N . ARG B 1 428 ? -5.004 20.422 28.094 1 66.25 428 ARG B N 1
ATOM 7776 C CA . ARG B 1 428 ? -4.434 19.25 28.75 1 66.25 428 ARG B CA 1
ATOM 7777 C C . ARG B 1 428 ? -3.598 18.438 27.766 1 66.25 428 ARG B C 1
ATOM 7779 O O . ARG B 1 428 ? -2.717 17.672 28.172 1 66.25 428 ARG B O 1
ATOM 7786 N N . VAL B 1 429 ? -3.791 18.875 26.562 1 69 429 VAL B N 1
ATOM 7787 C CA . VAL B 1 429 ? -3.076 18.141 25.516 1 69 429 VAL B CA 1
ATOM 7788 C C . VAL B 1 429 ? -1.599 18.531 25.531 1 69 429 VAL B C 1
ATOM 7790 O O . VAL B 1 429 ? -0.74 17.75 25.125 1 69 429 VAL B O 1
ATOM 7793 N N . LEU B 1 430 ? -1.351 19.672 26.203 1 73.06 430 LEU B N 1
ATOM 7794 C CA . LEU B 1 430 ? 0.028 20.141 26.203 1 73.06 430 LEU B CA 1
ATOM 7795 C C . LEU B 1 430 ? 0.896 19.266 27.109 1 73.06 430 LEU B C 1
ATOM 7797 O O . LEU B 1 430 ? 2.119 19.234 26.953 1 73.06 430 LEU B O 1
ATOM 7801 N N . ARG B 1 431 ? 0.277 18.594 28.109 1 71.62 431 ARG B N 1
ATOM 7802 C CA . ARG B 1 431 ? 1.022 17.703 28.984 1 71.62 431 ARG B CA 1
ATOM 7803 C C . ARG B 1 431 ? 1.611 16.531 28.219 1 71.62 431 ARG B C 1
ATOM 7805 O O . ARG B 1 431 ? 2.602 15.93 28.641 1 71.62 431 ARG B O 1
ATOM 7812 N N . ILE B 1 432 ? 1.11 16.391 27.078 1 72.12 432 ILE B N 1
ATOM 7813 C CA . ILE B 1 432 ? 1.472 15.203 26.312 1 72.12 432 ILE B CA 1
ATOM 7814 C C . ILE B 1 432 ? 2.818 15.414 25.625 1 72.12 432 ILE B C 1
ATOM 7816 O O . ILE B 1 432 ? 3.51 14.453 25.281 1 72.12 432 ILE B O 1
ATOM 7820 N N . THR B 1 433 ? 3.146 16.719 25.625 1 75.25 433 THR B N 1
ATOM 7821 C CA . THR B 1 433 ? 4.414 17.016 24.969 1 75.25 433 THR B CA 1
ATOM 7822 C C . THR B 1 433 ? 5.574 16.359 25.703 1 75.25 433 THR B C 1
ATOM 7824 O O . THR B 1 433 ? 6.645 16.156 25.109 1 75.25 433 THR B O 1
ATOM 7827 N N . ARG B 1 434 ? 5.332 15.93 26.938 1 78.94 434 ARG B N 1
ATOM 7828 C CA . ARG B 1 434 ? 6.383 15.305 27.734 1 78.94 434 ARG B CA 1
ATOM 7829 C C . ARG B 1 434 ? 6.738 13.922 27.188 1 78.94 434 ARG B C 1
ATOM 7831 O O . ARG B 1 434 ? 7.848 13.43 27.391 1 78.94 434 ARG B O 1
ATOM 7838 N N . VAL B 1 435 ? 5.734 13.391 26.516 1 77.81 435 VAL B N 1
ATOM 7839 C CA . VAL B 1 435 ? 5.977 12.062 25.969 1 77.81 435 VAL B CA 1
ATOM 7840 C C . VAL B 1 435 ? 7.043 12.141 24.875 1 77.81 435 VAL B C 1
ATOM 7842 O O . VAL B 1 435 ? 7.727 11.156 24.594 1 77.81 435 VAL B O 1
ATOM 7845 N N . LEU B 1 436 ? 7.211 13.305 24.344 1 76.62 436 LEU B N 1
ATOM 7846 C CA . LEU B 1 436 ? 8.188 13.508 23.281 1 76.62 436 LEU B CA 1
ATOM 7847 C C . LEU B 1 436 ? 9.609 13.297 23.797 1 76.62 436 LEU B C 1
ATOM 7849 O O . LEU B 1 436 ? 10.531 13.086 23.016 1 76.62 436 LEU B O 1
ATOM 7853 N N . LYS B 1 437 ? 9.75 13.352 25.125 1 78.19 437 LYS B N 1
ATOM 7854 C CA . LYS B 1 437 ? 11.07 13.117 25.719 1 78.19 437 LYS B CA 1
ATOM 7855 C C . LYS B 1 437 ? 11.516 11.672 25.516 1 78.19 437 LYS B C 1
ATOM 7857 O O . LYS B 1 437 ? 12.703 11.367 25.625 1 78.19 437 LYS B O 1
ATOM 7862 N N . LEU B 1 438 ? 10.492 10.898 25.25 1 74.88 438 LEU B N 1
ATOM 7863 C CA . LEU B 1 438 ? 10.789 9.492 25.031 1 74.88 438 LEU B CA 1
ATOM 7864 C C . LEU B 1 438 ? 11.688 9.32 23.812 1 74.88 438 LEU B C 1
ATOM 7866 O O . LEU B 1 438 ? 12.453 8.359 23.719 1 74.88 438 LEU B O 1
ATOM 7870 N N . VAL B 1 439 ? 11.656 10.219 22.922 1 71.25 439 VAL B N 1
ATOM 7871 C CA . VAL B 1 439 ? 12.422 10.133 21.688 1 71.25 439 VAL B CA 1
ATOM 7872 C C . VAL B 1 439 ? 13.914 10.211 21.984 1 71.25 439 VAL B C 1
ATOM 7874 O O . VAL B 1 439 ? 14.734 9.664 21.25 1 71.25 439 VAL B O 1
ATOM 7877 N N . LYS B 1 440 ? 14.352 10.789 23.109 1 70.19 440 LYS B N 1
ATOM 7878 C CA . LYS B 1 440 ? 15.742 11 23.5 1 70.19 440 LYS B CA 1
ATOM 7879 C C . LYS B 1 440 ? 16.375 9.711 24.016 1 70.19 440 LYS B C 1
ATOM 7881 O O . LYS B 1 440 ? 17.594 9.578 24.031 1 70.19 440 LYS B O 1
ATOM 7886 N N . LEU B 1 441 ? 15.531 8.789 24.5 1 64.56 441 LEU B N 1
ATOM 7887 C CA . LEU B 1 441 ? 16.047 7.629 25.219 1 64.56 441 LEU B CA 1
ATOM 7888 C C . LEU B 1 441 ? 16.891 6.75 24.297 1 64.56 441 LEU B C 1
ATOM 7890 O O . LEU B 1 441 ? 17.891 6.168 24.734 1 64.56 441 LEU B O 1
ATOM 7894 N N . ALA B 1 442 ? 16.453 6.41 23.109 1 58.53 442 ALA B N 1
ATOM 7895 C CA . ALA B 1 442 ? 17.219 5.359 22.438 1 58.53 442 ALA B CA 1
ATOM 7896 C C . ALA B 1 442 ? 18.25 5.957 21.484 1 58.53 442 ALA B C 1
ATOM 7898 O O . ALA B 1 442 ? 17.922 6.777 20.625 1 58.53 442 ALA B O 1
ATOM 7899 N N . LYS B 1 443 ? 19.641 5.82 21.922 1 59.81 443 LYS B N 1
ATOM 7900 C CA . LYS B 1 443 ? 20.75 6.242 21.062 1 59.81 443 LYS B CA 1
ATOM 7901 C C . LYS B 1 443 ? 20.484 5.914 19.609 1 59.81 443 LYS B C 1
ATOM 7903 O O . LYS B 1 443 ? 20.75 6.73 18.719 1 59.81 443 LYS B O 1
ATOM 7908 N N . GLY B 1 444 ? 19.969 4.695 19.438 1 59.47 444 GLY B N 1
ATOM 7909 C CA . GLY B 1 444 ? 19.609 4.301 18.094 1 59.47 444 GLY B CA 1
ATOM 7910 C C . GLY B 1 444 ? 18.531 5.176 17.484 1 59.47 444 GLY B C 1
ATOM 7911 O O . GLY B 1 444 ? 18.594 5.527 16.297 1 59.47 444 GLY B O 1
ATOM 7912 N N . VAL B 1 445 ? 17.75 5.68 18.359 1 63.5 445 VAL B N 1
ATOM 7913 C CA . VAL B 1 445 ? 16.656 6.527 17.906 1 63.5 445 VAL B CA 1
ATOM 7914 C C . VAL B 1 445 ? 17.188 7.918 17.562 1 63.5 445 VAL B C 1
ATOM 7916 O O . VAL B 1 445 ? 16.75 8.531 16.578 1 63.5 445 VAL B O 1
ATOM 7919 N N . ARG B 1 446 ? 18.188 8.289 18.391 1 64.06 446 ARG B N 1
ATOM 7920 C CA . ARG B 1 446 ? 18.766 9.602 18.125 1 64.06 446 ARG B CA 1
ATOM 7921 C C . ARG B 1 446 ? 19.469 9.641 16.766 1 64.06 446 ARG B C 1
ATOM 7923 O O . ARG B 1 446 ? 19.359 10.617 16.031 1 64.06 446 ARG B O 1
ATOM 7930 N N . SER B 1 447 ? 20.141 8.5 16.531 1 68.06 447 SER B N 1
ATOM 7931 C CA . SER B 1 447 ? 20.828 8.445 15.258 1 68.06 447 SER B CA 1
ATOM 7932 C C . SER B 1 447 ? 19.859 8.438 14.086 1 68.06 447 SER B C 1
ATOM 7934 O O . SER B 1 447 ? 20.078 9.109 13.078 1 68.06 447 SER B O 1
ATOM 7936 N N . LEU B 1 448 ? 18.875 7.766 14.328 1 63.78 448 LEU B N 1
ATOM 7937 C CA . LEU B 1 448 ? 17.875 7.676 13.266 1 63.78 448 LEU B CA 1
ATOM 7938 C C . LEU B 1 448 ? 17.141 9.008 13.094 1 63.78 448 LEU B C 1
ATOM 7940 O O . LEU B 1 448 ? 16.891 9.438 11.969 1 63.78 448 LEU B O 1
ATOM 7944 N N . LEU B 1 449 ? 16.891 9.609 14.188 1 65 449 LEU B N 1
ATOM 7945 C CA . LEU B 1 449 ? 16.188 10.891 14.125 1 65 449 LEU B CA 1
ATOM 7946 C C . LEU B 1 449 ? 17.078 11.969 13.516 1 65 449 LEU B C 1
ATOM 7948 O O . LEU B 1 449 ? 16.594 12.828 12.773 1 65 449 LEU B O 1
ATOM 7952 N N . ASP B 1 450 ? 18.281 11.867 13.867 1 66.19 450 ASP B N 1
ATOM 7953 C CA . ASP B 1 450 ? 19.203 12.82 13.273 1 66.19 450 ASP B CA 1
ATOM 7954 C C . ASP B 1 450 ? 19.281 12.656 11.758 1 66.19 450 ASP B C 1
ATOM 7956 O O . ASP B 1 450 ? 19.344 13.641 11.023 1 66.19 450 ASP B O 1
ATOM 7960 N N . THR B 1 451 ? 19.219 11.453 11.383 1 63.88 451 THR B N 1
ATOM 7961 C CA . THR B 1 451 ? 19.203 11.18 9.945 1 63.88 451 THR B CA 1
ATOM 7962 C C . THR B 1 451 ? 17.922 11.695 9.312 1 63.88 451 THR B C 1
ATOM 7964 O O . THR B 1 451 ? 17.938 12.258 8.219 1 63.88 451 THR B O 1
ATOM 7967 N N . LEU B 1 452 ? 16.906 11.492 10.055 1 64.81 452 LEU B N 1
ATOM 7968 C CA . LEU B 1 452 ? 15.625 11.984 9.57 1 64.81 452 LEU B CA 1
ATOM 7969 C C . LEU B 1 452 ? 15.625 13.5 9.461 1 64.81 452 LEU B C 1
ATOM 7971 O O . LEU B 1 452 ? 15.109 14.062 8.492 1 64.81 452 LEU B O 1
ATOM 7975 N N . PHE B 1 453 ? 16.297 14.141 10.406 1 66.69 453 PHE B N 1
ATOM 7976 C CA . PHE B 1 453 ? 16.328 15.594 10.414 1 66.69 453 PHE B CA 1
ATOM 7977 C C . PHE B 1 453 ? 17.219 16.125 9.289 1 66.69 453 PHE B C 1
ATOM 7979 O O . PHE B 1 453 ? 16.953 17.188 8.734 1 66.69 453 PHE B O 1
ATOM 7986 N N . GLU B 1 454 ? 18.125 15.312 9.055 1 64.5 454 GLU B N 1
ATOM 7987 C CA . GLU B 1 454 ? 19 15.703 7.945 1 64.5 454 GLU B CA 1
ATOM 7988 C C . GLU B 1 454 ? 18.281 15.562 6.605 1 64.5 454 GLU B C 1
ATOM 7990 O O . GLU B 1 454 ? 18.578 16.281 5.652 1 64.5 454 GLU B O 1
ATOM 7995 N N . ALA B 1 455 ? 17.328 14.672 6.609 1 62.25 455 ALA B N 1
ATOM 7996 C CA . ALA B 1 455 ? 16.562 14.422 5.387 1 62.25 455 ALA B CA 1
ATOM 7997 C C . ALA B 1 455 ? 15.359 15.352 5.285 1 62.25 455 ALA B C 1
ATOM 7999 O O . ALA B 1 455 ? 14.797 15.523 4.207 1 62.25 455 ALA B O 1
ATOM 8000 N N . LEU B 1 456 ? 15.094 16.078 6.305 1 66.75 456 LEU B N 1
ATOM 8001 C CA . LEU B 1 456 ? 13.867 16.844 6.445 1 66.75 456 LEU B CA 1
ATOM 8002 C C . LEU B 1 456 ? 13.836 18.016 5.465 1 66.75 456 LEU B C 1
ATOM 8004 O O . LEU B 1 456 ? 12.789 18.328 4.891 1 66.75 456 LEU B O 1
ATOM 8008 N N . PRO B 1 457 ? 14.984 18.578 5.188 1 63.5 457 PRO B N 1
ATOM 8009 C CA . PRO B 1 457 ? 14.891 19.734 4.301 1 63.5 457 PRO B CA 1
ATOM 8010 C C . PRO B 1 457 ? 14.453 19.359 2.885 1 63.5 457 PRO B C 1
ATOM 8012 O O . PRO B 1 457 ? 13.93 20.219 2.156 1 63.5 457 PRO B O 1
ATOM 8015 N N . GLN B 1 458 ? 14.5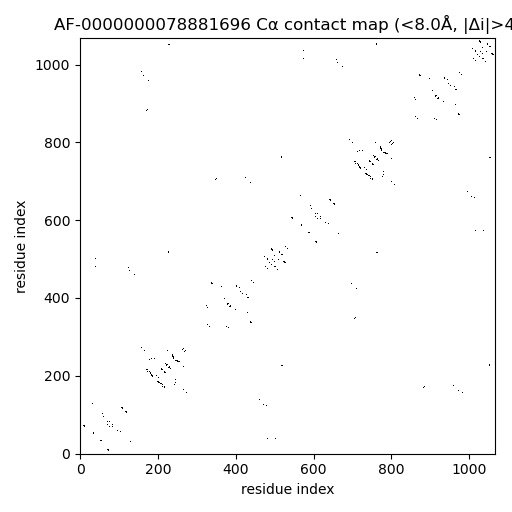78 18.219 2.535 1 64.56 458 GLN B N 1
ATOM 8016 C CA . GLN B 1 458 ? 14.172 17.781 1.199 1 64.56 458 GLN B CA 1
ATOM 8017 C C . GLN B 1 458 ? 12.703 17.391 1.173 1 64.56 458 GLN B C 1
ATOM 8019 O O . GLN B 1 458 ? 12.078 17.359 0.11 1 64.56 458 GLN B O 1
ATOM 8024 N N . VAL B 1 459 ? 12.109 17.188 2.262 1 73.5 459 VAL B N 1
ATOM 8025 C CA . VAL B 1 459 ? 10.766 16.625 2.367 1 73.5 459 VAL B CA 1
ATOM 8026 C C . VAL B 1 459 ? 9.727 17.719 2.131 1 73.5 459 VAL B C 1
ATOM 8028 O O . VAL B 1 459 ? 8.727 17.5 1.447 1 73.5 459 VAL B O 1
ATOM 8031 N N . PRO B 1 460 ? 10.055 18.938 2.516 1 76.19 460 PRO B N 1
ATOM 8032 C CA . PRO B 1 460 ? 9.023 19.969 2.342 1 76.19 460 PRO B CA 1
ATOM 8033 C C . PRO B 1 460 ? 8.742 20.266 0.874 1 76.19 460 PRO B C 1
ATOM 8035 O O . PRO B 1 460 ? 7.602 20.578 0.515 1 76.19 460 PRO B O 1
ATOM 8038 N N . ASN B 1 461 ? 9.703 20.203 0.009 1 76.69 461 ASN B N 1
ATOM 8039 C CA . ASN B 1 461 ? 9.477 20.453 -1.408 1 76.69 461 ASN B CA 1
ATOM 8040 C C . ASN B 1 461 ? 8.562 19.406 -2.029 1 76.69 461 ASN B C 1
ATOM 8042 O O . ASN B 1 461 ? 7.688 19.734 -2.836 1 76.69 461 ASN B O 1
ATOM 8046 N N . LEU B 1 462 ? 8.781 18.25 -1.616 1 80.06 462 LEU B N 1
ATOM 8047 C CA . LEU B 1 462 ? 7.91 17.188 -2.09 1 80.06 462 LEU B CA 1
ATOM 8048 C C . LEU B 1 462 ? 6.5 17.344 -1.533 1 80.06 462 LEU B C 1
ATOM 8050 O O . LEU B 1 462 ? 5.516 17.125 -2.246 1 80.06 462 LEU B O 1
ATOM 8054 N N . GLY B 1 463 ? 6.488 17.703 -0.321 1 82.62 463 GLY B N 1
ATOM 8055 C CA . GLY B 1 463 ? 5.195 17.953 0.296 1 82.62 463 GLY B CA 1
ATOM 8056 C C . GLY B 1 463 ? 4.438 19.094 -0.362 1 82.62 463 GLY B C 1
ATOM 8057 O O . GLY B 1 463 ? 3.223 19.016 -0.549 1 82.62 463 GLY B O 1
ATOM 8058 N N . LEU B 1 464 ? 5.141 20.031 -0.723 1 85.12 464 LEU B N 1
ATOM 8059 C CA . LEU B 1 464 ? 4.523 21.188 -1.383 1 85.12 464 LEU B CA 1
ATOM 8060 C C . LEU B 1 464 ? 3.965 20.797 -2.746 1 85.12 464 LEU B C 1
ATOM 8062 O O . LEU B 1 464 ? 2.904 21.266 -3.148 1 85.12 464 LEU B O 1
ATOM 8066 N N . LEU B 1 465 ? 4.699 20.031 -3.398 1 86.25 465 LEU B N 1
ATOM 8067 C CA . LEU B 1 465 ? 4.215 19.547 -4.691 1 86.25 465 LEU B CA 1
ATOM 8068 C C . LEU B 1 465 ? 2.926 18.75 -4.531 1 86.25 465 LEU B C 1
ATOM 8070 O O . LEU B 1 465 ? 1.966 18.969 -5.277 1 86.25 465 LEU B O 1
ATOM 8074 N N . PHE B 1 466 ? 2.918 17.875 -3.598 1 87.38 466 PHE B N 1
ATOM 8075 C CA . PHE B 1 466 ? 1.719 17.078 -3.357 1 87.38 466 PHE B CA 1
ATOM 8076 C C . PHE B 1 466 ? 0.55 17.969 -2.957 1 87.38 466 PHE B C 1
ATOM 8078 O O . PHE B 1 466 ? -0.581 17.766 -3.4 1 87.38 466 PHE B O 1
ATOM 8085 N N . PHE B 1 467 ? 0.862 18.906 -2.121 1 88.75 467 PHE B N 1
ATOM 8086 C CA . PHE B 1 467 ? -0.172 19.844 -1.709 1 88.75 467 PHE B CA 1
ATOM 8087 C C . PHE B 1 467 ? -0.713 20.609 -2.908 1 88.75 467 PHE B C 1
ATOM 8089 O O . PHE B 1 467 ? -1.922 20.828 -3.023 1 88.75 467 PHE B O 1
ATOM 8096 N N . LEU B 1 468 ? 0.126 21.031 -3.779 1 88.38 468 LEU B N 1
ATOM 8097 C CA . LEU B 1 468 ? -0.275 21.766 -4.98 1 88.38 468 LEU B CA 1
ATOM 8098 C C . LEU B 1 468 ? -1.162 20.891 -5.867 1 88.38 468 LEU B C 1
ATOM 8100 O O . LEU B 1 468 ? -2.189 21.359 -6.367 1 88.38 468 LEU B O 1
ATOM 8104 N N . LEU B 1 469 ? -0.773 19.688 -6.008 1 90.31 469 LEU B N 1
ATOM 8105 C CA . LEU B 1 469 ? -1.551 18.781 -6.836 1 90.31 469 LEU B CA 1
ATOM 8106 C C . LEU B 1 469 ? -2.926 18.531 -6.227 1 90.31 469 LEU B C 1
ATOM 8108 O O . LEU B 1 469 ? -3.936 18.531 -6.934 1 90.31 469 LEU B O 1
ATOM 8112 N N . PHE B 1 470 ? -2.922 18.297 -4.93 1 91.31 470 PHE B N 1
ATOM 8113 C CA . PHE B 1 470 ? -4.195 18.094 -4.25 1 91.31 470 PHE B CA 1
ATOM 8114 C C . PHE B 1 470 ? -5.078 19.344 -4.379 1 91.31 470 PHE B C 1
ATOM 8116 O O . PHE B 1 470 ? -6.297 19.234 -4.527 1 91.31 470 PHE B O 1
ATOM 8123 N N . PHE B 1 471 ? -4.473 20.469 -4.324 1 90.25 471 PHE B N 1
ATOM 8124 C CA . PHE B 1 471 ? -5.199 21.734 -4.441 1 90.25 471 PHE B CA 1
ATOM 8125 C C . PHE B 1 471 ? -5.828 21.859 -5.824 1 90.25 471 PHE B C 1
ATOM 8127 O O . PHE B 1 471 ? -7.023 22.141 -5.941 1 90.25 471 PHE B O 1
ATOM 8134 N N . ILE B 1 472 ? -5.117 21.578 -6.781 1 89.94 472 ILE B N 1
ATOM 8135 C CA . ILE B 1 472 ? -5.59 21.719 -8.156 1 89.94 472 ILE B CA 1
ATOM 8136 C C . ILE B 1 472 ? -6.711 20.719 -8.422 1 89.94 472 ILE B C 1
ATOM 8138 O O . ILE B 1 472 ? -7.766 21.078 -8.938 1 89.94 472 ILE B O 1
ATOM 8142 N N . TYR B 1 473 ? -6.504 19.562 -7.988 1 91.31 473 TYR B N 1
ATOM 8143 C CA . TYR B 1 473 ? -7.5 18.531 -8.258 1 91.31 473 TYR B CA 1
ATOM 8144 C C . TYR B 1 473 ? -8.75 18.75 -7.414 1 91.31 473 TYR B C 1
ATOM 8146 O O . TYR B 1 473 ? -9.852 18.375 -7.816 1 91.31 473 TYR B O 1
ATOM 8154 N N . SER B 1 474 ? -8.516 19.25 -6.27 1 89.94 474 SER B N 1
ATOM 8155 C CA . SER B 1 474 ? -9.68 19.578 -5.453 1 89.94 474 SER B CA 1
ATOM 8156 C C . SER B 1 474 ? -10.531 20.656 -6.121 1 89.94 474 SER B C 1
ATOM 8158 O O . SER B 1 474 ? -11.758 20.531 -6.176 1 89.94 474 SER B O 1
ATOM 8160 N N . CYS B 1 475 ? -9.93 21.656 -6.68 1 87.31 475 CYS B N 1
ATOM 8161 C CA . CYS B 1 475 ? -10.648 22.734 -7.359 1 87.31 475 CYS B CA 1
ATOM 8162 C C . CYS B 1 475 ? -11.305 22.219 -8.641 1 87.31 475 CYS B C 1
ATOM 8164 O O . CYS B 1 475 ? -12.43 22.609 -8.961 1 87.31 475 CYS B O 1
ATOM 8166 N N . LEU B 1 476 ? -10.609 21.359 -9.289 1 86.69 476 LEU B N 1
ATOM 8167 C CA . LEU B 1 476 ? -11.156 20.766 -10.5 1 86.69 476 LEU B CA 1
ATOM 8168 C C . LEU B 1 476 ? -12.359 19.891 -10.18 1 86.69 476 LEU B C 1
ATOM 8170 O O . LEU B 1 476 ? -13.359 19.906 -10.898 1 86.69 476 LEU B O 1
ATOM 8174 N N . GLY B 1 477 ? -12.234 19.125 -9.156 1 84.44 477 GLY B N 1
ATOM 8175 C CA . GLY B 1 477 ? -13.344 18.281 -8.742 1 84.44 477 GLY B CA 1
ATOM 8176 C C . GLY B 1 477 ? -14.586 19.062 -8.375 1 84.44 477 GLY B C 1
ATOM 8177 O O . GLY B 1 477 ? -15.703 18.656 -8.688 1 84.44 477 GLY B O 1
ATOM 8178 N N . ILE B 1 478 ? -14.367 20.156 -7.715 1 83.5 478 ILE B N 1
ATOM 8179 C CA . ILE B 1 478 ? -15.484 21 -7.328 1 83.5 478 ILE B CA 1
ATOM 8180 C C . ILE B 1 478 ? -16.172 21.562 -8.578 1 83.5 478 ILE B C 1
ATOM 8182 O O . ILE B 1 478 ? -17.391 21.625 -8.648 1 83.5 478 ILE B O 1
ATOM 8186 N N . GLN B 1 479 ? -15.398 21.875 -9.562 1 79 479 GLN B N 1
ATOM 8187 C CA . GLN B 1 479 ? -15.945 22.453 -10.781 1 79 479 GLN B CA 1
ATOM 8188 C C . GLN B 1 479 ? -16.656 21.391 -11.625 1 79 479 GLN B C 1
ATOM 8190 O O . GLN B 1 479 ? -17.688 21.656 -12.227 1 79 479 GLN B O 1
ATOM 8195 N N . LEU B 1 480 ? -16.125 20.219 -11.609 1 77.44 480 LEU B N 1
ATOM 8196 C CA . LEU B 1 480 ? -16.672 19.188 -12.477 1 77.44 480 LEU B CA 1
ATOM 8197 C C . LEU B 1 480 ? -17.797 18.422 -11.781 1 77.44 480 LEU B C 1
ATOM 8199 O O . LEU B 1 480 ? -18.797 18.078 -12.414 1 77.44 480 LEU B O 1
ATOM 8203 N N . PHE B 1 481 ? -17.656 18.188 -10.461 1 76.44 481 PHE B N 1
ATOM 8204 C CA . PHE B 1 481 ? -18.578 17.281 -9.797 1 76.44 481 PHE B CA 1
ATOM 8205 C C . PHE B 1 481 ? -19.328 18 -8.68 1 76.44 481 PHE B C 1
ATOM 8207 O O . PHE B 1 481 ? -20.172 17.406 -7.996 1 76.44 481 PHE B O 1
ATOM 8214 N N . GLY B 1 482 ? -19 19.156 -8.422 1 71.25 482 GLY B N 1
ATOM 8215 C CA . GLY B 1 482 ? -19.609 19.891 -7.32 1 71.25 482 GLY B CA 1
ATOM 8216 C C . GLY B 1 482 ? -21.109 20.031 -7.473 1 71.25 482 GLY B C 1
ATOM 8217 O O . GLY B 1 482 ? -21.844 20.125 -6.48 1 71.25 482 GLY B O 1
ATOM 8218 N N . SER B 1 483 ? -21.547 19.969 -8.695 1 63.34 483 SER B N 1
ATOM 8219 C CA . SER B 1 483 ? -22.969 20.188 -8.914 1 63.34 483 SER B CA 1
ATOM 8220 C C . SER B 1 483 ? -23.75 18.859 -8.875 1 63.34 483 SER B C 1
ATOM 8222 O O . SER B 1 483 ? -24.969 18.844 -9.016 1 63.34 483 SER B O 1
ATOM 8224 N N . LEU B 1 484 ? -22.969 17.781 -8.625 1 59.94 484 LEU B N 1
ATOM 8225 C CA . LEU B 1 484 ? -23.656 16.5 -8.578 1 59.94 484 LEU B CA 1
ATOM 8226 C C . LEU B 1 484 ? -24.484 16.375 -7.301 1 59.94 484 LEU B C 1
ATOM 8228 O O . LEU B 1 484 ? -23.969 16.594 -6.199 1 59.94 484 LEU B O 1
ATOM 8232 N N . GLU B 1 485 ? -25.766 16.812 -7.301 1 54.47 485 GLU B N 1
ATOM 8233 C CA . GLU B 1 485 ? -26.703 16.75 -6.191 1 54.47 485 GLU B CA 1
ATOM 8234 C C . GLU B 1 485 ? -26.875 15.32 -5.688 1 54.47 485 GLU B C 1
ATOM 8236 O O . GLU B 1 485 ? -27.328 14.438 -6.43 1 54.47 485 GLU B O 1
ATOM 8241 N N . CYS B 1 486 ? -26 14.836 -4.855 1 55.25 486 CYS B N 1
ATOM 8242 C CA . CYS B 1 486 ? -26.312 13.555 -4.23 1 55.25 486 CYS B CA 1
ATOM 8243 C C . CYS B 1 486 ? -27.391 13.703 -3.176 1 55.25 486 CYS B C 1
ATOM 8245 O O . CYS B 1 486 ? -27.188 14.352 -2.148 1 55.25 486 CYS B O 1
ATOM 8247 N N . SER B 1 487 ? -28.625 14.047 -3.557 1 48.91 487 SER B N 1
ATOM 8248 C CA . SER B 1 487 ? -29.75 14.219 -2.654 1 48.91 487 SER B CA 1
ATOM 8249 C C . SER B 1 487 ? -30.25 12.883 -2.137 1 48.91 487 SER B C 1
ATOM 8251 O O . SER B 1 487 ? -29.828 11.828 -2.605 1 48.91 487 SER B O 1
ATOM 8253 N N . HIS B 1 488 ? -30.938 12.898 -0.957 1 51.41 488 HIS B N 1
ATOM 8254 C CA . HIS B 1 488 ? -31.656 11.758 -0.393 1 51.41 488 HIS B CA 1
ATOM 8255 C C . HIS B 1 488 ? -32.375 10.977 -1.479 1 51.41 488 HIS B C 1
ATOM 8257 O O . HIS B 1 488 ? -32.469 9.75 -1.408 1 51.41 488 HIS B O 1
ATOM 8263 N N . ASP B 1 489 ? -32.844 11.672 -2.395 1 48.97 489 ASP B N 1
ATOM 8264 C CA . ASP B 1 489 ? -33.688 11.047 -3.406 1 48.97 489 ASP B CA 1
ATOM 8265 C C . ASP B 1 489 ? -32.875 10.359 -4.48 1 48.97 489 ASP B C 1
ATOM 8267 O O . ASP B 1 489 ? -33.312 9.406 -5.113 1 48.97 489 ASP B O 1
ATOM 8271 N N . TYR B 1 490 ? -31.656 10.883 -4.68 1 49.91 490 TYR B N 1
ATOM 8272 C CA . TYR B 1 490 ? -30.781 10.266 -5.668 1 49.91 490 TYR B CA 1
ATOM 8273 C C . TYR B 1 490 ? -29.453 9.867 -5.047 1 49.91 490 TYR B C 1
ATOM 8275 O O . TYR B 1 490 ? -28.484 10.641 -5.074 1 49.91 490 TYR B O 1
ATOM 8283 N N . PRO B 1 491 ? -29.469 8.766 -4.328 1 53.06 491 PRO B N 1
ATOM 8284 C CA . PRO B 1 491 ? -28.297 8.344 -3.566 1 53.06 491 PRO B CA 1
ATOM 8285 C C . PRO B 1 491 ? -27.062 8.125 -4.453 1 53.06 491 PRO B C 1
ATOM 8287 O O . PRO B 1 491 ? -27.156 7.473 -5.496 1 53.06 491 PRO B O 1
ATOM 8290 N N . CYS B 1 492 ? -26.234 9.07 -4.605 1 54.84 492 CYS B N 1
ATOM 8291 C CA . CYS B 1 492 ? -24.984 8.852 -5.309 1 54.84 492 CYS B CA 1
ATOM 8292 C C . CYS B 1 492 ? -24.156 7.77 -4.621 1 54.84 492 CYS B C 1
ATOM 8294 O O . CYS B 1 492 ? -23.859 7.875 -3.43 1 54.84 492 CYS B O 1
ATOM 8296 N N . GLN B 1 493 ? -24.156 6.641 -5.203 1 53.25 493 GLN B N 1
ATOM 8297 C CA . GLN B 1 493 ? -23.406 5.5 -4.688 1 53.25 493 GLN B CA 1
ATOM 8298 C C . GLN B 1 493 ? -21.906 5.793 -4.648 1 53.25 493 GLN B C 1
ATOM 8300 O O . GLN B 1 493 ? -21.344 6.242 -5.641 1 53.25 493 GLN B O 1
ATOM 8305 N N . GLY B 1 494 ? -21.281 5.91 -3.514 1 56.22 494 GLY B N 1
ATOM 8306 C CA . GLY B 1 494 ? -19.859 6.148 -3.307 1 56.22 494 GLY B CA 1
ATOM 8307 C C . GLY B 1 494 ? -19.562 7.434 -2.559 1 56.22 494 GLY B C 1
ATOM 8308 O O . GLY B 1 494 ? -18.672 7.484 -1.72 1 56.22 494 GLY B O 1
ATOM 8309 N N . PHE B 1 495 ? -20.438 8.492 -3.197 1 56.34 495 PHE B N 1
ATOM 8310 C CA . PHE B 1 495 ? -20.297 9.742 -2.459 1 56.34 495 PHE B CA 1
ATOM 8311 C C . PHE B 1 495 ? -21.125 9.719 -1.187 1 56.34 495 PHE B C 1
ATOM 8313 O O . PHE B 1 495 ? -22.281 9.289 -1.204 1 56.34 495 PHE B O 1
ATOM 8320 N N . ASN B 1 496 ? -20.453 9.477 -0.149 1 60.19 496 ASN B N 1
ATOM 8321 C CA . ASN B 1 496 ? -21.109 9.523 1.15 1 60.19 496 ASN B CA 1
ATOM 8322 C C . ASN B 1 496 ? -20.969 10.883 1.813 1 60.19 496 ASN B C 1
ATOM 8324 O O . ASN B 1 496 ? -20.344 11.789 1.249 1 60.19 496 ASN B O 1
ATOM 8328 N N . ARG B 1 497 ? -21.688 11.078 2.764 1 61.28 497 ARG B N 1
ATOM 8329 C CA . ARG B 1 497 ? -21.641 12.297 3.562 1 61.28 497 ARG B CA 1
ATOM 8330 C C . ARG B 1 497 ? -20.219 12.742 3.82 1 61.28 497 ARG B C 1
ATOM 8332 O O . ARG B 1 497 ? -19.938 13.945 3.949 1 61.28 497 ARG B O 1
ATOM 8339 N N . HIS B 1 498 ? -19.359 11.812 3.574 1 64.12 498 HIS B N 1
ATOM 8340 C CA . HIS B 1 498 ? -17.984 12.148 3.961 1 64.12 498 HIS B CA 1
ATOM 8341 C C . HIS B 1 498 ? -17.094 12.305 2.738 1 64.12 498 HIS B C 1
ATOM 8343 O O . HIS B 1 498 ? -15.914 12.656 2.865 1 64.12 498 HIS B O 1
ATOM 8349 N N . ALA B 1 499 ? -17.719 12.008 1.561 1 71.31 499 ALA B N 1
ATOM 8350 C CA . ALA B 1 499 ? -16.906 12.125 0.346 1 71.31 499 ALA B CA 1
ATOM 8351 C C . ALA B 1 499 ? -17.672 12.859 -0.752 1 71.31 499 ALA B C 1
ATOM 8353 O O . ALA B 1 499 ? -18.547 12.273 -1.405 1 71.31 499 ALA B O 1
ATOM 8354 N N . HIS B 1 500 ? -17.469 14.117 -0.791 1 73.75 500 HIS B N 1
ATOM 8355 C CA . HIS B 1 500 ? -18.125 14.891 -1.848 1 73.75 500 HIS B CA 1
ATOM 8356 C C . HIS B 1 500 ? -17.266 16.078 -2.254 1 73.75 500 HIS B C 1
ATOM 8358 O O . HIS B 1 500 ? -16.25 16.375 -1.618 1 73.75 500 HIS B O 1
ATOM 8364 N N . PHE B 1 501 ? -17.578 16.672 -3.299 1 76.56 501 PHE B N 1
ATOM 8365 C CA . PHE B 1 501 ? -16.828 17.797 -3.848 1 76.56 501 PHE B CA 1
ATOM 8366 C C . PHE B 1 501 ? -17.641 19.094 -3.766 1 76.56 501 PHE B C 1
ATOM 8368 O O . PHE B 1 501 ? -17.641 19.891 -4.703 1 76.56 501 PHE B O 1
ATOM 8375 N N . ARG B 1 502 ? -18.297 19.25 -2.654 1 75.69 502 ARG B N 1
ATOM 8376 C CA . ARG B 1 502 ? -19.109 20.453 -2.514 1 75.69 502 ARG B CA 1
ATOM 8377 C C . ARG B 1 502 ? -18.312 21.578 -1.89 1 75.69 502 ARG B C 1
ATOM 8379 O O . ARG B 1 502 ? -18.484 22.75 -2.246 1 75.69 502 ARG B O 1
ATOM 8386 N N . ASP B 1 503 ? -17.5 21.188 -0.943 1 80.12 503 ASP B N 1
ATOM 8387 C CA . ASP B 1 503 ? -16.656 22.172 -0.285 1 80.12 503 ASP B CA 1
ATOM 8388 C C . ASP B 1 503 ? -15.18 21.812 -0.438 1 80.12 503 ASP B C 1
ATOM 8390 O O . ASP B 1 503 ? -14.836 20.656 -0.69 1 80.12 503 ASP B O 1
ATOM 8394 N N . PHE B 1 504 ? -14.414 22.891 -0.402 1 84.62 504 PHE B N 1
ATOM 8395 C CA . PHE B 1 504 ? -12.984 22.734 -0.642 1 84.62 504 PHE B CA 1
ATOM 8396 C C . PHE B 1 504 ? -12.367 21.797 0.394 1 84.62 504 PHE B C 1
ATOM 8398 O O . PHE B 1 504 ? -11.578 20.906 0.049 1 84.62 504 PHE B O 1
ATOM 8405 N N . GLY B 1 505 ? -12.688 21.969 1.653 1 81.44 505 GLY B N 1
ATOM 8406 C CA . GLY B 1 505 ? -12.133 21.141 2.707 1 81.44 505 GLY B CA 1
ATOM 8407 C C . GLY B 1 505 ? -12.461 19.672 2.541 1 81.44 505 GLY B C 1
ATOM 8408 O O . GLY B 1 505 ? -11.578 18.812 2.643 1 81.44 505 GLY B O 1
ATOM 8409 N N . THR B 1 506 ? -13.656 19.328 2.201 1 83.19 506 THR B N 1
ATOM 8410 C CA . THR B 1 506 ? -14.078 17.953 2.023 1 83.19 506 THR B CA 1
ATOM 8411 C C . THR B 1 506 ? -13.516 17.375 0.729 1 83.19 506 THR B C 1
ATOM 8413 O O . THR B 1 506 ? -13.211 16.188 0.654 1 83.19 506 THR B O 1
ATOM 8416 N N . ALA B 1 507 ? -13.375 18.25 -0.231 1 87.12 507 ALA B N 1
ATOM 8417 C CA . ALA B 1 507 ? -12.781 17.797 -1.485 1 87.12 507 ALA B CA 1
ATOM 8418 C C . ALA B 1 507 ? -11.336 17.359 -1.281 1 87.12 507 ALA B C 1
ATOM 8420 O O . ALA B 1 507 ? -10.906 16.328 -1.813 1 87.12 507 ALA B O 1
ATOM 8421 N N . MET B 1 508 ? -10.68 18.156 -0.483 1 88 508 MET B N 1
ATOM 8422 C CA . MET B 1 508 ? -9.297 17.812 -0.184 1 88 508 MET B CA 1
ATOM 8423 C C . MET B 1 508 ? -9.203 16.5 0.578 1 88 508 MET B C 1
ATOM 8425 O O . MET B 1 508 ? -8.344 15.664 0.284 1 88 508 MET B O 1
ATOM 8429 N N . LEU B 1 509 ? -10.062 16.312 1.437 1 85.06 509 LEU B N 1
ATOM 8430 C CA . LEU B 1 509 ? -10.078 15.094 2.227 1 85.06 509 LEU B CA 1
ATOM 8431 C C . LEU B 1 509 ? -10.469 13.898 1.368 1 85.06 509 LEU B C 1
ATOM 8433 O O . LEU B 1 509 ? -9.953 12.797 1.557 1 85.06 509 LEU B O 1
ATOM 8437 N N . THR B 1 510 ? -11.344 14.141 0.485 1 86.06 510 THR B N 1
ATOM 8438 C CA . THR B 1 510 ? -11.758 13.078 -0.418 1 86.06 510 THR B CA 1
ATOM 8439 C C . THR B 1 510 ? -10.602 12.641 -1.311 1 86.06 510 THR B C 1
ATOM 8441 O O . THR B 1 510 ? -10.398 11.445 -1.526 1 86.06 510 THR B O 1
ATOM 8444 N N . LEU B 1 511 ? -9.945 13.609 -1.777 1 88.5 511 LEU B N 1
ATOM 8445 C CA . LEU B 1 511 ? -8.797 13.281 -2.623 1 88.5 511 LEU B CA 1
ATOM 8446 C C . LEU B 1 511 ? -7.715 12.57 -1.818 1 88.5 511 LEU B C 1
ATOM 8448 O O . LEU B 1 511 ? -7.035 11.68 -2.334 1 88.5 511 LEU B O 1
ATOM 8452 N N . PHE B 1 512 ? -7.582 13.008 -0.592 1 86.88 512 PHE B N 1
ATOM 8453 C CA . PHE B 1 512 ? -6.625 12.336 0.28 1 86.88 512 PHE B CA 1
ATOM 8454 C C . PHE B 1 512 ? -7.055 10.898 0.546 1 86.88 512 PHE B C 1
ATOM 8456 O O . PHE B 1 512 ? -6.219 9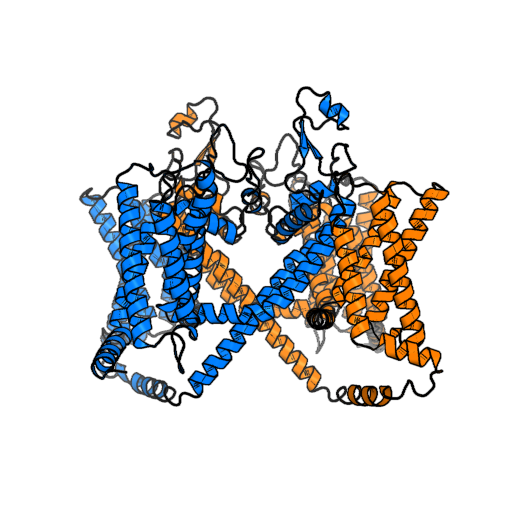.992 0.599 1 86.88 512 PHE B O 1
ATOM 8463 N N . ARG B 1 513 ? -8.273 10.688 0.677 1 86.12 513 ARG B N 1
ATOM 8464 C CA . ARG B 1 513 ? -8.828 9.352 0.849 1 86.12 513 ARG B CA 1
ATOM 8465 C C . ARG B 1 513 ? -8.562 8.484 -0.377 1 86.12 513 ARG B C 1
ATOM 8467 O O . ARG B 1 513 ? -8.172 7.324 -0.249 1 86.12 513 ARG B O 1
ATOM 8474 N N . ILE B 1 514 ? -8.656 9.086 -1.518 1 86.44 514 ILE B N 1
ATOM 8475 C CA . ILE B 1 514 ? -8.422 8.375 -2.766 1 86.44 514 ILE B CA 1
ATOM 8476 C C . ILE B 1 514 ? -6.934 8.039 -2.9 1 86.44 514 ILE B C 1
ATOM 8478 O O . ILE B 1 514 ? -6.574 6.934 -3.303 1 86.44 514 ILE B O 1
ATOM 8482 N N . ALA B 1 515 ? -6.188 8.984 -2.482 1 86.5 515 ALA B N 1
ATOM 8483 C CA . ALA B 1 515 ? -4.742 8.797 -2.602 1 86.5 515 ALA B CA 1
ATOM 8484 C C . ALA B 1 515 ? -4.25 7.703 -1.664 1 86.5 515 ALA B C 1
ATOM 8486 O O . ALA B 1 515 ? -3.279 7.004 -1.97 1 86.5 515 ALA B O 1
ATOM 8487 N N . THR B 1 516 ? -4.906 7.512 -0.542 1 84.56 516 THR B N 1
ATOM 8488 C CA . THR B 1 516 ? -4.504 6.5 0.426 1 84.56 516 THR B CA 1
ATOM 8489 C C . THR B 1 516 ? -5.219 5.18 0.156 1 84.56 516 THR B C 1
ATOM 8491 O O . THR B 1 516 ? -4.98 4.188 0.848 1 84.56 516 THR B O 1
ATOM 8494 N N . GLY B 1 517 ? -6.004 5.129 -0.846 1 79.25 517 GLY B N 1
ATOM 8495 C CA . GLY B 1 517 ? -6.613 3.895 -1.322 1 79.25 517 GLY B CA 1
ATOM 8496 C C . GLY B 1 517 ? -7.77 3.43 -0.46 1 79.25 517 GLY B C 1
ATOM 8497 O O . GLY B 1 517 ? -8.133 2.25 -0.479 1 79.25 517 GLY B O 1
ATOM 8498 N N . ASP B 1 518 ? -8.281 4.309 0.328 1 80.56 518 ASP B N 1
ATOM 8499 C CA . ASP B 1 518 ? -9.398 3.883 1.167 1 80.56 518 ASP B CA 1
ATOM 8500 C C . ASP B 1 518 ? -10.727 4.008 0.421 1 80.56 518 ASP B C 1
ATOM 8502 O O . ASP B 1 518 ? -11.188 5.117 0.145 1 80.56 518 ASP B O 1
ATOM 8506 N N . ASN B 1 519 ? -11.375 2.922 0.088 1 75 519 ASN B N 1
ATOM 8507 C CA . ASN B 1 519 ? -12.695 2.789 -0.513 1 75 519 ASN B CA 1
ATOM 8508 C C . ASN B 1 519 ? -12.836 3.656 -1.763 1 75 519 ASN B C 1
ATOM 8510 O O . ASN B 1 519 ? -13.852 4.316 -1.956 1 75 519 ASN B O 1
ATOM 8514 N N . TRP B 1 520 ? -11.773 3.775 -2.533 1 77.44 520 TRP B N 1
ATOM 8515 C CA . TRP B 1 520 ? -11.859 4.609 -3.727 1 77.44 520 TRP B CA 1
ATOM 8516 C C . TRP B 1 520 ? -12.672 3.924 -4.816 1 77.44 520 TRP B C 1
ATOM 8518 O O . TRP B 1 520 ? -13.211 4.586 -5.707 1 77.44 520 TRP B O 1
ATOM 8528 N N . ASN B 1 521 ? -12.734 2.551 -4.676 1 76.44 521 ASN B N 1
ATOM 8529 C CA . ASN B 1 521 ? -13.57 1.823 -5.629 1 76.44 521 ASN B CA 1
ATOM 8530 C C . ASN B 1 521 ? -15.023 2.277 -5.566 1 76.44 521 ASN B C 1
ATOM 8532 O O . ASN B 1 521 ? -15.711 2.309 -6.586 1 76.44 521 ASN B O 1
ATOM 8536 N N . GLY B 1 522 ? -15.492 2.682 -4.367 1 71.81 522 GLY B N 1
ATOM 8537 C CA . GLY B 1 522 ? -16.859 3.188 -4.223 1 71.81 522 GLY B CA 1
ATOM 8538 C C . GLY B 1 522 ? -17.031 4.578 -4.805 1 71.81 522 GLY B C 1
ATOM 8539 O O . GLY B 1 522 ? -18.109 4.902 -5.324 1 71.81 522 GLY B O 1
ATOM 8540 N N . ILE B 1 523 ? -15.969 5.324 -4.891 1 71.56 523 ILE B N 1
ATOM 8541 C CA . ILE B 1 523 ? -16.031 6.715 -5.332 1 71.56 523 ILE B CA 1
ATOM 8542 C C . ILE B 1 523 ? -15.914 6.777 -6.855 1 71.56 523 ILE B C 1
ATOM 8544 O O . ILE B 1 523 ? -16.531 7.629 -7.496 1 71.56 523 ILE B O 1
ATOM 8548 N N . LEU B 1 524 ? -15.141 5.914 -7.457 1 70.81 524 LEU B N 1
ATOM 8549 C CA . LEU B 1 524 ? -14.859 5.949 -8.883 1 70.81 524 LEU B CA 1
ATOM 8550 C C . LEU B 1 524 ? -16.141 5.785 -9.703 1 70.81 524 LEU B C 1
ATOM 8552 O O . LEU B 1 524 ? -16.344 6.496 -10.688 1 70.81 524 LEU B O 1
ATOM 8556 N N . LYS B 1 525 ? -16.969 4.809 -9.438 1 64.94 525 LYS B N 1
ATOM 8557 C CA . LYS B 1 525 ? -18.125 4.598 -10.289 1 64.94 525 LYS B CA 1
ATOM 8558 C C . LYS B 1 525 ? -19.391 5.168 -9.648 1 64.94 525 LYS B C 1
ATOM 8560 O O . LYS B 1 525 ? -20.297 4.422 -9.258 1 64.94 525 LYS B O 1
ATOM 8565 N N . VAL B 1 526 ? -19.406 6.324 -8.984 1 56.41 526 VAL B N 1
ATOM 856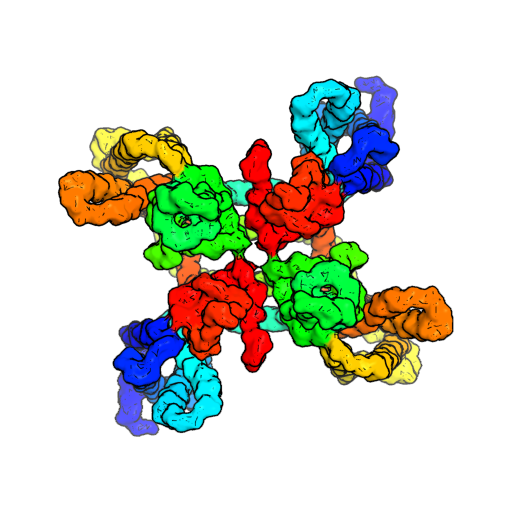6 C CA . VAL B 1 526 ? -20.594 7.055 -8.586 1 56.41 526 VAL B CA 1
ATOM 8567 C C . VAL B 1 526 ? -21.359 7.508 -9.828 1 56.41 526 VAL B C 1
ATOM 8569 O O . VAL B 1 526 ? -22.406 8.156 -9.719 1 56.41 526 VAL B O 1
ATOM 8572 N N . GLY B 1 527 ? -21.125 7.203 -11.039 1 47.22 527 GLY B N 1
ATOM 8573 C CA . GLY B 1 527 ? -21.906 7.898 -12.055 1 47.22 527 GLY B CA 1
ATOM 8574 C C . GLY B 1 527 ? -23.406 7.738 -11.883 1 47.22 527 GLY B C 1
ATOM 8575 O O . GLY B 1 527 ? -23.859 6.812 -11.211 1 47.22 527 GLY B O 1
ATOM 8576 N N . PRO B 1 528 ? -24.141 8.797 -12.039 1 41.59 528 PRO B N 1
ATOM 8577 C CA . PRO B 1 528 ? -25.609 8.75 -12.07 1 41.59 528 PRO B CA 1
ATOM 8578 C C . PRO B 1 528 ? -26.156 7.516 -12.789 1 41.59 528 PRO B C 1
ATOM 8580 O O . PRO B 1 528 ? -25.547 7.059 -13.766 1 41.59 528 PRO B O 1
ATOM 8583 N N . THR B 1 529 ? -26.672 6.469 -12.141 1 39.31 529 THR B N 1
ATOM 8584 C CA . THR B 1 529 ? -27.453 5.57 -12.992 1 39.31 529 THR B CA 1
ATOM 8585 C C . THR B 1 529 ? -27.906 6.289 -14.258 1 39.31 529 THR B C 1
ATOM 8587 O O . THR B 1 529 ? -27.953 5.688 -15.328 1 39.31 529 THR B O 1
ATOM 8590 N N . ASN B 1 530 ? -28.781 7.34 -14.242 1 34.44 530 ASN B N 1
ATOM 8591 C CA . ASN B 1 530 ? -29.359 8.062 -15.375 1 34.44 530 ASN B CA 1
ATOM 8592 C C . ASN B 1 530 ? -28.359 9.023 -16 1 34.44 530 ASN B C 1
ATOM 8594 O O . ASN B 1 530 ? -28.688 9.727 -16.953 1 34.44 530 ASN B O 1
ATOM 8598 N N . THR B 1 531 ? -27.703 9.875 -15.258 1 34.12 531 THR B N 1
ATOM 8599 C CA . THR B 1 531 ? -27.078 10.961 -16.016 1 34.12 531 THR B CA 1
ATOM 8600 C C . THR B 1 531 ? -25.828 10.453 -16.75 1 34.12 531 THR B C 1
ATOM 8602 O O . THR B 1 531 ? -25.25 9.438 -16.375 1 34.12 531 THR B O 1
ATOM 8605 N N . VAL B 1 532 ? -25.297 11.359 -17.797 1 30.77 532 VAL B N 1
ATOM 8606 C CA . VAL B 1 532 ? -24.312 11.344 -18.891 1 30.77 532 VAL B CA 1
ATOM 8607 C C . VAL B 1 532 ? -22.938 10.984 -18.328 1 30.77 532 VAL B C 1
ATOM 8609 O O . VAL B 1 532 ? -22.484 11.57 -17.344 1 30.77 532 VAL B O 1
ATOM 8612 N N . THR B 1 533 ? -22.469 9.711 -18.453 1 32.59 533 THR B N 1
ATOM 8613 C CA . THR B 1 533 ? -21.094 9.203 -18.453 1 32.59 533 THR B CA 1
ATOM 8614 C C . THR B 1 533 ? -20.094 10.328 -18.719 1 32.59 533 THR B C 1
ATOM 8616 O O . THR B 1 533 ? -20.156 10.992 -19.75 1 32.59 533 THR B O 1
ATOM 8619 N N . LEU B 1 534 ? -19.75 11.227 -17.781 1 27.45 534 LEU B N 1
ATOM 8620 C CA . LEU B 1 534 ? -18.594 12.008 -18.219 1 27.45 534 LEU B CA 1
ATOM 8621 C C . LEU B 1 534 ? -17.375 11.102 -18.406 1 27.45 534 LEU B C 1
ATOM 8623 O O . LEU B 1 534 ? -17.094 10.25 -17.562 1 27.45 534 LEU B O 1
#

Radius of gyration: 35.41 Å; Cα contacts (8 Å, |Δi|>4): 1091; chains: 2; bounding box: 82×104×96 Å

Secondary structure (DSSP, 8-state):
--HHHHHHHHHHHHHHHSHHHHHHHHHHHHHHHHHHHH--TTS-TTSHHHHHHHHHHHHHHHHHHHHHHHHHHHH-SSSSTT-TTTSHHHHHHHHHHHHHHHHHHHHHH--S-TTHHHHHHHHHGGGGGGGGGHHHH-HHHHHHHHHHHHTHHHHHHHHHHHHHHHHHHHHHHHHHHTT--EEEES-TT--BHHHHHHSSS-EEEE-SS--SSHHHHHHHHHHHHTTSSHHHHHHHHHH--STTB---TTS-GGGHHHHHHHIIIIIIIHHHHHHHHHHHHHHHHHHHHHHHHHTS--TTHHHHHHHHHGGGGGGG--HHHHHHHHHHHSHHHHHHHHHHHHHHHHHHHT--TT--HHHHHHHHHHHHHHHHHHHHHHHHHHHHHHGGGSHHHHHHHHHHHHHHHHHHHHHHHHHH--S-HHHHHHHGGGGGGGGGGGGGT-HHHHHHHHHHHHHGGGHHHHHHHHHHHHHHHHHHHHHHHTT---BTTB--SS--TTS-SSSHHHHHHHHHHHHTTSSHHHHHT---SSS---/--HHHHHHHHHHHHHHHSHHHHHHHHHHHHHHHHHHHH--TTS-TTSHHHHHHHHHHHHHHHHHHHHHHHHHHHH-SSSSTT-TTTSHHHHHHHHHHHHHHHHHHHHHH--S-TTHHHHHHHHHGGGGGGGGGHHHH-HHHHHHHHHHHHTHHHHHHHHHHHHHHHHHHHHHHHHHHTT--EEEES-TT--BHHHHHHSSS-EEEE-SS--SSHHHHHHHHHHHHTTSSHHHHHHHHHH--STTB---TTS-GGGHHHHHHHIIIIIIIHHHHHHHHHHHHHHHHHHHHHHHHHTS--SHHHHHHHHHHGGGGGGG--HHHHHHHHHHHSHHHHHHHHHHHHHHHHHHHT--TT--HHHHHHHHHHHHHHHHHHHHHHHHHHHHHHGGGSHHHHHHHHHHHHHHHHHHHHHHHHHH--S-HHHHHHHGGGGGGGGGGGGGT-HHHHHHHHHHHHHGGGHHHHHHHHHHHHHHHHHHHHHHHTT---BTTB--SS--TTS-SSSHHHHHHHHHHHHTTSSHHHHHT---SSS---

Organism: Nematostella vectensis (NCBI:txid45351)

Solvent-accessible surface area (backbone atoms only — not comparable to full-atom values): 56922 Å² total; per-residue (Å²): 128,59,68,66,58,48,52,51,27,50,51,36,38,53,51,68,69,34,68,63,50,50,53,52,51,46,51,52,49,54,50,51,45,52,54,55,54,65,64,42,68,81,55,51,88,86,35,72,67,44,52,51,49,52,50,49,52,49,52,50,48,50,52,51,45,51,52,49,49,42,48,34,59,37,45,26,57,76,78,65,90,79,12,38,66,74,35,68,66,49,38,50,50,51,52,50,52,51,51,46,48,52,38,51,50,47,66,72,60,60,74,69,68,75,78,53,48,64,60,43,41,56,46,55,37,55,58,38,54,56,64,63,58,52,37,76,70,33,65,61,36,38,53,53,51,49,51,53,58,63,42,45,62,70,45,46,50,54,48,51,50,46,49,52,51,46,49,46,52,15,44,48,39,26,71,73,35,38,53,19,49,38,34,42,47,82,40,85,83,44,60,32,50,68,52,23,68,69,36,92,67,28,43,85,41,70,48,92,66,36,21,37,31,38,69,43,14,40,52,36,49,50,40,35,30,67,35,34,65,30,66,60,56,48,48,49,58,16,13,29,70,38,70,61,25,37,56,38,86,72,62,36,66,70,53,50,66,61,52,51,55,43,35,51,46,56,27,48,46,44,51,48,49,49,51,49,53,51,51,51,52,50,50,52,53,46,50,49,49,48,51,57,52,61,72,46,83,71,73,78,72,62,66,66,61,60,62,66,68,62,74,64,73,68,73,83,51,54,71,69,42,43,54,44,30,52,50,66,70,31,71,66,41,54,51,51,50,42,49,50,50,52,51,50,46,52,57,54,45,65,56,39,64,88,56,69,66,65,61,57,51,51,52,50,53,49,53,50,51,52,51,46,51,50,51,51,52,48,39,61,34,53,28,88,73,53,37,65,73,40,66,68,49,45,50,51,50,52,35,45,49,41,36,49,50,33,52,51,50,52,52,48,33,73,70,62,63,73,53,61,68,67,56,50,58,55,41,57,53,36,57,50,48,56,46,58,56,57,57,70,61,41,67,67,37,44,54,50,46,50,50,48,57,69,48,44,77,63,46,54,34,54,49,47,49,51,50,50,50,46,49,31,50,28,47,32,38,24,57,73,46,23,77,62,72,61,40,92,88,46,71,35,52,46,47,42,102,74,31,47,29,58,43,57,71,41,16,41,50,34,52,50,34,46,73,57,48,37,66,34,63,42,46,73,70,27,66,53,91,83,54,82,83,124,127,59,69,67,57,49,52,50,28,51,52,37,38,52,50,66,68,34,68,65,49,50,52,54,51,47,51,52,47,54,51,51,46,52,54,53,55,65,63,41,68,81,55,50,88,86,34,71,66,44,53,50,48,52,50,50,52,50,52,51,50,51,53,52,46,50,53,50,49,41,48,35,58,37,46,27,58,76,76,65,90,79,10,38,67,74,35,70,66,48,40,48,50,50,50,51,51,51,51,46,49,52,38,51,51,47,66,72,63,61,75,71,66,77,77,53,48,64,60,46,40,56,46,54,37,55,58,38,55,58,64,63,60,52,39,76,71,33,66,61,36,37,53,53,52,50,52,52,58,62,44,45,62,71,46,47,49,54,49,49,49,46,49,51,52,46,50,43,52,13,44,48,40,25,71,72,35,39,52,20,50,39,35,43,45,84,40,85,83,46,59,31,51,69,50,24,68,69,37,93,65,29,43,85,41,69,50,92,66,36,21,36,29,37,69,42,16,39,52,36,48,49,38,35,31,67,35,35,66,31,66,61,56,49,47,49,59,18,14,28,70,39,70,61,26,36,56,36,87,72,62,36,67,69,53,49,67,60,53,52,54,43,35,51,46,57,28,47,44,44,51,48,49,48,52,49,52,50,51,51,51,50,50,53,51,48,51,50,48,49,51,55,51,62,72,47,84,72,72,78,71,62,65,66,60,59,64,65,68,63,76,64,72,68,73,81,53,53,71,68,41,42,53,44,31,52,48,66,71,32,71,64,42,55,53,50,52,42,50,51,49,52,50,51,46,52,58,56,45,64,56,39,62,89,56,70,64,65,62,56,52,51,51,50,53,49,52,51,51,52,51,46,50,51,51,52,51,48,39,61,34,55,29,89,72,52,37,65,72,39,64,68,52,44,51,51,50,52,33,47,50,41,35,49,51,32,51,51,51,53,52,46,32,72,68,61,64,73,54,61,70,68,56,51,58,56,41,58,53,36,55,48,47,54,47,59,56,56,57,69,60,42,67,65,37,43,55,50,46,50,51,49,57,66,49,42,76,62,46,54,36,54,49,50,49,52,49,50,51,47,50,31,50,27,47,32,38,25,56,73,45,23,76,61,72,62,39,92,87,45,72,35,52,45,48,42,101,75,31,47,30,57,45,57,71,41,16,42,50,32,51,49,34,46,74,56,48,36,66,35,64,42,46,71,69,29,65,51,92,83,53,82,84,124

Sequence (1068 aa):
ISPCLFRFRQRMRAVCSHRAFDYVILVFIIFSCAVLAIEAPDIAEQGLKRQIIDISMLVFTIIFTIEMLIKLVAMGLVLGPGTYLRDGWDVLDGFLVMVSWIDIIVTYTSHVSPEVLGTLRVFRALRTLRPLRVIRRAPGLKLVVQTLLYSLKPIGNTVLIAAIFFVMFGILGVQLFKGKFYYCEGDSHVISKQECANSTRGQWVNRRYNFDDLLQALISLFVVSTKDGWVEIMHHGIDAVDVDVQPIVNYAEWRLVYFIPFLLLGGFLVLNMIVGVVVENFQRCRERMDEEEQARPHRKGKKARNQMQDSLYYESYGPLRLKIHFICTHRNWDITIAAIICINVICMSLEHYKMPQVFVETTNYFFTSVFVIEVVVKVIALGFVRYPKDRWNLIDLAIVLLSVTGIVLELLVKVDHLFNPTVIRTLRVLRITRVLKLVKLAKGVRSLLDTLFEALPQVPNLGLLFFLLFFIYSCLGIQLFGSLECSHDYPCQGFNRHAHFRDFGTAMLTLFRIATGDNWNGILKVGPTNTVTLISPCLFRFRQRMRAVCSHRAFDYVILVFIIFSCAVLAIEAPDIAEQGLKRQIIDISMLVFTIIFTIEMLIKLVAMGLVLGPGTYLRDGWDVLDGFLVMVSWIDIIVTYTSHVSPEVLGTLRVFRALRTLRPLRVIRRAPGLKLVVQTLLYSLKPIGNTVLIAAIFFVMFGILGVQLFKGKFYYCEGDSHVISKQECANSTRGQWVNRRYNFDDLLQALISLFVVSTKDGWVEIMHHGIDAVDVDVQPIVNYAEWRLVYFIPFLLLGGFLVLNMIVGVVVENFQRCRERMDEEEQARPHRKGKKARNQMQDSLYYESYGPLRLKIHFICTHRNWDITIAAIICINVICMSLEHYKMPQVFVETTNYFFTSVFVIEVVVKVIALGFVRYPKDRWNLIDLAIVLLSVTGIVLELLVKVDHLFNPTVIRTLRVLRITRVLKLVKLAKGVRSLLDTLFEALPQVPNLGLLFFLLFFIYSCLGIQLFGSLECSHDYPCQGFNRHAHFRDFGTAMLTLFRIATGDNWNGILKVGPTNTVTL